Protein AF-A0A267GNR5-F1 (afdb_monomer)

Structure (mmCIF, N/CA/C/O backbone):
data_AF-A0A267GNR5-F1
#
_entry.id   AF-A0A267GNR5-F1
#
loop_
_atom_site.group_PDB
_atom_site.id
_atom_site.type_symbol
_atom_site.label_atom_id
_atom_site.label_alt_id
_atom_site.label_comp_id
_atom_site.label_asym_id
_atom_site.label_entity_id
_atom_site.label_seq_id
_atom_site.pdbx_PDB_ins_code
_atom_site.Cartn_x
_atom_site.Cartn_y
_atom_site.Cartn_z
_atom_site.occupancy
_atom_site.B_iso_or_equiv
_atom_site.auth_seq_id
_atom_site.auth_comp_id
_atom_site.auth_asym_id
_atom_site.auth_atom_id
_atom_site.pdbx_PDB_model_num
ATOM 1 N N . GLY A 1 1 ? -12.833 -37.317 -15.171 1.00 29.78 1 GLY A N 1
ATOM 2 C CA . GLY A 1 1 ? -11.649 -38.171 -15.395 1.00 29.78 1 GLY A CA 1
ATOM 3 C C . GLY A 1 1 ? -10.415 -37.301 -15.328 1.00 29.78 1 GLY A C 1
ATOM 4 O O . GLY A 1 1 ? -10.380 -36.288 -16.005 1.00 29.78 1 GLY A O 1
ATOM 5 N N . LYS A 1 2 ? -9.478 -37.644 -14.442 1.00 27.36 2 LYS A N 1
ATOM 6 C CA . LYS A 1 2 ? -8.254 -36.904 -14.097 1.00 27.36 2 LYS A CA 1
ATOM 7 C C . LYS A 1 2 ? -7.399 -36.600 -15.341 1.00 27.36 2 LYS A C 1
ATOM 9 O O . LYS A 1 2 ? -6.810 -37.536 -15.858 1.00 27.36 2 LYS A O 1
ATOM 14 N N . ASN A 1 3 ? -7.368 -35.350 -15.815 1.00 29.38 3 ASN A N 1
ATOM 15 C CA . ASN A 1 3 ? -6.300 -34.737 -16.634 1.00 29.38 3 ASN A CA 1
ATOM 16 C C . ASN A 1 3 ? -6.744 -33.336 -17.098 1.00 29.38 3 ASN A C 1
ATOM 18 O O . ASN A 1 3 ? -7.280 -33.225 -18.190 1.00 29.38 3 ASN A O 1
ATOM 22 N N . ASN A 1 4 ? -6.572 -32.301 -16.260 1.00 28.16 4 ASN A N 1
ATOM 23 C CA . ASN A 1 4 ? -6.459 -30.888 -16.698 1.00 28.16 4 ASN A CA 1
ATOM 24 C C . ASN A 1 4 ? -6.034 -29.886 -15.593 1.00 28.16 4 ASN A C 1
ATOM 26 O O . ASN A 1 4 ? -6.166 -28.684 -15.768 1.00 28.16 4 ASN A O 1
ATOM 30 N N . LEU A 1 5 ? -5.452 -30.340 -14.476 1.00 26.98 5 LEU A N 1
ATOM 31 C CA . LEU A 1 5 ? -4.900 -29.467 -13.423 1.00 26.98 5 LEU A CA 1
ATOM 32 C C . LEU A 1 5 ? -3.371 -29.563 -13.389 1.00 26.98 5 LEU A C 1
ATOM 34 O O . LEU A 1 5 ? -2.800 -30.035 -12.412 1.00 26.98 5 LEU A O 1
ATOM 38 N N . LYS A 1 6 ? -2.699 -29.203 -14.490 1.00 28.17 6 LYS A N 1
ATOM 39 C CA . LYS A 1 6 ? -1.228 -29.241 -14.544 1.00 28.17 6 LYS A CA 1
ATOM 40 C C . LYS A 1 6 ? -0.518 -27.907 -14.327 1.00 28.17 6 LYS A C 1
ATOM 42 O O . LYS A 1 6 ? 0.696 -27.949 -14.279 1.00 28.17 6 LYS A O 1
ATOM 47 N N . ASN A 1 7 ? -1.218 -26.789 -14.120 1.00 36.97 7 ASN A N 1
ATOM 48 C CA . ASN A 1 7 ? -0.588 -25.481 -13.873 1.00 36.97 7 ASN A CA 1
ATOM 49 C C . ASN A 1 7 ? -1.397 -24.596 -12.908 1.00 36.97 7 ASN A C 1
ATOM 51 O O . ASN A 1 7 ? -1.724 -23.464 -13.242 1.00 36.97 7 ASN A O 1
ATOM 55 N N . VAL A 1 8 ? -1.747 -25.091 -11.718 1.00 32.75 8 VAL A N 1
ATOM 56 C CA . VAL A 1 8 ? -2.253 -24.202 -10.662 1.00 32.75 8 VAL A CA 1
ATOM 57 C C . VAL A 1 8 ? -1.758 -24.699 -9.301 1.00 32.75 8 VAL A C 1
ATOM 59 O O . VAL A 1 8 ? -1.985 -25.858 -8.953 1.00 32.75 8 VAL A O 1
ATOM 62 N N . TRP A 1 9 ? -1.095 -23.793 -8.576 1.00 35.47 9 TRP A N 1
ATOM 63 C CA . TRP A 1 9 ? -0.635 -23.860 -7.180 1.00 35.47 9 TRP A CA 1
ATOM 64 C C . TRP A 1 9 ? 0.718 -24.554 -6.900 1.00 35.47 9 TRP A C 1
ATOM 66 O O . TRP A 1 9 ? 0.932 -25.742 -7.142 1.00 35.47 9 TRP A O 1
ATOM 76 N N . ASN A 1 10 ? 1.636 -23.758 -6.334 1.00 41.94 10 ASN A N 1
ATOM 77 C CA . ASN A 1 10 ? 3.078 -23.967 -6.106 1.00 41.94 10 ASN A CA 1
ATOM 78 C C . ASN A 1 10 ? 3.484 -25.181 -5.241 1.00 41.94 10 ASN A C 1
ATOM 80 O O . ASN A 1 10 ? 4.674 -25.464 -5.080 1.00 41.94 10 ASN A O 1
ATOM 84 N N . TRP A 1 11 ? 2.538 -25.949 -4.706 1.00 31.61 11 TRP A N 1
ATOM 85 C CA . TRP A 1 11 ? 2.823 -26.991 -3.713 1.00 31.61 11 TRP A CA 1
ATOM 86 C C . TRP A 1 11 ? 3.657 -28.168 -4.251 1.00 31.61 11 TRP A C 1
ATOM 88 O O . TRP A 1 11 ? 4.501 -28.721 -3.541 1.00 31.61 11 TRP A O 1
ATOM 98 N N . SER A 1 12 ? 3.496 -28.545 -5.527 1.00 37.09 12 SER A N 1
ATOM 99 C CA . SER A 1 12 ? 4.349 -29.574 -6.144 1.00 37.09 12 SER A CA 1
ATOM 100 C C . SER A 1 12 ? 5.773 -29.082 -6.421 1.00 37.09 12 SER A C 1
ATOM 102 O O . SER A 1 12 ? 6.696 -29.896 -6.464 1.00 37.09 12 SER A O 1
ATOM 104 N N . TYR A 1 13 ? 5.964 -27.767 -6.577 1.00 37.50 13 TYR A N 1
ATOM 105 C CA . TYR A 1 13 ? 7.277 -27.164 -6.801 1.00 37.50 13 TYR A CA 1
ATOM 106 C C . TYR A 1 13 ? 8.126 -27.174 -5.534 1.00 37.50 13 TYR A C 1
ATOM 108 O O . TYR A 1 13 ? 9.308 -27.463 -5.641 1.00 37.50 13 TYR A O 1
ATOM 116 N N . ILE A 1 14 ? 7.544 -26.976 -4.347 1.00 39.69 14 ILE A N 1
ATOM 117 C CA . ILE A 1 14 ? 8.284 -26.983 -3.072 1.00 39.69 14 ILE A CA 1
ATOM 118 C C . ILE A 1 14 ? 8.930 -28.354 -2.823 1.00 39.69 14 ILE A C 1
ATOM 120 O O . ILE A 1 14 ? 10.135 -28.445 -2.615 1.00 39.69 14 ILE A O 1
ATOM 124 N N . ASN A 1 15 ? 8.182 -29.454 -2.968 1.00 39.38 15 ASN A N 1
ATOM 125 C CA . ASN A 1 15 ? 8.730 -30.806 -2.776 1.00 39.38 15 ASN A CA 1
ATOM 126 C C . ASN A 1 15 ? 9.810 -31.187 -3.805 1.00 39.38 15 ASN A C 1
ATOM 128 O O . ASN A 1 15 ? 10.711 -31.974 -3.502 1.00 39.38 15 ASN A O 1
ATOM 132 N N . VAL A 1 16 ? 9.722 -30.658 -5.028 1.00 40.19 16 VAL A N 1
ATOM 133 C CA . VAL A 1 16 ? 10.729 -30.873 -6.077 1.00 40.19 16 VAL A CA 1
ATOM 134 C C . VAL A 1 16 ? 11.933 -29.951 -5.875 1.00 40.19 16 VAL A C 1
ATOM 136 O O . VAL A 1 16 ? 13.059 -30.420 -6.002 1.00 40.19 16 VAL A O 1
ATOM 139 N N . ALA A 1 17 ? 11.725 -28.690 -5.497 1.00 38.12 17 ALA A N 1
ATOM 140 C CA . ALA A 1 17 ? 12.759 -27.697 -5.228 1.00 38.12 17 ALA A CA 1
ATOM 141 C C . ALA A 1 17 ? 13.576 -28.070 -3.990 1.00 38.12 17 ALA A C 1
ATOM 143 O O . ALA A 1 17 ? 14.795 -28.147 -4.091 1.00 38.12 17 ALA A O 1
ATOM 144 N N . SER A 1 18 ? 12.940 -28.447 -2.875 1.00 37.00 18 SER A N 1
ATOM 145 C CA . SER A 1 18 ? 13.635 -28.971 -1.691 1.00 37.00 18 SER A CA 1
ATOM 146 C C . SER A 1 18 ? 14.439 -30.234 -2.020 1.00 37.00 18 SER A C 1
ATOM 148 O O . SER A 1 18 ? 15.564 -30.394 -1.555 1.00 37.00 18 SER A O 1
ATOM 150 N N . LYS A 1 19 ? 13.931 -31.116 -2.896 1.00 40.12 19 LYS A N 1
ATOM 151 C CA . LYS A 1 19 ? 14.702 -32.270 -3.395 1.00 40.12 19 LYS A CA 1
ATOM 152 C C . LYS A 1 19 ? 15.829 -31.876 -4.351 1.00 40.12 19 LYS A C 1
ATOM 154 O O . LYS A 1 19 ? 16.859 -32.538 -4.335 1.00 40.12 19 LYS A O 1
ATOM 159 N N . MET A 1 20 ? 15.665 -30.849 -5.186 1.00 38.22 20 MET A N 1
ATOM 160 C CA . MET A 1 20 ? 16.696 -30.366 -6.116 1.00 38.22 20 MET A CA 1
ATOM 161 C C . MET A 1 20 ? 17.824 -29.622 -5.395 1.00 38.22 20 MET A C 1
ATOM 163 O O . MET A 1 20 ? 18.985 -29.840 -5.737 1.00 38.22 20 MET A O 1
ATOM 167 N N . ILE A 1 21 ? 17.492 -28.812 -4.385 1.00 46.00 21 ILE A N 1
ATOM 168 C CA . ILE A 1 21 ? 18.446 -28.158 -3.480 1.00 46.00 21 ILE A CA 1
ATOM 169 C C . ILE A 1 21 ? 19.257 -29.233 -2.743 1.00 46.00 21 ILE A C 1
ATOM 171 O O . ILE A 1 21 ? 20.482 -29.179 -2.743 1.00 46.00 21 ILE A O 1
ATOM 175 N N . ASN A 1 22 ? 18.597 -30.285 -2.246 1.00 40.00 22 ASN A N 1
ATOM 176 C CA . ASN A 1 22 ? 19.271 -31.381 -1.541 1.00 40.00 22 ASN A CA 1
ATOM 177 C C . ASN A 1 22 ? 20.043 -32.359 -2.457 1.00 40.00 22 ASN A C 1
ATOM 179 O O . ASN A 1 22 ? 20.964 -33.024 -1.989 1.00 40.00 22 ASN A O 1
ATOM 183 N N . ASN A 1 23 ? 19.705 -32.473 -3.752 1.00 35.06 23 ASN A N 1
ATOM 184 C CA . ASN A 1 23 ? 20.332 -33.438 -4.676 1.00 35.06 23 ASN A CA 1
ATOM 185 C C . ASN A 1 23 ? 21.466 -32.873 -5.548 1.00 35.06 23 ASN A C 1
ATOM 187 O O . ASN A 1 23 ? 22.169 -33.657 -6.195 1.00 35.06 23 ASN A O 1
ATOM 191 N N . LYS A 1 24 ? 21.696 -31.555 -5.593 1.00 34.62 24 LYS A N 1
ATOM 192 C CA . LYS A 1 24 ? 22.869 -31.003 -6.288 1.00 34.62 24 LYS A CA 1
ATOM 193 C C . LYS A 1 24 ? 24.107 -31.115 -5.392 1.00 34.62 24 LYS A C 1
ATOM 195 O O . LYS A 1 24 ? 24.453 -30.187 -4.670 1.00 34.62 24 LYS A O 1
ATOM 200 N N . LYS A 1 25 ? 24.817 -32.249 -5.490 1.00 31.05 25 LYS A N 1
ATOM 201 C CA . LYS A 1 25 ? 26.235 -32.329 -5.095 1.00 31.05 25 LYS A CA 1
ATOM 202 C C . LYS A 1 25 ? 26.981 -31.179 -5.776 1.00 31.05 25 LYS A C 1
ATOM 204 O O . LYS A 1 25 ? 26.969 -31.082 -7.004 1.00 31.05 25 LYS A O 1
ATOM 209 N N . SER A 1 26 ? 27.591 -30.315 -4.972 1.00 25.55 26 SER A N 1
ATOM 210 C CA . SER A 1 26 ? 28.424 -29.212 -5.436 1.00 25.55 26 SER A CA 1
ATOM 211 C C . SER A 1 26 ? 29.486 -29.722 -6.423 1.00 25.55 26 SER A C 1
ATOM 213 O O . SER A 1 26 ? 30.113 -30.758 -6.174 1.00 25.55 26 SER A O 1
ATOM 215 N N . PRO A 1 27 ? 29.723 -29.040 -7.559 1.00 27.38 27 PRO A N 1
ATOM 216 C CA . PRO A 1 27 ? 30.927 -29.275 -8.334 1.00 27.38 27 PRO A CA 1
ATOM 217 C C . PRO A 1 27 ? 32.107 -28.878 -7.450 1.00 27.38 27 PRO A C 1
ATOM 219 O O . PRO A 1 27 ? 32.235 -27.725 -7.041 1.00 27.38 27 PRO A O 1
ATOM 222 N N . SER A 1 28 ? 32.946 -29.852 -7.124 1.00 26.97 28 SER A N 1
ATOM 223 C CA . SER A 1 28 ? 34.177 -29.672 -6.371 1.00 26.97 28 SER A CA 1
ATOM 224 C C . SER A 1 28 ? 35.126 -28.732 -7.119 1.00 26.97 28 SER A C 1
ATOM 226 O O . SER A 1 28 ? 35.889 -29.176 -7.970 1.00 26.97 28 SER A O 1
ATOM 228 N N . ASN A 1 29 ? 35.102 -27.447 -6.783 1.00 27.55 29 ASN A N 1
ATOM 229 C CA . ASN A 1 29 ? 36.238 -26.554 -6.953 1.00 27.55 29 ASN A CA 1
ATOM 230 C C . ASN A 1 29 ? 36.435 -25.812 -5.635 1.00 27.55 29 ASN A C 1
ATOM 232 O O . ASN A 1 29 ? 35.529 -25.153 -5.133 1.00 27.55 29 ASN A O 1
ATOM 236 N N . LYS A 1 30 ? 37.622 -26.010 -5.061 1.00 26.61 30 LYS A N 1
ATOM 237 C CA . LYS A 1 30 ? 38.079 -25.431 -3.801 1.00 26.61 30 LYS A CA 1
ATOM 238 C C . LYS A 1 30 ? 37.901 -23.910 -3.815 1.00 26.61 30 LYS A C 1
ATOM 240 O O . LYS A 1 30 ? 38.664 -23.211 -4.474 1.00 26.61 30 LYS A O 1
ATOM 245 N N . LEU A 1 31 ? 36.934 -23.422 -3.053 1.00 26.86 31 LEU A N 1
ATOM 246 C CA . LEU A 1 31 ? 36.989 -22.116 -2.411 1.00 26.86 31 LEU A CA 1
ATOM 247 C C . LEU A 1 31 ? 36.982 -22.417 -0.913 1.00 26.86 31 LEU A C 1
ATOM 249 O O . LEU A 1 31 ? 36.039 -23.008 -0.393 1.00 26.86 31 LEU A O 1
ATOM 253 N N . GLU A 1 32 ? 38.113 -22.154 -0.271 1.00 25.64 32 GLU A N 1
ATOM 254 C CA . GLU A 1 32 ? 38.308 -22.333 1.164 1.00 25.64 32 GLU A CA 1
ATOM 255 C C . GLU A 1 32 ? 37.512 -21.272 1.938 1.00 25.64 32 GLU A C 1
ATOM 257 O O . GLU A 1 32 ? 37.589 -20.090 1.607 1.00 25.64 32 GLU A O 1
ATOM 262 N N . GLY A 1 33 ? 36.797 -21.707 2.985 1.00 24.72 33 GLY A N 1
ATOM 263 C CA . GLY A 1 33 ? 36.310 -20.852 4.075 1.00 24.72 33 GLY A CA 1
ATOM 264 C C . GLY A 1 33 ? 34.787 -20.795 4.264 1.00 24.72 33 GLY A C 1
ATOM 265 O O . GLY A 1 33 ? 34.167 -19.885 3.735 1.00 24.72 33 GLY A O 1
ATOM 266 N N . ASN A 1 34 ? 34.259 -21.768 5.031 1.00 26.69 34 ASN A N 1
ATOM 267 C CA . ASN A 1 34 ? 33.217 -21.732 6.092 1.00 26.69 34 ASN A CA 1
ATOM 268 C C . ASN A 1 34 ? 31.993 -20.797 5.927 1.00 26.69 34 ASN A C 1
ATOM 270 O O . ASN A 1 34 ? 32.153 -19.625 5.629 1.00 26.69 34 ASN A O 1
ATOM 274 N N . GLU A 1 35 ? 30.731 -21.128 6.213 1.00 25.41 35 GLU A N 1
ATOM 275 C CA . GLU A 1 35 ? 29.988 -22.247 6.814 1.00 25.41 35 GLU A CA 1
ATOM 276 C C . GLU A 1 35 ? 28.517 -21.960 6.417 1.00 25.41 35 GLU A C 1
ATOM 278 O O . GLU A 1 35 ? 28.029 -20.859 6.664 1.00 25.41 35 GLU A O 1
ATOM 283 N N . PHE A 1 36 ? 27.811 -22.885 5.756 1.00 25.88 36 PHE A N 1
ATOM 284 C CA . PHE A 1 36 ? 26.354 -22.782 5.563 1.00 25.88 36 PHE A CA 1
ATOM 285 C C . PHE A 1 36 ? 25.689 -23.590 6.674 1.00 25.88 36 PHE A C 1
ATOM 287 O O . PHE A 1 36 ? 25.443 -24.784 6.506 1.00 25.88 36 PHE A O 1
ATOM 294 N N . ASP A 1 37 ? 25.455 -22.942 7.812 1.00 23.92 37 ASP A N 1
ATOM 295 C CA . ASP A 1 37 ? 24.640 -23.497 8.888 1.00 23.92 37 ASP A CA 1
ATOM 296 C C . ASP A 1 37 ? 23.171 -23.127 8.643 1.00 23.92 37 ASP A C 1
ATOM 298 O O . ASP A 1 37 ? 22.813 -21.960 8.478 1.00 23.92 37 ASP A O 1
ATOM 302 N N . SER A 1 38 ? 22.319 -24.146 8.557 1.00 29.20 38 SER A N 1
ATOM 303 C CA . SER A 1 38 ? 20.892 -24.055 8.240 1.00 29.20 38 SER A CA 1
ATOM 304 C C . SER A 1 38 ? 20.041 -23.776 9.485 1.00 29.20 38 SER A C 1
ATOM 306 O O . SER A 1 38 ? 19.110 -24.524 9.787 1.00 29.20 38 SER A O 1
ATOM 308 N N . ALA A 1 39 ? 20.375 -22.716 10.215 1.00 25.33 39 ALA A N 1
ATOM 309 C CA . ALA A 1 39 ? 19.543 -22.148 11.269 1.00 25.33 39 ALA A CA 1
ATOM 310 C C . ALA A 1 39 ? 19.028 -20.786 10.791 1.00 25.33 39 ALA A C 1
ATOM 312 O O . ALA A 1 39 ? 19.811 -20.013 10.245 1.00 25.33 39 ALA A O 1
ATOM 313 N N . GLU A 1 40 ? 17.720 -20.551 10.948 1.00 34.06 40 GLU A N 1
ATOM 314 C CA . GLU A 1 40 ? 16.980 -19.300 10.709 1.00 34.06 40 GLU A CA 1
ATOM 315 C C . GLU A 1 40 ? 17.888 -18.079 10.502 1.00 34.06 40 GLU A C 1
ATOM 317 O O . GLU A 1 40 ? 18.319 -17.430 11.455 1.00 34.06 40 GLU A O 1
ATOM 322 N N . LEU A 1 41 ? 18.206 -17.766 9.242 1.00 26.41 41 LEU A N 1
ATOM 323 C CA . LEU A 1 41 ? 18.850 -16.501 8.931 1.00 26.41 41 LEU A CA 1
ATOM 324 C C . LEU A 1 41 ? 17.746 -15.441 8.961 1.00 26.41 41 LEU A C 1
ATOM 326 O O . LEU A 1 41 ? 16.881 -15.470 8.080 1.00 26.41 41 LEU A O 1
ATOM 330 N N . PRO A 1 42 ? 17.745 -14.494 9.921 1.00 33.16 42 PRO A N 1
ATOM 331 C CA . PRO A 1 42 ? 16.932 -13.297 9.764 1.00 33.16 42 PRO A CA 1
ATOM 332 C C . PRO A 1 42 ? 17.288 -12.635 8.422 1.00 33.16 42 PRO A C 1
ATOM 334 O O . PRO A 1 42 ? 18.408 -12.832 7.920 1.00 33.16 42 PRO A O 1
ATOM 337 N N . PRO A 1 43 ? 16.378 -11.847 7.816 1.00 45.41 43 PRO A N 1
ATOM 338 C CA . PRO A 1 43 ? 16.722 -11.052 6.644 1.00 45.41 43 PRO A CA 1
ATOM 339 C C . PRO A 1 43 ? 18.054 -10.350 6.910 1.00 45.41 43 PRO A C 1
ATOM 341 O O . PRO A 1 43 ? 18.256 -9.775 7.981 1.00 45.41 43 PRO A O 1
ATOM 344 N N . SER A 1 44 ? 18.997 -10.483 5.971 1.00 42.94 44 SER A N 1
ATOM 345 C CA . SER A 1 44 ? 20.349 -9.946 6.130 1.00 42.94 44 SER A CA 1
ATOM 346 C C . SER A 1 44 ? 20.259 -8.503 6.625 1.00 42.94 44 SER A C 1
ATOM 348 O O . SER A 1 44 ? 19.651 -7.666 5.964 1.00 42.94 44 SER A O 1
ATOM 350 N N . THR A 1 45 ? 20.866 -8.203 7.771 1.00 55.94 45 THR A N 1
ATOM 351 C CA . THR A 1 45 ? 20.883 -6.850 8.347 1.00 55.94 45 THR A CA 1
ATOM 352 C C . THR A 1 45 ? 21.726 -5.872 7.530 1.00 55.94 45 THR A C 1
ATOM 354 O O . THR A 1 45 ? 21.842 -4.708 7.902 1.00 55.94 45 THR A O 1
ATOM 357 N N . ASP A 1 46 ? 22.319 -6.325 6.420 1.00 75.00 46 ASP A N 1
ATOM 358 C CA . ASP A 1 46 ? 23.078 -5.490 5.507 1.00 75.00 46 ASP A CA 1
ATOM 359 C C . ASP A 1 46 ? 22.130 -4.541 4.748 1.00 75.00 46 ASP A C 1
ATOM 361 O O . ASP A 1 46 ? 21.416 -4.972 3.833 1.00 75.00 46 ASP A O 1
ATOM 365 N N . PRO A 1 47 ? 22.138 -3.232 5.063 1.00 74.06 47 PRO A N 1
ATOM 366 C CA . PRO A 1 47 ? 21.247 -2.265 4.430 1.00 74.06 47 PRO A CA 1
ATOM 367 C C . PRO A 1 47 ? 21.513 -2.121 2.926 1.00 74.06 47 PRO A C 1
ATOM 369 O O . PRO A 1 47 ? 20.681 -1.570 2.204 1.00 74.06 47 PRO A O 1
ATOM 372 N N . ARG A 1 48 ? 22.647 -2.627 2.417 1.00 84.44 48 ARG A N 1
ATOM 373 C CA . ARG A 1 48 ? 22.959 -2.605 0.984 1.00 84.44 48 ARG A CA 1
ATOM 374 C C . ARG A 1 48 ? 21.994 -3.451 0.164 1.00 84.44 48 ARG A C 1
ATOM 376 O O . ARG A 1 48 ? 21.850 -3.177 -1.021 1.00 84.44 48 ARG A O 1
ATOM 383 N N . TRP A 1 49 ? 21.290 -4.427 0.741 1.00 88.44 49 TRP A N 1
ATOM 384 C CA . TRP A 1 49 ? 20.261 -5.142 -0.020 1.00 88.44 49 TRP A CA 1
ATOM 385 C C . TRP A 1 49 ? 19.136 -4.219 -0.495 1.00 88.44 49 TRP A C 1
ATOM 387 O O . TRP A 1 49 ? 18.594 -4.463 -1.561 1.00 88.44 49 TRP A O 1
ATOM 397 N N . GLN A 1 50 ? 18.868 -3.106 0.191 1.00 86.75 50 GLN A N 1
ATOM 398 C CA . GLN A 1 50 ? 17.924 -2.073 -0.260 1.00 86.75 50 GLN A CA 1
ATOM 399 C C . GLN A 1 50 ? 18.536 -1.088 -1.270 1.00 86.75 50 GLN A C 1
ATOM 401 O O . GLN A 1 50 ? 17.933 -0.069 -1.582 1.00 86.75 50 GLN A O 1
ATOM 406 N N . LEU A 1 51 ? 19.761 -1.327 -1.759 1.00 89.50 51 LEU A N 1
ATOM 407 C CA . LEU A 1 51 ? 20.421 -0.407 -2.687 1.00 89.50 51 LEU A CA 1
ATOM 408 C C . LEU A 1 51 ? 19.657 -0.281 -4.000 1.00 89.50 51 LEU A C 1
ATOM 410 O O . LEU A 1 51 ? 19.657 0.802 -4.561 1.00 89.50 51 LEU A O 1
ATOM 414 N N . TRP A 1 52 ? 19.032 -1.357 -4.470 1.00 93.50 52 TRP A N 1
ATOM 415 C CA . TRP A 1 52 ? 18.265 -1.390 -5.711 1.00 93.50 52 TRP A CA 1
ATOM 416 C C . TRP A 1 52 ? 16.897 -2.000 -5.472 1.00 93.50 52 TRP A C 1
ATOM 418 O O . TRP A 1 52 ? 16.769 -2.925 -4.677 1.00 93.50 52 TRP A O 1
ATOM 428 N N . GLY A 1 53 ? 15.889 -1.565 -6.203 1.00 95.44 53 GLY A N 1
ATOM 429 C CA . GLY A 1 53 ? 14.560 -2.147 -6.097 1.00 95.44 53 GLY A CA 1
ATOM 430 C C . GLY A 1 53 ? 13.614 -1.530 -7.107 1.00 95.44 53 GLY A C 1
ATOM 431 O O . GLY A 1 53 ? 14.022 -0.656 -7.881 1.00 95.44 53 GLY A O 1
ATOM 432 N N . PRO A 1 54 ? 12.350 -1.970 -7.116 1.00 96.00 54 PRO A N 1
ATOM 433 C CA . PRO A 1 54 ? 11.338 -1.353 -7.946 1.00 96.00 54 PRO A CA 1
ATOM 434 C C . PRO A 1 54 ? 10.966 -0.016 -7.306 1.00 96.00 54 PRO A C 1
ATOM 436 O O . PRO A 1 54 ? 9.906 0.079 -6.728 1.00 96.00 54 PRO A O 1
ATOM 439 N N . TYR A 1 55 ? 11.833 0.996 -7.296 1.00 95.75 55 TYR A N 1
ATOM 440 C CA . TYR A 1 55 ? 11.561 2.266 -6.605 1.00 95.75 55 TYR A CA 1
ATOM 441 C C . TYR A 1 55 ? 11.060 3.364 -7.549 1.00 95.75 55 TYR A C 1
ATOM 443 O O . TYR A 1 55 ? 10.728 4.453 -7.099 1.00 95.75 55 TYR A O 1
ATOM 451 N N . MET A 1 56 ? 10.959 3.088 -8.848 1.00 95.50 56 MET A N 1
ATOM 452 C CA . MET A 1 56 ? 10.348 4.018 -9.797 1.00 95.50 56 MET A CA 1
ATOM 453 C C . MET A 1 56 ? 8.820 4.004 -9.680 1.00 95.50 56 MET A C 1
ATOM 455 O O . MET A 1 56 ? 8.224 2.976 -9.324 1.00 95.50 56 MET A O 1
ATOM 459 N N . SER A 1 57 ? 8.207 5.141 -10.008 1.00 94.06 57 SER A N 1
ATOM 460 C CA . SER A 1 57 ? 6.758 5.243 -10.179 1.00 94.06 57 SER A CA 1
ATOM 461 C C . SER A 1 57 ? 6.317 4.551 -11.479 1.00 94.06 57 SER A C 1
ATOM 463 O O . SER A 1 57 ? 7.117 4.348 -12.397 1.00 94.06 57 SER A O 1
ATOM 465 N N . GLN A 1 58 ? 5.039 4.180 -11.584 1.00 92.75 58 GLN A N 1
ATOM 466 C CA . GLN A 1 58 ? 4.431 3.790 -12.865 1.00 92.75 58 GLN A CA 1
ATOM 467 C C . GLN A 1 58 ? 3.739 4.971 -13.554 1.00 92.75 58 GLN A C 1
ATOM 469 O O . GLN A 1 58 ? 3.527 4.923 -14.769 1.00 92.75 58 GLN A O 1
ATOM 474 N N . ARG A 1 59 ? 3.448 6.034 -12.797 1.00 92.88 59 ARG A N 1
ATOM 475 C CA . ARG A 1 59 ? 2.990 7.333 -13.284 1.00 92.88 59 ARG A CA 1
ATOM 476 C C . ARG A 1 59 ? 3.657 8.449 -12.489 1.00 92.88 59 ARG A C 1
ATOM 478 O O . ARG A 1 59 ? 3.364 8.640 -11.312 1.00 92.88 59 ARG A O 1
ATOM 485 N N . GLU A 1 60 ? 4.517 9.220 -13.140 1.00 92.50 60 GLU A N 1
ATOM 486 C CA . GLU A 1 60 ? 5.055 10.447 -12.532 1.00 92.50 60 GLU A CA 1
ATOM 487 C C . GLU A 1 60 ? 4.401 11.714 -13.107 1.00 92.50 60 GLU A C 1
ATOM 489 O O . GLU A 1 60 ? 4.266 12.725 -12.419 1.00 92.50 60 GLU A O 1
ATOM 494 N N . TRP A 1 61 ? 3.901 11.643 -14.343 1.00 91.12 61 TRP A N 1
ATOM 495 C CA . TRP A 1 61 ? 3.125 12.713 -14.973 1.00 91.12 61 TRP A CA 1
ATOM 496 C C . TRP A 1 61 ? 1.784 12.957 -14.259 1.00 91.12 61 TRP A C 1
ATOM 498 O O . TRP A 1 61 ? 1.176 12.046 -13.696 1.00 91.12 61 TRP A O 1
ATOM 508 N N . GLY A 1 62 ? 1.300 14.201 -14.284 1.00 88.12 62 GLY A N 1
ATOM 509 C CA . GLY A 1 62 ? 0.036 14.592 -13.651 1.00 88.12 62 GLY A CA 1
ATOM 510 C C . GLY A 1 62 ? 0.023 14.535 -12.115 1.00 88.12 62 GLY A C 1
ATOM 511 O O . GLY A 1 62 ? -1.053 14.444 -11.523 1.00 88.12 62 GLY A O 1
ATOM 512 N N . THR A 1 63 ? 1.186 14.537 -11.460 1.00 88.94 63 THR A N 1
ATOM 513 C CA . THR A 1 63 ? 1.324 14.524 -9.992 1.00 88.94 63 THR A CA 1
ATOM 514 C C . THR A 1 63 ? 1.533 15.938 -9.440 1.00 88.94 63 THR A C 1
ATOM 516 O O . THR A 1 63 ? 2.087 16.796 -10.129 1.00 88.94 63 THR A O 1
ATOM 519 N N . VAL A 1 64 ? 1.113 16.187 -8.191 1.00 85.38 64 VAL A N 1
ATOM 520 C CA . VAL A 1 64 ? 1.273 17.495 -7.513 1.00 85.38 64 VAL A CA 1
ATOM 521 C C . VAL A 1 64 ? 2.736 17.913 -7.461 1.00 85.38 64 VAL A C 1
ATOM 523 O O . VAL A 1 64 ? 3.068 19.073 -7.692 1.00 85.38 64 VAL A O 1
ATOM 526 N N . ARG A 1 65 ? 3.633 16.976 -7.154 1.00 84.81 65 ARG A N 1
ATOM 527 C CA . ARG A 1 65 ? 5.070 17.247 -7.082 1.00 84.81 65 ARG A CA 1
ATOM 528 C C . ARG A 1 65 ? 5.675 17.726 -8.399 1.00 84.81 65 ARG A C 1
ATOM 530 O O . ARG A 1 65 ? 6.520 18.614 -8.370 1.00 84.81 65 ARG A O 1
ATOM 537 N N . GLU A 1 66 ? 5.232 17.221 -9.547 1.00 86.69 66 GLU A N 1
ATOM 538 C CA . GLU A 1 66 ? 5.802 17.622 -10.839 1.00 86.69 66 GLU A CA 1
ATOM 539 C C . GLU A 1 66 ? 5.307 18.996 -11.320 1.00 86.69 66 GLU A C 1
ATOM 541 O O . GLU A 1 66 ? 6.058 19.748 -11.951 1.00 86.69 66 GLU A O 1
ATOM 546 N N . THR A 1 67 ? 4.075 19.370 -10.979 1.00 84.38 67 THR A N 1
ATOM 547 C CA . THR A 1 67 ? 3.434 20.616 -11.434 1.00 84.38 67 THR A CA 1
ATOM 548 C C . THR A 1 67 ? 3.523 21.745 -10.404 1.00 84.38 67 THR A C 1
ATOM 550 O O . THR A 1 67 ? 3.762 22.900 -10.755 1.00 84.38 67 THR A O 1
ATOM 553 N N . GLY A 1 68 ? 3.427 21.410 -9.117 1.00 71.12 68 GLY A N 1
ATOM 554 C CA . GLY A 1 68 ? 3.305 22.340 -7.993 1.00 71.12 68 GLY A CA 1
ATOM 555 C C . GLY A 1 68 ? 1.864 22.776 -7.693 1.00 71.12 68 GLY A C 1
ATOM 556 O O . GLY A 1 68 ? 1.666 23.576 -6.777 1.00 71.12 68 GLY A O 1
ATOM 557 N N . GLY A 1 69 ? 0.876 22.275 -8.443 1.00 70.44 69 GLY A N 1
ATOM 558 C CA . GLY A 1 69 ? -0.539 22.633 -8.320 1.00 70.44 69 GLY A CA 1
ATOM 559 C C . GLY A 1 69 ? -1.278 21.837 -7.236 1.00 70.44 69 GLY A C 1
ATOM 560 O O . GLY A 1 69 ? -1.262 20.607 -7.218 1.00 70.44 69 GLY A O 1
ATOM 561 N N . LEU A 1 70 ? -1.967 22.540 -6.330 1.00 66.75 70 LEU A N 1
ATOM 562 C CA . LEU A 1 70 ? -2.839 21.937 -5.302 1.00 66.75 70 LEU A CA 1
ATOM 563 C C . LEU A 1 70 ? -4.331 21.968 -5.678 1.00 66.75 70 LEU A C 1
ATOM 565 O O . LEU A 1 70 ? -5.161 21.418 -4.964 1.00 66.75 70 LEU A O 1
ATOM 569 N N . ASP A 1 71 ? -4.691 22.608 -6.789 1.00 65.62 71 ASP A N 1
ATOM 570 C CA . ASP A 1 71 ? -6.077 22.784 -7.244 1.00 65.62 71 ASP A CA 1
ATOM 571 C C . ASP A 1 71 ? -6.606 21.595 -8.074 1.00 65.62 71 ASP A C 1
ATOM 573 O O . ASP A 1 71 ? -7.709 21.652 -8.617 1.00 65.62 71 ASP A O 1
ATOM 577 N N . GLY A 1 72 ? -5.820 20.517 -8.188 1.00 66.94 72 GLY A N 1
ATOM 578 C CA . GLY A 1 72 ? -6.164 19.315 -8.951 1.00 66.94 72 GLY A CA 1
ATOM 579 C C . GLY A 1 72 ? -5.999 19.446 -10.471 1.00 66.94 72 GLY A C 1
ATOM 580 O O . GLY A 1 72 ? -6.255 18.481 -11.192 1.00 66.94 72 GLY A O 1
ATOM 581 N N . SER A 1 73 ? -5.518 20.587 -10.980 1.00 76.06 73 SER A N 1
ATOM 582 C CA . SER A 1 73 ? -5.272 20.816 -12.417 1.00 76.06 73 SER A CA 1
ATOM 583 C C . SER A 1 73 ? -4.051 20.070 -12.977 1.00 76.06 73 SER A C 1
ATOM 585 O O . SER A 1 73 ? -3.813 20.084 -14.185 1.00 76.06 73 SER A O 1
ATOM 587 N N . ASN A 1 74 ? -3.318 19.354 -12.121 1.00 84.06 74 ASN A N 1
ATOM 588 C CA . ASN A 1 74 ? -2.043 18.690 -12.413 1.00 84.06 74 ASN A CA 1
ATOM 589 C C . ASN A 1 74 ? -2.077 17.813 -13.670 1.00 84.06 74 ASN A C 1
ATOM 591 O O . ASN A 1 74 ? -1.155 17.833 -14.484 1.00 84.06 74 ASN A O 1
ATOM 595 N N . TRP A 1 75 ? -3.174 17.081 -13.861 1.00 83.50 75 TRP A N 1
ATOM 596 C CA . TRP A 1 75 ? -3.402 16.232 -15.027 1.00 83.50 75 TRP A CA 1
ATOM 597 C C . TRP A 1 75 ? -3.452 17.006 -16.352 1.00 83.50 75 TRP A C 1
ATOM 599 O O . TRP A 1 75 ? -3.054 16.477 -17.387 1.00 83.50 75 TRP A O 1
ATOM 609 N N . ALA A 1 76 ? -3.945 18.247 -16.329 1.00 83.94 76 ALA A N 1
ATOM 610 C CA . ALA A 1 76 ? -4.001 19.127 -17.492 1.00 83.94 76 ALA A CA 1
ATOM 611 C C . ALA A 1 76 ? -2.687 19.894 -17.699 1.00 83.94 76 ALA A C 1
ATOM 613 O O . ALA A 1 76 ? -2.313 20.159 -18.841 1.00 83.94 76 ALA A O 1
ATOM 614 N N . GLU A 1 77 ? -1.987 20.236 -16.614 1.00 86.81 77 GLU A N 1
ATOM 615 C CA . GLU A 1 77 ? -0.697 20.931 -16.673 1.00 86.81 77 GLU A CA 1
ATOM 616 C C . GLU A 1 77 ? 0.427 20.036 -17.202 1.00 86.81 77 GLU A C 1
ATOM 618 O O . GLU A 1 77 ? 1.214 20.484 -18.038 1.00 86.81 77 GLU A O 1
ATOM 623 N N . PHE A 1 78 ? 0.476 18.769 -16.773 1.00 90.19 78 PHE A N 1
ATOM 624 C CA . PHE A 1 78 ? 1.463 17.800 -17.252 1.00 90.19 78 PHE A CA 1
ATOM 625 C C . PHE A 1 78 ? 0.817 16.463 -17.667 1.00 90.19 78 PHE A C 1
ATOM 627 O O . PHE A 1 78 ? 0.893 15.473 -16.932 1.00 90.19 78 PHE A O 1
ATOM 634 N N . PRO A 1 79 ? 0.168 16.422 -18.846 1.00 90.06 79 PRO A N 1
ATOM 635 C CA . PRO A 1 79 ? -0.557 15.254 -19.336 1.00 90.06 79 PRO A CA 1
ATOM 636 C C . PRO A 1 79 ? 0.367 14.163 -19.896 1.00 90.06 79 PRO A C 1
ATOM 638 O O . PRO A 1 79 ? 1.539 14.398 -20.214 1.00 90.06 79 PRO A O 1
ATOM 641 N N . TYR A 1 80 ? -0.205 12.973 -20.098 1.00 89.31 80 TYR A N 1
ATOM 642 C CA . TYR A 1 80 ? 0.468 11.782 -20.629 1.00 89.31 80 TYR A CA 1
ATOM 643 C C . TYR A 1 80 ? 1.273 12.052 -21.912 1.00 89.31 80 TYR A C 1
ATOM 645 O O . TYR A 1 80 ? 2.392 11.561 -22.065 1.00 89.31 80 TYR A O 1
ATOM 653 N N . GLU A 1 81 ? 0.748 12.859 -22.836 1.00 87.06 81 GLU A N 1
ATOM 654 C CA . GLU A 1 81 ? 1.392 13.141 -24.123 1.00 87.06 81 GLU A CA 1
ATOM 655 C C . GLU A 1 81 ? 2.710 13.912 -23.976 1.00 87.06 81 GLU A C 1
ATOM 657 O O . GLU A 1 81 ? 3.598 13.781 -24.819 1.00 87.06 81 GLU A O 1
ATOM 662 N N . GLN A 1 82 ? 2.861 14.703 -22.909 1.00 89.75 82 GLN A N 1
ATOM 663 C CA . GLN A 1 82 ? 4.089 15.455 -22.642 1.00 89.75 82 GLN A CA 1
ATOM 664 C C . GLN A 1 82 ? 5.157 14.604 -21.942 1.00 89.75 82 GLN A C 1
ATOM 666 O O . GLN A 1 82 ? 6.350 14.893 -22.070 1.00 89.75 82 GLN A O 1
ATOM 671 N N . ALA A 1 83 ? 4.756 13.540 -21.241 1.00 91.19 83 ALA A N 1
ATOM 672 C CA . ALA A 1 83 ? 5.629 12.697 -20.420 1.00 91.19 83 ALA A CA 1
ATOM 673 C C . ALA A 1 83 ? 6.819 12.094 -21.196 1.00 91.19 83 ALA A C 1
ATOM 675 O O . ALA A 1 83 ? 7.904 11.893 -20.643 1.00 91.19 83 ALA A O 1
ATOM 676 N N . ALA A 1 84 ? 6.642 11.843 -22.500 1.00 89.44 84 ALA A N 1
ATOM 677 C CA . ALA A 1 84 ? 7.694 11.324 -23.381 1.00 89.44 84 ALA A CA 1
ATOM 678 C C . ALA A 1 84 ? 8.806 12.348 -23.665 1.00 89.44 84 ALA A C 1
ATOM 680 O O . ALA A 1 84 ? 9.937 11.969 -23.964 1.00 89.44 84 ALA A O 1
ATOM 681 N N . SER A 1 85 ? 8.492 13.640 -23.573 1.00 88.62 85 SER A N 1
ATOM 682 C CA . SER A 1 85 ? 9.353 14.731 -24.039 1.00 88.62 85 SER A CA 1
ATOM 683 C C . SER A 1 85 ? 9.929 15.588 -22.914 1.00 88.62 85 SER A C 1
ATOM 685 O O . SER A 1 85 ? 10.885 16.329 -23.168 1.00 88.62 85 SER A O 1
ATOM 687 N N . VAL A 1 86 ? 9.383 15.473 -21.698 1.00 88.69 86 VAL A N 1
ATOM 688 C CA . VAL A 1 86 ? 9.742 16.273 -20.519 1.00 88.69 86 VAL A CA 1
ATOM 689 C C . VAL A 1 86 ? 10.348 15.367 -19.430 1.00 88.69 86 VAL A C 1
ATOM 691 O O . VAL A 1 86 ? 9.733 14.359 -19.073 1.00 88.69 86 VAL A O 1
ATOM 694 N N . PRO A 1 87 ? 11.562 15.650 -18.918 1.00 88.50 87 PRO A N 1
ATOM 695 C CA . PRO A 1 87 ? 12.143 14.941 -17.783 1.00 88.50 87 PRO A CA 1
ATOM 696 C C . PRO A 1 87 ? 11.460 15.356 -16.473 1.00 88.50 87 PRO A C 1
ATOM 698 O O . PRO A 1 87 ? 11.027 16.501 -16.331 1.00 88.50 87 PRO A O 1
ATOM 701 N N . TYR A 1 88 ? 11.389 14.420 -15.530 1.00 90.19 88 TYR A N 1
ATOM 702 C CA . TYR A 1 88 ? 10.718 14.605 -14.245 1.00 90.19 88 TYR A CA 1
ATOM 703 C C . TYR A 1 88 ? 11.634 15.272 -13.220 1.00 90.19 88 TYR A C 1
ATOM 705 O O . TYR A 1 88 ? 12.825 14.968 -13.172 1.00 90.19 88 TYR A O 1
ATOM 713 N N . ARG A 1 89 ? 11.057 16.148 -12.394 1.00 86.50 89 ARG A N 1
ATOM 714 C CA . ARG A 1 89 ? 11.745 16.958 -11.383 1.00 86.50 89 ARG A CA 1
ATOM 715 C C . ARG A 1 89 ? 12.218 16.135 -10.199 1.00 86.50 89 ARG A C 1
ATOM 717 O O . ARG A 1 89 ? 13.358 16.302 -9.767 1.00 86.50 89 ARG A O 1
ATOM 724 N N . TYR A 1 90 ? 11.346 15.285 -9.660 1.00 85.50 90 TYR A N 1
ATOM 725 C CA . TYR A 1 90 ? 11.568 14.645 -8.362 1.00 85.50 90 TYR A CA 1
ATOM 726 C C . TYR A 1 90 ? 11.865 13.149 -8.466 1.00 85.50 90 TYR A C 1
ATOM 728 O O . TYR A 1 90 ? 12.669 12.642 -7.687 1.00 85.50 90 TYR A O 1
ATOM 736 N N . CYS A 1 91 ? 11.279 12.437 -9.425 1.00 88.50 91 CYS A N 1
ATOM 737 C CA . CYS A 1 91 ? 11.467 10.993 -9.588 1.00 88.50 91 CYS A CA 1
ATOM 738 C C . CYS A 1 91 ? 11.670 10.620 -11.066 1.00 88.50 91 CYS A C 1
ATOM 740 O O . CYS A 1 91 ? 12.145 11.433 -11.849 1.00 88.50 91 CYS A O 1
ATOM 742 N N . GLU A 1 92 ? 11.370 9.377 -11.435 1.00 92.75 92 GLU A N 1
ATOM 743 C CA . GLU A 1 92 ? 11.241 8.887 -12.806 1.00 92.75 92 GLU A CA 1
ATOM 744 C C . GLU A 1 92 ? 10.117 7.837 -12.851 1.00 92.75 92 GLU A C 1
ATOM 746 O O . GLU A 1 92 ? 9.847 7.163 -11.848 1.00 92.75 92 GLU A O 1
ATOM 751 N N . ASP A 1 93 ? 9.502 7.656 -14.024 1.00 94.69 93 ASP A N 1
ATOM 752 C CA . ASP A 1 93 ? 8.571 6.555 -14.283 1.00 94.69 93 ASP A CA 1
ATOM 753 C C . ASP A 1 93 ? 9.077 5.562 -15.332 1.00 94.69 93 ASP A C 1
ATOM 755 O O . ASP A 1 93 ? 10.013 5.816 -16.096 1.00 94.69 93 ASP A O 1
ATOM 759 N N . GLY A 1 94 ? 8.478 4.374 -15.330 1.00 94.19 94 GLY A N 1
ATOM 760 C CA . GLY A 1 94 ? 8.737 3.371 -16.351 1.00 94.19 94 GLY A CA 1
ATOM 761 C C . GLY A 1 94 ? 8.039 2.047 -16.080 1.00 94.19 94 GLY A C 1
ATOM 762 O O . GLY A 1 94 ? 7.762 1.685 -14.935 1.00 94.19 94 GLY A O 1
ATOM 763 N N . ILE A 1 95 ? 7.790 1.289 -17.148 1.00 95.81 95 ILE A N 1
ATOM 764 C CA . ILE A 1 95 ? 7.200 -0.053 -17.053 1.00 95.81 95 ILE A CA 1
ATOM 765 C C . ILE A 1 95 ? 8.128 -0.959 -16.240 1.00 95.81 95 ILE A C 1
ATOM 767 O O . ILE A 1 95 ? 9.256 -1.231 -16.658 1.00 95.81 95 ILE A O 1
ATOM 771 N N . PHE A 1 96 ? 7.643 -1.381 -15.066 1.00 95.19 96 PHE A N 1
ATOM 772 C CA . PHE A 1 96 ? 8.381 -2.148 -14.051 1.00 95.19 96 PHE A CA 1
ATOM 773 C C . PHE A 1 96 ? 9.784 -1.596 -13.768 1.00 95.19 96 PHE A C 1
ATOM 775 O O . PHE A 1 96 ? 10.760 -2.344 -13.681 1.00 95.19 96 PHE A O 1
ATOM 782 N N . GLY A 1 97 ? 9.873 -0.268 -13.662 1.00 95.56 97 GLY A N 1
ATOM 783 C CA . GLY A 1 97 ? 11.129 0.436 -13.467 1.00 95.56 97 GLY A CA 1
ATOM 784 C C . GLY A 1 97 ? 11.858 0.037 -12.179 1.00 95.56 97 GLY A C 1
ATOM 785 O O . GLY A 1 97 ? 11.262 -0.039 -11.102 1.00 95.56 97 GLY A O 1
ATOM 786 N N . VAL A 1 98 ? 13.167 -0.185 -12.294 1.00 96.69 98 VAL A N 1
ATOM 787 C CA . VAL A 1 98 ? 14.089 -0.473 -11.189 1.00 96.69 98 VAL A CA 1
ATOM 788 C C . VAL A 1 98 ? 15.127 0.636 -11.127 1.00 96.69 98 VAL A C 1
ATOM 790 O O . VAL A 1 98 ? 15.715 0.992 -12.147 1.00 96.69 98 VAL A O 1
ATOM 793 N N . CYS A 1 99 ? 15.409 1.151 -9.936 1.00 95.38 99 CYS A N 1
ATOM 794 C CA . CYS A 1 99 ? 16.479 2.123 -9.742 1.00 95.38 99 CYS A CA 1
ATOM 795 C C . CYS A 1 99 ? 17.226 1.888 -8.429 1.00 95.38 99 CYS A C 1
ATOM 797 O O . CYS A 1 99 ? 16.824 1.057 -7.603 1.00 95.38 99 CYS A O 1
ATOM 799 N N . ASP A 1 100 ? 18.355 2.578 -8.259 1.00 91.81 100 ASP A N 1
ATOM 800 C CA . ASP A 1 100 ? 19.010 2.625 -6.959 1.00 91.81 100 ASP A CA 1
ATOM 801 C C . ASP A 1 100 ? 18.162 3.426 -5.955 1.00 91.81 100 ASP A C 1
ATOM 803 O O . ASP A 1 100 ? 17.299 4.212 -6.337 1.00 91.81 100 ASP A O 1
ATOM 807 N N . ARG A 1 101 ? 18.413 3.260 -4.654 1.00 89.31 101 ARG A N 1
ATOM 808 C CA . ARG A 1 101 ? 17.638 3.861 -3.547 1.00 89.31 101 ARG A CA 1
ATOM 809 C C . ARG A 1 101 ? 17.512 5.387 -3.571 1.00 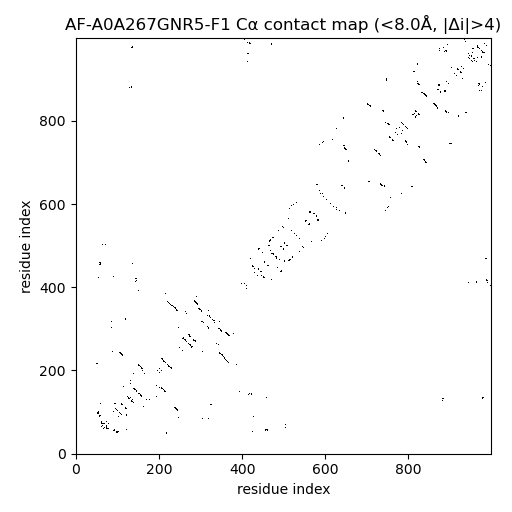89.31 101 ARG A C 1
ATOM 811 O O . ARG A 1 101 ? 16.750 5.938 -2.786 1.00 89.31 101 ARG A O 1
ATOM 818 N N . ASP A 1 102 ? 18.299 6.066 -4.400 1.00 86.50 102 ASP A N 1
ATOM 819 C CA . ASP A 1 102 ? 18.250 7.516 -4.583 1.00 86.50 102 ASP A CA 1
ATOM 820 C C . ASP A 1 102 ? 17.814 7.927 -6.002 1.00 86.50 102 ASP A C 1
ATOM 822 O O . ASP A 1 102 ? 17.999 9.083 -6.390 1.00 86.50 102 ASP A O 1
ATOM 826 N N . CYS A 1 103 ? 17.275 6.979 -6.777 1.00 90.31 103 CYS A N 1
ATOM 827 C CA . CYS A 1 103 ? 16.784 7.161 -8.139 1.00 90.31 103 CYS A CA 1
ATOM 828 C C . CYS A 1 103 ? 17.786 7.921 -9.023 1.00 90.31 103 CYS A C 1
ATOM 830 O O . CYS A 1 103 ? 17.465 8.936 -9.637 1.00 90.31 103 CYS A O 1
ATOM 832 N N . ARG A 1 104 ? 19.049 7.483 -9.025 1.00 87.56 104 ARG A N 1
ATOM 833 C CA . ARG A 1 104 ? 20.129 8.073 -9.831 1.00 87.56 104 ARG A CA 1
ATOM 834 C C . ARG A 1 104 ? 20.241 7.367 -11.166 1.00 87.56 104 ARG A C 1
ATOM 836 O O . ARG A 1 104 ? 20.336 8.015 -12.203 1.00 87.56 104 ARG A O 1
ATOM 843 N N . VAL A 1 105 ? 20.243 6.038 -11.119 1.00 91.62 105 VAL A N 1
ATOM 844 C CA . VAL A 1 105 ? 20.354 5.153 -12.274 1.00 91.62 105 VAL A CA 1
ATOM 845 C C . VAL A 1 105 ? 19.075 4.342 -12.364 1.00 91.62 105 VAL A C 1
ATOM 847 O O . VAL A 1 105 ? 18.749 3.577 -11.460 1.00 91.62 105 VAL A O 1
ATOM 850 N N . CYS A 1 106 ? 18.370 4.508 -13.473 1.00 95.44 106 CYS A N 1
ATOM 851 C CA . CYS A 1 106 ? 17.071 3.914 -13.725 1.00 95.44 106 CYS A CA 1
ATOM 852 C C . CYS A 1 106 ? 17.167 2.903 -14.862 1.00 95.44 106 CYS A C 1
ATOM 854 O O . CYS A 1 106 ? 17.834 3.141 -15.872 1.00 95.44 106 CYS A O 1
ATOM 856 N N . HIS A 1 107 ? 16.476 1.783 -14.700 1.00 97.50 107 HIS A N 1
ATOM 857 C CA . HIS A 1 107 ? 16.285 0.767 -15.716 1.00 97.50 107 HIS A CA 1
ATOM 858 C C . HIS A 1 107 ? 14.793 0.535 -15.934 1.00 97.50 107 HIS A C 1
ATOM 860 O O . HIS A 1 107 ? 14.065 0.277 -14.980 1.00 97.50 107 HIS A O 1
ATOM 866 N N . SER A 1 108 ? 14.339 0.559 -17.182 1.00 97.19 108 SER A N 1
ATOM 867 C CA . SER A 1 108 ? 12.948 0.259 -17.543 1.00 97.19 108 SER A CA 1
ATOM 868 C C . SER A 1 108 ? 12.872 -0.370 -18.934 1.00 97.19 108 SER A C 1
ATOM 870 O O . SER A 1 108 ? 13.897 -0.726 -19.520 1.00 97.19 108 SER A O 1
ATOM 872 N N . TYR A 1 109 ? 11.663 -0.544 -19.464 1.00 97.62 109 TYR A N 1
ATOM 873 C CA . TYR A 1 109 ? 11.436 -1.172 -20.760 1.00 97.62 109 TYR A CA 1
ATOM 874 C C . TYR A 1 109 ? 10.543 -0.309 -21.649 1.00 97.62 109 TYR A C 1
ATOM 876 O O . TYR A 1 109 ? 9.628 0.357 -21.167 1.00 97.62 109 TYR A O 1
ATOM 884 N N . ALA A 1 110 ? 10.794 -0.363 -22.957 1.00 97.44 110 ALA A N 1
ATOM 885 C CA . ALA A 1 110 ? 9.951 0.237 -23.982 1.00 97.44 110 ALA A CA 1
ATOM 886 C C . ALA A 1 110 ? 9.583 -0.778 -25.072 1.00 97.44 110 ALA A C 1
ATOM 888 O O . ALA A 1 110 ? 10.408 -1.606 -25.477 1.00 97.44 110 ALA A O 1
ATOM 889 N N . PHE A 1 111 ? 8.350 -0.681 -25.574 1.00 98.06 111 PHE A N 1
ATOM 890 C CA . PHE A 1 111 ? 7.793 -1.600 -26.567 1.00 98.06 111 PHE A CA 1
ATOM 891 C C . PHE A 1 111 ? 7.139 -0.875 -27.741 1.00 98.06 111 PHE A C 1
ATOM 893 O O . PHE A 1 111 ? 6.625 0.233 -27.594 1.00 98.06 111 PHE A O 1
ATOM 900 N N . TRP A 1 112 ? 7.127 -1.517 -28.911 1.00 97.88 112 TRP A N 1
ATOM 901 C CA . TRP A 1 112 ? 6.335 -1.061 -30.053 1.00 97.88 112 TRP A CA 1
ATOM 902 C C . TRP A 1 112 ? 5.889 -2.216 -30.945 1.00 97.88 112 TRP A C 1
ATOM 904 O O . TRP A 1 112 ? 6.699 -2.945 -31.518 1.00 97.88 112 TRP A O 1
ATOM 914 N N . ASN A 1 113 ? 4.578 -2.365 -31.090 1.00 95.69 113 ASN A N 1
ATOM 915 C CA . ASN A 1 113 ? 3.919 -3.403 -31.889 1.00 95.69 113 ASN A CA 1
ATOM 916 C C . ASN A 1 113 ? 3.860 -3.092 -33.404 1.00 95.69 113 ASN A C 1
ATOM 918 O O . ASN A 1 113 ? 3.167 -3.793 -34.142 1.00 95.69 113 ASN A O 1
ATOM 922 N N . TYR A 1 114 ? 4.568 -2.057 -33.882 1.00 96.06 114 TYR A N 1
ATOM 923 C CA . TYR A 1 114 ? 4.507 -1.534 -35.261 1.00 96.06 114 TYR A CA 1
ATOM 924 C C . TYR A 1 114 ? 3.159 -0.916 -35.673 1.00 96.06 114 TYR A C 1
ATOM 926 O O . TYR A 1 114 ? 2.935 -0.684 -36.864 1.00 96.06 114 TYR A O 1
ATOM 934 N N . ARG A 1 115 ? 2.252 -0.683 -34.722 1.00 93.56 115 ARG A N 1
ATOM 935 C CA . ARG A 1 115 ? 0.913 -0.134 -34.972 1.00 93.56 115 ARG A CA 1
ATOM 936 C C . ARG A 1 115 ? 0.627 1.113 -34.150 1.00 93.56 115 ARG A C 1
ATOM 938 O O . ARG A 1 115 ? 0.008 2.025 -34.677 1.00 93.56 115 ARG A O 1
ATOM 945 N N . ASP A 1 116 ? 1.096 1.151 -32.907 1.00 92.19 116 ASP A N 1
ATOM 946 C CA . ASP A 1 116 ? 0.950 2.315 -32.036 1.00 92.19 116 ASP A CA 1
ATOM 947 C C . ASP A 1 116 ? 1.707 3.522 -32.626 1.00 92.19 116 ASP A C 1
ATOM 949 O O . ASP A 1 116 ? 2.724 3.376 -33.309 1.00 92.19 116 ASP A O 1
ATOM 953 N N . ASP A 1 117 ? 1.238 4.737 -32.367 1.00 88.94 117 ASP A N 1
ATOM 954 C CA . ASP A 1 117 ? 1.846 5.975 -32.875 1.00 88.94 117 ASP A CA 1
ATOM 955 C C . ASP A 1 117 ? 3.082 6.431 -32.071 1.00 88.94 117 ASP A C 1
ATOM 957 O O . ASP A 1 117 ? 3.863 7.276 -32.529 1.00 88.94 117 ASP A O 1
ATOM 961 N N . HIS A 1 118 ? 3.302 5.832 -30.898 1.00 90.19 118 HIS A N 1
ATOM 962 C CA . HIS A 1 118 ? 4.428 6.083 -30.003 1.00 90.19 118 HIS A CA 1
ATOM 963 C C . HIS A 1 118 ? 4.959 4.787 -29.364 1.00 90.19 118 HIS A C 1
ATOM 965 O O . HIS A 1 118 ? 4.307 3.744 -29.394 1.00 90.19 118 HIS A O 1
ATOM 971 N N . LEU A 1 119 ? 6.168 4.850 -28.789 1.00 93.94 119 LEU A N 1
ATOM 972 C CA . LEU A 1 119 ? 6.699 3.776 -27.944 1.00 93.94 119 LEU A CA 1
ATOM 973 C C . LEU A 1 119 ? 5.894 3.677 -26.642 1.00 93.94 119 LEU A C 1
ATOM 975 O O . LEU A 1 119 ? 5.689 4.682 -25.960 1.00 93.94 119 LEU A O 1
ATOM 979 N N . LYS A 1 120 ? 5.526 2.459 -26.250 1.00 95.69 120 LYS A N 1
ATOM 980 C CA . LYS A 1 120 ? 4.980 2.149 -24.927 1.00 95.69 120 LYS A CA 1
ATOM 981 C C . LYS A 1 120 ? 6.145 2.026 -23.935 1.00 95.69 120 LYS A C 1
ATOM 983 O O . LYS A 1 120 ? 6.696 0.942 -23.774 1.00 95.69 120 LYS A O 1
ATOM 988 N N . GLU A 1 121 ? 6.555 3.142 -23.326 1.00 94.19 121 GLU A N 1
ATOM 989 C CA . GLU A 1 121 ? 7.583 3.189 -22.258 1.00 94.19 121 GLU A CA 1
ATOM 990 C C . GLU A 1 121 ? 7.003 3.419 -20.847 1.00 94.19 121 GLU A C 1
ATOM 992 O O . GLU A 1 121 ? 7.725 3.359 -19.851 1.00 94.19 121 GLU A O 1
ATOM 997 N N . ARG A 1 122 ? 5.686 3.643 -20.759 1.00 93.31 122 ARG A N 1
ATOM 998 C CA . ARG A 1 122 ? 4.922 3.885 -19.527 1.00 93.31 122 ARG A CA 1
ATOM 999 C C . ARG A 1 122 ? 3.492 3.366 -19.669 1.00 93.31 122 ARG A C 1
ATOM 1001 O O . ARG A 1 122 ? 3.017 3.179 -20.791 1.00 93.31 122 ARG A O 1
ATOM 1008 N N . PHE A 1 123 ? 2.823 3.142 -18.544 1.00 93.12 123 PHE A N 1
ATOM 1009 C CA . PHE A 1 123 ? 1.431 2.702 -18.521 1.00 93.12 123 PHE A CA 1
ATOM 1010 C C . PHE A 1 123 ? 0.467 3.854 -18.804 1.00 93.12 123 PHE A C 1
ATOM 1012 O O . PHE A 1 123 ? 0.647 4.970 -18.311 1.00 93.12 123 PHE A O 1
ATOM 1019 N N . TYR A 1 124 ? -0.554 3.569 -19.610 1.00 90.94 124 TYR A N 1
ATOM 1020 C CA . TYR A 1 124 ? -1.625 4.499 -19.939 1.00 90.94 124 TYR A CA 1
ATOM 1021 C C . TYR A 1 124 ? -2.864 4.258 -19.076 1.00 90.94 124 TYR A C 1
ATOM 1023 O O . TYR A 1 124 ? -3.181 3.132 -18.695 1.00 90.94 124 TYR A O 1
ATOM 1031 N N . GLY A 1 125 ? -3.609 5.326 -18.838 1.00 88.12 125 GLY A N 1
ATOM 1032 C CA . GLY A 1 125 ? -4.912 5.270 -18.202 1.00 88.12 125 GLY A CA 1
ATOM 1033 C C . GLY A 1 125 ? -5.632 6.602 -18.318 1.00 88.12 125 GLY A C 1
ATOM 1034 O O . GLY A 1 125 ? -5.168 7.508 -19.016 1.00 88.12 125 GLY A O 1
ATOM 1035 N N . LEU A 1 126 ? -6.783 6.691 -17.667 1.00 82.44 126 LEU A N 1
ATOM 1036 C CA . LEU A 1 126 ? -7.674 7.843 -17.731 1.00 82.44 126 LEU A CA 1
ATOM 1037 C C . LEU A 1 126 ? -7.564 8.682 -16.462 1.00 82.44 126 LEU A C 1
ATOM 1039 O O . LEU A 1 126 ? -7.354 8.151 -15.375 1.00 82.44 126 LEU A O 1
ATOM 1043 N N . THR A 1 127 ? -7.701 9.997 -16.613 1.00 77.31 127 THR A N 1
ATOM 1044 C CA . THR A 1 127 ? -7.784 10.919 -15.475 1.00 77.31 127 THR A CA 1
ATOM 1045 C C . THR A 1 127 ? -9.174 10.873 -14.839 1.00 77.31 127 THR A C 1
ATOM 1047 O O . THR A 1 127 ? -10.138 10.418 -15.459 1.00 77.31 127 THR A O 1
ATOM 1050 N N . ASN A 1 128 ? -9.310 11.459 -13.647 1.00 70.75 128 ASN A N 1
ATOM 1051 C CA . ASN A 1 128 ? -10.585 11.557 -12.929 1.00 70.75 128 ASN A CA 1
ATOM 1052 C C . ASN A 1 128 ? -11.723 12.186 -13.758 1.00 70.75 128 ASN A C 1
ATOM 1054 O O . ASN A 1 128 ? -12.885 11.849 -13.574 1.00 70.75 128 ASN A O 1
ATOM 1058 N N . SER A 1 129 ? -11.412 13.107 -14.678 1.00 68.50 129 SER A N 1
ATOM 1059 C CA . SER A 1 129 ? -12.412 13.748 -15.546 1.00 68.50 129 SER A CA 1
ATOM 1060 C C . SER A 1 129 ? -12.687 12.990 -16.848 1.00 68.50 129 SER A C 1
ATOM 1062 O O . SER A 1 129 ? -13.597 13.365 -17.590 1.00 68.50 129 SER A O 1
ATOM 1064 N N . GLN A 1 130 ? -11.891 11.964 -17.151 1.00 73.81 130 GLN A N 1
ATOM 1065 C CA . GLN A 1 130 ? -11.968 11.186 -18.386 1.00 73.81 130 GLN A CA 1
ATOM 1066 C C . GLN A 1 130 ? -12.623 9.818 -18.192 1.00 73.81 130 GLN A C 1
ATOM 1068 O O . GLN A 1 130 ? -13.300 9.363 -19.113 1.00 73.81 130 GLN A O 1
ATOM 1073 N N . GLY A 1 131 ? -12.416 9.161 -17.048 1.00 68.38 131 GLY A N 1
ATOM 1074 C CA . GLY A 1 131 ? -13.048 7.878 -16.737 1.00 68.38 131 GLY A CA 1
ATOM 1075 C C . GLY A 1 131 ? -14.461 8.048 -16.179 1.00 68.38 131 GLY A C 1
ATOM 1076 O O . GLY A 1 131 ? -14.720 8.949 -15.381 1.00 68.38 131 GLY A O 1
ATOM 1077 N N . ALA A 1 132 ? -15.385 7.164 -16.563 1.00 59.91 132 ALA A N 1
ATOM 1078 C CA . ALA A 1 132 ? -16.740 7.125 -16.008 1.00 59.91 132 ALA A CA 1
ATOM 1079 C C . ALA A 1 132 ? -16.742 6.734 -14.519 1.00 59.91 132 ALA A C 1
ATOM 1081 O O . ALA A 1 132 ? -17.653 7.098 -13.774 1.00 59.91 132 ALA A O 1
ATOM 1082 N N . HIS A 1 133 ? -15.689 6.037 -14.093 1.00 60.66 133 HIS A N 1
ATOM 1083 C CA . HIS A 1 133 ? -15.443 5.601 -12.726 1.00 60.66 133 HIS A CA 1
ATOM 1084 C C . HIS A 1 133 ? -14.160 6.219 -12.159 1.00 60.66 133 HIS A C 1
ATOM 1086 O O . HIS A 1 133 ? -13.490 5.565 -11.386 1.00 60.66 133 HIS A O 1
ATOM 1092 N N . GLY A 1 134 ? -13.797 7.444 -12.550 1.00 67.44 134 GLY A N 1
ATOM 1093 C CA . GLY A 1 134 ? -12.598 8.126 -12.048 1.00 67.44 134 GLY A CA 1
ATOM 1094 C C . GLY A 1 134 ? -11.284 7.718 -12.716 1.00 67.44 134 GLY A C 1
ATOM 1095 O O . GLY A 1 134 ? -11.261 7.337 -13.887 1.00 67.44 134 GLY A O 1
ATOM 1096 N N . GLU A 1 135 ? -10.178 7.894 -11.991 1.00 74.94 135 GLU A N 1
ATOM 1097 C CA . GLU A 1 135 ? -8.840 7.499 -12.439 1.00 74.94 135 GLU A CA 1
ATOM 1098 C C . GLU A 1 135 ? -8.764 5.978 -12.633 1.00 74.94 135 GLU A C 1
ATOM 1100 O O . GLU A 1 135 ? -9.249 5.213 -11.807 1.00 74.94 135 GLU A O 1
ATOM 1105 N N . ASP A 1 136 ? -8.205 5.534 -13.763 1.00 74.25 136 ASP A N 1
ATOM 1106 C CA . ASP A 1 136 ? -8.177 4.105 -14.095 1.00 74.25 136 ASP A CA 1
ATOM 1107 C C . ASP A 1 136 ? -7.021 3.755 -15.039 1.00 74.25 136 ASP A C 1
ATOM 1109 O O . ASP A 1 136 ? -6.952 4.246 -16.176 1.00 74.25 136 ASP A O 1
ATOM 1113 N N . VAL A 1 137 ? -6.120 2.878 -14.585 1.00 86.81 137 VAL A N 1
ATOM 1114 C CA . VAL A 1 137 ? -5.051 2.322 -15.419 1.00 86.81 137 VAL A CA 1
ATOM 1115 C C . VAL A 1 137 ? -5.644 1.315 -16.401 1.00 86.81 137 VAL A C 1
ATOM 1117 O O . VAL A 1 137 ? -6.204 0.290 -16.030 1.00 86.81 137 VAL A O 1
ATOM 1120 N N . LYS A 1 138 ? -5.478 1.560 -17.702 1.00 86.62 138 LYS A N 1
ATOM 1121 C CA . LYS A 1 138 ? -6.083 0.718 -18.749 1.00 86.62 138 LYS A CA 1
ATOM 1122 C C . LYS A 1 138 ? -5.171 -0.426 -19.197 1.00 86.62 138 LYS A C 1
ATOM 1124 O O . LYS A 1 138 ? -5.403 -1.045 -20.232 1.00 86.62 138 LYS A O 1
ATOM 1129 N N . GLU A 1 139 ? -4.107 -0.707 -18.454 1.00 87.88 139 GLU A N 1
ATOM 1130 C CA . GLU A 1 139 ? -3.130 -1.750 -18.775 1.00 87.88 139 GLU A CA 1
ATOM 1131 C C . GLU A 1 139 ? -3.441 -3.059 -18.048 1.00 87.88 139 GLU A C 1
ATOM 1133 O O . GLU A 1 139 ? -3.982 -3.064 -16.948 1.00 87.88 139 GLU A O 1
ATOM 1138 N N . VAL A 1 140 ? -3.051 -4.190 -18.643 1.00 86.75 140 VAL A N 1
ATOM 1139 C CA . VAL A 1 140 ? -3.264 -5.516 -18.044 1.00 86.75 140 VAL A CA 1
ATOM 1140 C C . VAL A 1 140 ? -1.935 -6.073 -17.547 1.00 86.75 140 VAL A C 1
ATOM 1142 O O . VAL A 1 140 ? -1.141 -6.599 -18.332 1.00 86.75 140 VAL A O 1
ATOM 1145 N N . TYR A 1 141 ? -1.696 -5.963 -16.241 1.00 89.25 141 TYR A N 1
ATOM 1146 C CA . TYR A 1 141 ? -0.489 -6.471 -15.593 1.00 89.25 141 TYR A CA 1
ATOM 1147 C C . TYR A 1 141 ? -0.763 -7.096 -14.220 1.00 89.25 141 TYR A C 1
ATOM 1149 O O . TYR A 1 141 ? -1.880 -7.058 -13.706 1.00 89.25 141 TYR A O 1
ATOM 1157 N N . SER A 1 142 ? 0.247 -7.746 -13.637 1.00 88.12 142 SER A N 1
ATOM 1158 C CA . SER A 1 142 ? 0.197 -8.249 -12.259 1.00 88.12 142 SER A CA 1
ATOM 1159 C C . SER A 1 142 ? 1.594 -8.396 -11.663 1.00 88.12 142 SER A C 1
ATOM 1161 O O . SER A 1 142 ? 2.538 -8.755 -12.365 1.00 88.12 142 SER A O 1
ATOM 1163 N N . TYR A 1 143 ? 1.722 -8.167 -10.359 1.00 91.75 143 TYR A N 1
ATOM 1164 C CA . TYR A 1 143 ? 2.941 -8.482 -9.620 1.00 91.75 143 TYR A CA 1
ATOM 1165 C C . TYR A 1 143 ? 2.920 -9.947 -9.180 1.00 91.75 143 TYR A C 1
ATOM 1167 O O . TYR A 1 143 ? 1.911 -10.431 -8.666 1.00 91.75 143 TYR A O 1
ATOM 1175 N N . LYS A 1 144 ? 4.024 -10.665 -9.399 1.00 89.75 144 LYS A N 1
ATOM 1176 C CA . LYS A 1 144 ? 4.115 -12.116 -9.169 1.00 89.75 144 LYS A CA 1
ATOM 1177 C C . LYS A 1 144 ? 4.963 -12.496 -7.968 1.00 89.75 144 LYS A C 1
ATOM 1179 O O . LYS A 1 144 ? 4.691 -13.516 -7.342 1.00 89.75 144 LYS A O 1
ATOM 1184 N N . ALA A 1 145 ? 5.989 -11.707 -7.670 1.00 91.31 145 ALA A N 1
ATOM 1185 C CA . ALA A 1 145 ? 6.856 -11.949 -6.527 1.00 91.31 145 ALA A CA 1
ATOM 1186 C C . ALA A 1 145 ? 7.562 -10.672 -6.079 1.00 91.31 145 ALA A C 1
ATOM 1188 O O . ALA A 1 145 ? 7.920 -9.833 -6.913 1.00 91.31 145 ALA A O 1
ATOM 1189 N N . ALA A 1 146 ? 7.798 -10.577 -4.776 1.00 90.88 146 ALA A N 1
ATOM 1190 C CA . ALA A 1 146 ? 8.778 -9.702 -4.156 1.00 90.88 146 ALA A CA 1
ATOM 1191 C C . ALA A 1 146 ? 9.135 -10.252 -2.767 1.00 90.88 146 ALA A C 1
ATOM 1193 O O . ALA A 1 146 ? 8.260 -10.746 -2.058 1.00 90.88 146 ALA A O 1
ATOM 1194 N N . ASP A 1 147 ? 10.401 -10.144 -2.374 1.00 88.00 147 ASP A N 1
ATOM 1195 C CA . ASP A 1 147 ? 10.838 -10.294 -0.983 1.00 88.00 147 ASP A CA 1
ATOM 1196 C C . ASP A 1 147 ? 11.226 -8.933 -0.391 1.00 88.00 147 ASP A C 1
ATOM 1198 O O . ASP A 1 147 ? 11.572 -8.019 -1.148 1.00 88.00 147 ASP A O 1
ATOM 1202 N N . PRO A 1 148 ? 11.230 -8.773 0.946 1.00 86.25 148 PRO A N 1
ATOM 1203 C CA . PRO A 1 148 ? 11.510 -7.480 1.562 1.00 86.25 148 PRO A CA 1
ATOM 1204 C C . PRO A 1 148 ? 12.895 -6.930 1.219 1.00 86.25 148 PRO A C 1
ATOM 1206 O O . PRO A 1 148 ? 13.089 -5.720 1.232 1.00 86.25 148 PRO A O 1
ATOM 1209 N N . GLN A 1 149 ? 13.867 -7.780 0.864 1.00 86.56 149 GLN A N 1
ATOM 1210 C CA . GLN A 1 149 ? 15.214 -7.367 0.454 1.00 86.56 149 GLN A CA 1
ATOM 1211 C C . GLN A 1 149 ? 15.339 -7.149 -1.065 1.00 86.56 149 GLN A C 1
ATOM 1213 O O . GLN A 1 149 ? 16.412 -6.783 -1.564 1.00 86.56 149 GLN A O 1
ATOM 1218 N N . TYR A 1 150 ? 14.259 -7.381 -1.812 1.00 91.69 150 TYR A N 1
ATOM 1219 C CA . TYR A 1 150 ? 14.193 -7.384 -3.269 1.00 91.69 150 TYR A CA 1
ATOM 1220 C C . TYR A 1 150 ? 15.332 -8.199 -3.905 1.00 91.69 150 TYR A C 1
ATOM 1222 O O . TYR A 1 150 ? 15.923 -7.786 -4.907 1.00 91.69 150 TYR A O 1
ATOM 1230 N N . LYS A 1 151 ? 15.707 -9.325 -3.284 1.00 92.19 151 LYS A N 1
ATOM 1231 C CA . LYS A 1 151 ? 16.600 -10.331 -3.874 1.00 92.19 151 LYS A CA 1
ATOM 1232 C C . LYS A 1 151 ? 15.997 -10.921 -5.136 1.00 92.19 151 LYS A C 1
ATOM 1234 O O . LYS A 1 151 ? 16.754 -11.245 -6.049 1.00 92.19 151 LYS A O 1
ATOM 1239 N N . TYR A 1 152 ? 14.677 -11.040 -5.191 1.00 94.56 152 TYR A N 1
ATOM 1240 C CA . TYR A 1 152 ? 13.918 -11.431 -6.360 1.00 94.56 152 TYR A CA 1
ATOM 1241 C C . TYR A 1 152 ? 12.616 -10.631 -6.441 1.00 94.56 152 TYR A C 1
ATOM 1243 O O . TYR A 1 152 ? 11.865 -10.537 -5.475 1.00 94.56 152 TYR A O 1
ATOM 1251 N N . ILE A 1 153 ? 12.334 -10.080 -7.617 1.00 95.62 153 ILE A N 1
ATOM 1252 C CA . ILE A 1 153 ? 11.024 -9.521 -7.953 1.00 95.62 153 ILE A CA 1
ATOM 1253 C C . ILE A 1 153 ? 10.592 -10.039 -9.319 1.00 95.62 153 ILE A C 1
ATOM 1255 O O . ILE A 1 153 ? 11.430 -10.263 -10.200 1.00 95.62 153 ILE A O 1
ATOM 1259 N N . GLY A 1 154 ? 9.284 -10.197 -9.495 1.00 95.31 154 GLY A N 1
ATOM 1260 C CA . GLY A 1 154 ? 8.698 -10.610 -10.762 1.00 95.31 154 GLY A CA 1
ATOM 1261 C C . GLY A 1 154 ? 7.345 -9.964 -11.028 1.00 95.31 154 GLY A C 1
ATOM 1262 O O . GLY A 1 154 ? 6.578 -9.731 -10.089 1.00 95.31 154 GLY A O 1
ATOM 1263 N N . ALA A 1 155 ? 7.054 -9.691 -12.296 1.00 95.00 155 ALA A N 1
ATOM 1264 C CA . ALA A 1 155 ? 5.784 -9.138 -12.756 1.00 95.00 155 ALA A CA 1
ATOM 1265 C C . ALA A 1 155 ? 5.480 -9.572 -14.195 1.00 95.00 155 ALA A C 1
ATOM 1267 O O . ALA A 1 155 ? 6.405 -9.836 -14.959 1.00 95.00 155 ALA A O 1
ATOM 1268 N N . ASP A 1 156 ? 4.201 -9.563 -14.566 1.00 93.38 156 ASP A N 1
ATOM 1269 C CA . ASP A 1 156 ? 3.737 -9.888 -15.918 1.00 93.38 156 ASP A CA 1
ATOM 1270 C C . ASP A 1 156 ? 2.943 -8.728 -16.517 1.00 93.38 156 ASP A C 1
ATOM 1272 O O . ASP A 1 156 ? 2.211 -8.044 -15.799 1.00 93.38 156 ASP A O 1
ATOM 1276 N N . PHE A 1 157 ? 3.026 -8.548 -17.835 1.00 93.56 157 PHE A N 1
ATOM 1277 C CA . PHE A 1 157 ? 2.260 -7.559 -18.599 1.00 93.56 157 PHE A CA 1
ATOM 1278 C C . PHE A 1 157 ? 1.839 -8.119 -19.957 1.00 93.56 157 PHE A C 1
ATOM 1280 O O . PHE A 1 157 ? 2.628 -8.753 -20.660 1.00 93.56 157 PHE A O 1
ATOM 1287 N N . LEU A 1 158 ? 0.588 -7.868 -20.341 1.00 93.19 158 LEU A N 1
ATOM 1288 C CA . LEU A 1 158 ? 0.062 -8.261 -21.643 1.00 93.19 158 LEU A CA 1
ATOM 1289 C C . LEU A 1 158 ? 0.069 -7.060 -22.587 1.00 93.19 158 LEU A C 1
ATOM 1291 O O . LEU A 1 158 ? -0.659 -6.093 -22.376 1.00 93.19 158 LEU A O 1
ATOM 1295 N N . TYR A 1 159 ? 0.856 -7.145 -23.660 1.00 94.94 159 TYR A N 1
ATOM 1296 C CA . TYR A 1 159 ? 0.960 -6.082 -24.657 1.00 94.94 159 TYR A CA 1
ATOM 1297 C C . TYR A 1 159 ? 0.245 -6.470 -25.965 1.00 94.94 159 TYR A C 1
ATOM 1299 O O . TYR A 1 159 ? 0.653 -7.437 -26.620 1.00 94.94 159 TYR A O 1
ATOM 1307 N N . PRO A 1 160 ? -0.812 -5.749 -26.386 1.00 94.44 160 PRO A N 1
ATOM 1308 C CA . PRO A 1 160 ? -1.562 -6.082 -27.597 1.00 94.44 160 PRO A CA 1
ATOM 1309 C C . PRO A 1 160 ? -0.723 -6.042 -28.886 1.00 94.44 160 PRO A C 1
ATOM 1311 O O . PRO A 1 160 ? 0.085 -5.141 -29.115 1.00 94.44 160 PRO A O 1
ATOM 1314 N N . GLN A 1 161 ? -0.976 -6.993 -29.792 1.00 95.50 161 GLN A N 1
ATOM 1315 C CA . GLN A 1 161 ? -0.411 -6.993 -31.156 1.00 95.50 161 GLN A CA 1
ATOM 1316 C C . GLN A 1 161 ? -1.182 -6.077 -32.118 1.00 95.50 161 GLN A C 1
ATOM 1318 O O . GLN A 1 161 ? -0.744 -5.826 -33.244 1.00 95.50 161 GLN A O 1
ATOM 1323 N N . THR A 1 162 ? -2.371 -5.637 -31.709 1.00 93.00 162 THR A N 1
ATOM 1324 C CA . THR A 1 162 ? -3.193 -4.643 -32.401 1.00 93.00 162 THR A CA 1
ATOM 1325 C C . THR A 1 162 ? -2.864 -3.243 -31.898 1.00 93.00 162 THR A C 1
ATOM 1327 O O . THR A 1 162 ? -2.335 -3.110 -30.803 1.00 93.00 162 THR A O 1
ATOM 1330 N N . GLU A 1 163 ? -3.226 -2.216 -32.671 1.00 92.06 163 GLU A N 1
ATOM 1331 C CA . GLU A 1 163 ? -3.136 -0.823 -32.217 1.00 92.06 163 GLU A CA 1
ATOM 1332 C C . GLU A 1 163 ? -3.847 -0.659 -30.869 1.00 92.06 163 GLU A C 1
ATOM 1334 O O . GLU A 1 163 ? -4.975 -1.143 -30.687 1.00 92.06 163 GLU A O 1
ATOM 1339 N N . TYR A 1 164 ? -3.165 -0.017 -29.926 1.00 90.75 164 TYR A N 1
ATOM 1340 C CA . TYR A 1 164 ? -3.719 0.274 -28.616 1.00 90.75 164 TYR A CA 1
ATOM 1341 C C . TYR A 1 164 ? -4.823 1.346 -28.742 1.00 90.75 164 TYR A C 1
ATOM 1343 O O . TYR A 1 164 ? -4.599 2.400 -29.343 1.00 90.75 164 TYR A O 1
ATOM 1351 N N . PRO A 1 165 ? -6.028 1.124 -28.190 1.00 88.38 165 PRO A N 1
ATOM 1352 C CA . PRO A 1 165 ? -7.212 1.935 -28.471 1.00 88.38 165 PRO A CA 1
ATOM 1353 C C . PRO A 1 165 ? -7.276 3.250 -27.664 1.00 88.38 165 PRO A C 1
ATOM 1355 O O . PRO A 1 165 ? -8.332 3.581 -27.130 1.00 88.38 165 PRO A O 1
ATOM 1358 N N . TYR A 1 166 ? -6.190 4.037 -27.600 1.00 86.19 166 TYR A N 1
ATOM 1359 C CA . TYR A 1 166 ? -6.093 5.262 -26.778 1.00 86.19 166 TYR A CA 1
ATOM 1360 C C . TYR A 1 166 ? -7.301 6.200 -26.951 1.00 86.19 166 TYR A C 1
ATOM 1362 O O . TYR A 1 166 ? -7.953 6.592 -25.986 1.00 86.19 166 TYR A O 1
ATOM 1370 N N . ARG A 1 167 ? -7.658 6.520 -28.205 1.00 81.50 167 ARG A N 1
ATOM 1371 C CA . ARG A 1 167 ? -8.783 7.424 -28.509 1.00 81.50 167 ARG A CA 1
ATOM 1372 C C . ARG A 1 167 ? -10.147 6.808 -28.213 1.00 81.50 167 ARG A C 1
ATOM 1374 O O . ARG A 1 167 ? -11.049 7.534 -27.810 1.00 81.50 167 ARG A O 1
ATOM 1381 N N . HIS A 1 168 ? -10.318 5.507 -28.449 1.00 80.31 168 HIS A N 1
ATOM 1382 C CA . HIS A 1 168 ? -11.605 4.843 -28.232 1.00 80.31 168 HIS A CA 1
ATOM 1383 C C . HIS A 1 168 ? -11.902 4.683 -26.742 1.00 80.31 168 HIS A C 1
ATOM 1385 O O . HIS A 1 168 ? -13.035 4.939 -26.352 1.00 80.31 168 HIS A O 1
ATOM 1391 N N . LEU A 1 169 ? -10.895 4.357 -25.921 1.00 80.75 169 LEU A N 1
ATOM 1392 C CA . LEU A 1 169 ? -11.023 4.311 -24.460 1.00 80.75 169 LEU A CA 1
ATOM 1393 C C . LEU A 1 169 ? -11.562 5.642 -23.924 1.00 80.75 169 LEU A C 1
ATOM 1395 O O . LEU A 1 169 ? -12.604 5.675 -23.280 1.00 80.75 169 LEU A O 1
ATOM 1399 N N . HIS A 1 170 ? -10.931 6.755 -24.307 1.00 76.19 170 HIS A N 1
ATOM 1400 C CA . HIS A 1 170 ? -11.381 8.089 -23.910 1.00 76.19 170 HIS A CA 1
ATOM 1401 C C . HIS A 1 170 ? -12.783 8.446 -24.451 1.00 76.19 170 HIS A C 1
ATOM 1403 O O . HIS A 1 170 ? -13.543 9.168 -23.809 1.00 76.19 170 HIS A O 1
ATOM 1409 N N . GLN A 1 171 ? -13.141 8.018 -25.666 1.00 74.12 171 GLN A N 1
ATOM 1410 C CA . GLN A 1 171 ? -14.450 8.331 -26.255 1.00 74.12 171 GLN A CA 1
ATOM 1411 C C . GLN A 1 171 ? -15.591 7.526 -25.630 1.00 74.12 171 GLN A C 1
ATOM 1413 O O . GLN A 1 171 ? -16.652 8.097 -25.391 1.00 74.12 171 GLN A O 1
ATOM 1418 N N . MET A 1 172 ? -15.391 6.229 -25.386 1.00 67.69 172 MET A N 1
ATOM 1419 C CA . MET A 1 172 ? -16.422 5.355 -24.823 1.00 67.69 172 MET A CA 1
ATOM 1420 C C . MET A 1 172 ? -16.746 5.731 -23.382 1.00 67.69 172 MET A C 1
ATOM 1422 O O . MET A 1 172 ? -17.913 5.927 -23.067 1.00 67.69 172 MET A O 1
ATOM 1426 N N . GLU A 1 173 ? -15.729 5.959 -22.559 1.00 67.56 173 GLU A N 1
ATOM 1427 C CA . GLU A 1 173 ? -15.894 6.372 -21.159 1.00 67.56 173 GLU A CA 1
ATOM 1428 C C . GLU A 1 173 ? -16.590 7.738 -21.050 1.00 67.56 173 GLU A C 1
ATOM 1430 O O . GLU A 1 173 ? -17.485 7.939 -20.230 1.00 67.56 173 GLU A O 1
ATOM 1435 N N . ARG A 1 174 ? -16.302 8.662 -21.979 1.00 64.75 174 ARG A N 1
ATOM 1436 C CA . ARG A 1 174 ? -17.030 9.935 -22.078 1.00 64.75 174 ARG A CA 1
ATOM 1437 C C . ARG A 1 174 ? -18.501 9.755 -22.468 1.00 64.75 174 ARG A C 1
ATOM 1439 O O . ARG A 1 174 ? -19.337 10.536 -22.020 1.00 64.75 174 ARG A O 1
ATOM 1446 N N . LEU A 1 175 ? -18.820 8.798 -23.342 1.00 60.50 175 LEU A N 1
ATOM 1447 C CA . LEU A 1 175 ? -20.202 8.510 -23.742 1.00 60.50 175 LEU A CA 1
ATOM 1448 C C . LEU A 1 175 ? -20.982 7.836 -22.607 1.00 60.50 175 LEU A C 1
ATOM 1450 O O . LEU A 1 175 ? -22.135 8.202 -22.386 1.00 60.50 175 LEU A O 1
ATOM 1454 N N . GLU A 1 176 ? -20.355 6.923 -21.863 1.00 57.47 176 GLU A N 1
ATOM 1455 C CA . GLU A 1 176 ? -20.937 6.317 -20.659 1.00 57.47 176 GLU A CA 1
ATOM 1456 C C . GLU A 1 176 ? -21.178 7.358 -19.559 1.00 57.47 176 GLU A C 1
ATOM 1458 O O . GLU A 1 176 ? -22.264 7.395 -18.981 1.00 57.47 176 GLU A O 1
ATOM 1463 N N . GLY A 1 177 ? -20.232 8.279 -19.348 1.00 52.62 177 GLY A N 1
ATOM 1464 C CA . GLY A 1 177 ? -20.393 9.398 -18.417 1.00 52.62 177 GLY A CA 1
ATOM 1465 C C . GLY A 1 177 ? -21.430 10.451 -18.843 1.00 52.62 177 GLY A C 1
ATOM 1466 O O . GLY A 1 177 ? -21.895 11.219 -18.003 1.00 52.62 177 GLY A O 1
ATOM 1467 N N . ALA A 1 178 ? -21.808 10.510 -20.128 1.00 46.44 178 ALA A N 1
ATOM 1468 C CA . ALA A 1 178 ? -22.740 11.504 -20.677 1.00 46.44 178 ALA A CA 1
ATOM 1469 C C . ALA A 1 178 ? -24.180 10.993 -20.889 1.00 46.44 178 ALA A C 1
ATOM 1471 O O . ALA A 1 178 ? -25.065 11.798 -21.190 1.00 46.44 178 ALA A O 1
ATOM 1472 N N . ALA A 1 179 ? -24.433 9.685 -20.781 1.00 42.91 179 ALA A N 1
ATOM 1473 C CA . ALA A 1 179 ? -25.759 9.111 -21.001 1.00 42.91 179 ALA A CA 1
ATOM 1474 C C . ALA A 1 179 ? -26.731 9.443 -19.847 1.00 42.91 179 ALA A C 1
ATOM 1476 O O . ALA A 1 179 ? -26.416 9.265 -18.671 1.00 42.91 179 ALA A O 1
ATOM 1477 N N . ASP A 1 180 ? -27.925 9.924 -20.211 1.00 39.41 180 ASP A N 1
ATOM 1478 C CA . ASP A 1 180 ? -28.998 10.367 -19.314 1.00 39.41 180 ASP A CA 1
ATOM 1479 C C . ASP A 1 180 ? -29.386 9.274 -18.294 1.00 39.41 180 ASP A C 1
ATOM 1481 O O . ASP A 1 180 ? -29.697 8.132 -18.645 1.00 39.41 180 ASP A O 1
ATOM 1485 N N . VAL A 1 181 ? -29.365 9.650 -17.014 1.00 43.47 181 VAL A N 1
ATOM 1486 C CA . VAL A 1 181 ? -29.345 8.793 -15.811 1.00 43.47 181 VAL A CA 1
ATOM 1487 C C . VAL A 1 181 ? -30.649 7.997 -15.605 1.00 43.47 181 VAL A C 1
ATOM 1489 O O . VAL A 1 181 ? -30.748 7.172 -14.707 1.00 43.47 181 VAL A O 1
ATOM 1492 N N . SER A 1 182 ? -31.658 8.168 -16.460 1.00 33.31 182 SER A N 1
ATOM 1493 C CA . SER A 1 182 ? -32.988 7.569 -16.277 1.00 33.31 182 SER A CA 1
ATOM 1494 C C . SER A 1 182 ? -33.236 6.244 -17.018 1.00 33.31 182 SER A C 1
ATOM 1496 O O . SER A 1 182 ? -34.240 5.586 -16.743 1.00 33.31 182 SER A O 1
ATOM 1498 N N . ALA A 1 183 ? -32.360 5.818 -17.940 1.00 30.92 183 ALA A N 1
ATOM 1499 C CA . ALA A 1 183 ? -32.663 4.707 -18.859 1.00 30.92 183 ALA A CA 1
ATOM 1500 C C . ALA A 1 183 ? -31.863 3.399 -18.656 1.00 30.92 183 ALA A C 1
ATOM 1502 O O . ALA A 1 183 ? -32.134 2.424 -19.357 1.00 30.92 183 ALA A O 1
ATOM 1503 N N . MET A 1 184 ? -30.911 3.319 -17.716 1.00 35.94 184 MET A N 1
ATOM 1504 C CA . MET A 1 184 ? -29.983 2.172 -17.599 1.00 35.94 184 MET A CA 1
ATOM 1505 C C . MET A 1 184 ? -29.886 1.575 -16.183 1.00 35.94 184 MET A C 1
ATOM 1507 O O . MET A 1 184 ? -28.805 1.280 -15.692 1.00 35.94 184 MET A O 1
ATOM 1511 N N . ASN A 1 185 ? -31.027 1.289 -15.548 1.00 33.94 185 ASN A N 1
ATOM 1512 C CA . ASN A 1 185 ? -31.091 0.632 -14.226 1.00 33.94 185 ASN A CA 1
ATOM 1513 C C . ASN A 1 185 ? -30.810 -0.888 -14.233 1.00 33.94 185 ASN A C 1
ATOM 1515 O O . ASN A 1 185 ? -31.063 -1.566 -13.244 1.00 33.94 185 ASN A O 1
ATOM 1519 N N . SER A 1 186 ? -30.315 -1.463 -15.334 1.00 30.72 186 SER A N 1
ATOM 1520 C CA . SER A 1 186 ? -30.002 -2.906 -15.394 1.00 30.72 186 SER A CA 1
ATOM 1521 C C . SER A 1 186 ? -28.687 -3.262 -16.090 1.00 30.72 186 SER A C 1
ATOM 1523 O O . SER A 1 186 ? -28.310 -4.431 -16.092 1.00 30.72 186 SER A O 1
ATOM 1525 N N . VAL A 1 187 ? -27.976 -2.283 -16.667 1.00 36.28 187 VAL A N 1
ATOM 1526 C CA . VAL A 1 187 ? -26.747 -2.510 -17.449 1.00 36.28 187 VAL A CA 1
ATOM 1527 C C . VAL A 1 187 ? -25.791 -1.313 -17.317 1.00 36.28 187 VAL A C 1
ATOM 1529 O O . VAL A 1 187 ? -25.377 -0.728 -18.311 1.00 36.28 187 VAL A O 1
ATOM 1532 N N . ARG A 1 188 ? -25.433 -0.904 -16.095 1.00 44.62 188 ARG A N 1
ATOM 1533 C CA . ARG A 1 188 ? -24.121 -0.262 -15.905 1.00 44.62 188 ARG A CA 1
ATOM 1534 C C . ARG A 1 188 ? -23.124 -1.398 -15.721 1.00 44.62 188 ARG A C 1
ATOM 1536 O O . ARG A 1 188 ? -22.937 -1.919 -14.627 1.00 44.62 188 ARG A O 1
ATOM 1543 N N . SER A 1 189 ? -22.666 -1.897 -16.868 1.00 41.78 189 SER A N 1
ATOM 1544 C CA . SER A 1 189 ? -21.640 -2.925 -16.995 1.00 41.78 189 SER A CA 1
ATOM 1545 C C . SER A 1 189 ? -20.338 -2.450 -16.360 1.00 41.78 189 SER A C 1
ATOM 1547 O O . SER A 1 189 ? -20.112 -1.251 -16.249 1.00 41.78 189 SER A O 1
ATOM 1549 N N . ALA A 1 190 ? -19.499 -3.402 -15.950 1.00 51.16 190 ALA A N 1
ATOM 1550 C CA . ALA A 1 190 ? -18.135 -3.168 -15.488 1.00 51.16 190 ALA A CA 1
ATOM 1551 C C . ALA A 1 190 ? -17.406 -2.097 -16.324 1.00 51.16 190 ALA A C 1
ATOM 1553 O O . ALA A 1 190 ? -17.615 -2.044 -17.537 1.00 51.16 190 ALA A O 1
ATOM 1554 N N . ALA A 1 191 ? -16.546 -1.302 -15.674 1.00 56.44 191 ALA A N 1
ATOM 1555 C CA . ALA A 1 191 ? -15.686 -0.313 -16.325 1.00 56.44 191 ALA A CA 1
ATOM 1556 C C . ALA A 1 191 ? -15.094 -0.858 -17.633 1.00 56.44 191 ALA A C 1
ATOM 1558 O O . ALA A 1 191 ? -14.627 -2.004 -17.669 1.00 56.44 191 ALA A O 1
ATOM 1559 N N . VAL A 1 192 ? -15.112 -0.041 -18.689 1.00 64.12 192 VAL A N 1
ATOM 1560 C CA . VAL A 1 192 ? -14.653 -0.436 -20.023 1.00 64.12 192 VAL A CA 1
ATOM 1561 C C . VAL A 1 192 ? -13.201 -0.904 -19.935 1.00 64.12 192 VAL A C 1
ATOM 1563 O O . VAL A 1 192 ? -12.284 -0.121 -19.655 1.00 64.12 192 VAL A O 1
ATOM 1566 N N . SER A 1 193 ? -12.980 -2.199 -20.165 1.00 73.12 193 SER A N 1
ATOM 1567 C CA . SER A 1 193 ? -11.663 -2.809 -20.040 1.00 73.12 193 SER A CA 1
ATOM 1568 C C . SER A 1 193 ? -10.944 -2.812 -21.379 1.00 73.12 193 SER A C 1
ATOM 1570 O O . SER A 1 193 ? -11.549 -2.960 -22.442 1.00 73.12 193 SER A O 1
ATOM 1572 N N . LEU A 1 194 ? -9.610 -2.748 -21.354 1.00 79.19 194 LEU A N 1
ATOM 1573 C CA . LEU A 1 194 ? -8.807 -2.928 -22.563 1.00 79.19 194 LEU A CA 1
ATOM 1574 C C . LEU A 1 194 ? -9.129 -4.258 -23.266 1.00 79.19 194 LEU A C 1
ATOM 1576 O O . LEU A 1 194 ? -9.048 -4.329 -24.494 1.00 79.19 194 LEU A O 1
ATOM 1580 N N . THR A 1 195 ? -9.511 -5.300 -22.520 1.00 78.00 195 THR A N 1
ATOM 1581 C CA . THR A 1 195 ? -9.842 -6.621 -23.080 1.00 78.00 195 THR A CA 1
ATOM 1582 C C . THR A 1 195 ? -11.102 -6.631 -23.946 1.00 78.00 195 THR A C 1
ATOM 1584 O O . THR A 1 195 ? -11.258 -7.554 -24.746 1.00 78.00 195 THR A O 1
ATOM 1587 N N . ASP A 1 196 ? -11.951 -5.603 -23.853 1.00 75.69 196 ASP A N 1
ATOM 1588 C CA . ASP A 1 196 ? -13.192 -5.478 -24.630 1.00 75.69 196 ASP A CA 1
ATOM 1589 C C . ASP A 1 196 ? -12.951 -4.967 -26.061 1.00 75.69 196 ASP A C 1
ATOM 1591 O O . ASP A 1 196 ? -13.828 -5.035 -26.925 1.00 75.69 196 ASP A O 1
ATOM 1595 N N . PHE A 1 197 ? -11.740 -4.484 -26.356 1.00 78.38 197 PHE A N 1
ATOM 1596 C CA . PHE A 1 197 ? -11.412 -3.899 -27.652 1.00 78.38 197 PHE A CA 1
ATOM 1597 C C . PHE A 1 197 ? -10.753 -4.893 -28.592 1.00 78.38 197 PHE A C 1
ATOM 1599 O O . PHE A 1 197 ? -9.872 -5.666 -28.218 1.00 78.38 197 PHE A O 1
ATOM 1606 N N . ASN A 1 198 ? -11.109 -4.796 -29.875 1.00 81.00 198 ASN A N 1
ATOM 1607 C CA . ASN A 1 198 ? -10.399 -5.438 -30.983 1.00 81.00 198 ASN A CA 1
ATOM 1608 C C . ASN A 1 198 ? -10.187 -6.960 -30.821 1.00 81.00 198 ASN A C 1
ATOM 1610 O O . ASN A 1 198 ? -9.315 -7.510 -31.494 1.00 81.00 198 ASN A O 1
ATOM 1614 N N . ASN A 1 199 ? -10.934 -7.639 -29.938 1.00 83.75 199 ASN A N 1
ATOM 1615 C CA . ASN A 1 199 ? -10.817 -9.064 -29.598 1.00 83.75 199 ASN A CA 1
ATOM 1616 C C . ASN A 1 199 ? -9.375 -9.547 -29.339 1.00 83.75 199 ASN A C 1
ATOM 1618 O O . ASN A 1 199 ? -9.069 -10.723 -29.539 1.00 83.75 199 ASN A O 1
ATOM 1622 N N . TRP A 1 200 ? -8.446 -8.662 -28.953 1.00 89.31 200 TRP A N 1
ATOM 1623 C CA . TRP A 1 200 ? -7.029 -9.035 -28.873 1.00 89.31 200 TRP A CA 1
ATOM 1624 C C . TRP A 1 200 ? -6.789 -10.069 -27.770 1.00 89.31 200 TRP A C 1
ATOM 1626 O O . TRP A 1 200 ? -5.956 -10.954 -27.941 1.00 89.31 200 TRP A O 1
ATOM 1636 N N . TYR A 1 201 ? -7.545 -10.000 -26.674 1.00 86.06 201 TYR A N 1
ATOM 1637 C CA . TYR A 1 201 ? -7.420 -10.928 -25.556 1.00 86.06 201 TYR A CA 1
ATOM 1638 C C . TYR A 1 201 ? -8.061 -12.289 -25.868 1.00 86.06 201 TYR A C 1
ATOM 1640 O O . TYR A 1 201 ? -7.399 -13.323 -25.772 1.00 86.06 201 TYR A O 1
ATOM 1648 N N . SER A 1 202 ? -9.319 -12.295 -26.328 1.00 85.44 202 SER A N 1
ATOM 1649 C CA . SER A 1 202 ? -10.069 -13.522 -26.641 1.00 85.44 202 SER A CA 1
ATOM 1650 C C . SER A 1 202 ? -9.468 -14.320 -27.805 1.00 85.44 202 SER A C 1
ATOM 1652 O O . SER A 1 202 ? -9.480 -15.550 -27.777 1.00 85.44 202 SER A O 1
ATOM 1654 N N . GLU A 1 203 ? -8.873 -13.647 -28.795 1.00 89.75 203 GLU A N 1
ATOM 1655 C CA . GLU A 1 203 ? -8.154 -14.282 -29.910 1.00 89.75 203 GLU A CA 1
ATOM 1656 C C . GLU A 1 203 ? -6.663 -14.545 -29.613 1.00 89.75 203 GLU A C 1
ATOM 1658 O O . GLU A 1 203 ? -5.923 -14.967 -30.503 1.00 89.75 203 GLU A O 1
ATOM 1663 N N . GLN A 1 204 ? -6.193 -14.296 -28.384 1.00 91.56 204 GLN A N 1
ATOM 1664 C CA . GLN A 1 204 ? -4.789 -14.458 -27.975 1.00 91.56 204 GLN A CA 1
ATOM 1665 C C . GLN A 1 204 ? -3.779 -13.650 -28.821 1.00 91.56 204 GLN A C 1
ATOM 1667 O O . GLN A 1 204 ? -2.632 -14.055 -29.005 1.00 91.56 204 GLN A O 1
ATOM 1672 N N . ARG A 1 205 ? -4.179 -12.486 -29.345 1.00 94.31 205 ARG A N 1
ATOM 1673 C CA . ARG A 1 205 ? -3.348 -11.575 -30.155 1.00 94.31 205 ARG A CA 1
ATOM 1674 C C . ARG A 1 205 ? -2.586 -10.571 -29.290 1.00 94.31 205 ARG A C 1
ATOM 1676 O O . ARG A 1 205 ? -2.733 -9.356 -29.436 1.00 94.31 205 ARG A O 1
ATOM 1683 N N . TYR A 1 206 ? -1.745 -11.082 -28.404 1.00 95.25 206 TYR A N 1
ATOM 1684 C CA . TYR A 1 206 ? -0.880 -10.283 -27.538 1.00 95.25 206 TYR A CA 1
ATOM 1685 C C . TYR A 1 206 ? 0.489 -10.930 -27.354 1.00 95.25 206 TYR A C 1
ATOM 1687 O O . TYR A 1 206 ? 0.708 -12.100 -27.681 1.00 95.25 206 TYR A O 1
ATOM 1695 N N . PHE A 1 207 ? 1.423 -10.132 -26.860 1.00 97.50 207 PHE A N 1
ATOM 1696 C CA . PHE A 1 207 ? 2.658 -10.609 -26.272 1.00 97.50 207 PHE A CA 1
ATOM 1697 C C . PHE A 1 207 ? 2.475 -10.702 -24.760 1.00 97.50 207 PHE A C 1
ATOM 1699 O O . PHE A 1 207 ? 2.031 -9.740 -24.135 1.00 97.50 207 PHE A O 1
ATOM 1706 N N . GLU A 1 208 ? 2.802 -11.851 -24.186 1.00 96.50 208 GLU A N 1
ATOM 1707 C CA . GLU A 1 208 ? 2.955 -12.006 -22.741 1.00 96.50 208 GLU A CA 1
ATOM 1708 C C . GLU A 1 208 ? 4.407 -11.686 -22.385 1.00 96.50 208 GLU A C 1
ATOM 1710 O O . GLU A 1 208 ? 5.335 -12.276 -22.950 1.00 96.50 208 GLU A O 1
ATOM 1715 N N . MET A 1 209 ? 4.581 -10.694 -21.516 1.00 97.12 209 MET A N 1
ATOM 1716 C CA . MET A 1 209 ? 5.870 -10.165 -21.091 1.00 97.12 209 MET A CA 1
ATOM 1717 C C . MET A 1 209 ? 6.081 -10.516 -19.620 1.00 97.12 209 MET A C 1
ATOM 1719 O O . MET A 1 209 ? 5.363 -9.990 -18.773 1.00 97.12 209 MET A O 1
ATOM 1723 N N . GLU A 1 210 ? 7.059 -11.367 -19.322 1.00 97.38 210 GLU A N 1
ATOM 1724 C CA . GLU A 1 210 ? 7.446 -11.710 -17.947 1.00 97.38 210 GLU A CA 1
ATOM 1725 C C . GLU A 1 210 ? 8.739 -10.969 -17.599 1.00 97.38 210 GLU A C 1
ATOM 1727 O O . GLU A 1 210 ? 9.751 -11.088 -18.300 1.00 97.38 210 GLU A O 1
ATOM 1732 N N . PHE A 1 211 ? 8.710 -10.207 -16.512 1.00 97.31 211 PHE A N 1
ATOM 1733 C CA . PHE A 1 211 ? 9.818 -9.399 -16.021 1.00 97.31 211 PHE A CA 1
ATOM 1734 C C . PHE A 1 211 ? 10.346 -10.022 -14.745 1.00 97.31 211 PHE A C 1
ATOM 1736 O O . PHE A 1 211 ? 9.599 -10.210 -13.790 1.00 97.31 211 PHE A O 1
ATOM 1743 N N . GLU A 1 212 ? 11.643 -10.293 -14.705 1.00 96.88 212 GLU A N 1
ATOM 1744 C CA . GLU A 1 212 ? 12.311 -10.842 -13.532 1.00 96.88 212 GLU A CA 1
ATOM 1745 C C . GLU A 1 212 ? 13.561 -10.010 -13.237 1.00 96.88 212 GLU A C 1
ATOM 1747 O O . GLU A 1 212 ? 14.364 -9.726 -14.129 1.00 96.88 212 GLU A O 1
ATOM 1752 N N . MET A 1 213 ? 13.763 -9.647 -11.973 1.00 96.19 213 MET A N 1
ATOM 1753 C CA . MET A 1 213 ? 15.045 -9.137 -11.487 1.00 96.19 213 MET A CA 1
ATOM 1754 C C . MET A 1 213 ? 15.472 -9.973 -10.292 1.00 96.19 213 MET A C 1
ATOM 1756 O O . MET A 1 213 ? 14.700 -10.165 -9.356 1.00 96.19 213 MET A O 1
ATOM 1760 N N . CYS A 1 214 ? 16.728 -10.417 -10.294 1.00 95.31 214 CYS A N 1
ATOM 1761 C CA . CYS A 1 214 ? 17.353 -10.995 -9.117 1.00 95.31 214 CYS A CA 1
ATOM 1762 C C . CYS A 1 214 ? 18.673 -10.309 -8.761 1.00 95.31 214 CYS A C 1
ATOM 1764 O O . CYS A 1 214 ? 19.439 -9.896 -9.637 1.00 95.31 214 CYS A O 1
ATOM 1766 N N . LYS A 1 215 ? 18.983 -10.260 -7.468 1.00 93.56 215 LYS A N 1
ATOM 1767 C CA . LYS A 1 215 ? 20.270 -9.798 -6.946 1.00 93.56 215 LYS A CA 1
ATOM 1768 C C . LYS A 1 215 ? 21.129 -10.994 -6.569 1.00 93.56 215 LYS A C 1
ATOM 1770 O O . LYS A 1 215 ? 20.782 -11.758 -5.674 1.00 93.56 215 LYS A O 1
ATOM 1775 N N . LEU A 1 216 ? 22.278 -11.128 -7.225 1.00 90.50 216 LEU A N 1
ATOM 1776 C CA . LEU A 1 216 ? 23.289 -12.122 -6.845 1.00 90.50 216 LEU A CA 1
ATOM 1777 C C . LEU A 1 216 ? 24.104 -11.644 -5.638 1.00 90.50 216 LEU A C 1
ATOM 1779 O O . LEU A 1 216 ? 24.534 -12.438 -4.808 1.00 90.50 216 LEU A O 1
ATOM 1783 N N . THR A 1 217 ? 24.303 -10.332 -5.551 1.00 89.56 217 THR A N 1
ATOM 1784 C CA . THR A 1 217 ? 24.802 -9.597 -4.385 1.00 89.56 217 THR A CA 1
ATOM 1785 C C . THR A 1 217 ? 24.106 -8.227 -4.369 1.00 89.56 217 THR A C 1
ATOM 1787 O O . THR A 1 217 ? 23.501 -7.857 -5.380 1.00 89.56 217 THR A O 1
ATOM 1790 N N . PRO A 1 218 ? 24.219 -7.426 -3.293 1.00 88.81 218 PRO A N 1
ATOM 1791 C CA . PRO A 1 218 ? 23.657 -6.072 -3.248 1.00 88.81 218 PRO A CA 1
ATOM 1792 C C . PRO A 1 218 ? 24.004 -5.148 -4.431 1.00 88.81 218 PRO A C 1
ATOM 1794 O O . PRO A 1 218 ? 23.251 -4.230 -4.738 1.00 88.81 218 PRO A O 1
ATOM 1797 N N . GLU A 1 219 ? 25.135 -5.387 -5.102 1.00 88.06 219 GLU A N 1
ATOM 1798 C CA . GLU A 1 219 ? 25.644 -4.569 -6.213 1.00 88.06 219 GLU A CA 1
ATOM 1799 C C . GLU A 1 219 ? 25.657 -5.321 -7.558 1.00 88.06 219 GLU A C 1
ATOM 1801 O O . GLU A 1 219 ? 26.262 -4.838 -8.512 1.00 88.06 219 GLU A O 1
ATOM 1806 N N . ARG A 1 220 ? 25.053 -6.518 -7.647 1.00 91.62 220 ARG A N 1
ATOM 1807 C CA . ARG A 1 220 ? 25.043 -7.351 -8.865 1.00 91.62 220 ARG A CA 1
ATOM 1808 C C . ARG A 1 220 ? 23.627 -7.796 -9.201 1.00 91.62 220 ARG A C 1
ATOM 1810 O O . ARG A 1 220 ? 23.100 -8.714 -8.569 1.00 91.62 220 ARG A O 1
ATOM 1817 N N . LEU A 1 221 ? 23.042 -7.164 -10.211 1.00 94.56 221 LEU A N 1
ATOM 1818 C CA . LEU A 1 221 ? 21.663 -7.376 -10.629 1.00 94.56 221 LEU A CA 1
ATOM 1819 C C . LEU A 1 221 ? 21.634 -8.118 -11.955 1.00 94.56 221 LEU A C 1
ATOM 1821 O O . LEU A 1 221 ? 22.322 -7.740 -12.899 1.00 94.56 221 LEU A O 1
ATOM 1825 N N . TYR A 1 222 ? 20.790 -9.132 -12.035 1.00 96.38 222 TYR A N 1
ATOM 1826 C CA . TYR A 1 222 ? 20.440 -9.804 -13.274 1.00 96.38 222 TYR A CA 1
ATOM 1827 C C . TYR A 1 222 ? 18.970 -9.523 -13.562 1.00 96.38 222 TYR A C 1
ATOM 1829 O O . TYR A 1 222 ? 18.120 -9.768 -12.708 1.00 96.38 222 TYR A O 1
ATOM 1837 N N . LEU A 1 223 ? 18.688 -9.004 -14.751 1.00 96.81 223 LEU A N 1
ATOM 1838 C CA . LEU A 1 223 ? 17.346 -8.702 -15.224 1.00 96.81 223 LEU A CA 1
ATOM 1839 C C . LEU A 1 223 ? 17.049 -9.564 -16.447 1.00 96.81 223 LEU A C 1
ATOM 1841 O O . LEU A 1 223 ? 17.905 -9.731 -17.319 1.00 96.81 223 LEU A O 1
ATOM 1845 N N . GLN A 1 224 ? 15.842 -10.106 -16.510 1.00 96.69 224 GLN A N 1
ATOM 1846 C CA . GLN A 1 224 ? 15.365 -10.907 -17.625 1.00 96.69 224 GLN A CA 1
ATOM 1847 C C . GLN A 1 224 ? 13.976 -10.441 -18.036 1.00 96.69 224 GLN A C 1
ATOM 1849 O O . GLN A 1 224 ? 13.098 -10.251 -17.199 1.00 96.69 224 GLN A O 1
ATOM 1854 N N . LEU A 1 225 ? 13.797 -10.299 -19.344 1.00 97.69 225 LEU A N 1
ATOM 1855 C CA . LEU A 1 225 ? 12.508 -10.120 -19.984 1.00 97.69 225 LEU A CA 1
ATOM 1856 C C . LEU A 1 225 ? 12.252 -11.330 -20.885 1.00 97.69 225 LEU A C 1
ATOM 1858 O O . LEU A 1 225 ? 12.957 -11.523 -21.883 1.00 97.69 225 LEU A O 1
ATOM 1862 N N . SER A 1 226 ? 11.257 -12.139 -20.531 1.00 97.75 226 SER A N 1
ATOM 1863 C CA . SER A 1 226 ? 10.745 -13.206 -21.392 1.00 97.75 226 SER A CA 1
ATOM 1864 C C . SER A 1 226 ? 9.571 -12.669 -22.202 1.00 97.75 226 SER A C 1
ATOM 1866 O O . SER A 1 226 ? 8.653 -12.072 -21.648 1.00 97.75 226 SER A O 1
ATOM 1868 N N . ILE A 1 227 ? 9.599 -12.877 -23.517 1.00 98.44 227 ILE A N 1
ATOM 1869 C CA . ILE A 1 227 ? 8.560 -12.406 -24.437 1.00 98.44 227 ILE A CA 1
ATOM 1870 C C . ILE A 1 227 ? 7.972 -13.611 -25.149 1.00 98.44 227 ILE A C 1
ATOM 1872 O O . ILE A 1 227 ? 8.678 -14.274 -25.915 1.00 98.44 227 ILE A O 1
ATOM 1876 N N . THR A 1 228 ? 6.684 -13.863 -24.943 1.00 98.31 228 THR A N 1
ATOM 1877 C CA . THR A 1 228 ? 5.952 -14.947 -25.601 1.00 98.31 228 THR A CA 1
ATOM 1878 C C . THR A 1 228 ? 4.952 -14.374 -26.599 1.00 98.31 228 THR A C 1
ATOM 1880 O O . THR A 1 228 ? 4.079 -13.589 -26.240 1.00 98.31 228 THR A O 1
ATOM 1883 N N . ASN A 1 229 ? 5.031 -14.790 -27.866 1.00 98.00 229 ASN A N 1
ATOM 1884 C CA . ASN A 1 229 ? 3.965 -14.524 -28.832 1.00 98.00 229 ASN A CA 1
ATOM 1885 C C . ASN A 1 229 ? 2.791 -15.480 -28.579 1.00 98.00 229 ASN A C 1
ATOM 1887 O O . ASN A 1 229 ? 2.822 -16.633 -29.008 1.00 98.00 229 ASN A O 1
ATOM 1891 N N . CYS A 1 230 ? 1.730 -15.008 -27.927 1.00 96.12 230 CYS A N 1
ATOM 1892 C CA . CYS A 1 230 ? 0.568 -15.839 -27.615 1.00 96.12 230 CYS A CA 1
ATOM 1893 C C . CYS A 1 230 ? -0.317 -16.123 -28.837 1.00 96.12 230 CYS A C 1
ATOM 1895 O O . CYS A 1 230 ? -1.194 -16.980 -28.758 1.00 96.12 230 CYS A O 1
ATOM 1897 N N . SER A 1 231 ? -0.081 -15.481 -29.978 1.00 95.94 231 SER A N 1
ATOM 1898 C CA . SER A 1 231 ? -0.901 -15.646 -31.177 1.00 95.94 231 SER A CA 1
ATOM 1899 C C . SER A 1 231 ? -0.613 -16.955 -31.915 1.00 95.94 231 SER A C 1
ATOM 1901 O O . SER A 1 231 ? 0.457 -17.561 -31.804 1.00 95.94 231 SER A O 1
ATOM 1903 N N . ALA A 1 232 ? -1.586 -17.383 -32.720 1.00 95.62 232 ALA A N 1
ATOM 1904 C CA . ALA A 1 232 ? -1.408 -18.429 -33.727 1.00 95.62 232 ALA A CA 1
ATOM 1905 C C . ALA A 1 232 ? -0.682 -17.924 -34.993 1.00 95.62 232 ALA A C 1
ATOM 1907 O O . ALA A 1 232 ? -0.353 -18.721 -35.870 1.00 95.62 232 ALA A O 1
ATOM 1908 N N . LEU A 1 233 ? -0.432 -16.615 -35.097 1.00 96.19 233 LEU A N 1
ATOM 1909 C CA . LEU A 1 233 ? 0.233 -15.967 -36.226 1.00 96.19 233 LEU A CA 1
ATOM 1910 C C . LEU A 1 233 ? 1.594 -15.388 -35.811 1.00 96.19 233 LEU A C 1
ATOM 1912 O O . LEU A 1 233 ? 1.777 -15.028 -34.645 1.00 96.19 233 LEU A O 1
ATOM 1916 N N . PRO A 1 234 ? 2.556 -15.274 -36.746 1.00 97.38 234 PRO A N 1
ATOM 1917 C CA . PRO A 1 234 ? 3.793 -14.558 -36.475 1.00 97.38 234 PRO A CA 1
ATOM 1918 C C . PRO A 1 234 ? 3.513 -13.071 -36.232 1.00 97.38 234 PRO A C 1
ATOM 1920 O O . PRO A 1 234 ? 2.647 -12.480 -36.882 1.00 97.38 234 PRO A O 1
ATOM 1923 N N . ALA A 1 235 ? 4.261 -12.459 -35.317 1.00 97.44 235 ALA A N 1
ATOM 1924 C CA . ALA A 1 235 ? 4.076 -11.065 -34.933 1.00 97.44 235 ALA A CA 1
ATOM 1925 C C . ALA A 1 235 ? 5.419 -10.347 -34.762 1.00 97.44 235 ALA A C 1
ATOM 1927 O O . ALA A 1 235 ? 6.401 -10.922 -34.287 1.00 97.44 235 ALA A O 1
ATOM 1928 N N . ARG A 1 236 ? 5.453 -9.070 -35.159 1.00 97.38 236 ARG A N 1
ATOM 1929 C CA . ARG A 1 236 ? 6.632 -8.210 -35.019 1.00 97.38 236 ARG A CA 1
ATOM 1930 C C . ARG A 1 236 ? 6.530 -7.360 -33.764 1.00 97.38 236 ARG A C 1
ATOM 1932 O O . ARG A 1 236 ? 5.445 -6.888 -33.433 1.00 97.38 236 ARG A O 1
ATOM 1939 N N . LEU A 1 237 ? 7.667 -7.127 -33.127 1.00 98.00 237 LEU A N 1
ATOM 1940 C CA . LEU A 1 237 ? 7.773 -6.318 -31.920 1.00 98.00 237 LEU A CA 1
ATOM 1941 C C . LEU A 1 237 ? 9.133 -5.628 -31.886 1.00 98.00 237 LEU A C 1
ATOM 1943 O O . LEU A 1 237 ? 10.150 -6.259 -32.162 1.00 98.00 237 LEU A O 1
ATOM 1947 N N . VAL A 1 238 ? 9.165 -4.354 -31.518 1.00 98.19 238 VAL A N 1
ATOM 1948 C CA . VAL A 1 238 ? 10.380 -3.746 -30.974 1.00 98.19 238 VAL A CA 1
ATOM 1949 C C . VAL A 1 238 ? 10.321 -3.862 -29.458 1.00 98.19 238 VAL A C 1
ATOM 1951 O O . VAL A 1 238 ? 9.322 -3.467 -28.858 1.00 98.19 238 VAL A O 1
ATOM 1954 N N . ALA A 1 239 ? 11.370 -4.416 -28.856 1.00 97.94 239 ALA A N 1
ATOM 1955 C CA . ALA A 1 239 ? 11.537 -4.505 -27.410 1.00 97.94 239 ALA A CA 1
ATOM 1956 C C . ALA A 1 239 ? 12.878 -3.884 -27.021 1.00 97.94 239 ALA A C 1
ATOM 1958 O O . ALA A 1 239 ? 13.902 -4.177 -27.647 1.00 97.94 239 ALA A O 1
ATOM 1959 N N . MET A 1 240 ? 12.866 -3.014 -26.013 1.00 97.12 240 MET A N 1
ATOM 1960 C CA . MET A 1 240 ? 14.032 -2.215 -25.663 1.00 97.12 240 MET A CA 1
ATOM 1961 C C . MET A 1 240 ? 14.184 -2.062 -24.147 1.00 97.12 240 MET A C 1
ATOM 1963 O O . MET A 1 240 ? 13.525 -1.205 -23.557 1.00 97.12 240 MET A O 1
ATOM 1967 N N . PRO A 1 241 ? 15.063 -2.854 -23.503 1.00 97.31 241 PRO A N 1
ATOM 1968 C CA . PRO A 1 241 ? 15.597 -2.514 -22.190 1.00 97.31 241 PRO A CA 1
ATOM 1969 C C . PRO A 1 241 ? 16.314 -1.162 -22.259 1.00 97.31 241 PRO A C 1
ATOM 1971 O O . PRO A 1 241 ? 17.115 -0.919 -23.169 1.00 97.31 241 PRO A O 1
ATOM 1974 N N . MET A 1 242 ? 16.005 -0.274 -21.320 1.00 96.69 242 MET A N 1
ATOM 1975 C CA . MET A 1 242 ? 16.546 1.079 -21.251 1.00 96.69 242 MET A CA 1
ATOM 1976 C C . MET A 1 242 ? 17.314 1.283 -19.952 1.00 96.69 242 MET A C 1
ATOM 1978 O O . MET A 1 242 ? 16.900 0.800 -18.903 1.00 96.69 242 MET A O 1
ATOM 1982 N N . LEU A 1 243 ? 18.402 2.047 -20.026 1.00 95.62 243 LEU A N 1
ATOM 1983 C CA . LEU A 1 243 ? 19.177 2.502 -18.875 1.00 95.62 243 LEU A CA 1
ATOM 1984 C C . LEU A 1 243 ? 19.377 4.012 -18.983 1.00 95.62 243 LEU A C 1
ATOM 1986 O O . LEU A 1 243 ? 19.842 4.500 -20.014 1.00 95.62 243 LEU A O 1
ATOM 1990 N N . PHE A 1 244 ? 19.034 4.762 -17.944 1.00 93.81 244 PHE A N 1
ATOM 1991 C CA . PHE A 1 244 ? 19.125 6.218 -17.970 1.00 93.81 244 PHE A CA 1
ATOM 1992 C C . PHE A 1 244 ? 19.425 6.810 -16.601 1.00 93.81 244 PHE A C 1
ATOM 1994 O O . PHE A 1 244 ? 19.160 6.207 -15.565 1.00 93.81 244 PHE A O 1
ATOM 2001 N N . LEU A 1 245 ? 20.014 8.000 -16.616 1.00 91.00 245 LEU A N 1
ATOM 2002 C CA . LEU A 1 245 ? 20.252 8.797 -15.424 1.00 91.00 245 LEU A CA 1
ATOM 2003 C C . LEU A 1 245 ? 19.071 9.746 -15.214 1.00 91.00 245 LEU A C 1
ATOM 2005 O O . LEU A 1 245 ? 18.635 10.399 -16.171 1.00 91.00 245 LEU A O 1
ATOM 2009 N N . ARG A 1 246 ? 18.577 9.842 -13.974 1.00 89.31 246 ARG A N 1
ATOM 2010 C CA . ARG A 1 246 ? 17.566 10.847 -13.616 1.00 89.31 246 ARG A CA 1
ATOM 2011 C C . ARG A 1 246 ? 18.134 12.237 -13.860 1.00 89.31 246 ARG A C 1
ATOM 2013 O O . ARG A 1 246 ? 19.285 12.512 -13.513 1.00 89.31 246 ARG A O 1
ATOM 2020 N N . ASN A 1 247 ? 17.343 13.108 -14.473 1.00 85.94 247 ASN A N 1
ATOM 2021 C CA . ASN A 1 247 ? 17.803 14.448 -14.797 1.00 85.94 247 ASN A CA 1
ATOM 2022 C C . ASN A 1 247 ? 17.773 15.365 -13.574 1.00 85.94 247 ASN A C 1
ATOM 2024 O O . ASN A 1 247 ? 16.729 15.854 -13.173 1.00 85.94 247 ASN A O 1
ATOM 2028 N N . THR A 1 248 ? 18.944 15.662 -13.031 1.00 80.88 248 THR A N 1
ATOM 2029 C CA . THR A 1 248 ? 19.106 16.586 -11.898 1.00 80.88 248 THR A CA 1
ATOM 2030 C C . THR A 1 248 ? 19.915 17.830 -12.262 1.00 80.88 248 THR A C 1
ATOM 2032 O O . THR A 1 248 ? 20.213 18.657 -11.409 1.00 80.88 248 THR A O 1
ATOM 2035 N N . TRP A 1 249 ? 20.336 17.941 -13.525 1.00 78.69 249 TRP A N 1
ATOM 2036 C CA . TRP A 1 249 ? 21.262 18.976 -13.997 1.00 78.69 249 TRP A CA 1
ATOM 2037 C C . TRP A 1 249 ? 20.572 20.052 -14.836 1.00 78.69 249 TRP A C 1
ATOM 2039 O O . TRP A 1 249 ? 21.149 21.113 -15.074 1.00 78.69 249 TRP A O 1
ATOM 2049 N N . SER A 1 250 ? 19.380 19.781 -15.374 1.00 77.62 250 SER A N 1
ATOM 2050 C CA . SER A 1 250 ? 18.645 20.775 -16.154 1.00 77.62 250 SER A CA 1
ATOM 2051 C C . SER A 1 250 ? 18.081 21.887 -15.253 1.00 77.62 250 SER A C 1
ATOM 2053 O O . SER A 1 250 ? 17.695 21.624 -14.115 1.00 77.62 250 SER A O 1
ATOM 2055 N N . PRO A 1 251 ? 17.978 23.137 -15.747 1.00 70.44 251 PRO A N 1
ATOM 2056 C CA . PRO A 1 251 ? 17.333 24.215 -14.999 1.00 70.44 251 PRO A CA 1
ATOM 2057 C C . PRO A 1 251 ? 15.910 23.836 -14.563 1.00 70.44 251 PRO A C 1
ATOM 2059 O O . PRO A 1 251 ? 15.137 23.311 -15.365 1.00 70.44 251 PRO A O 1
ATOM 2062 N N . GLY A 1 252 ? 15.565 24.114 -13.303 1.00 69.31 252 GLY A N 1
ATOM 2063 C CA . GLY A 1 252 ? 14.251 23.798 -12.726 1.00 69.31 252 GLY A CA 1
ATOM 2064 C C . GLY A 1 252 ? 14.088 22.365 -12.201 1.00 69.31 252 GLY A C 1
ATOM 2065 O O . GLY A 1 252 ? 13.020 22.046 -11.687 1.00 69.31 252 GLY A O 1
ATOM 2066 N N . GLN A 1 253 ? 15.117 21.520 -12.307 1.00 75.44 253 GLN A N 1
ATOM 2067 C CA . GLN A 1 253 ? 15.182 20.218 -11.630 1.00 75.44 253 GLN A CA 1
ATOM 2068 C C . GLN A 1 253 ? 15.654 20.405 -10.179 1.00 75.44 253 GLN A C 1
ATOM 2070 O O . GLN A 1 253 ? 16.318 21.401 -9.873 1.00 75.44 253 GLN A O 1
ATOM 2075 N N . THR A 1 254 ? 15.312 19.489 -9.266 1.00 64.12 254 THR A N 1
ATOM 2076 C CA . THR A 1 254 ? 15.775 19.621 -7.879 1.00 64.12 254 THR A CA 1
ATOM 2077 C C . THR A 1 254 ? 17.264 19.333 -7.753 1.00 64.12 254 THR A C 1
ATOM 2079 O O . THR A 1 254 ? 17.782 18.346 -8.273 1.00 64.12 254 THR A O 1
ATOM 2082 N N . GLY A 1 255 ? 17.949 20.251 -7.063 1.00 52.34 255 GLY A N 1
ATOM 2083 C CA . GLY A 1 255 ? 19.400 20.312 -6.916 1.00 52.34 255 GLY A CA 1
ATOM 2084 C C . GLY A 1 255 ? 19.978 19.225 -6.018 1.00 52.34 255 GLY A C 1
ATOM 2085 O O . GLY A 1 255 ? 20.551 19.510 -4.969 1.00 52.34 255 GLY A O 1
ATOM 2086 N N . ASP A 1 256 ? 19.918 17.974 -6.459 1.00 53.69 256 ASP A N 1
ATOM 2087 C CA . ASP A 1 256 ? 21.111 17.162 -6.298 1.00 53.69 256 ASP A CA 1
ATOM 2088 C C . ASP A 1 256 ? 22.078 17.662 -7.385 1.00 53.69 256 ASP A C 1
ATOM 2090 O O . ASP A 1 256 ? 21.974 17.267 -8.544 1.00 53.69 256 ASP A O 1
ATOM 2094 N N . ASP A 1 257 ? 22.971 18.598 -7.046 1.00 50.31 257 ASP A N 1
ATOM 2095 C CA . ASP A 1 257 ? 24.038 19.059 -7.945 1.00 50.31 257 ASP A CA 1
ATOM 2096 C C . ASP A 1 257 ? 25.014 17.890 -8.193 1.00 50.31 257 ASP A C 1
ATOM 2098 O O . ASP A 1 257 ? 26.113 17.817 -7.640 1.00 50.31 257 ASP A O 1
ATOM 2102 N N . PHE A 1 258 ? 24.596 16.908 -8.993 1.00 55.28 258 PHE A N 1
ATOM 2103 C CA . PHE A 1 258 ? 25.492 15.925 -9.574 1.00 55.28 258 PHE A CA 1
ATOM 2104 C C . PHE A 1 258 ? 26.396 16.708 -10.526 1.00 55.28 258 PHE A C 1
ATOM 2106 O O . PHE A 1 258 ? 25.963 17.205 -11.567 1.00 55.28 258 PHE A O 1
ATOM 2113 N N . ASN A 1 259 ? 27.665 16.855 -10.160 1.00 47.03 259 ASN A N 1
ATOM 2114 C CA . ASN A 1 259 ? 28.660 17.511 -10.995 1.00 47.03 259 ASN A CA 1
ATOM 2115 C C . ASN A 1 259 ? 29.054 16.522 -12.107 1.00 47.03 259 ASN A C 1
ATOM 2117 O O . ASN A 1 259 ? 30.034 15.785 -11.986 1.00 47.03 259 ASN A O 1
ATOM 2121 N N . VAL A 1 260 ? 28.204 16.365 -13.128 1.00 52.47 260 VAL A N 1
ATOM 2122 C CA . VAL A 1 260 ? 28.348 15.240 -14.055 1.00 52.47 260 VAL A CA 1
ATOM 2123 C C . VAL A 1 260 ? 29.370 15.557 -15.150 1.00 52.47 260 VAL A C 1
ATOM 2125 O O . VAL A 1 260 ? 29.052 16.133 -16.190 1.00 52.47 260 VAL A O 1
ATOM 2128 N N . GLU A 1 261 ? 30.590 15.055 -14.970 1.00 52.88 261 GLU A N 1
ATOM 2129 C CA . GLU A 1 261 ? 31.313 14.418 -16.076 1.00 52.88 261 GLU A CA 1
ATOM 2130 C C . GLU A 1 261 ? 30.477 13.194 -16.497 1.00 52.88 261 GLU A C 1
ATOM 2132 O O . GLU A 1 261 ? 30.649 12.088 -15.990 1.00 52.88 261 GLU A O 1
ATOM 2137 N N . LYS A 1 262 ? 29.449 13.440 -17.322 1.00 61.09 262 LYS A N 1
ATOM 2138 C CA . LYS A 1 262 ? 28.479 12.441 -17.807 1.00 61.09 262 LYS A CA 1
ATOM 2139 C C . LYS A 1 262 ? 29.235 11.381 -18.569 1.00 61.09 262 LYS A C 1
ATOM 2141 O O . LYS A 1 262 ? 30.073 11.772 -19.370 1.00 61.09 262 LYS A O 1
ATOM 2146 N N . VAL A 1 263 ? 28.909 10.098 -18.410 1.00 74.00 263 VAL A N 1
ATOM 2147 C CA . VAL A 1 263 ? 29.254 9.087 -19.412 1.00 74.00 263 VAL A CA 1
ATOM 2148 C C . VAL A 1 263 ? 28.326 7.866 -19.304 1.00 74.00 263 VAL A C 1
ATOM 2150 O O . VAL A 1 263 ? 28.608 6.977 -18.511 1.00 74.00 263 VAL A O 1
ATOM 2153 N N . ILE A 1 264 ? 27.268 7.757 -20.120 1.00 81.88 264 ILE A N 1
ATOM 2154 C CA . ILE A 1 264 ? 26.878 6.439 -20.650 1.00 81.88 264 ILE A CA 1
ATOM 2155 C C . ILE A 1 264 ? 27.611 6.269 -21.977 1.00 81.88 264 ILE A C 1
ATOM 2157 O O . ILE A 1 264 ? 27.361 6.993 -22.941 1.00 81.88 264 ILE A O 1
ATOM 2161 N N . GLN A 1 265 ? 28.539 5.322 -22.018 1.00 85.56 265 GLN A N 1
ATOM 2162 C CA . GLN A 1 265 ? 29.285 4.962 -23.217 1.00 85.56 265 GLN A CA 1
ATOM 2163 C C . GLN A 1 265 ? 28.972 3.530 -23.589 1.00 85.56 265 GLN A C 1
ATOM 2165 O O . GLN A 1 265 ? 29.134 2.621 -22.779 1.00 85.56 265 GLN A O 1
ATOM 2170 N N . ALA A 1 266 ? 28.576 3.318 -24.837 1.00 84.44 266 ALA A N 1
ATOM 2171 C CA . ALA A 1 266 ? 28.558 1.976 -25.379 1.00 84.44 266 ALA A CA 1
ATOM 2172 C C . ALA A 1 266 ? 30.003 1.467 -25.551 1.00 84.44 266 ALA A C 1
ATOM 2174 O O . ALA A 1 266 ? 30.927 2.234 -25.832 1.00 84.44 266 ALA A O 1
ATOM 2175 N N . LYS A 1 267 ? 30.201 0.167 -25.351 1.00 80.94 267 LYS A N 1
ATOM 2176 C CA . LYS A 1 267 ? 31.447 -0.550 -25.620 1.00 80.94 267 LYS A CA 1
ATOM 2177 C C . LYS A 1 267 ? 31.108 -2.014 -25.871 1.00 80.94 267 LYS A C 1
ATOM 2179 O O . LYS A 1 267 ? 30.712 -2.720 -24.944 1.00 80.94 267 LYS A O 1
ATOM 2184 N N . ASP A 1 268 ? 31.267 -2.467 -27.111 1.00 80.38 268 ASP A N 1
ATOM 2185 C CA . ASP A 1 268 ? 30.880 -3.817 -27.539 1.00 80.38 268 ASP A CA 1
ATOM 2186 C C . ASP A 1 268 ? 29.421 -4.137 -27.124 1.00 80.38 268 ASP A C 1
ATOM 2188 O O . ASP A 1 268 ? 28.526 -3.330 -27.367 1.00 80.38 268 ASP A O 1
ATOM 2192 N N . ASN A 1 269 ? 29.176 -5.266 -26.445 1.00 81.69 269 ASN A N 1
ATOM 2193 C CA . ASN A 1 269 ? 27.866 -5.648 -25.890 1.00 81.69 269 ASN A CA 1
ATOM 2194 C C . ASN A 1 269 ? 27.661 -5.155 -24.443 1.00 81.69 269 ASN A C 1
ATOM 2196 O O . ASN A 1 269 ? 27.162 -5.883 -23.577 1.00 81.69 269 ASN A O 1
ATOM 2200 N N . SER A 1 270 ? 28.117 -3.940 -24.147 1.00 88.06 270 SER A N 1
ATOM 2201 C CA . SER A 1 270 ? 27.976 -3.342 -22.823 1.00 88.06 270 SER A CA 1
ATOM 2202 C C . SER A 1 270 ? 27.840 -1.826 -22.877 1.00 88.06 270 SER A C 1
ATOM 2204 O O . SER A 1 270 ? 28.204 -1.181 -23.862 1.00 88.06 270 SER A O 1
ATOM 2206 N N . LEU A 1 271 ? 27.325 -1.262 -21.791 1.00 89.38 271 LEU A N 1
ATOM 2207 C CA . LEU A 1 271 ? 27.370 0.154 -21.479 1.00 89.38 271 LEU A CA 1
ATOM 2208 C C . LEU A 1 271 ? 28.240 0.350 -20.237 1.00 89.38 271 LEU A C 1
ATOM 2210 O O . LEU A 1 271 ? 28.116 -0.383 -19.253 1.00 89.38 271 LEU A O 1
ATOM 2214 N N . ILE A 1 272 ? 29.096 1.361 -20.277 1.00 88.19 272 ILE A N 1
ATOM 2215 C CA . ILE A 1 272 ? 29.849 1.850 -19.128 1.00 88.19 272 ILE A CA 1
ATOM 2216 C C . ILE A 1 272 ? 29.168 3.125 -18.653 1.00 88.19 272 ILE A C 1
ATOM 2218 O O . ILE A 1 272 ? 28.987 4.052 -19.442 1.00 88.19 272 ILE A O 1
ATOM 2222 N N . VAL A 1 273 ? 28.782 3.148 -17.381 1.00 88.19 273 VAL A N 1
ATOM 2223 C CA . VAL A 1 273 ? 28.124 4.286 -16.740 1.00 88.19 273 VAL A CA 1
ATOM 2224 C C . VAL A 1 273 ? 29.066 4.883 -15.706 1.00 88.19 273 VAL A C 1
ATOM 2226 O O . VAL A 1 273 ? 29.431 4.206 -14.744 1.00 88.19 273 VAL A O 1
ATOM 2229 N N . CYS A 1 274 ? 29.430 6.148 -15.889 1.00 86.69 274 CYS A N 1
ATOM 2230 C CA . CYS A 1 274 ? 30.224 6.917 -14.937 1.00 86.69 274 CYS A CA 1
ATOM 2231 C C . CYS A 1 274 ? 29.476 8.193 -14.541 1.00 86.69 274 CYS A C 1
ATOM 2233 O O . CYS A 1 274 ? 29.001 8.931 -15.407 1.00 86.69 274 CYS A O 1
ATOM 2235 N N . PHE A 1 275 ? 29.379 8.451 -13.236 1.00 82.38 275 PHE A N 1
ATOM 2236 C CA . PHE A 1 275 ? 28.825 9.693 -12.695 1.00 82.38 275 PHE A CA 1
ATOM 2237 C C . PHE A 1 275 ? 29.386 9.987 -11.297 1.00 82.38 275 PHE A C 1
ATOM 2239 O O . PHE A 1 275 ? 29.899 9.096 -10.617 1.00 82.38 275 PHE A O 1
ATOM 2246 N N . LYS A 1 276 ? 29.276 11.246 -10.865 1.00 79.00 276 LYS A N 1
ATOM 2247 C CA . LYS A 1 276 ? 29.624 11.710 -9.514 1.00 79.00 276 LYS A CA 1
ATOM 2248 C C . LYS A 1 276 ? 28.359 12.081 -8.771 1.00 79.00 276 LYS A C 1
ATOM 2250 O O . LYS A 1 276 ? 27.574 12.842 -9.325 1.00 79.00 276 LYS A O 1
ATOM 2255 N N . ASP A 1 277 ? 28.169 11.581 -7.552 1.00 71.94 277 ASP A N 1
ATOM 2256 C CA . ASP A 1 277 ? 27.061 12.042 -6.710 1.00 71.94 277 ASP A CA 1
ATOM 2257 C C . ASP A 1 277 ? 27.269 13.469 -6.173 1.00 71.94 277 ASP A C 1
ATOM 2259 O O . ASP A 1 277 ? 28.323 14.081 -6.355 1.00 71.94 277 ASP A O 1
ATOM 2263 N N . ARG A 1 278 ? 26.262 13.989 -5.460 1.00 67.69 278 ARG A N 1
ATOM 2264 C CA . ARG A 1 278 ? 26.304 15.294 -4.770 1.00 67.69 278 ARG A CA 1
ATOM 2265 C C . ARG A 1 278 ? 27.442 15.452 -3.750 1.00 67.69 278 ARG A C 1
ATOM 2267 O O . ARG A 1 278 ? 27.711 16.562 -3.304 1.00 67.69 278 ARG A O 1
ATOM 2274 N N . TYR A 1 279 ? 28.091 14.361 -3.340 1.00 74.00 279 TYR A N 1
ATOM 2275 C CA . TYR A 1 279 ? 29.242 14.361 -2.434 1.00 74.00 279 TYR A CA 1
ATOM 2276 C C . TYR A 1 279 ? 30.571 14.202 -3.192 1.00 74.00 279 TYR A C 1
ATOM 2278 O O . TYR A 1 279 ? 31.607 13.964 -2.572 1.00 74.00 279 TYR A O 1
ATOM 2286 N N . ASN A 1 280 ? 30.554 14.341 -4.525 1.00 74.94 280 ASN A N 1
ATOM 2287 C CA . ASN A 1 280 ? 31.672 14.088 -5.437 1.00 74.94 280 ASN A CA 1
ATOM 2288 C C . ASN A 1 280 ? 32.211 12.650 -5.379 1.00 74.94 280 ASN A C 1
ATOM 2290 O O . ASN A 1 280 ? 33.357 12.401 -5.760 1.00 74.94 280 ASN A O 1
ATOM 2294 N N . LYS A 1 281 ? 31.408 11.684 -4.921 1.00 79.75 281 LYS A N 1
ATOM 2295 C CA . LYS A 1 281 ? 31.785 10.273 -4.966 1.00 79.75 281 LYS A CA 1
ATOM 2296 C C . LYS A 1 281 ? 31.577 9.745 -6.378 1.00 79.75 281 LYS A C 1
ATOM 2298 O O . LYS A 1 281 ? 30.478 9.831 -6.919 1.00 79.75 281 LYS A O 1
ATOM 2303 N N . GLU A 1 282 ? 32.629 9.176 -6.954 1.00 83.25 282 GLU A N 1
ATOM 2304 C CA . GLU A 1 282 ? 32.588 8.559 -8.279 1.00 83.25 282 GLU A CA 1
ATOM 2305 C C . GLU A 1 282 ? 31.948 7.167 -8.234 1.00 83.25 282 GLU A C 1
ATOM 2307 O O . GLU A 1 282 ? 32.260 6.327 -7.381 1.00 83.25 282 GLU A O 1
ATOM 2312 N N . PHE A 1 283 ? 31.059 6.924 -9.192 1.00 83.31 283 PHE A N 1
ATOM 2313 C CA . PHE A 1 283 ? 30.412 5.645 -9.436 1.00 83.31 283 PHE A CA 1
ATOM 2314 C C . PHE A 1 283 ? 30.768 5.164 -10.836 1.00 83.31 283 PHE A C 1
ATOM 2316 O O . PHE A 1 283 ? 30.692 5.923 -11.799 1.00 83.31 283 PHE A O 1
ATOM 2323 N N . HIS A 1 284 ? 31.116 3.881 -10.933 1.00 87.19 284 HIS A N 1
ATOM 2324 C CA . HIS A 1 284 ? 31.402 3.199 -12.189 1.00 87.19 284 HIS A CA 1
ATOM 2325 C C . HIS A 1 284 ? 30.577 1.919 -12.243 1.00 87.19 284 HIS A C 1
ATOM 2327 O O . HIS A 1 284 ? 30.769 1.026 -11.413 1.00 87.19 284 HIS A O 1
ATOM 2333 N N . LEU A 1 285 ? 29.669 1.823 -13.209 1.00 88.94 285 LEU A N 1
ATOM 2334 C CA . LEU A 1 285 ? 28.810 0.660 -13.411 1.00 88.94 285 LEU A CA 1
ATOM 2335 C C . LEU A 1 285 ? 29.012 0.095 -14.816 1.00 88.94 285 LEU A C 1
ATOM 2337 O O . LEU A 1 285 ? 29.203 0.833 -15.780 1.00 88.94 285 LEU A O 1
ATOM 2341 N N . GLY A 1 286 ? 28.974 -1.228 -14.922 1.00 90.94 286 GLY A N 1
ATOM 2342 C CA . GLY A 1 286 ? 28.914 -1.953 -16.182 1.00 90.94 286 GLY A CA 1
ATOM 2343 C C . GLY A 1 286 ? 27.521 -2.536 -16.353 1.00 90.94 286 GLY A C 1
ATOM 2344 O O . GLY A 1 286 ? 27.032 -3.224 -15.456 1.00 90.94 286 GLY A O 1
ATOM 2345 N N . TYR A 1 287 ? 26.900 -2.263 -17.494 1.00 93.12 287 TYR A N 1
ATOM 2346 C CA . TYR A 1 287 ? 25.616 -2.822 -17.893 1.00 93.12 287 TYR A CA 1
ATOM 2347 C C . TYR A 1 287 ? 25.814 -3.676 -19.141 1.00 93.12 287 TYR A C 1
ATOM 2349 O O . TYR A 1 287 ? 26.134 -3.171 -20.213 1.00 93.12 287 TYR A O 1
ATOM 2357 N N . TYR A 1 288 ? 25.660 -4.981 -18.999 1.00 92.88 288 TYR A N 1
ATOM 2358 C CA . TYR A 1 288 ? 25.934 -5.965 -20.039 1.00 92.88 288 TYR A CA 1
ATOM 2359 C C . TYR A 1 288 ? 24.632 -6.588 -20.510 1.00 92.88 288 TYR A C 1
ATOM 2361 O O . TYR A 1 288 ? 23.709 -6.742 -19.713 1.00 92.88 288 TYR A O 1
ATOM 2369 N N . PHE A 1 289 ? 24.559 -6.992 -21.773 1.00 92.31 289 PHE A N 1
ATOM 2370 C CA . PHE A 1 289 ? 23.348 -7.592 -22.328 1.00 92.31 289 PHE A CA 1
ATOM 2371 C C . PHE A 1 289 ? 23.648 -8.807 -23.211 1.00 92.31 289 PHE A C 1
ATOM 2373 O O . PHE A 1 289 ? 24.684 -8.884 -23.872 1.00 92.31 289 PHE A O 1
ATOM 2380 N N . ASP A 1 290 ? 22.720 -9.761 -23.190 1.00 91.06 290 ASP A N 1
ATOM 2381 C CA . ASP A 1 290 ? 22.709 -10.997 -23.978 1.00 91.06 290 ASP A CA 1
ATOM 2382 C C . ASP A 1 290 ? 21.286 -11.283 -24.455 1.00 91.06 290 ASP A C 1
ATOM 2384 O O . ASP A 1 290 ? 20.308 -10.894 -23.807 1.00 91.06 290 ASP A O 1
ATOM 2388 N N . SER A 1 291 ? 21.154 -11.955 -25.597 1.00 86.62 291 SER A N 1
ATOM 2389 C CA . SER A 1 291 ? 19.835 -12.282 -26.123 1.00 86.62 291 SER A CA 1
ATOM 2390 C C . SER A 1 291 ? 19.813 -13.544 -26.970 1.00 86.62 291 SER A C 1
ATOM 2392 O O . SER A 1 291 ? 20.772 -13.895 -27.657 1.00 86.62 291 SER A O 1
ATOM 2394 N N . GLU A 1 292 ? 18.640 -14.171 -26.995 1.00 89.38 292 GLU A N 1
ATOM 2395 C CA . GLU A 1 292 ? 18.293 -15.215 -27.965 1.00 89.38 292 GLU A CA 1
ATOM 2396 C C . GLU A 1 292 ? 17.848 -14.632 -29.322 1.00 89.38 292 GLU A C 1
ATOM 2398 O O . GLU A 1 292 ? 17.661 -15.371 -30.286 1.00 89.38 292 GLU A O 1
ATOM 2403 N N . ALA A 1 293 ? 17.688 -13.307 -29.406 1.00 80.94 293 ALA A N 1
ATOM 2404 C CA . ALA A 1 293 ? 17.167 -12.578 -30.561 1.00 80.94 293 ALA A CA 1
ATOM 2405 C C . ALA A 1 293 ? 18.249 -12.066 -31.533 1.00 80.94 293 ALA A C 1
ATOM 2407 O O . ALA A 1 293 ? 17.914 -11.509 -32.579 1.00 80.94 293 ALA A O 1
ATOM 2408 N N . GLY A 1 294 ? 19.533 -12.248 -31.210 1.00 83.12 294 GLY A N 1
ATOM 2409 C CA . GLY A 1 294 ? 20.666 -11.774 -32.008 1.00 83.12 294 GLY A CA 1
ATOM 2410 C C . GLY A 1 294 ? 21.331 -10.515 -31.442 1.00 83.12 294 GLY A C 1
ATOM 2411 O O . GLY A 1 294 ? 21.283 -10.254 -30.240 1.00 83.12 294 GLY A O 1
ATOM 2412 N N . VAL A 1 295 ? 22.011 -9.756 -32.305 1.00 86.38 295 VAL A N 1
ATOM 2413 C CA . VAL A 1 295 ? 22.758 -8.548 -31.912 1.00 86.38 295 VAL A CA 1
ATOM 2414 C C . VAL A 1 295 ? 21.815 -7.335 -31.911 1.00 86.38 295 VAL A C 1
ATOM 2416 O O . VAL A 1 295 ? 21.206 -7.070 -32.950 1.00 86.38 295 VAL A O 1
ATOM 2419 N N . PRO A 1 296 ? 21.676 -6.605 -30.788 1.00 92.81 296 PRO A N 1
ATOM 2420 C CA . PRO A 1 296 ? 20.826 -5.419 -30.722 1.00 92.81 296 PRO A CA 1
ATOM 2421 C C . PRO A 1 296 ? 21.451 -4.203 -31.406 1.00 92.81 296 PRO A C 1
ATOM 2423 O O . PRO A 1 296 ? 22.668 -4.093 -31.557 1.00 92.81 296 PRO A O 1
ATOM 2426 N N . GLU A 1 297 ? 20.601 -3.236 -31.733 1.00 92.88 297 GLU A N 1
ATOM 2427 C CA . GLU A 1 297 ? 21.006 -1.866 -32.040 1.00 92.88 297 GLU A CA 1
ATOM 2428 C C . GLU A 1 297 ? 21.124 -1.073 -30.725 1.00 92.88 297 GLU A C 1
ATOM 2430 O O . GLU A 1 297 ? 20.170 -1.014 -29.950 1.00 92.88 297 GLU A O 1
ATOM 2435 N N . ILE A 1 298 ? 22.283 -0.468 -30.447 1.00 92.75 298 ILE A N 1
ATOM 2436 C CA . ILE A 1 298 ? 22.483 0.352 -29.241 1.00 92.75 298 ILE A CA 1
ATOM 2437 C C . ILE A 1 298 ? 22.164 1.807 -29.578 1.00 92.75 298 ILE A C 1
ATOM 2439 O O . ILE A 1 298 ? 22.838 2.418 -30.406 1.00 92.75 298 ILE A O 1
ATOM 2443 N N . LEU A 1 299 ? 21.154 2.364 -28.914 1.00 93.00 299 LEU A N 1
ATOM 2444 C CA . LEU A 1 299 ? 20.704 3.740 -29.101 1.00 93.00 299 LEU A CA 1
ATOM 2445 C C . LEU A 1 299 ? 21.124 4.601 -27.915 1.00 93.00 299 LEU A C 1
ATOM 2447 O O . LEU A 1 299 ? 20.944 4.199 -26.768 1.00 93.00 299 LEU A O 1
ATOM 2451 N N . LEU A 1 300 ? 21.653 5.793 -28.193 1.00 92.00 300 LEU A N 1
ATOM 2452 C CA . LEU A 1 300 ? 22.106 6.755 -27.189 1.00 92.00 300 LEU A CA 1
ATOM 2453 C C . LEU A 1 300 ? 21.441 8.114 -27.417 1.00 92.00 300 LEU A C 1
ATOM 2455 O O . LEU A 1 300 ? 21.342 8.583 -28.552 1.00 92.00 300 LEU A O 1
ATOM 2459 N N . THR A 1 301 ? 20.996 8.749 -26.338 1.00 91.00 301 THR A N 1
ATOM 2460 C CA . THR A 1 301 ? 20.449 10.111 -26.330 1.00 91.00 301 THR A CA 1
ATOM 2461 C C . THR A 1 301 ? 20.585 10.733 -24.932 1.00 91.00 301 THR A C 1
ATOM 2463 O O . THR A 1 301 ? 21.236 10.162 -24.052 1.00 91.00 301 THR A O 1
ATOM 2466 N N . ASP A 1 302 ? 19.979 11.897 -24.712 1.00 88.38 302 ASP A N 1
ATOM 2467 C CA . ASP A 1 302 ? 19.950 12.552 -23.408 1.00 88.38 302 ASP A CA 1
ATOM 2468 C C . ASP A 1 302 ? 18.564 12.553 -22.762 1.00 88.38 302 ASP A C 1
ATOM 2470 O O . ASP A 1 302 ? 17.555 12.785 -23.421 1.00 88.38 302 ASP A O 1
ATOM 2474 N N . ASN A 1 303 ? 18.516 12.358 -21.440 1.00 89.25 303 ASN A N 1
ATOM 2475 C CA . ASN A 1 303 ? 17.300 12.495 -20.637 1.00 89.25 303 ASN A CA 1
ATOM 2476 C C . ASN A 1 303 ? 17.012 13.978 -20.332 1.00 89.25 303 ASN A C 1
ATOM 2478 O O . ASN A 1 303 ? 16.999 14.411 -19.184 1.00 89.25 303 ASN A O 1
ATOM 2482 N N . VAL A 1 304 ? 16.861 14.799 -21.369 1.00 86.81 304 VAL A N 1
ATOM 2483 C CA . VAL A 1 304 ? 16.612 16.246 -21.256 1.00 86.81 304 VAL A CA 1
ATOM 2484 C C . VAL A 1 304 ? 15.363 16.652 -22.025 1.00 86.81 304 VAL A C 1
ATOM 2486 O O . VAL A 1 304 ? 14.869 15.907 -22.874 1.00 86.81 304 VAL A O 1
ATOM 2489 N N . ASN A 1 305 ? 14.863 17.851 -21.719 1.00 83.00 305 ASN A N 1
ATOM 2490 C CA . ASN A 1 305 ? 13.720 18.442 -22.405 1.00 83.00 305 ASN A CA 1
ATOM 2491 C C . ASN A 1 305 ? 13.911 18.458 -23.921 1.00 83.00 305 ASN A C 1
ATOM 2493 O O . ASN A 1 305 ? 14.965 18.839 -24.433 1.00 83.00 305 ASN A O 1
ATOM 2497 N N . SER A 1 306 ? 12.843 18.107 -24.626 1.00 76.06 306 SER A N 1
ATOM 2498 C CA . SER A 1 306 ? 12.787 18.237 -26.079 1.00 76.06 306 SER A CA 1
ATOM 2499 C C . SER A 1 306 ? 12.634 19.721 -26.452 1.00 76.06 306 SER A C 1
ATOM 2501 O O . SER A 1 306 ? 11.831 20.423 -25.832 1.00 76.06 306 SER A O 1
ATOM 2503 N N . PRO A 1 307 ? 13.397 20.254 -27.423 1.00 61.88 307 PRO A N 1
ATOM 2504 C CA . PRO A 1 307 ? 13.301 21.664 -27.793 1.00 61.88 307 PRO A CA 1
ATOM 2505 C C . PRO A 1 307 ? 11.931 21.983 -28.419 1.00 61.88 307 PRO A C 1
ATOM 2507 O O . PRO A 1 307 ? 11.532 21.368 -29.400 1.00 61.88 307 PRO A O 1
ATOM 2510 N N . ALA A 1 308 ? 11.228 22.992 -27.894 1.00 46.59 308 ALA A N 1
ATOM 2511 C CA . ALA A 1 308 ? 9.884 23.406 -28.336 1.00 46.59 308 ALA A CA 1
ATOM 2512 C C . ALA A 1 308 ? 9.842 24.176 -29.684 1.00 46.59 308 ALA A C 1
ATOM 2514 O O . ALA A 1 308 ? 8.818 24.757 -30.047 1.00 46.59 308 ALA A O 1
ATOM 2515 N N . SER A 1 309 ? 10.959 24.251 -30.411 1.00 46.91 309 SER A N 1
ATOM 2516 C CA . SER A 1 309 ? 11.109 25.103 -31.598 1.00 46.91 309 SER A CA 1
ATOM 2517 C C . SER A 1 309 ? 10.430 24.514 -32.842 1.00 46.91 309 SER A C 1
ATOM 2519 O O . SER A 1 309 ? 10.581 23.334 -33.141 1.00 46.91 309 SER A O 1
ATOM 2521 N N . LYS A 1 310 ? 9.737 25.366 -33.616 1.00 41.00 310 LYS A N 1
ATOM 2522 C CA . LYS A 1 310 ? 9.190 25.051 -34.953 1.00 41.00 310 LYS A CA 1
ATOM 2523 C C . LYS A 1 310 ? 10.263 24.934 -36.051 1.00 41.00 310 LYS A C 1
ATOM 2525 O O . LYS A 1 310 ? 9.923 24.543 -37.167 1.00 41.00 310 LYS A O 1
ATOM 2530 N N . ASP A 1 311 ? 11.526 25.257 -35.766 1.00 42.16 311 ASP A N 1
ATOM 2531 C CA . ASP A 1 311 ? 12.627 25.068 -36.716 1.00 42.16 311 ASP A CA 1
ATOM 2532 C C . ASP A 1 311 ? 13.109 23.612 -36.695 1.00 42.16 311 ASP A C 1
ATOM 2534 O O . ASP A 1 311 ? 13.941 23.205 -35.887 1.00 42.16 311 ASP A O 1
ATOM 2538 N N . ALA A 1 312 ? 12.590 22.826 -37.637 1.00 43.81 312 ALA A N 1
ATOM 2539 C CA . ALA A 1 312 ? 12.862 21.399 -37.815 1.00 43.81 312 ALA A CA 1
ATOM 2540 C C . ALA A 1 312 ? 14.316 21.050 -38.221 1.00 43.81 312 ALA A C 1
ATOM 2542 O O . ALA A 1 312 ? 14.617 19.884 -38.476 1.00 43.81 312 ALA A O 1
ATOM 2543 N N . SER A 1 313 ? 15.224 22.027 -38.327 1.00 42.28 313 SER A N 1
ATOM 2544 C CA . SER A 1 313 ? 16.542 21.841 -38.951 1.00 42.28 313 SER A CA 1
ATOM 2545 C C . SER A 1 313 ? 17.679 21.446 -38.000 1.00 42.28 313 SER A C 1
ATOM 2547 O O . SER A 1 313 ? 18.778 21.181 -38.481 1.00 42.28 313 SER A O 1
ATOM 2549 N N . ALA A 1 314 ? 17.455 21.372 -36.682 1.00 47.22 314 ALA A N 1
ATOM 2550 C CA . ALA A 1 314 ? 18.442 20.853 -35.727 1.00 47.22 314 ALA A CA 1
ATOM 2551 C C . ALA A 1 314 ? 17.758 20.302 -34.461 1.00 47.22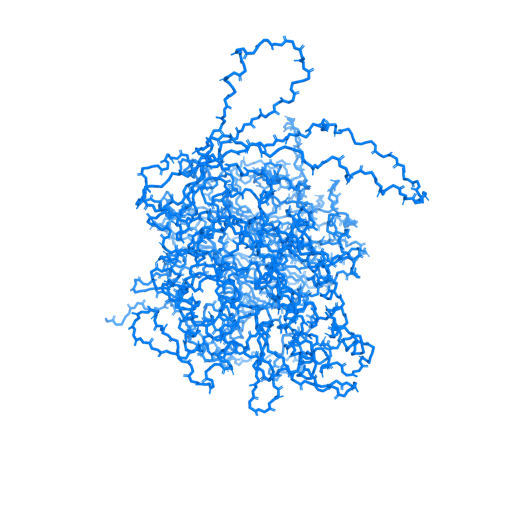 314 ALA A C 1
ATOM 2553 O O . ALA A 1 314 ? 17.588 21.018 -33.477 1.00 47.22 314 ALA A O 1
ATOM 2554 N N . HIS A 1 315 ? 17.345 19.033 -34.473 1.00 61.03 315 HIS A N 1
ATOM 2555 C CA . HIS A 1 315 ? 16.870 18.376 -33.253 1.00 61.03 315 HIS A CA 1
ATOM 2556 C C . HIS A 1 315 ? 18.082 17.896 -32.447 1.00 61.03 315 HIS A C 1
ATOM 2558 O O . HIS A 1 315 ? 18.826 17.034 -32.905 1.00 61.03 315 HIS A O 1
ATOM 2564 N N . SER A 1 316 ? 18.289 18.463 -31.262 1.00 73.44 316 SER A N 1
ATOM 2565 C CA . SER A 1 316 ? 19.303 18.003 -30.305 1.00 73.44 316 SER A CA 1
ATOM 2566 C C . SER A 1 316 ? 18.898 16.670 -29.649 1.00 73.44 316 SER A C 1
ATOM 2568 O O . SER A 1 316 ? 17.712 16.326 -29.671 1.00 73.44 316 SER A O 1
ATOM 2570 N N . PRO A 1 317 ? 19.841 15.927 -29.033 1.00 84.69 317 PRO A N 1
ATOM 2571 C CA . PRO A 1 317 ? 19.517 14.802 -28.158 1.00 84.69 317 PRO A CA 1
ATOM 2572 C C . PRO A 1 317 ? 18.499 15.185 -27.075 1.00 84.69 317 PRO A C 1
ATOM 2574 O O . PRO A 1 317 ? 18.645 16.221 -26.426 1.00 84.69 317 PRO A O 1
ATOM 2577 N N . SER A 1 318 ? 17.458 14.367 -26.913 1.00 88.06 318 SER A N 1
ATOM 2578 C CA . SER A 1 318 ? 16.295 14.645 -26.060 1.00 88.06 318 SER A CA 1
ATOM 2579 C C . SER A 1 318 ? 15.608 13.358 -25.600 1.00 88.06 318 SER A C 1
ATOM 2581 O O . SER A 1 318 ? 15.726 12.313 -26.248 1.00 88.06 318 SER A O 1
ATOM 2583 N N . LYS A 1 319 ? 14.832 13.444 -24.508 1.00 90.19 319 LYS A N 1
ATOM 2584 C CA . LYS A 1 319 ? 14.151 12.295 -23.877 1.00 90.19 319 LYS A CA 1
ATOM 2585 C C . LYS A 1 319 ? 13.280 11.499 -24.864 1.00 90.19 319 LYS A C 1
ATOM 2587 O O . LYS A 1 319 ? 13.235 10.267 -24.774 1.00 90.19 319 LYS A O 1
ATOM 2592 N N . ASP A 1 320 ? 12.667 12.192 -25.831 1.00 91.44 320 ASP A N 1
ATOM 2593 C CA . ASP A 1 320 ? 11.753 11.642 -26.840 1.00 91.44 320 ASP A CA 1
ATOM 2594 C C . ASP A 1 320 ? 12.432 11.082 -28.103 1.00 91.44 320 ASP A C 1
ATOM 2596 O O . ASP A 1 320 ? 11.750 10.569 -28.996 1.00 91.44 320 ASP A O 1
ATOM 2600 N N . ALA A 1 321 ? 13.763 11.157 -28.214 1.00 91.88 321 ALA A N 1
ATOM 2601 C CA . ALA A 1 321 ? 14.470 10.786 -29.440 1.00 91.88 321 ALA A CA 1
ATOM 2602 C C . ALA A 1 321 ? 14.206 9.330 -29.852 1.00 91.88 321 ALA A C 1
ATOM 2604 O O . ALA A 1 321 ? 14.056 9.033 -31.037 1.00 91.88 321 ALA A O 1
ATOM 2605 N N . PHE A 1 322 ? 14.075 8.423 -28.880 1.00 93.62 322 PHE A N 1
ATOM 2606 C CA . PHE A 1 322 ? 13.737 7.027 -29.152 1.00 93.62 322 PHE A CA 1
ATOM 2607 C C . PHE A 1 322 ? 12.329 6.872 -29.738 1.00 93.62 322 PHE A C 1
ATOM 2609 O O . PHE A 1 322 ? 12.150 6.067 -30.651 1.00 93.62 322 PHE A O 1
ATOM 2616 N N . HIS A 1 323 ? 11.351 7.672 -29.293 1.00 92.50 323 HIS A N 1
ATOM 2617 C CA . HIS A 1 323 ? 10.005 7.664 -29.873 1.00 92.50 323 HIS A CA 1
ATOM 2618 C C . HIS A 1 323 ? 10.062 8.031 -31.353 1.00 92.50 323 HIS A C 1
ATOM 2620 O O . HIS A 1 323 ? 9.578 7.278 -32.196 1.00 92.50 323 HIS A O 1
ATOM 2626 N N . ARG A 1 324 ? 10.710 9.158 -31.672 1.00 90.62 324 ARG A N 1
ATOM 2627 C CA . ARG A 1 324 ? 10.844 9.658 -33.047 1.00 90.62 324 ARG A CA 1
ATOM 2628 C C . ARG A 1 324 ? 11.602 8.676 -33.941 1.00 90.62 324 ARG A C 1
ATOM 2630 O O . ARG A 1 324 ? 11.164 8.403 -35.059 1.00 90.62 324 ARG A O 1
ATOM 2637 N N . TYR A 1 325 ? 12.686 8.092 -33.439 1.00 93.69 325 TYR A N 1
ATOM 2638 C CA . TYR A 1 325 ? 13.484 7.147 -34.209 1.00 93.69 325 TYR A CA 1
ATOM 2639 C C . TYR A 1 325 ? 12.743 5.840 -34.491 1.00 93.69 325 TYR A C 1
ATOM 2641 O O . TYR A 1 325 ? 12.679 5.401 -35.638 1.00 93.69 325 TYR A O 1
ATOM 2649 N N . ILE A 1 326 ? 12.154 5.213 -33.469 1.00 94.94 326 ILE A N 1
ATOM 2650 C CA . ILE A 1 326 ? 11.547 3.891 -33.636 1.00 94.94 326 ILE A CA 1
ATOM 2651 C C . ILE A 1 326 ? 10.253 3.960 -34.448 1.00 94.94 326 ILE A C 1
ATOM 2653 O O . ILE A 1 326 ? 10.072 3.120 -35.330 1.00 94.94 326 ILE A O 1
ATOM 2657 N N . THR A 1 327 ? 9.380 4.944 -34.197 1.00 92.56 327 THR A N 1
ATOM 2658 C CA . THR A 1 327 ? 8.068 4.994 -34.864 1.00 92.56 327 THR A CA 1
ATOM 2659 C C . THR A 1 327 ? 8.081 5.764 -36.184 1.00 92.56 327 THR A C 1
ATOM 2661 O O . THR A 1 327 ? 7.263 5.473 -37.057 1.00 92.56 327 THR A O 1
ATOM 2664 N N . ARG A 1 328 ? 9.011 6.717 -36.373 1.00 90.81 328 ARG A N 1
ATOM 2665 C CA . ARG A 1 328 ? 9.062 7.598 -37.562 1.00 90.81 328 ARG A CA 1
ATOM 2666 C C . ARG A 1 328 ? 10.376 7.533 -38.345 1.00 90.81 328 ARG A C 1
ATOM 2668 O O . ARG A 1 328 ? 10.458 8.136 -39.411 1.00 90.81 328 ARG A O 1
ATOM 2675 N N . GLY A 1 329 ? 11.391 6.817 -37.856 1.00 90.12 329 GLY A N 1
ATOM 2676 C CA . GLY A 1 329 ? 12.702 6.716 -38.508 1.00 90.12 329 GLY A CA 1
ATOM 2677 C C . GLY A 1 329 ? 13.579 7.966 -38.377 1.00 90.12 329 GLY A C 1
ATOM 2678 O O . GLY A 1 329 ? 14.574 8.084 -39.087 1.00 90.12 329 GLY A O 1
ATOM 2679 N N . ASP A 1 330 ? 13.225 8.906 -37.500 1.00 89.69 330 ASP A N 1
ATOM 2680 C CA . ASP A 1 330 ? 13.972 10.151 -37.308 1.00 89.69 330 ASP A CA 1
ATOM 2681 C C . ASP A 1 330 ? 15.158 9.950 -36.351 1.00 89.69 330 ASP A C 1
ATOM 2683 O O . ASP A 1 330 ? 14.993 9.847 -35.137 1.00 89.69 330 ASP A O 1
ATOM 2687 N N . SER A 1 331 ? 16.369 9.898 -36.908 1.00 88.88 331 SER A N 1
ATOM 2688 C CA . SER A 1 331 ? 17.615 9.682 -36.164 1.00 88.88 331 SER A CA 1
ATOM 2689 C C . SER A 1 331 ? 18.279 10.969 -35.663 1.00 88.88 331 SER A C 1
ATOM 2691 O O . SER A 1 331 ? 19.368 10.903 -35.099 1.00 88.88 331 SER A O 1
ATOM 2693 N N . SER A 1 332 ? 17.680 12.142 -35.889 1.00 83.88 332 SER A N 1
ATOM 2694 C CA . SER A 1 332 ? 18.322 13.436 -35.605 1.00 83.88 332 SER A CA 1
ATOM 2695 C C . SER A 1 332 ? 18.632 13.665 -34.121 1.00 83.88 332 SER A C 1
ATOM 2697 O O . SER A 1 332 ? 19.636 14.291 -33.804 1.00 83.88 332 SER A O 1
ATOM 2699 N N . GLY A 1 333 ? 17.812 13.117 -33.216 1.00 84.56 333 GLY A N 1
ATOM 2700 C CA . GLY A 1 333 ? 18.002 13.203 -31.761 1.00 84.56 333 GLY A CA 1
ATOM 2701 C C . GLY A 1 333 ? 18.890 12.110 -31.156 1.00 84.56 333 GLY A C 1
ATOM 2702 O O . GLY A 1 333 ? 18.943 11.978 -29.931 1.00 84.56 333 GLY A O 1
ATOM 2703 N N . LEU A 1 334 ? 19.537 11.282 -31.978 1.00 88.69 334 LEU A N 1
ATOM 2704 C CA . LEU A 1 334 ? 20.439 10.235 -31.504 1.00 88.69 334 LEU A CA 1
ATOM 2705 C C . LEU A 1 334 ? 21.886 10.733 -31.473 1.00 88.69 334 LEU A C 1
ATOM 2707 O O . LEU A 1 334 ? 22.340 11.448 -32.364 1.00 88.69 334 LEU A O 1
ATOM 2711 N N . ILE A 1 335 ? 22.632 10.307 -30.459 1.00 85.38 335 ILE A N 1
ATOM 2712 C CA . ILE A 1 335 ? 24.069 10.561 -30.354 1.00 85.38 335 ILE A CA 1
ATOM 2713 C C . ILE A 1 335 ? 24.799 9.508 -31.199 1.00 85.38 335 ILE A C 1
ATOM 2715 O O . ILE A 1 335 ? 24.677 8.306 -30.957 1.00 85.38 335 ILE A O 1
ATOM 2719 N N . ALA A 1 336 ? 25.533 9.955 -32.222 1.00 71.12 336 ALA A N 1
ATOM 2720 C CA . ALA A 1 336 ? 26.213 9.073 -33.167 1.00 71.12 336 ALA A CA 1
ATOM 2721 C C . ALA A 1 336 ? 27.542 8.514 -32.616 1.00 71.12 336 ALA A C 1
ATOM 2723 O O . ALA A 1 336 ? 28.402 9.270 -32.173 1.00 71.12 336 ALA A O 1
ATOM 2724 N N . ASN A 1 337 ? 27.733 7.201 -32.794 1.00 54.59 337 ASN A N 1
ATOM 2725 C CA . ASN A 1 337 ? 28.962 6.414 -32.611 1.00 54.59 337 ASN A CA 1
ATOM 2726 C C . ASN A 1 337 ? 29.607 6.329 -31.211 1.00 54.59 337 ASN A C 1
ATOM 2728 O O . ASN A 1 337 ? 29.630 7.247 -30.396 1.00 54.59 337 ASN A O 1
ATOM 2732 N N . LEU A 1 338 ? 30.232 5.166 -31.002 1.00 50.34 338 LEU A N 1
ATOM 2733 C CA . LEU A 1 338 ? 31.133 4.807 -29.908 1.00 50.34 338 LEU A CA 1
ATOM 2734 C C . LEU A 1 338 ? 32.337 5.772 -29.862 1.00 50.34 338 LEU A C 1
ATOM 2736 O O . LEU A 1 338 ? 33.328 5.546 -30.552 1.00 50.34 338 LEU A O 1
ATOM 2740 N N . GLY A 1 339 ? 32.262 6.855 -29.081 1.00 48.28 339 GLY A N 1
ATOM 2741 C CA . GLY A 1 339 ? 33.435 7.693 -28.786 1.00 48.28 339 GLY A CA 1
ATOM 2742 C C . GLY A 1 339 ? 33.234 9.206 -28.672 1.00 48.28 339 GLY A C 1
ATOM 2743 O O . GLY A 1 339 ? 34.192 9.883 -28.302 1.00 48.28 339 GLY A O 1
ATOM 2744 N N . SER A 1 340 ? 32.049 9.770 -28.937 1.00 53.19 340 SER A N 1
ATOM 2745 C CA . SER A 1 340 ? 31.844 11.225 -28.807 1.00 53.19 340 SER A CA 1
ATOM 2746 C C . SER A 1 340 ? 30.464 11.627 -28.279 1.00 53.19 340 SER A C 1
ATOM 2748 O O . SER A 1 340 ? 29.450 11.158 -28.777 1.00 53.19 340 SER A O 1
ATOM 2750 N N . LEU A 1 341 ? 30.505 12.569 -27.323 1.00 59.16 341 LEU A N 1
ATOM 2751 C CA . LEU A 1 341 ? 29.455 13.124 -26.456 1.00 59.16 341 LEU A CA 1
ATOM 2752 C C . LEU A 1 341 ? 28.849 12.122 -25.456 1.00 59.16 341 LEU A C 1
ATOM 2754 O O . LEU A 1 341 ? 28.306 11.094 -25.851 1.00 59.16 341 LEU A O 1
ATOM 2758 N N . PRO A 1 342 ? 28.949 12.387 -24.143 1.00 69.69 342 PRO A N 1
ATOM 2759 C CA . PRO A 1 342 ? 28.402 11.474 -23.159 1.00 69.69 342 PRO A CA 1
ATOM 2760 C C . PRO A 1 342 ? 26.878 11.532 -23.097 1.00 69.69 342 PRO A C 1
ATOM 2762 O O . PRO A 1 342 ? 26.307 12.580 -22.810 1.00 69.69 342 PRO A O 1
ATOM 2765 N N . ALA A 1 343 ? 26.247 10.381 -23.318 1.00 87.62 343 ALA A N 1
ATOM 2766 C CA . ALA A 1 343 ? 24.806 10.207 -23.217 1.00 87.62 343 ALA A CA 1
ATOM 2767 C C . ALA A 1 343 ? 24.348 10.071 -21.758 1.00 87.62 343 ALA A C 1
ATOM 2769 O O . ALA A 1 343 ? 25.113 9.644 -20.887 1.00 87.62 343 ALA A O 1
ATOM 2770 N N . SER A 1 344 ? 23.073 10.367 -21.513 1.00 89.50 344 SER A N 1
ATOM 2771 C CA . SER A 1 344 ? 22.396 10.137 -20.228 1.00 89.50 344 SER A CA 1
ATOM 2772 C C . SER A 1 344 ? 21.207 9.172 -20.315 1.00 89.50 344 SER A C 1
ATOM 2774 O O . SER A 1 344 ? 20.679 8.778 -19.279 1.00 89.50 344 SER A O 1
ATOM 2776 N N . LYS A 1 345 ? 20.816 8.732 -21.520 1.00 92.69 345 LYS A N 1
ATOM 2777 C CA . LYS A 1 345 ? 19.800 7.695 -21.761 1.00 92.69 345 LYS A CA 1
ATOM 2778 C C . LYS A 1 345 ? 20.273 6.746 -22.864 1.00 92.69 345 LYS A C 1
ATOM 2780 O O . LYS A 1 345 ? 20.748 7.180 -23.913 1.00 92.69 345 LYS A O 1
ATOM 2785 N N . ALA A 1 346 ? 20.134 5.447 -22.629 1.00 94.31 346 ALA A N 1
ATOM 2786 C CA . ALA A 1 346 ? 20.491 4.389 -23.562 1.00 94.31 346 ALA A CA 1
ATOM 2787 C C . ALA A 1 346 ? 19.354 3.375 -23.714 1.00 94.31 346 ALA A C 1
ATOM 2789 O O . ALA A 1 346 ? 18.641 3.085 -22.754 1.00 94.31 346 ALA A O 1
ATOM 2790 N N . GLY A 1 347 ? 19.203 2.825 -24.918 1.00 95.19 347 GLY A N 1
ATOM 2791 C CA . GLY A 1 347 ? 18.224 1.790 -25.240 1.00 95.19 347 GLY A CA 1
ATOM 2792 C C . GLY A 1 347 ? 18.862 0.653 -26.032 1.00 95.19 347 GLY A C 1
ATOM 2793 O O . GLY A 1 347 ? 19.564 0.894 -27.014 1.00 95.19 347 GLY A O 1
ATOM 2794 N N . ILE A 1 348 ? 18.625 -0.589 -25.607 1.00 96.19 348 ILE A N 1
ATOM 2795 C CA . ILE A 1 348 ? 19.105 -1.798 -26.288 1.00 96.19 348 ILE A CA 1
ATOM 2796 C C . ILE A 1 348 ? 17.988 -2.320 -27.197 1.00 96.19 348 ILE A C 1
ATOM 2798 O O . ILE A 1 348 ? 17.112 -3.060 -26.763 1.00 96.19 348 ILE A O 1
ATOM 2802 N N . CYS A 1 349 ? 17.967 -1.876 -28.450 1.00 96.31 349 CYS A N 1
ATOM 2803 C CA . CYS A 1 349 ? 16.850 -2.075 -29.368 1.00 96.31 349 CYS A CA 1
ATOM 2804 C C . CYS A 1 349 ? 16.921 -3.440 -30.070 1.00 96.31 349 CYS A C 1
ATOM 2806 O O . CYS A 1 349 ? 17.801 -3.691 -30.900 1.00 96.31 349 CYS A O 1
ATOM 2808 N N . TYR A 1 350 ? 15.946 -4.306 -29.785 1.00 97.38 350 TYR A N 1
ATOM 2809 C CA . TYR A 1 350 ? 15.730 -5.564 -30.497 1.00 97.38 350 TYR A CA 1
ATOM 2810 C C . TYR A 1 350 ? 14.521 -5.449 -31.424 1.00 97.38 350 TYR A C 1
ATOM 2812 O O . TYR A 1 350 ? 13.413 -5.143 -30.982 1.00 97.38 350 TYR A O 1
ATOM 2820 N N . ARG A 1 351 ? 14.715 -5.743 -32.715 1.00 96.69 351 ARG A N 1
ATOM 2821 C CA . ARG A 1 351 ? 13.637 -5.818 -33.715 1.00 96.69 351 ARG A CA 1
ATOM 2822 C C . ARG A 1 351 ? 13.289 -7.278 -33.962 1.00 96.69 351 ARG A C 1
ATOM 2824 O O . ARG A 1 351 ? 14.014 -7.998 -34.642 1.00 96.69 351 ARG A O 1
ATOM 2831 N N . LEU A 1 352 ? 12.186 -7.709 -33.374 1.00 96.88 352 LEU A N 1
ATOM 2832 C CA . LEU A 1 352 ? 11.796 -9.105 -33.262 1.00 96.88 352 LEU A CA 1
ATOM 2833 C C . LEU A 1 352 ? 10.750 -9.466 -34.314 1.00 96.88 352 LEU A C 1
ATOM 2835 O O . LEU A 1 352 ? 9.832 -8.693 -34.595 1.00 96.88 352 LEU A O 1
ATOM 2839 N N . ASN A 1 353 ? 10.860 -10.679 -34.846 1.00 96.56 353 ASN A N 1
ATOM 2840 C CA . ASN A 1 353 ? 9.824 -11.325 -35.642 1.00 96.56 353 ASN A CA 1
ATOM 2841 C C . ASN A 1 353 ? 9.579 -12.718 -35.056 1.00 96.56 353 ASN A C 1
ATOM 2843 O O . ASN A 1 353 ? 10.326 -13.653 -35.342 1.00 96.56 353 ASN A O 1
ATOM 2847 N N . LEU A 1 354 ? 8.584 -12.822 -34.178 1.00 97.38 354 LEU A N 1
ATOM 2848 C CA . LEU A 1 354 ? 8.330 -14.016 -33.380 1.00 97.38 354 LEU A CA 1
ATOM 2849 C C . LEU A 1 354 ? 7.352 -14.938 -34.104 1.00 97.38 354 LEU A C 1
ATOM 2851 O O . LEU A 1 354 ? 6.251 -14.521 -34.465 1.00 97.38 354 LEU A O 1
ATOM 2855 N N . ALA A 1 355 ? 7.730 -16.202 -34.279 1.00 98.00 355 ALA A N 1
ATOM 2856 C CA . ALA A 1 355 ? 6.842 -17.249 -34.765 1.00 98.00 355 ALA A CA 1
ATOM 2857 C C . ALA A 1 355 ? 5.669 -17.486 -33.785 1.00 98.00 355 ALA A C 1
ATOM 2859 O O . ALA A 1 355 ? 5.738 -17.070 -32.622 1.00 98.00 355 ALA A O 1
ATOM 2860 N N . PRO A 1 356 ? 4.577 -18.139 -34.225 1.00 97.94 356 PRO A N 1
ATOM 2861 C CA . PRO A 1 356 ? 3.469 -18.492 -33.339 1.00 97.94 356 PRO A CA 1
ATOM 2862 C C . PRO A 1 356 ? 3.955 -19.249 -32.103 1.00 97.94 356 PRO A C 1
ATOM 2864 O O . PRO A 1 356 ? 4.728 -20.200 -32.235 1.00 97.94 356 PRO A O 1
ATOM 2867 N N . LYS A 1 357 ? 3.499 -18.843 -30.912 1.00 96.94 357 LYS A N 1
ATOM 2868 C CA . LYS A 1 357 ? 3.864 -19.462 -29.622 1.00 96.94 357 LYS A CA 1
ATOM 2869 C C . LYS A 1 357 ? 5.365 -19.452 -29.300 1.00 96.94 357 LYS A C 1
ATOM 2871 O O . LYS A 1 357 ? 5.786 -20.111 -28.352 1.00 96.94 357 LYS A O 1
ATOM 2876 N N . GLN A 1 358 ? 6.181 -18.719 -30.062 1.00 97.75 358 GLN A N 1
ATOM 2877 C CA . GLN A 1 358 ? 7.604 -18.588 -29.780 1.00 97.75 358 GLN A CA 1
ATOM 2878 C C . GLN A 1 358 ? 7.808 -17.731 -28.531 1.00 97.75 358 GLN A C 1
ATOM 2880 O O . GLN A 1 358 ? 7.238 -16.643 -28.422 1.00 97.75 358 GLN A O 1
ATOM 2885 N N . GLN A 1 359 ? 8.666 -18.217 -27.638 1.00 97.44 359 GLN A N 1
ATOM 2886 C CA . GLN A 1 359 ? 9.218 -17.451 -26.531 1.00 97.44 359 GLN A CA 1
ATOM 2887 C C . GLN A 1 359 ? 10.685 -17.119 -26.821 1.00 97.44 359 GLN A C 1
ATOM 2889 O O . GLN A 1 359 ? 11.407 -17.947 -27.381 1.00 97.44 359 GLN A O 1
ATOM 2894 N N . ILE A 1 360 ? 11.113 -15.918 -26.438 1.00 97.12 360 ILE A N 1
ATOM 2895 C CA . ILE A 1 360 ? 12.522 -15.510 -26.418 1.00 97.12 360 ILE A CA 1
ATOM 2896 C C . ILE A 1 360 ? 12.859 -14.821 -25.097 1.00 97.12 360 ILE A C 1
ATOM 2898 O O . ILE A 1 360 ? 11.967 -14.303 -24.423 1.00 97.12 360 ILE A O 1
ATOM 2902 N N . LYS A 1 361 ? 14.150 -14.763 -24.760 1.00 96.56 361 LYS A N 1
ATOM 2903 C CA . LYS A 1 361 ? 14.643 -14.067 -23.563 1.00 96.56 361 LYS A CA 1
ATOM 2904 C C . LYS A 1 361 ? 15.659 -12.981 -23.899 1.00 96.56 361 LYS A C 1
ATOM 2906 O O . LYS A 1 361 ? 16.620 -13.219 -24.638 1.00 96.56 361 LYS A O 1
ATOM 2911 N N . LEU A 1 362 ? 15.455 -11.804 -23.311 1.00 96.38 362 LEU A N 1
ATOM 2912 C CA . LEU A 1 362 ? 16.398 -10.688 -23.291 1.00 96.38 362 LEU A CA 1
ATOM 2913 C C . LEU A 1 362 ? 16.976 -10.580 -21.879 1.00 96.38 362 LEU A C 1
ATOM 2915 O O . LEU A 1 362 ? 16.220 -10.589 -20.908 1.00 96.38 362 LEU A O 1
ATOM 2919 N N . ARG A 1 363 ? 18.303 -10.515 -21.754 1.00 95.00 363 ARG A N 1
ATOM 2920 C CA . ARG A 1 363 ? 18.997 -10.554 -20.461 1.00 95.00 363 ARG A CA 1
ATOM 2921 C C . ARG A 1 363 ? 19.903 -9.350 -20.307 1.00 95.00 363 ARG A C 1
ATOM 2923 O O . ARG A 1 363 ? 20.636 -8.999 -21.231 1.00 95.00 363 ARG A O 1
ATOM 2930 N N . CYS A 1 364 ? 19.900 -8.781 -19.112 1.00 95.38 364 CYS A N 1
ATOM 2931 C CA . CYS A 1 364 ? 20.740 -7.656 -18.740 1.00 95.38 364 CYS A CA 1
ATOM 2932 C C . CYS A 1 364 ? 21.425 -7.946 -17.402 1.00 95.38 364 CYS A C 1
ATOM 2934 O O . CYS A 1 364 ? 20.853 -8.582 -16.519 1.00 95.38 364 CYS A O 1
ATOM 2936 N N . PHE A 1 365 ? 22.661 -7.489 -17.242 1.00 94.75 365 PHE A N 1
ATOM 2937 C CA . PHE A 1 365 ? 23.425 -7.649 -16.013 1.00 94.75 365 PHE A CA 1
ATOM 2938 C C . PHE A 1 365 ? 24.083 -6.329 -15.630 1.00 94.75 365 PHE A C 1
ATOM 2940 O O . PHE A 1 365 ? 24.865 -5.787 -16.408 1.00 94.75 365 PHE A O 1
ATOM 2947 N N . LEU A 1 366 ? 23.772 -5.821 -14.440 1.00 93.38 366 LEU A N 1
ATOM 2948 C CA . LEU A 1 366 ? 24.295 -4.565 -13.913 1.00 93.38 366 LEU A CA 1
ATOM 2949 C C . LEU A 1 366 ? 25.212 -4.840 -12.721 1.00 93.38 366 LEU A C 1
ATOM 2951 O O . LEU A 1 366 ? 24.830 -5.555 -11.792 1.00 93.38 366 LEU A O 1
ATOM 2955 N N . MET A 1 367 ? 26.417 -4.267 -12.736 1.00 90.50 367 MET A N 1
ATOM 2956 C CA . MET A 1 367 ? 27.387 -4.424 -11.649 1.00 90.50 367 MET A CA 1
ATOM 2957 C C . MET A 1 367 ? 28.356 -3.246 -11.509 1.00 90.50 367 MET A C 1
ATOM 2959 O O . MET A 1 367 ? 28.614 -2.521 -12.465 1.00 90.50 367 MET A O 1
ATOM 2963 N N . SER A 1 368 ? 28.949 -3.095 -10.324 1.00 84.75 368 SER A N 1
ATOM 2964 C CA . SER A 1 368 ? 30.043 -2.150 -10.054 1.00 84.75 368 SER A CA 1
ATOM 2965 C C . SER A 1 368 ? 31.336 -2.534 -10.793 1.00 84.75 368 SER A C 1
ATOM 2967 O O . SER A 1 368 ? 31.769 -3.681 -10.736 1.00 84.75 368 SER A O 1
ATOM 2969 N N . GLN A 1 369 ? 31.989 -1.580 -11.463 1.00 74.19 369 GLN A N 1
ATOM 2970 C CA . GLN A 1 369 ? 33.177 -1.787 -12.314 1.00 74.19 369 GLN A CA 1
ATOM 2971 C C . GLN A 1 369 ? 34.522 -1.735 -11.561 1.00 74.19 369 GLN A C 1
ATOM 2973 O O . GLN A 1 369 ? 35.551 -1.427 -12.163 1.00 74.19 369 GLN A O 1
ATOM 2978 N N . ARG A 1 370 ? 34.569 -2.011 -10.250 1.00 62.47 370 ARG A N 1
ATOM 2979 C CA . ARG A 1 370 ? 35.815 -1.897 -9.462 1.00 62.47 370 ARG A CA 1
ATOM 2980 C C . ARG A 1 370 ? 36.910 -2.850 -9.980 1.00 62.47 370 ARG A C 1
ATOM 2982 O O . ARG A 1 370 ? 36.965 -4.014 -9.613 1.00 62.47 370 ARG A O 1
ATOM 2989 N N . SER A 1 371 ? 37.771 -2.302 -10.842 1.00 42.75 371 SER A N 1
ATOM 2990 C CA . SER A 1 371 ? 39.074 -2.786 -11.321 1.00 42.75 371 SER A CA 1
ATOM 2991 C C . SER A 1 371 ? 39.177 -4.284 -11.659 1.00 42.75 371 SER A C 1
ATOM 2993 O O . SER A 1 371 ? 39.624 -5.081 -10.840 1.00 42.75 371 SER A O 1
ATOM 2995 N N . GLY A 1 372 ? 38.888 -4.639 -12.918 1.00 47.31 372 GLY A N 1
ATOM 2996 C CA . GLY A 1 372 ? 39.460 -5.827 -13.577 1.00 47.31 372 GLY A CA 1
ATOM 2997 C C . GLY A 1 372 ? 38.482 -6.914 -14.034 1.00 47.31 372 GLY A C 1
ATOM 2998 O O . GLY A 1 372 ? 38.857 -7.738 -14.867 1.00 47.31 372 GLY A O 1
ATOM 2999 N N . GLU A 1 373 ? 37.224 -6.899 -13.587 1.00 52.12 373 GLU A N 1
ATOM 3000 C CA . GLU A 1 373 ? 36.184 -7.852 -14.019 1.00 52.12 373 GLU A CA 1
ATOM 3001 C C . GLU A 1 373 ? 35.610 -7.494 -15.409 1.00 52.12 373 GLU A C 1
ATOM 3003 O O . GLU A 1 373 ? 34.413 -7.324 -15.596 1.00 52.12 373 GLU A O 1
ATOM 3008 N N . SER A 1 374 ? 36.471 -7.351 -16.421 1.00 48.88 374 SER A N 1
ATOM 3009 C CA . SER A 1 374 ? 36.061 -7.174 -17.828 1.00 48.88 374 SER A CA 1
ATOM 3010 C C . SER A 1 374 ? 36.160 -8.480 -18.637 1.00 48.88 374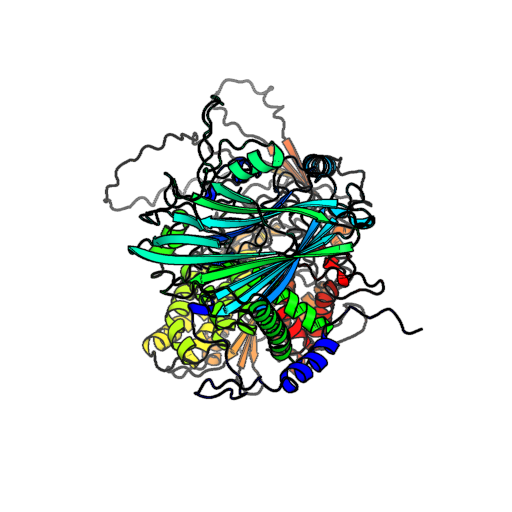 SER A C 1
ATOM 3012 O O . SER A 1 374 ? 36.193 -8.447 -19.868 1.00 48.88 374 SER A O 1
ATOM 3014 N N . ALA A 1 375 ? 36.230 -9.639 -17.979 1.00 50.41 375 ALA A N 1
ATOM 3015 C CA . ALA A 1 375 ? 36.347 -10.935 -18.641 1.00 50.41 375 ALA A CA 1
ATOM 3016 C C . ALA A 1 375 ? 34.959 -11.562 -18.857 1.00 50.41 375 ALA A C 1
ATOM 3018 O O . ALA A 1 375 ? 34.252 -11.812 -17.887 1.00 50.41 375 ALA A O 1
ATOM 3019 N N . MET A 1 376 ? 34.591 -11.783 -20.130 1.00 63.00 376 MET A N 1
ATOM 3020 C CA . MET A 1 376 ? 33.470 -12.600 -20.640 1.00 63.00 376 MET A CA 1
ATOM 3021 C C . MET A 1 376 ? 32.502 -13.121 -19.558 1.00 63.00 376 MET A C 1
ATOM 3023 O O . MET A 1 376 ? 32.750 -14.154 -18.932 1.00 63.00 376 MET A O 1
ATOM 3027 N N . LEU A 1 377 ? 31.383 -12.420 -19.343 1.00 78.06 377 LEU A N 1
ATOM 3028 C CA . LEU A 1 377 ? 30.353 -12.878 -18.410 1.00 78.06 377 LEU A CA 1
ATOM 3029 C C . LEU A 1 377 ? 29.871 -14.285 -18.794 1.00 78.06 377 LEU A C 1
ATOM 3031 O O . LEU A 1 377 ? 29.464 -14.543 -19.928 1.00 78.06 377 LEU A O 1
ATOM 3035 N N . ASN A 1 378 ? 29.880 -15.202 -17.827 1.00 87.31 378 ASN A N 1
ATOM 3036 C CA . ASN A 1 378 ? 29.312 -16.534 -18.001 1.00 87.31 378 ASN A CA 1
ATOM 3037 C C . ASN A 1 378 ? 27.782 -16.480 -17.852 1.00 87.31 378 ASN A C 1
ATOM 3039 O O . ASN A 1 378 ? 27.244 -16.766 -16.781 1.00 87.31 378 ASN A O 1
ATOM 3043 N N . TRP A 1 379 ? 27.076 -16.147 -18.935 1.00 89.31 379 TRP A N 1
ATOM 3044 C CA . TRP A 1 379 ? 25.611 -16.038 -18.958 1.00 89.31 379 TRP A CA 1
ATOM 3045 C C . TRP A 1 379 ? 24.881 -17.312 -18.526 1.00 89.31 379 TRP A C 1
ATOM 3047 O O . TRP A 1 379 ? 23.862 -17.229 -17.840 1.00 89.31 379 TRP A O 1
ATOM 3057 N N . LYS A 1 380 ? 25.415 -18.498 -18.847 1.00 90.00 380 LYS A N 1
ATOM 3058 C CA . LYS A 1 380 ? 24.839 -19.774 -18.383 1.00 90.00 380 LYS A CA 1
ATOM 3059 C C . LYS A 1 380 ? 24.915 -19.902 -16.861 1.00 90.00 380 LYS A C 1
ATOM 3061 O O . LYS A 1 380 ? 23.945 -20.316 -16.229 1.00 90.00 380 LYS A O 1
ATOM 3066 N N . GLY A 1 381 ? 26.056 -19.525 -16.282 1.00 89.69 381 GLY A N 1
ATOM 3067 C CA . GLY A 1 381 ? 26.250 -19.479 -14.834 1.00 89.69 381 GLY A CA 1
ATOM 3068 C C . GLY A 1 381 ? 25.319 -18.471 -14.162 1.00 89.69 381 GLY A C 1
ATOM 3069 O O . GLY A 1 381 ? 24.629 -18.832 -13.218 1.00 89.69 381 GLY A O 1
ATOM 3070 N N . LEU A 1 382 ? 25.233 -17.247 -14.696 1.00 91.31 382 LEU A N 1
ATOM 3071 C CA . LEU A 1 382 ? 24.339 -16.202 -14.181 1.00 91.31 382 LEU A CA 1
ATOM 3072 C C . LEU A 1 382 ? 22.865 -16.629 -14.215 1.00 91.31 382 LEU A C 1
ATOM 3074 O O . LEU A 1 382 ? 22.166 -16.477 -13.219 1.00 91.31 382 LEU A O 1
ATOM 3078 N N . THR A 1 383 ? 22.423 -17.229 -15.323 1.00 91.62 383 THR A N 1
ATOM 3079 C CA . THR A 1 383 ? 21.053 -17.750 -15.471 1.00 91.62 383 THR A CA 1
ATOM 3080 C C . THR A 1 383 ? 20.775 -18.858 -14.452 1.00 91.62 383 THR A C 1
ATOM 3082 O O . THR A 1 383 ? 19.740 -18.852 -13.798 1.00 91.62 383 THR A O 1
ATOM 3085 N N . SER A 1 384 ? 21.735 -19.766 -14.239 1.00 92.50 384 SER A N 1
ATOM 3086 C CA . SER A 1 384 ? 21.606 -20.817 -13.219 1.00 92.50 384 SER A CA 1
ATOM 3087 C C . SER A 1 384 ? 21.510 -20.234 -11.804 1.00 92.50 384 SER A C 1
ATOM 3089 O O . SER A 1 384 ? 20.731 -20.724 -10.991 1.00 92.50 384 SER A O 1
ATOM 3091 N N . SER A 1 385 ? 22.284 -19.189 -11.496 1.00 90.81 385 SER A N 1
ATOM 3092 C CA . SER A 1 385 ? 22.212 -18.504 -10.201 1.00 90.81 385 SER A CA 1
ATOM 3093 C C . SER A 1 385 ? 20.873 -17.794 -10.006 1.00 90.81 385 SER A C 1
ATOM 3095 O O . SER A 1 385 ? 20.293 -17.895 -8.930 1.00 90.81 385 SER A O 1
ATOM 3097 N N . MET A 1 386 ? 20.356 -17.133 -11.044 1.00 91.12 386 MET A N 1
ATOM 3098 C CA . MET A 1 386 ? 19.035 -16.501 -11.026 1.00 91.12 386 MET A CA 1
ATOM 3099 C C . MET A 1 386 ? 17.925 -17.520 -10.741 1.00 91.12 386 MET A C 1
ATOM 3101 O O . MET A 1 386 ? 17.098 -17.293 -9.860 1.00 91.12 386 MET A O 1
ATOM 3105 N N . GLU A 1 387 ? 17.949 -18.682 -11.399 1.00 90.81 387 GLU A N 1
ATOM 3106 C CA . GLU A 1 387 ? 16.982 -19.755 -11.141 1.00 90.81 387 GLU A CA 1
ATOM 3107 C C . GLU A 1 387 ? 17.043 -20.250 -9.691 1.00 90.81 387 GLU A C 1
ATOM 3109 O O . GLU A 1 387 ? 16.002 -20.508 -9.087 1.00 90.81 387 GLU A O 1
ATOM 3114 N N . MET A 1 388 ? 18.246 -20.359 -9.115 1.00 90.44 388 MET A N 1
ATOM 3115 C CA . MET A 1 388 ? 18.415 -20.741 -7.711 1.00 90.44 388 MET A CA 1
ATOM 3116 C C . MET A 1 388 ? 17.869 -19.676 -6.757 1.00 90.44 388 MET A C 1
ATOM 3118 O O . MET A 1 388 ? 17.179 -20.037 -5.810 1.00 90.44 388 MET A O 1
ATOM 3122 N N . VAL A 1 389 ? 18.124 -18.387 -7.014 1.00 90.38 389 VAL A N 1
ATOM 3123 C CA . VAL A 1 389 ? 17.570 -17.286 -6.204 1.00 90.38 389 VAL A CA 1
ATOM 3124 C C . VAL A 1 389 ? 16.044 -17.283 -6.278 1.00 90.38 389 VAL A C 1
ATOM 3126 O O . VAL A 1 389 ? 15.392 -17.197 -5.243 1.00 90.38 389 VAL A O 1
ATOM 3129 N N . ARG A 1 390 ? 15.461 -17.464 -7.468 1.00 89.25 390 ARG A N 1
ATOM 3130 C CA . ARG A 1 390 ? 14.005 -17.570 -7.646 1.00 89.25 390 ARG A CA 1
ATOM 3131 C C . ARG A 1 390 ? 13.408 -18.751 -6.879 1.00 89.25 390 ARG A C 1
ATOM 3133 O O . ARG A 1 390 ? 12.380 -18.610 -6.224 1.00 89.25 390 ARG A O 1
ATOM 3140 N N . LEU A 1 391 ? 14.036 -19.927 -6.961 1.00 88.25 391 LEU A N 1
ATOM 3141 C CA . LEU A 1 391 ? 13.581 -21.108 -6.222 1.00 88.25 391 LEU A CA 1
ATOM 3142 C C . LEU A 1 391 ? 13.688 -20.900 -4.711 1.00 88.25 391 LEU A C 1
ATOM 3144 O O . LEU A 1 391 ? 12.757 -21.265 -4.000 1.00 88.25 391 LEU A O 1
ATOM 3148 N N . GLN A 1 392 ? 14.784 -20.304 -4.237 1.00 87.50 392 GLN A N 1
ATOM 3149 C CA . GLN A 1 392 ? 14.969 -19.998 -2.821 1.00 87.50 392 GLN A CA 1
ATOM 3150 C C . GLN A 1 392 ? 13.924 -18.994 -2.335 1.00 87.50 392 GLN A C 1
ATOM 3152 O O . GLN A 1 392 ? 13.289 -19.250 -1.322 1.00 87.50 392 GLN A O 1
ATOM 3157 N N . ASN A 1 393 ? 13.664 -17.932 -3.103 1.00 86.75 393 ASN A N 1
ATOM 3158 C CA . ASN A 1 393 ? 12.602 -16.972 -2.816 1.00 86.75 393 ASN A CA 1
ATOM 3159 C C . ASN A 1 393 ? 11.253 -17.674 -2.627 1.00 86.75 393 ASN A C 1
ATOM 3161 O O . ASN A 1 393 ? 10.595 -17.492 -1.614 1.00 86.75 393 ASN A O 1
ATOM 3165 N N . ASN A 1 394 ? 10.869 -18.546 -3.563 1.00 82.69 394 ASN A N 1
ATOM 3166 C CA . ASN A 1 394 ? 9.617 -19.295 -3.452 1.00 82.69 394 ASN A CA 1
ATOM 3167 C C . ASN A 1 394 ? 9.579 -20.228 -2.231 1.00 82.69 394 ASN A C 1
ATOM 3169 O O . ASN A 1 394 ? 8.503 -20.507 -1.721 1.00 82.69 394 ASN A O 1
ATOM 3173 N N . VAL A 1 395 ? 10.716 -20.747 -1.767 1.00 84.25 395 VAL A N 1
ATOM 3174 C CA . VAL A 1 395 ? 10.763 -21.555 -0.541 1.00 84.25 395 VAL A CA 1
ATOM 3175 C C . VAL A 1 395 ? 10.615 -20.656 0.688 1.00 84.25 395 VAL A C 1
ATOM 3177 O O . VAL A 1 395 ? 9.720 -20.896 1.495 1.00 84.25 395 VAL A O 1
ATOM 3180 N N . ASP A 1 396 ? 11.424 -19.601 0.789 1.00 83.50 396 ASP A N 1
ATOM 3181 C CA . ASP A 1 396 ? 11.448 -18.669 1.922 1.00 83.50 396 ASP A CA 1
ATOM 3182 C C . ASP A 1 396 ? 10.090 -17.981 2.115 1.00 83.50 396 ASP A C 1
ATOM 3184 O O . ASP A 1 396 ? 9.584 -17.890 3.234 1.00 83.50 396 ASP A O 1
ATOM 3188 N N . THR A 1 397 ? 9.463 -17.546 1.016 1.00 79.69 397 THR A N 1
ATOM 3189 C CA . THR A 1 397 ? 8.153 -16.893 1.032 1.00 79.69 397 THR A CA 1
ATOM 3190 C C . THR A 1 397 ? 7.089 -17.783 1.656 1.00 79.69 397 THR A C 1
ATOM 3192 O O . THR A 1 397 ? 6.373 -17.307 2.519 1.00 79.69 397 THR A O 1
ATOM 3195 N N . TYR A 1 398 ? 6.969 -19.056 1.265 1.00 77.56 398 TYR A N 1
ATOM 3196 C CA . TYR A 1 398 ? 5.900 -19.920 1.791 1.00 77.56 398 TYR A CA 1
ATOM 3197 C C . TYR A 1 398 ? 6.249 -20.534 3.151 1.00 77.56 398 TYR A C 1
ATOM 3199 O O . TYR A 1 398 ? 5.343 -20.882 3.903 1.00 77.56 398 TYR A O 1
ATOM 3207 N N . GLN A 1 399 ? 7.537 -20.668 3.484 1.00 81.56 399 GLN A N 1
ATOM 3208 C CA . GLN A 1 399 ? 7.968 -21.133 4.806 1.00 81.56 399 GLN A CA 1
ATOM 3209 C C . GLN A 1 399 ? 7.763 -20.087 5.905 1.00 81.56 399 GLN A C 1
ATOM 3211 O O . GLN A 1 399 ? 7.587 -20.470 7.058 1.00 81.56 399 GLN A O 1
ATOM 3216 N N . SER A 1 400 ? 7.770 -18.793 5.570 1.00 76.62 400 SER A N 1
ATOM 3217 C CA . SER A 1 400 ? 7.521 -17.715 6.536 1.00 76.62 400 SER A CA 1
ATOM 3218 C C . SER A 1 400 ? 6.036 -17.489 6.840 1.00 76.62 400 SER A C 1
ATOM 3220 O O . SER A 1 400 ? 5.709 -16.792 7.801 1.00 76.62 400 SER A O 1
ATOM 3222 N N . LEU A 1 401 ? 5.126 -18.077 6.054 1.00 78.69 401 LEU A N 1
ATOM 3223 C CA . LEU A 1 401 ? 3.687 -17.926 6.262 1.00 78.69 401 LEU A CA 1
ATOM 3224 C C . LEU A 1 401 ? 3.189 -18.804 7.416 1.00 78.69 401 LEU A C 1
ATOM 3226 O O . LEU A 1 401 ? 3.682 -19.921 7.601 1.00 78.69 401 LEU A O 1
ATOM 3230 N N . PRO A 1 402 ? 2.155 -18.363 8.158 1.00 79.56 402 PRO A N 1
ATOM 3231 C CA . PRO A 1 402 ? 1.554 -19.187 9.196 1.00 79.56 402 PRO A CA 1
ATOM 3232 C C . PRO A 1 402 ? 1.061 -20.533 8.646 1.00 79.56 402 PRO A C 1
ATOM 3234 O O . PRO A 1 402 ? 0.294 -20.596 7.683 1.00 79.56 402 PRO A O 1
ATOM 3237 N N . GLY A 1 403 ? 1.479 -21.627 9.286 1.00 78.50 403 GLY A N 1
ATOM 3238 C CA . GLY A 1 403 ? 1.166 -22.989 8.839 1.00 78.50 403 GLY A CA 1
ATOM 3239 C C . GLY A 1 403 ? -0.306 -23.400 8.978 1.00 78.50 403 GLY A C 1
ATOM 3240 O O . GLY A 1 403 ? -0.683 -24.444 8.452 1.00 78.50 403 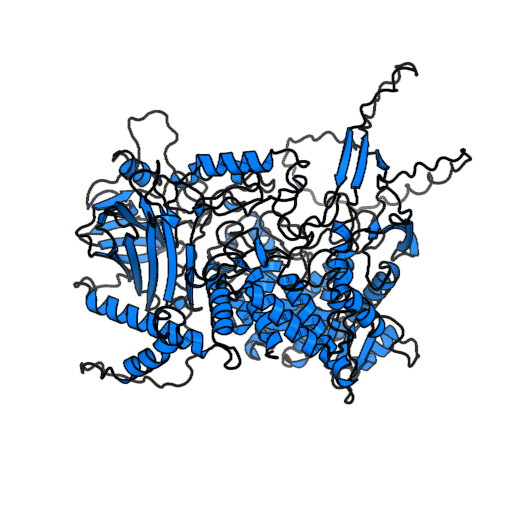GLY A O 1
ATOM 3241 N N . SER A 1 404 ? -1.132 -22.614 9.678 1.00 84.06 404 SER A N 1
ATOM 3242 C CA . SER A 1 404 ? -2.582 -22.832 9.783 1.00 84.06 404 SER A CA 1
ATOM 3243 C C . SER A 1 404 ? -3.348 -22.415 8.525 1.00 84.06 404 SER A C 1
ATOM 3245 O O . SER A 1 404 ? -4.461 -22.894 8.316 1.00 84.06 404 SER A O 1
ATOM 3247 N N . LEU A 1 405 ? -2.757 -21.559 7.683 1.00 86.12 405 LEU A N 1
ATOM 3248 C CA . LEU A 1 405 ? -3.375 -21.103 6.442 1.00 86.12 405 LEU A CA 1
ATOM 3249 C C . LEU A 1 405 ? -3.454 -22.245 5.428 1.00 86.12 405 LEU A C 1
ATOM 3251 O O . LEU A 1 405 ? -2.465 -22.943 5.178 1.00 86.12 405 LEU A O 1
ATOM 3255 N N . VAL A 1 406 ? -4.610 -22.405 4.783 1.00 88.94 406 VAL A N 1
ATOM 3256 C CA . VAL A 1 406 ? -4.712 -23.323 3.638 1.00 88.94 406 VAL A CA 1
ATOM 3257 C C . VAL A 1 406 ? -4.008 -22.718 2.414 1.00 88.94 406 VAL A C 1
ATOM 3259 O O . VAL A 1 406 ? -3.849 -21.499 2.350 1.00 88.94 406 VAL A O 1
ATOM 3262 N N . PRO A 1 407 ? -3.608 -23.513 1.399 1.00 88.06 407 PRO A N 1
ATOM 3263 C CA . PRO A 1 407 ? -2.826 -23.000 0.270 1.00 88.06 407 PRO A CA 1
ATOM 3264 C C . PRO A 1 407 ? -3.427 -21.753 -0.394 1.00 88.06 407 PRO A C 1
ATOM 3266 O O . PRO A 1 407 ? -2.733 -20.762 -0.553 1.00 88.06 407 PRO A O 1
ATOM 3269 N N . ALA A 1 408 ? -4.738 -21.744 -0.655 1.00 87.12 408 ALA A N 1
ATOM 3270 C CA . ALA A 1 408 ? -5.391 -20.594 -1.277 1.00 87.12 408 ALA A CA 1
ATOM 3271 C C . ALA A 1 408 ? -5.306 -19.304 -0.430 1.00 87.12 408 ALA A C 1
ATOM 3273 O O . ALA A 1 408 ? -5.227 -18.214 -0.983 1.00 87.12 408 ALA A O 1
ATOM 3274 N N . GLU A 1 409 ? -5.286 -19.410 0.901 1.00 90.19 409 GLU A N 1
ATOM 3275 C CA . GLU A 1 409 ? -5.102 -18.264 1.805 1.00 90.19 409 GLU A CA 1
ATOM 3276 C C . GLU A 1 409 ? -3.642 -17.799 1.828 1.00 90.19 409 GLU A C 1
ATOM 3278 O O . GLU A 1 409 ? -3.380 -16.597 1.841 1.00 90.19 409 GLU A O 1
ATOM 3283 N N . GLN A 1 410 ? -2.690 -18.739 1.770 1.00 88.62 410 GLN A N 1
ATOM 3284 C CA . GLN A 1 410 ? -1.265 -18.431 1.611 1.00 88.62 410 GLN A CA 1
ATOM 3285 C C . GLN A 1 410 ? -1.013 -17.646 0.320 1.00 88.62 410 GLN A C 1
ATOM 3287 O O . GLN A 1 410 ? -0.231 -16.698 0.314 1.00 88.62 410 GLN A O 1
ATOM 3292 N N . ASP A 1 411 ? -1.711 -18.002 -0.757 1.00 88.00 411 ASP A N 1
ATOM 3293 C CA . ASP A 1 411 ? -1.608 -17.313 -2.038 1.00 88.00 411 ASP A CA 1
ATOM 3294 C C . ASP A 1 411 ? -2.188 -15.889 -1.993 1.00 88.00 411 ASP A C 1
ATOM 3296 O O . ASP A 1 411 ? -1.577 -14.971 -2.547 1.00 88.00 411 ASP A O 1
ATOM 3300 N N . ILE A 1 412 ? -3.315 -15.675 -1.296 1.00 91.25 412 ILE A N 1
ATOM 3301 C CA . ILE A 1 412 ? -3.876 -14.331 -1.054 1.00 91.25 412 ILE A CA 1
ATOM 3302 C C . ILE A 1 412 ? -2.878 -13.476 -0.280 1.00 91.25 412 ILE A C 1
ATOM 3304 O O . ILE A 1 412 ? -2.582 -12.350 -0.683 1.00 91.25 412 ILE A O 1
ATOM 3308 N N . LEU A 1 413 ? -2.342 -14.021 0.810 1.00 90.19 413 LEU A N 1
ATOM 3309 C CA . LEU A 1 413 ? -1.387 -13.332 1.667 1.00 90.19 413 LEU A CA 1
ATOM 3310 C C . LEU A 1 413 ? -0.113 -12.978 0.887 1.00 90.19 413 LEU A C 1
ATOM 3312 O O . LEU A 1 413 ? 0.312 -11.823 0.896 1.00 90.19 413 LEU A O 1
ATOM 3316 N N . ASN A 1 414 ? 0.450 -13.932 0.141 1.00 88.62 414 ASN A N 1
ATOM 3317 C CA . ASN A 1 414 ? 1.622 -13.697 -0.697 1.00 88.62 414 ASN A CA 1
ATOM 3318 C C . ASN A 1 414 ? 1.358 -12.632 -1.774 1.00 88.62 414 ASN A C 1
ATOM 3320 O O . ASN A 1 414 ? 2.206 -11.772 -2.012 1.00 88.62 414 ASN A O 1
ATOM 3324 N N . ALA A 1 415 ? 0.187 -12.652 -2.417 1.00 90.12 415 ALA A N 1
ATOM 3325 C CA . ALA A 1 415 ? -0.171 -11.648 -3.412 1.00 90.12 415 ALA A CA 1
ATOM 3326 C C . ALA A 1 415 ? -0.326 -10.252 -2.788 1.00 90.12 415 ALA A C 1
ATOM 3328 O O . ALA A 1 415 ? 0.193 -9.284 -3.346 1.00 90.12 415 ALA A O 1
ATOM 3329 N N . ALA A 1 416 ? -0.988 -10.143 -1.632 1.00 91.81 416 ALA A N 1
ATOM 3330 C CA . ALA A 1 416 ? -1.150 -8.883 -0.905 1.00 91.81 416 ALA A CA 1
ATOM 3331 C C . ALA A 1 416 ? 0.211 -8.297 -0.516 1.00 91.81 416 ALA A C 1
ATOM 3333 O O . ALA A 1 416 ? 0.506 -7.141 -0.814 1.00 91.81 416 ALA A O 1
ATOM 3334 N N . TYR A 1 417 ? 1.075 -9.133 0.060 1.00 88.50 417 TYR A N 1
ATOM 3335 C CA . TYR A 1 417 ? 2.424 -8.749 0.450 1.00 88.50 417 TYR A CA 1
ATOM 3336 C C . TYR A 1 417 ? 3.291 -8.345 -0.747 1.00 88.50 417 TYR A C 1
ATOM 3338 O O . TYR A 1 417 ? 3.953 -7.309 -0.723 1.00 88.50 417 TYR A O 1
ATOM 3346 N N . THR A 1 418 ? 3.231 -9.119 -1.833 1.00 91.12 418 THR A N 1
ATOM 3347 C CA . THR A 1 418 ? 3.931 -8.807 -3.083 1.00 91.12 418 THR A CA 1
ATOM 3348 C C . THR A 1 418 ? 3.512 -7.439 -3.618 1.00 91.12 418 THR A C 1
ATOM 3350 O O . THR A 1 418 ? 4.380 -6.644 -3.971 1.00 91.12 418 THR A O 1
ATOM 3353 N N . ASN A 1 419 ? 2.209 -7.130 -3.661 1.00 91.88 419 ASN A N 1
ATOM 3354 C CA . ASN A 1 419 ? 1.750 -5.824 -4.139 1.00 91.88 419 ASN A CA 1
ATOM 3355 C C . ASN A 1 419 ? 2.246 -4.688 -3.228 1.00 91.88 419 ASN A C 1
ATOM 3357 O O . ASN A 1 419 ? 2.759 -3.694 -3.737 1.00 91.88 419 ASN A O 1
ATOM 3361 N N . LEU A 1 420 ? 2.174 -4.863 -1.905 1.00 91.50 420 LEU A N 1
ATOM 3362 C CA . LEU A 1 420 ? 2.655 -3.871 -0.941 1.00 91.50 420 LEU A CA 1
ATOM 3363 C C . LEU A 1 420 ? 4.155 -3.575 -1.121 1.00 91.50 420 LEU A C 1
ATOM 3365 O O . LEU A 1 420 ? 4.564 -2.417 -1.161 1.00 91.50 420 LEU A O 1
ATOM 3369 N N . LEU A 1 421 ? 4.982 -4.610 -1.309 1.00 91.81 421 LEU A N 1
ATOM 3370 C CA . LEU A 1 421 ? 6.417 -4.452 -1.562 1.00 91.81 421 LEU A CA 1
ATOM 3371 C C . LEU A 1 421 ? 6.718 -3.794 -2.911 1.00 91.81 421 LEU A C 1
ATOM 3373 O O . LEU A 1 421 ? 7.645 -2.982 -2.999 1.00 91.81 421 LEU A O 1
ATOM 3377 N N . TRP A 1 422 ? 5.960 -4.133 -3.958 1.00 94.06 422 TRP A N 1
ATOM 3378 C CA . TRP A 1 422 ? 6.079 -3.491 -5.269 1.00 94.06 422 TRP A CA 1
ATOM 3379 C C . TRP A 1 422 ? 5.698 -2.014 -5.229 1.00 94.06 422 TRP A C 1
ATOM 3381 O O . TRP A 1 422 ? 6.238 -1.255 -6.030 1.00 94.06 422 TRP A O 1
ATOM 3391 N N . ASN A 1 423 ? 4.845 -1.601 -4.290 1.00 93.44 423 ASN A N 1
ATOM 3392 C CA . ASN A 1 423 ? 4.404 -0.219 -4.110 1.00 93.44 423 ASN A CA 1
ATOM 3393 C C . ASN A 1 423 ? 5.387 0.657 -3.312 1.00 93.44 423 ASN A C 1
ATOM 3395 O O . ASN A 1 423 ? 5.103 1.818 -3.034 1.00 93.44 423 ASN A O 1
ATOM 3399 N N . ARG A 1 424 ? 6.587 0.162 -2.992 1.00 92.56 424 ARG A N 1
ATOM 3400 C CA . ARG A 1 424 ? 7.660 1.009 -2.457 1.00 92.56 424 ARG A CA 1
ATOM 3401 C C . ARG A 1 424 ? 8.249 1.893 -3.557 1.00 92.56 424 ARG A C 1
ATOM 3403 O O . ARG A 1 424 ? 8.589 1.403 -4.631 1.00 92.56 424 ARG A O 1
ATOM 3410 N N . GLN A 1 425 ? 8.396 3.187 -3.302 1.00 92.62 425 GLN A N 1
ATOM 3411 C CA . GLN A 1 425 ? 8.798 4.185 -4.293 1.00 92.62 425 GLN A CA 1
ATOM 3412 C C . GLN A 1 425 ? 9.862 5.133 -3.732 1.00 92.62 425 GLN A C 1
ATOM 3414 O O . GLN A 1 425 ? 9.854 5.454 -2.545 1.00 92.62 425 GLN A O 1
ATOM 3419 N N . TYR A 1 426 ? 10.769 5.596 -4.592 1.00 91.94 426 TYR A N 1
ATOM 3420 C CA . TYR A 1 426 ? 11.637 6.726 -4.304 1.00 91.94 426 TYR A CA 1
ATOM 3421 C C . TYR A 1 426 ? 10.805 7.997 -4.210 1.00 91.94 426 TYR A C 1
ATOM 3423 O O . TYR A 1 426 ? 10.043 8.345 -5.112 1.00 91.94 426 TYR A O 1
ATOM 3431 N N . TYR A 1 427 ? 10.973 8.683 -3.096 1.00 88.44 427 TYR A N 1
ATOM 3432 C CA . TYR A 1 427 ? 10.202 9.845 -2.739 1.00 88.44 427 TYR A CA 1
ATOM 3433 C C . TYR A 1 427 ? 11.127 10.822 -1.991 1.00 88.44 427 TYR A C 1
ATOM 3435 O O . TYR A 1 427 ? 11.405 10.636 -0.800 1.00 88.44 427 TYR A O 1
ATOM 3443 N N . PRO A 1 428 ? 11.669 11.850 -2.674 1.00 82.50 428 PRO A N 1
ATOM 3444 C CA . PRO A 1 428 ? 12.666 12.762 -2.113 1.00 82.50 428 PRO A CA 1
ATOM 3445 C C . PRO A 1 428 ? 12.013 13.827 -1.225 1.00 82.50 428 PRO A C 1
ATOM 3447 O O . PRO A 1 428 ? 12.013 15.017 -1.541 1.00 82.50 428 PRO A O 1
ATOM 3450 N N . LEU A 1 429 ? 11.463 13.388 -0.091 1.00 78.75 429 LEU A N 1
ATOM 3451 C CA . LEU A 1 429 ? 10.751 14.217 0.887 1.00 78.75 429 LEU A CA 1
ATOM 3452 C C . LEU A 1 429 ? 11.524 15.493 1.271 1.00 78.75 429 LEU A C 1
ATOM 3454 O O . LEU A 1 429 ? 10.931 16.554 1.456 1.00 78.75 429 LEU A O 1
ATOM 3458 N N . ASP A 1 430 ? 12.855 15.404 1.344 1.00 72.81 430 ASP A N 1
ATOM 3459 C CA . ASP A 1 430 ? 13.747 16.507 1.699 1.00 72.81 430 ASP A CA 1
ATOM 3460 C C . ASP A 1 430 ? 13.936 17.559 0.593 1.00 72.81 430 ASP A C 1
ATOM 3462 O O . ASP A 1 430 ? 14.384 18.669 0.870 1.00 72.81 430 ASP A O 1
ATOM 3466 N N . GLN A 1 431 ? 13.592 17.234 -0.653 1.00 75.69 431 GLN A N 1
ATOM 3467 C CA . GLN A 1 431 ? 13.756 18.122 -1.809 1.00 75.69 431 GLN A CA 1
ATOM 3468 C C . GLN A 1 431 ? 12.455 18.832 -2.197 1.00 75.69 431 GLN A C 1
ATOM 3470 O O . GLN A 1 431 ? 12.477 19.793 -2.965 1.00 75.69 431 GLN A O 1
ATOM 3475 N N . MET A 1 432 ? 11.316 18.366 -1.684 1.00 77.00 432 MET A N 1
ATOM 3476 C CA . MET A 1 432 ? 9.985 18.853 -2.041 1.00 77.00 432 MET A CA 1
ATOM 3477 C C . MET A 1 432 ? 9.615 20.070 -1.182 1.00 77.00 432 MET A C 1
ATOM 3479 O O . MET A 1 432 ? 9.408 19.910 0.018 1.00 77.00 432 MET A O 1
ATOM 3483 N N . PRO A 1 433 ? 9.486 21.294 -1.735 1.00 69.75 433 PRO A N 1
ATOM 3484 C CA . PRO A 1 433 ? 9.360 22.512 -0.926 1.00 69.75 433 PRO A CA 1
ATOM 3485 C C . PRO A 1 433 ? 8.160 22.538 0.031 1.00 69.75 433 PRO A C 1
ATOM 3487 O O . PRO A 1 433 ? 8.261 23.088 1.129 1.00 69.75 433 PRO A O 1
ATOM 3490 N N . HIS A 1 434 ? 7.028 21.954 -0.371 1.00 68.19 434 HIS A N 1
ATOM 3491 C CA . HIS A 1 434 ? 5.807 21.906 0.438 1.00 68.19 434 HIS A CA 1
ATOM 3492 C C . HIS A 1 434 ? 5.916 20.915 1.612 1.00 68.19 434 HIS A C 1
ATOM 3494 O O . HIS A 1 434 ? 5.374 21.181 2.680 1.00 68.19 434 HIS A O 1
ATOM 3500 N N . LEU A 1 435 ? 6.677 19.828 1.452 1.00 69.00 435 LEU A N 1
ATOM 3501 C CA . LEU A 1 435 ? 6.926 18.813 2.483 1.00 69.00 435 LEU A CA 1
ATOM 3502 C C . LEU A 1 435 ? 8.143 19.142 3.351 1.00 69.00 435 LEU A C 1
ATOM 3504 O O . LEU A 1 435 ? 8.103 18.960 4.564 1.00 69.00 435 LEU A O 1
ATOM 3508 N N . TRP A 1 436 ? 9.200 19.715 2.774 1.00 66.06 436 TRP A N 1
ATOM 3509 C CA . TRP A 1 436 ? 10.392 20.142 3.506 1.00 66.06 436 TRP A CA 1
ATOM 3510 C C . TRP A 1 436 ? 10.042 21.067 4.672 1.00 66.06 436 TRP A C 1
ATOM 3512 O O . TRP A 1 436 ? 10.602 20.919 5.753 1.00 66.06 436 TRP A O 1
ATOM 3522 N N . ARG A 1 437 ? 9.094 21.998 4.499 1.00 62.97 437 ARG A N 1
ATOM 3523 C CA . ARG A 1 437 ? 8.644 22.882 5.590 1.00 62.97 437 ARG A CA 1
ATOM 3524 C C . ARG A 1 437 ? 8.010 22.110 6.746 1.00 62.97 437 ARG A C 1
ATOM 3526 O O . ARG A 1 437 ? 8.303 22.416 7.894 1.00 62.97 437 ARG A O 1
ATOM 3533 N N . VAL A 1 438 ? 7.190 21.105 6.445 1.00 63.28 438 VAL A N 1
ATOM 3534 C CA . VAL A 1 438 ? 6.576 20.216 7.445 1.00 63.28 438 VAL A CA 1
ATOM 3535 C C . VAL A 1 438 ? 7.672 19.479 8.212 1.00 63.28 438 VAL A C 1
ATOM 3537 O O . VAL A 1 438 ? 7.748 19.563 9.435 1.00 63.28 438 VAL A O 1
ATOM 3540 N N . LEU A 1 439 ? 8.592 18.857 7.482 1.00 63.81 439 LEU A N 1
ATOM 3541 C CA . LEU A 1 439 ? 9.628 17.989 8.034 1.00 63.81 439 LEU A CA 1
ATOM 3542 C C . LEU A 1 439 ? 10.689 18.764 8.822 1.00 63.81 439 LEU A C 1
ATOM 3544 O O . LEU A 1 439 ? 11.048 18.364 9.922 1.00 63.81 439 LEU A O 1
ATOM 3548 N N . SER A 1 440 ? 11.136 19.911 8.308 1.00 59.31 440 SER A N 1
ATOM 3549 C CA . SER A 1 440 ? 12.105 20.790 8.980 1.00 59.31 440 SER A CA 1
ATOM 3550 C C . SER A 1 440 ? 11.528 21.523 10.189 1.00 59.31 440 SER A C 1
ATOM 3552 O O . SER A 1 440 ? 12.294 21.954 11.050 1.00 59.31 440 SER A O 1
ATOM 3554 N N . SER A 1 441 ? 10.199 21.660 10.270 1.00 52.72 441 SER A N 1
ATOM 3555 C CA . SER A 1 441 ? 9.551 22.261 11.433 1.00 52.72 441 SER A CA 1
ATOM 3556 C C . SER A 1 441 ? 9.524 21.321 12.632 1.00 52.72 441 SER A C 1
ATOM 3558 O O . SER A 1 441 ? 9.593 21.824 13.745 1.00 52.72 441 SER A O 1
ATOM 3560 N N . GLY A 1 442 ? 9.486 19.995 12.431 1.00 50.59 442 GLY A N 1
ATOM 3561 C CA . GLY A 1 442 ? 9.212 19.077 13.531 1.00 50.59 442 GLY A CA 1
ATOM 3562 C C . GLY A 1 442 ? 10.007 17.782 13.623 1.00 50.59 442 GLY A C 1
ATOM 3563 O O . GLY A 1 442 ? 9.992 17.173 14.673 1.00 50.59 442 GLY A O 1
ATOM 3564 N N . ALA A 1 443 ? 10.787 17.322 12.662 1.00 46.44 443 ALA A N 1
ATOM 3565 C CA . ALA A 1 443 ? 11.616 16.140 12.906 1.00 46.44 443 ALA A CA 1
ATOM 3566 C C . ALA A 1 443 ? 13.034 16.400 12.435 1.00 46.44 443 ALA A C 1
ATOM 3568 O O . ALA A 1 443 ? 13.267 17.125 11.472 1.00 46.44 443 ALA A O 1
ATOM 3569 N N . GLY A 1 444 ? 14.011 15.808 13.123 1.00 51.03 444 GLY A N 1
ATOM 3570 C CA . GLY A 1 444 ? 15.354 15.702 12.565 1.00 51.03 444 GLY A CA 1
ATOM 3571 C C . GLY A 1 444 ? 15.325 15.072 11.163 1.00 51.03 444 GLY A C 1
ATOM 3572 O O . GLY A 1 444 ? 14.291 14.613 10.683 1.00 51.03 444 GLY A O 1
ATOM 3573 N N . THR A 1 445 ? 16.482 15.034 10.503 1.00 49.59 445 THR A N 1
ATOM 3574 C CA . THR A 1 445 ? 16.662 14.424 9.174 1.00 49.59 445 THR A CA 1
ATOM 3575 C C . THR A 1 445 ? 15.867 13.129 9.007 1.00 49.59 445 THR A C 1
ATOM 3577 O O . THR A 1 445 ? 16.128 12.158 9.720 1.00 49.59 445 THR A O 1
ATOM 3580 N N . LEU A 1 446 ? 14.940 13.108 8.044 1.00 56.09 446 LEU A N 1
ATOM 3581 C CA . LEU A 1 446 ? 14.281 11.880 7.616 1.00 56.09 446 LEU A CA 1
ATOM 3582 C C . LEU A 1 446 ? 15.347 10.863 7.182 1.00 56.09 446 LEU A C 1
ATOM 3584 O O . LEU A 1 446 ? 16.168 11.174 6.314 1.00 56.09 446 LEU A O 1
ATOM 3588 N N . PRO A 1 447 ? 15.358 9.651 7.751 1.00 51.34 447 PRO A N 1
ATOM 3589 C CA . PRO A 1 447 ? 16.383 8.665 7.434 1.00 51.34 447 PRO A CA 1
ATOM 3590 C C . PRO A 1 447 ? 16.168 7.992 6.067 1.00 51.34 447 PRO A C 1
ATOM 3592 O O . PRO A 1 447 ? 17.116 7.415 5.526 1.00 51.34 447 PRO A O 1
ATOM 3595 N N . ASN A 1 448 ? 14.951 8.045 5.506 1.00 65.94 448 ASN A N 1
ATOM 3596 C CA . ASN A 1 448 ? 14.556 7.252 4.343 1.00 65.94 448 ASN A CA 1
ATOM 3597 C C . ASN A 1 448 ? 13.904 8.098 3.237 1.00 65.94 448 ASN A C 1
ATOM 3599 O O . ASN A 1 448 ? 13.006 8.890 3.504 1.00 65.94 448 ASN A O 1
ATOM 3603 N N . ARG A 1 449 ? 14.353 7.896 1.992 1.00 78.88 449 ARG A N 1
ATOM 3604 C CA . ARG A 1 449 ? 13.747 8.448 0.762 1.00 78.88 449 ARG A CA 1
ATOM 3605 C C . ARG A 1 449 ? 12.917 7.399 0.020 1.00 78.88 449 ARG A C 1
ATOM 3607 O O . ARG A 1 449 ? 12.601 7.580 -1.147 1.00 78.88 449 ARG A O 1
ATOM 3614 N N . LEU A 1 450 ? 12.635 6.270 0.663 1.00 88.38 450 LEU A N 1
ATOM 3615 C CA . LEU A 1 450 ? 11.772 5.222 0.141 1.00 88.38 450 LEU A CA 1
ATOM 3616 C C . LEU A 1 450 ? 10.502 5.180 0.983 1.00 88.38 450 LEU A C 1
ATOM 3618 O O . LEU A 1 450 ? 10.600 5.049 2.201 1.00 88.38 450 LEU A O 1
ATOM 3622 N N . VAL A 1 451 ? 9.352 5.260 0.322 1.00 89.31 451 VAL A N 1
ATOM 3623 C CA . VAL A 1 451 ? 8.021 5.304 0.939 1.00 89.31 451 VAL A CA 1
ATOM 3624 C C . VAL A 1 451 ? 7.129 4.277 0.261 1.00 89.31 451 VAL A C 1
ATOM 3626 O O . VAL A 1 451 ? 7.180 4.121 -0.960 1.00 89.31 451 VAL A O 1
ATOM 3629 N N . THR A 1 452 ? 6.312 3.572 1.034 1.00 92.88 452 THR A N 1
ATOM 3630 C CA . THR A 1 452 ? 5.257 2.706 0.496 1.00 92.88 452 THR A CA 1
ATOM 3631 C C . THR A 1 452 ? 4.020 3.542 0.169 1.00 92.88 452 THR A C 1
ATOM 3633 O O . THR A 1 452 ? 3.418 4.126 1.069 1.00 92.88 452 THR A O 1
ATOM 3636 N N . VAL A 1 453 ? 3.643 3.606 -1.109 1.00 93.62 453 VAL A N 1
ATOM 3637 C CA . VAL A 1 453 ? 2.473 4.364 -1.592 1.00 93.62 453 VAL A CA 1
ATOM 3638 C C . VAL A 1 453 ? 1.247 3.450 -1.774 1.00 93.62 453 VAL A C 1
ATOM 3640 O O . VAL A 1 453 ? 1.421 2.231 -1.859 1.00 93.62 453 VAL A O 1
ATOM 3643 N N . PRO A 1 454 ? 0.006 3.978 -1.808 1.00 92.06 454 PRO A N 1
ATOM 3644 C CA . PRO A 1 454 ? -1.197 3.152 -1.960 1.00 92.06 454 PRO A CA 1
ATOM 3645 C C . PRO A 1 454 ? -1.186 2.284 -3.229 1.00 92.06 454 PRO A C 1
ATOM 3647 O O . PRO A 1 454 ? -1.514 1.092 -3.188 1.00 92.06 454 PRO A O 1
ATOM 3650 N N . ASP A 1 455 ? -0.747 2.872 -4.340 1.00 91.81 455 ASP A N 1
ATOM 3651 C CA . ASP A 1 455 ? -0.435 2.213 -5.604 1.00 91.81 455 ASP A CA 1
ATOM 3652 C C . ASP A 1 455 ? 0.518 3.098 -6.428 1.00 91.81 455 ASP A C 1
ATOM 3654 O O . ASP A 1 455 ? 0.802 4.233 -6.063 1.00 91.81 455 ASP A O 1
ATOM 3658 N N . LYS A 1 456 ? 1.072 2.581 -7.525 1.00 91.75 456 LYS A N 1
ATOM 3659 C CA . LYS A 1 456 ? 2.104 3.288 -8.307 1.00 91.75 456 LYS A CA 1
ATOM 3660 C C . LYS A 1 456 ? 1.603 4.032 -9.530 1.00 91.75 456 LYS A C 1
ATOM 3662 O O . LYS A 1 456 ? 2.419 4.642 -10.229 1.00 91.75 456 LYS A O 1
ATOM 3667 N N . TRP A 1 457 ? 0.314 3.941 -9.823 1.00 91.81 457 TRP A N 1
ATOM 3668 C CA . TRP A 1 457 ? -0.263 4.551 -11.004 1.00 91.81 457 TRP A CA 1
ATOM 3669 C C . TRP A 1 457 ? -1.303 5.602 -10.636 1.00 91.81 457 TRP A C 1
ATOM 3671 O O . TRP A 1 457 ? -1.086 6.756 -10.961 1.00 91.81 457 TRP A O 1
ATOM 3681 N N . GLU A 1 458 ? -2.380 5.275 -9.936 1.00 86.19 458 GLU A N 1
ATOM 3682 C CA . GLU A 1 458 ? -3.416 6.230 -9.537 1.00 86.19 458 GLU A CA 1
ATOM 3683 C C . GLU A 1 458 ? -2.936 7.126 -8.397 1.00 86.19 458 GLU A C 1
ATOM 3685 O O . GLU A 1 458 ? -2.854 8.346 -8.563 1.00 86.19 458 GLU A O 1
ATOM 3690 N N . GLN A 1 459 ? -2.492 6.527 -7.289 1.00 88.06 459 GLN A N 1
ATOM 3691 C CA . GLN A 1 459 ? -2.020 7.246 -6.107 1.00 88.06 459 GLN A CA 1
ATOM 3692 C C . GLN A 1 459 ? -0.523 7.038 -5.834 1.00 88.06 459 GLN A C 1
ATOM 3694 O O . GLN A 1 459 ? -0.162 6.559 -4.757 1.00 88.06 459 GLN A O 1
ATOM 3699 N N . PRO A 1 460 ? 0.387 7.455 -6.744 1.00 90.94 460 PRO A N 1
ATOM 3700 C CA . PRO A 1 460 ? 1.833 7.304 -6.586 1.00 90.94 460 PRO A CA 1
ATOM 3701 C C . PRO A 1 460 ? 2.407 8.324 -5.594 1.00 90.94 460 PRO A C 1
ATOM 3703 O O . PRO A 1 460 ? 3.450 8.928 -5.853 1.00 90.94 460 PRO A O 1
ATOM 3706 N N . TYR A 1 461 ? 1.700 8.604 -4.503 1.00 88.06 461 TYR A N 1
ATOM 3707 C CA . TYR A 1 461 ? 2.018 9.633 -3.526 1.00 88.06 461 TYR A CA 1
ATOM 3708 C C . TYR A 1 461 ? 1.805 9.159 -2.090 1.00 88.06 461 TYR A C 1
ATOM 3710 O O . TYR A 1 461 ? 1.113 8.179 -1.820 1.00 88.06 461 TYR A O 1
ATOM 3718 N N . LEU A 1 462 ? 2.428 9.866 -1.150 1.00 87.19 462 LEU A N 1
ATOM 3719 C CA . LEU A 1 462 ? 2.289 9.595 0.276 1.00 87.19 462 LEU A CA 1
ATOM 3720 C C . LEU A 1 462 ? 0.886 9.985 0.769 1.00 87.19 462 LEU A C 1
ATOM 3722 O O . LEU A 1 462 ? 0.481 11.137 0.620 1.00 87.19 462 LEU A O 1
ATOM 3726 N N . ALA A 1 463 ? 0.200 9.053 1.431 1.00 89.06 463 ALA A N 1
ATOM 3727 C CA . ALA A 1 463 ? -1.039 9.296 2.168 1.00 89.06 463 ALA A CA 1
ATOM 3728 C C . ALA A 1 463 ? -0.903 8.751 3.599 1.00 89.06 463 ALA A C 1
ATOM 3730 O O . ALA A 1 463 ? -0.561 7.584 3.805 1.00 89.06 463 ALA A O 1
ATOM 3731 N N . ALA A 1 464 ? -1.126 9.594 4.609 1.00 90.19 464 ALA A N 1
ATOM 3732 C CA . ALA A 1 464 ? -0.786 9.272 5.995 1.00 90.19 464 ALA A CA 1
ATOM 3733 C C . ALA A 1 464 ? -1.620 8.117 6.572 1.00 90.19 464 ALA A C 1
ATOM 3735 O O . ALA A 1 464 ? -1.079 7.218 7.217 1.00 90.19 464 ALA A O 1
ATOM 3736 N N . TRP A 1 465 ? -2.931 8.096 6.331 1.00 90.88 465 TRP A N 1
ATOM 3737 C CA . TRP A 1 465 ? -3.777 7.019 6.852 1.00 90.88 465 TRP A CA 1
ATOM 3738 C C . TRP A 1 465 ? -3.530 5.677 6.137 1.00 90.88 465 TRP A C 1
ATOM 3740 O O . TRP A 1 465 ? -3.467 4.651 6.813 1.00 90.88 465 TRP A O 1
ATOM 3750 N N . ASP A 1 466 ? -3.271 5.679 4.823 1.00 93.12 466 ASP A N 1
ATOM 3751 C CA . ASP A 1 466 ? -2.774 4.510 4.084 1.00 93.12 466 ASP A CA 1
ATOM 3752 C C . ASP A 1 466 ? -1.450 4.008 4.662 1.00 93.12 466 ASP A C 1
ATOM 3754 O O . ASP A 1 466 ? -1.310 2.824 4.950 1.00 93.12 466 ASP A O 1
ATOM 3758 N N . THR A 1 467 ? -0.501 4.911 4.926 1.00 94.19 467 THR A N 1
ATOM 3759 C CA . THR A 1 467 ? 0.803 4.561 5.515 1.00 94.19 467 THR A CA 1
ATOM 3760 C C . THR A 1 467 ? 0.633 3.870 6.868 1.00 94.19 467 THR A C 1
ATOM 3762 O O . THR A 1 467 ? 1.316 2.889 7.155 1.00 94.19 467 THR A O 1
ATOM 3765 N N . ALA A 1 468 ? -0.326 4.306 7.690 1.00 95.75 468 ALA A N 1
ATOM 3766 C CA . ALA A 1 468 ? -0.646 3.618 8.938 1.00 95.75 468 ALA A CA 1
ATOM 3767 C C . ALA A 1 468 ? -1.160 2.186 8.702 1.00 95.75 468 ALA A C 1
ATOM 3769 O O . ALA A 1 468 ? -0.752 1.272 9.418 1.00 95.75 468 ALA A O 1
ATOM 3770 N N . LEU A 1 469 ? -1.990 1.959 7.681 1.00 95.69 469 LEU A N 1
ATOM 3771 C CA . LEU A 1 469 ? -2.433 0.616 7.287 1.00 95.69 469 LEU A CA 1
ATOM 3772 C C . LEU A 1 469 ? -1.282 -0.226 6.710 1.00 95.69 469 LEU A C 1
ATOM 3774 O O . LEU A 1 469 ? -1.191 -1.421 7.007 1.00 95.69 469 LEU A O 1
ATOM 3778 N N . HIS A 1 470 ? -0.363 0.386 5.955 1.00 95.25 470 HIS A N 1
ATOM 3779 C CA . HIS A 1 470 ? 0.851 -0.272 5.468 1.00 95.25 470 HIS A CA 1
ATOM 3780 C C . HIS A 1 470 ? 1.696 -0.774 6.643 1.00 95.25 470 HIS A C 1
ATOM 3782 O O . HIS A 1 470 ? 2.113 -1.931 6.631 1.00 95.25 470 HIS A O 1
ATOM 3788 N N . CYS A 1 471 ? 1.881 0.036 7.695 1.00 95.38 471 CYS A N 1
ATOM 3789 C CA . CYS A 1 471 ? 2.581 -0.376 8.916 1.00 95.38 471 CYS A CA 1
ATOM 3790 C C . CYS A 1 471 ? 1.962 -1.629 9.549 1.00 95.38 471 CYS A C 1
ATOM 3792 O O . CYS A 1 471 ? 2.700 -2.540 9.923 1.00 95.38 471 CYS A O 1
ATOM 3794 N N . LEU A 1 472 ? 0.626 -1.705 9.629 1.00 94.25 472 LEU A N 1
ATOM 3795 C CA . LEU A 1 472 ? -0.077 -2.869 10.185 1.00 94.25 472 LEU A CA 1
ATOM 3796 C C . LEU A 1 472 ? 0.174 -4.150 9.387 1.00 94.25 472 LEU A C 1
ATOM 3798 O O . LEU A 1 472 ? 0.186 -5.230 9.970 1.00 94.25 472 LEU A O 1
ATOM 3802 N N . CYS A 1 473 ? 0.340 -4.044 8.069 1.00 92.56 473 CYS A N 1
ATOM 3803 C CA . CYS A 1 473 ? 0.621 -5.188 7.203 1.00 92.56 473 CYS A CA 1
ATOM 3804 C C . CYS A 1 473 ? 2.108 -5.565 7.239 1.00 92.56 473 CYS A C 1
ATOM 3806 O O . CYS A 1 473 ? 2.457 -6.741 7.335 1.00 92.56 473 CYS A O 1
ATOM 3808 N N . LEU A 1 474 ? 2.992 -4.566 7.183 1.00 90.75 474 LEU A N 1
ATOM 3809 C CA . LEU A 1 474 ? 4.441 -4.754 7.207 1.00 90.75 474 LEU A CA 1
ATOM 3810 C C . LEU A 1 474 ? 4.915 -5.319 8.544 1.00 90.75 474 LEU A C 1
ATOM 3812 O O . LEU A 1 474 ? 5.828 -6.136 8.546 1.00 90.75 474 LEU A O 1
ATOM 3816 N N . SER A 1 475 ? 4.291 -4.959 9.670 1.00 90.06 475 SER A N 1
ATOM 3817 C CA . SER A 1 475 ? 4.700 -5.450 10.995 1.00 90.06 475 SER A CA 1
ATOM 3818 C C . SER A 1 475 ? 4.665 -6.980 11.110 1.00 90.06 475 SER A C 1
ATOM 3820 O O . SER A 1 475 ? 5.399 -7.547 11.917 1.00 90.06 475 SER A O 1
ATOM 3822 N N . CYS A 1 476 ? 3.864 -7.645 10.273 1.00 84.12 476 CYS A N 1
ATOM 3823 C CA . CYS A 1 476 ? 3.737 -9.096 10.207 1.00 84.12 476 CYS A CA 1
ATOM 3824 C C . CYS A 1 476 ? 4.908 -9.799 9.495 1.00 84.12 476 CYS A C 1
ATOM 3826 O O . CYS A 1 476 ? 5.146 -10.972 9.770 1.00 84.12 476 CYS A O 1
ATOM 3828 N N . PHE A 1 477 ? 5.632 -9.123 8.589 1.00 79.38 477 PHE A N 1
ATOM 3829 C CA . PHE A 1 477 ? 6.624 -9.772 7.702 1.00 79.38 477 PHE A CA 1
ATOM 3830 C C . PHE A 1 477 ? 7.935 -8.998 7.528 1.00 79.38 477 PHE A C 1
ATOM 3832 O O . PHE A 1 477 ? 8.989 -9.602 7.342 1.00 79.38 477 PHE A O 1
ATOM 3839 N N . ASP A 1 478 ? 7.898 -7.668 7.601 1.00 85.12 478 ASP A N 1
ATOM 3840 C CA . ASP A 1 478 ? 9.066 -6.790 7.586 1.00 85.12 478 ASP A CA 1
ATOM 3841 C C . ASP A 1 478 ? 8.951 -5.730 8.688 1.00 85.12 478 ASP A C 1
ATOM 3843 O O . ASP A 1 478 ? 8.605 -4.562 8.477 1.00 85.12 478 ASP A O 1
ATOM 3847 N N . ARG A 1 479 ? 9.298 -6.160 9.902 1.00 87.38 479 ARG A N 1
ATOM 3848 C CA . ARG A 1 479 ? 9.346 -5.309 11.092 1.00 87.38 479 ARG A CA 1
ATOM 3849 C C . ARG A 1 479 ? 10.231 -4.076 10.898 1.00 87.38 479 ARG A C 1
ATOM 3851 O O . ARG A 1 479 ? 9.923 -3.021 11.445 1.00 87.38 479 ARG A O 1
ATOM 3858 N N . ARG A 1 480 ? 11.332 -4.182 10.142 1.00 85.56 480 ARG A N 1
ATOM 3859 C CA . ARG A 1 480 ? 12.250 -3.052 9.954 1.00 85.56 480 ARG A CA 1
ATOM 3860 C C . ARG A 1 480 ? 11.611 -1.980 9.080 1.00 85.56 480 ARG A C 1
ATOM 3862 O O . ARG A 1 480 ? 11.674 -0.808 9.444 1.00 85.56 480 ARG A O 1
ATOM 3869 N N . GLN A 1 481 ? 10.981 -2.372 7.975 1.00 87.44 481 GLN A N 1
ATOM 3870 C CA . GLN A 1 481 ? 10.247 -1.433 7.132 1.00 87.44 481 GLN A CA 1
ATOM 3871 C C . GLN A 1 481 ? 9.052 -0.833 7.883 1.00 87.44 481 GLN A C 1
ATOM 3873 O O . GLN A 1 481 ? 8.851 0.372 7.805 1.00 87.44 481 GLN A O 1
ATOM 3878 N N . ALA A 1 482 ? 8.320 -1.623 8.676 1.00 92.06 482 ALA A N 1
ATOM 3879 C CA . ALA A 1 482 ? 7.225 -1.110 9.502 1.00 92.06 482 ALA A CA 1
ATOM 3880 C C . ALA A 1 482 ? 7.687 -0.025 10.496 1.00 92.06 482 ALA A C 1
ATOM 3882 O O . ALA A 1 482 ? 7.005 0.981 10.675 1.00 92.06 482 ALA A O 1
ATOM 3883 N N . ILE A 1 483 ? 8.868 -0.199 11.106 1.00 91.50 483 ILE A N 1
ATOM 3884 C CA . ILE A 1 483 ? 9.498 0.827 11.949 1.00 91.50 483 ILE A CA 1
ATOM 3885 C C . ILE A 1 483 ? 9.825 2.080 11.130 1.00 91.50 483 ILE A C 1
ATOM 3887 O O . ILE A 1 483 ? 9.495 3.182 11.560 1.00 91.50 483 ILE A O 1
ATOM 3891 N N . ASP A 1 484 ? 10.461 1.934 9.965 1.00 88.38 484 ASP A N 1
ATOM 3892 C CA . ASP A 1 484 ? 10.852 3.080 9.136 1.00 88.38 484 ASP A CA 1
ATOM 3893 C C . ASP A 1 484 ? 9.615 3.891 8.670 1.00 88.38 484 ASP A C 1
ATOM 3895 O O . ASP A 1 484 ? 9.636 5.121 8.741 1.00 88.38 484 ASP A O 1
ATOM 3899 N N . GLU A 1 485 ? 8.523 3.225 8.273 1.00 91.25 485 GLU A N 1
ATOM 3900 C CA . GLU A 1 485 ? 7.246 3.861 7.887 1.00 91.25 485 GLU A CA 1
ATOM 3901 C C . GLU A 1 485 ? 6.528 4.500 9.095 1.00 91.25 485 GLU A C 1
ATOM 3903 O O . GLU A 1 485 ? 5.969 5.593 8.993 1.00 91.25 485 GLU A O 1
ATOM 3908 N N . LEU A 1 486 ? 6.597 3.889 10.285 1.00 93.94 486 LEU A N 1
ATOM 3909 C CA . LEU A 1 486 ? 6.079 4.510 11.508 1.00 93.94 486 LEU A CA 1
ATOM 3910 C C . LEU A 1 486 ? 6.865 5.777 11.870 1.00 93.94 486 LEU A C 1
ATOM 3912 O O . LEU A 1 486 ? 6.272 6.781 12.262 1.00 93.94 486 LEU A O 1
ATOM 3916 N N . MET A 1 487 ? 8.192 5.759 11.736 1.00 90.69 487 MET A N 1
ATOM 3917 C CA . MET A 1 487 ? 9.015 6.949 11.972 1.00 90.69 487 MET A CA 1
ATOM 3918 C C . MET A 1 487 ? 8.716 8.051 10.953 1.00 90.69 487 MET A C 1
ATOM 3920 O O . MET A 1 487 ? 8.715 9.227 11.323 1.00 90.69 487 MET A O 1
ATOM 3924 N N . LEU A 1 488 ? 8.400 7.687 9.706 1.00 88.75 488 LEU A N 1
ATOM 3925 C CA . LEU A 1 488 ? 7.883 8.630 8.719 1.00 88.75 488 LEU A CA 1
ATOM 3926 C C . LEU A 1 488 ? 6.569 9.261 9.199 1.00 88.75 488 LEU A C 1
ATOM 3928 O O . LEU A 1 488 ? 6.491 10.484 9.248 1.00 88.75 488 LEU A O 1
ATOM 3932 N N . LEU A 1 489 ? 5.584 8.471 9.640 1.00 91.19 489 LEU A N 1
ATOM 3933 C CA . LEU A 1 489 ? 4.326 8.996 10.196 1.00 91.19 489 LEU A CA 1
ATOM 3934 C C . LEU A 1 489 ? 4.554 9.973 11.353 1.00 91.19 489 LEU A C 1
ATOM 3936 O O . LEU A 1 489 ? 3.913 11.020 11.411 1.00 91.19 489 LEU A O 1
ATOM 3940 N N . MET A 1 490 ? 5.484 9.659 12.258 1.00 92.25 490 MET A N 1
ATOM 3941 C CA . MET A 1 490 ? 5.830 10.559 13.362 1.00 92.25 490 MET A CA 1
ATOM 3942 C C . MET A 1 490 ? 6.422 11.878 12.852 1.00 92.25 490 MET A C 1
ATOM 3944 O O . MET A 1 490 ? 6.127 12.932 13.408 1.00 92.25 490 MET A O 1
ATOM 3948 N N . ALA A 1 491 ? 7.215 11.843 11.779 1.00 86.31 491 ALA A N 1
ATOM 3949 C CA . ALA A 1 491 ? 7.777 13.040 11.158 1.00 86.31 491 ALA A CA 1
ATOM 3950 C C . ALA A 1 491 ? 6.742 13.891 10.397 1.00 86.31 491 ALA A C 1
ATOM 3952 O O . ALA A 1 491 ? 6.969 15.084 10.202 1.00 86.31 491 ALA A O 1
ATOM 3953 N N . LEU A 1 492 ? 5.605 13.311 9.994 1.00 87.25 492 LEU A N 1
ATOM 3954 C CA . LEU A 1 492 ? 4.497 14.038 9.359 1.00 87.25 492 LEU A CA 1
ATOM 3955 C C . LEU A 1 492 ? 3.637 14.828 10.357 1.00 87.25 492 LEU A C 1
ATOM 3957 O O . LEU A 1 492 ? 2.829 15.657 9.932 1.00 87.25 492 LEU A O 1
ATOM 3961 N N . ILE A 1 493 ? 3.794 14.590 11.664 1.00 88.75 493 ILE A N 1
ATOM 3962 C CA . ILE A 1 493 ? 3.127 15.365 12.715 1.00 88.75 493 ILE A CA 1
ATOM 3963 C C . ILE A 1 493 ? 3.910 16.668 12.945 1.00 88.75 493 ILE A C 1
ATOM 3965 O O . ILE A 1 493 ? 5.035 16.666 13.464 1.00 88.75 493 ILE A O 1
ATOM 3969 N N . ARG A 1 494 ? 3.283 17.784 12.562 1.00 86.06 494 ARG A N 1
ATOM 3970 C CA . ARG A 1 494 ? 3.787 19.157 12.681 1.00 86.06 494 ARG A CA 1
ATOM 3971 C C . ARG A 1 494 ? 3.916 19.584 14.145 1.00 86.06 494 ARG A C 1
ATOM 3973 O O . ARG A 1 494 ? 3.371 18.969 15.061 1.00 86.06 494 ARG A O 1
ATOM 3980 N N . GLU A 1 495 ? 4.630 20.681 14.377 1.00 85.38 495 GLU A N 1
ATOM 3981 C CA . GLU A 1 495 ? 4.820 21.232 15.728 1.00 85.38 495 GLU A CA 1
ATOM 3982 C C . GLU A 1 495 ? 3.528 21.726 16.382 1.00 85.38 495 GLU A C 1
ATOM 3984 O O . GLU A 1 495 ? 3.403 21.664 17.601 1.00 85.38 495 GLU A O 1
ATOM 3989 N N . ASP A 1 496 ? 2.543 22.156 15.590 1.00 87.00 496 ASP A N 1
ATOM 3990 C CA . ASP A 1 496 ? 1.209 22.513 16.086 1.00 87.00 496 ASP A CA 1
ATOM 3991 C C . ASP A 1 496 ? 0.327 21.287 16.400 1.00 87.00 496 ASP A C 1
ATOM 3993 O O . ASP A 1 496 ? -0.812 21.441 16.838 1.00 87.00 496 ASP A O 1
ATOM 3997 N N . GLY A 1 497 ? 0.846 20.075 16.179 1.00 89.12 497 GLY A N 1
ATOM 3998 C CA . GLY A 1 497 ? 0.153 18.808 16.376 1.00 89.12 497 GLY A CA 1
ATOM 3999 C C . GLY A 1 497 ? -0.744 18.389 15.209 1.00 89.12 497 GLY A C 1
ATOM 4000 O O . GLY A 1 497 ? -1.281 17.287 15.248 1.00 89.12 497 GLY A O 1
ATOM 4001 N N . SER A 1 498 ? -0.903 19.190 14.153 1.00 87.44 498 SER A N 1
ATOM 4002 C CA . SER A 1 498 ? -1.578 18.728 12.933 1.00 87.44 498 SER A CA 1
ATOM 4003 C C . SER A 1 498 ? -0.712 17.707 12.184 1.00 87.44 498 SER A C 1
ATOM 4005 O O . SER A 1 498 ? 0.511 17.701 12.307 1.00 87.44 498 SER A O 1
ATOM 4007 N N . MET A 1 499 ? -1.326 16.836 11.385 1.00 87.62 499 MET A N 1
ATOM 4008 C CA . MET A 1 499 ? -0.602 15.864 10.559 1.00 87.62 499 MET A CA 1
ATOM 4009 C C . MET A 1 499 ? -0.708 16.246 9.084 1.00 87.62 499 MET A C 1
ATOM 4011 O O . MET A 1 499 ? -1.763 16.687 8.631 1.00 87.62 499 MET A O 1
ATOM 4015 N N . TYR A 1 500 ? 0.375 16.074 8.328 1.00 87.56 500 TYR A N 1
ATOM 4016 C CA . TYR A 1 500 ? 0.320 16.149 6.870 1.00 87.56 500 TYR A CA 1
ATOM 4017 C C . TYR A 1 500 ? -0.477 14.962 6.322 1.00 87.56 500 TYR A C 1
ATOM 4019 O O . TYR A 1 500 ? -0.082 13.818 6.540 1.00 87.56 500 TYR A O 1
ATOM 4027 N N . ALA A 1 501 ? -1.596 15.221 5.641 1.00 85.44 501 ALA A N 1
ATOM 4028 C CA . ALA A 1 501 ? -2.476 14.156 5.161 1.00 85.44 501 ALA A CA 1
ATOM 4029 C C . ALA A 1 501 ? -1.974 13.497 3.871 1.00 85.44 501 ALA A C 1
ATOM 4031 O O . ALA A 1 501 ? -1.713 12.294 3.875 1.00 85.44 501 ALA A O 1
ATOM 4032 N N . ASP A 1 502 ? -1.850 14.265 2.788 1.00 85.81 502 ASP A N 1
ATOM 4033 C CA . ASP A 1 502 ? -1.393 13.784 1.481 1.00 85.81 502 ASP A CA 1
ATOM 4034 C C . ASP A 1 502 ? -0.869 14.936 0.591 1.00 85.81 502 ASP A C 1
ATOM 4036 O O . ASP A 1 502 ? -0.948 16.111 0.967 1.00 85.81 502 ASP A O 1
ATOM 4040 N N . GLU A 1 503 ? -0.321 14.601 -0.586 1.00 81.81 503 GLU A N 1
ATOM 4041 C CA . GLU A 1 503 ? 0.202 15.572 -1.567 1.00 81.81 503 GLU A CA 1
ATOM 4042 C C . GLU A 1 503 ? -0.819 16.610 -2.034 1.00 81.81 503 GLU A C 1
ATOM 4044 O O . GLU A 1 503 ? -0.472 17.779 -2.197 1.00 81.81 503 GLU A O 1
ATOM 4049 N N . TYR A 1 504 ? -2.067 16.199 -2.245 1.00 77.94 504 TYR A N 1
ATOM 4050 C CA . TYR A 1 504 ? -3.119 17.049 -2.795 1.00 77.94 504 TYR A CA 1
ATOM 4051 C C . TYR A 1 504 ? -3.750 17.932 -1.715 1.00 77.94 504 TYR A C 1
ATOM 4053 O O . TYR A 1 504 ? -4.178 19.053 -1.989 1.00 77.94 504 TYR A O 1
ATOM 4061 N N . ARG A 1 505 ? -3.795 17.449 -0.472 1.00 77.69 505 ARG A N 1
ATOM 4062 C CA . ARG A 1 505 ? -4.395 18.121 0.683 1.00 77.69 505 ARG A CA 1
ATOM 4063 C C . ARG A 1 505 ? -3.453 18.064 1.889 1.00 77.69 505 ARG A C 1
ATOM 4065 O O . ARG A 1 505 ? -3.763 17.392 2.871 1.00 77.69 505 ARG A O 1
ATOM 4072 N N . PRO A 1 506 ? -2.352 18.837 1.893 1.00 80.19 506 PRO A N 1
ATOM 4073 C CA . PRO A 1 506 ? -1.410 18.871 3.016 1.00 80.19 506 PRO A CA 1
ATOM 4074 C C . PRO A 1 506 ? -2.042 19.162 4.384 1.00 80.19 506 PRO A C 1
ATOM 4076 O O . PRO A 1 506 ? -1.559 18.673 5.404 1.00 80.19 506 PRO A O 1
ATOM 4079 N N . GLU A 1 507 ? -3.098 19.977 4.409 1.00 78.94 507 GLU A N 1
ATOM 4080 C CA . GLU A 1 507 ? -3.826 20.386 5.621 1.00 78.94 507 GLU A CA 1
ATOM 4081 C C . GLU A 1 507 ? -5.134 19.598 5.827 1.00 78.94 507 GLU A C 1
ATOM 4083 O O . GLU A 1 507 ? -5.960 19.955 6.668 1.00 78.94 507 GLU A O 1
ATOM 4088 N N . GLY A 1 508 ? -5.353 18.543 5.033 1.00 76.94 508 GLY A N 1
ATOM 4089 C CA . GLY A 1 508 ? -6.511 17.668 5.164 1.00 76.94 508 GLY A CA 1
ATOM 4090 C C . GLY A 1 508 ? -6.526 16.936 6.507 1.00 76.94 508 GLY A C 1
ATOM 4091 O O . GLY A 1 508 ? -5.486 16.648 7.097 1.00 76.94 508 GLY A O 1
ATOM 4092 N N . VAL A 1 509 ? -7.722 16.603 6.988 1.00 79.19 509 VAL A N 1
ATOM 4093 C CA . VAL A 1 509 ? -7.894 15.753 8.170 1.00 79.19 509 VAL A CA 1
ATOM 4094 C C . VAL A 1 509 ? -8.132 14.322 7.702 1.00 79.19 509 VAL A C 1
ATOM 4096 O O . VAL A 1 509 ? -8.951 14.075 6.818 1.00 79.19 509 VAL A O 1
ATOM 4099 N N . THR A 1 510 ? -7.408 13.373 8.287 1.00 82.12 510 THR A N 1
ATOM 4100 C CA . THR A 1 510 ? -7.524 11.943 7.977 1.00 82.12 510 THR A CA 1
ATOM 4101 C C . THR A 1 510 ? -7.819 11.149 9.247 1.00 82.12 510 THR A C 1
ATOM 4103 O O . THR A 1 510 ? -7.527 11.636 10.345 1.00 82.12 510 T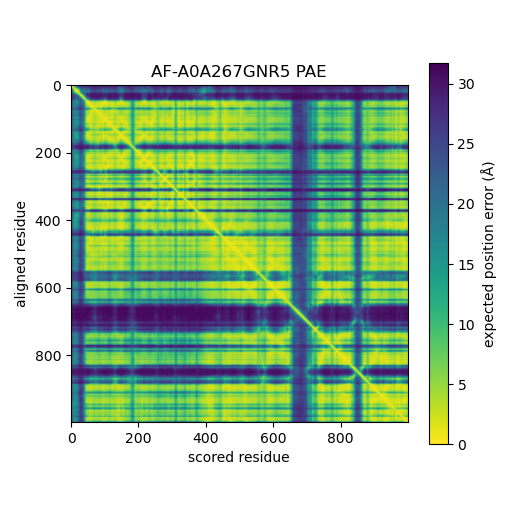HR A O 1
ATOM 4106 N N . PRO A 1 511 ? -8.395 9.935 9.140 1.00 88.06 511 PRO A N 1
ATOM 4107 C CA . PRO A 1 511 ? -8.530 9.039 10.282 1.00 88.06 511 PRO A CA 1
ATOM 4108 C C . PRO A 1 511 ? -7.186 8.875 11.010 1.00 88.06 511 PRO A C 1
ATOM 4110 O O . PRO A 1 511 ? -6.185 8.560 10.357 1.00 88.06 511 PRO A O 1
ATOM 4113 N N . PRO A 1 512 ? -7.122 9.055 12.343 1.00 91.62 512 PRO A N 1
ATOM 4114 C CA . PRO A 1 512 ? -5.870 9.031 13.092 1.00 91.62 512 PRO A CA 1
ATOM 4115 C C . PRO A 1 512 ? -5.383 7.596 13.337 1.00 91.62 512 PRO A C 1
ATOM 4117 O O . PRO A 1 512 ? -5.165 7.175 14.467 1.00 91.62 512 PRO A O 1
ATOM 4120 N N . LEU A 1 513 ? -5.206 6.810 12.275 1.00 95.12 513 LEU A N 1
ATOM 4121 C CA . LEU A 1 513 ? -4.745 5.421 12.354 1.00 95.12 513 LEU A CA 1
ATOM 4122 C C . LEU A 1 513 ? -3.260 5.308 12.727 1.00 95.12 513 LEU A C 1
ATOM 4124 O O . LEU A 1 513 ? -2.795 4.221 13.064 1.00 95.12 513 LEU A O 1
ATOM 4128 N N . SER A 1 514 ? -2.519 6.420 12.737 1.00 95.31 514 SER A N 1
ATOM 4129 C CA . SER A 1 514 ? -1.118 6.473 13.171 1.00 95.31 514 SER A CA 1
ATOM 4130 C C . SER A 1 514 ? -0.922 5.960 14.602 1.00 95.31 514 SER A C 1
ATOM 4132 O O . SER A 1 514 ? 0.073 5.291 14.874 1.00 95.31 514 SER A O 1
ATOM 4134 N N . VAL A 1 515 ? -1.887 6.182 15.505 1.00 97.06 515 VAL A N 1
ATOM 4135 C CA . VAL A 1 515 ? -1.838 5.622 16.866 1.00 97.06 515 VAL A CA 1
ATOM 4136 C C . VAL A 1 515 ? -2.045 4.105 16.877 1.00 97.06 515 VAL A C 1
ATOM 4138 O O . VAL A 1 515 ? -1.400 3.410 17.656 1.00 97.06 515 VAL A O 1
ATOM 4141 N N . LEU A 1 516 ? -2.893 3.571 15.990 1.00 96.50 516 LEU A N 1
ATOM 4142 C CA . LEU A 1 516 ? -3.106 2.127 15.860 1.00 96.50 516 LEU A CA 1
ATOM 4143 C C . LEU A 1 516 ? -1.852 1.448 15.300 1.00 96.50 516 LEU A C 1
ATOM 4145 O O . LEU A 1 516 ? -1.413 0.435 15.839 1.00 96.50 516 LEU A O 1
ATOM 4149 N N . ALA A 1 517 ? -1.244 2.046 14.273 1.00 97.12 517 ALA A N 1
ATOM 4150 C CA . ALA A 1 517 ? 0.040 1.608 13.737 1.00 97.12 517 ALA A CA 1
ATOM 4151 C C . ALA A 1 517 ? 1.138 1.628 14.811 1.00 97.12 517 ALA A C 1
ATOM 4153 O O . ALA A 1 517 ? 1.910 0.678 14.913 1.00 97.12 517 ALA A O 1
ATOM 4154 N N . ALA A 1 518 ? 1.182 2.672 15.645 1.00 97.69 518 ALA A N 1
ATOM 4155 C CA . ALA A 1 518 ? 2.138 2.760 16.741 1.00 97.69 518 ALA A CA 1
ATOM 4156 C C . ALA A 1 518 ? 1.937 1.648 17.778 1.00 97.69 518 ALA A C 1
ATOM 4158 O O . ALA A 1 518 ? 2.916 1.002 18.136 1.00 97.69 518 ALA A O 1
ATOM 4159 N N . VAL A 1 519 ? 0.700 1.380 18.221 1.00 96.06 519 VAL A N 1
ATOM 4160 C CA . VAL A 1 519 ? 0.393 0.265 19.143 1.00 96.06 519 VAL A CA 1
ATOM 4161 C C . VAL A 1 519 ? 0.883 -1.065 18.569 1.00 96.06 519 VAL A C 1
ATOM 4163 O O . VAL A 1 519 ? 1.616 -1.799 19.233 1.00 96.06 519 VAL A O 1
ATOM 4166 N N . ASP A 1 520 ? 0.523 -1.351 17.319 1.00 95.12 520 ASP A N 1
ATOM 4167 C CA . ASP A 1 520 ? 0.832 -2.619 16.665 1.00 95.12 520 ASP A CA 1
ATOM 4168 C C . ASP A 1 520 ? 2.340 -2.817 16.449 1.00 95.12 520 ASP A C 1
ATOM 4170 O O . ASP A 1 520 ? 2.910 -3.802 16.922 1.00 95.12 520 ASP A O 1
ATOM 4174 N N . VAL A 1 521 ? 3.014 -1.861 15.804 1.00 95.88 521 VAL A N 1
ATOM 4175 C CA . VAL A 1 521 ? 4.456 -1.946 15.527 1.00 95.88 521 VAL A CA 1
ATOM 4176 C C . VAL A 1 521 ? 5.251 -1.982 16.829 1.00 95.88 521 VAL A C 1
ATOM 4178 O O . VAL A 1 521 ? 6.157 -2.804 16.962 1.00 95.88 521 VAL A O 1
ATOM 4181 N N . TYR A 1 522 ? 4.900 -1.146 17.814 1.00 95.06 522 TYR A N 1
ATOM 4182 C CA . TYR A 1 522 ? 5.587 -1.111 19.105 1.00 95.06 522 TYR A CA 1
ATOM 4183 C C . TYR A 1 522 ? 5.516 -2.462 19.823 1.00 95.06 522 TYR A C 1
ATOM 4185 O O . TYR A 1 522 ? 6.534 -2.936 20.327 1.00 95.06 522 TYR A O 1
ATOM 4193 N N . SER A 1 523 ? 4.351 -3.120 19.816 1.00 92.12 523 SER A N 1
ATOM 4194 C CA . SER A 1 523 ? 4.165 -4.430 20.459 1.00 92.12 523 SER A CA 1
ATOM 4195 C C . SER A 1 523 ? 5.038 -5.543 19.857 1.00 92.12 523 SER A C 1
ATOM 4197 O O . SER A 1 523 ? 5.467 -6.442 20.578 1.00 92.12 523 SER A O 1
ATOM 4199 N N . LYS A 1 524 ? 5.364 -5.444 18.561 1.00 91.44 524 LYS A N 1
ATOM 4200 C CA . LYS A 1 524 ? 6.179 -6.411 17.799 1.00 91.44 524 LYS A CA 1
ATOM 4201 C C . LYS A 1 524 ? 7.678 -6.082 17.794 1.00 91.44 524 LYS A C 1
ATOM 4203 O O . LYS A 1 524 ? 8.497 -6.860 17.296 1.00 91.44 524 LYS A O 1
ATOM 4208 N N . CYS A 1 525 ? 8.063 -4.925 18.326 1.00 91.56 525 CYS A N 1
ATOM 4209 C CA . CYS A 1 525 ? 9.461 -4.529 18.454 1.00 91.56 525 CYS A CA 1
ATOM 4210 C C . CYS A 1 525 ? 10.152 -5.260 19.606 1.00 91.56 525 CYS A C 1
ATOM 4212 O O . CYS A 1 525 ? 9.534 -5.623 20.606 1.00 91.56 525 CYS A O 1
ATOM 4214 N N . ASN A 1 526 ? 11.466 -5.454 19.481 1.00 91.12 526 ASN A N 1
ATOM 4215 C CA . ASN A 1 526 ? 12.252 -5.904 20.624 1.00 91.12 526 ASN A CA 1
ATOM 4216 C C . ASN A 1 526 ? 12.451 -4.739 21.608 1.00 91.12 526 ASN A C 1
ATOM 4218 O O . ASN A 1 526 ? 12.167 -3.582 21.302 1.00 91.12 526 ASN A O 1
ATOM 4222 N N . ARG A 1 527 ? 12.964 -5.043 22.799 1.00 89.12 527 ARG A N 1
ATOM 4223 C CA . ARG A 1 527 ? 13.090 -4.054 23.872 1.00 89.12 527 ARG A CA 1
ATOM 4224 C C . ARG A 1 527 ? 13.981 -2.860 23.518 1.00 89.12 527 ARG A C 1
ATOM 4226 O O . ARG A 1 527 ? 13.649 -1.743 23.895 1.00 89.12 527 ARG A O 1
ATOM 4233 N N . ASP A 1 528 ? 15.079 -3.077 22.800 1.00 89.12 528 ASP A N 1
ATOM 4234 C CA . ASP A 1 528 ? 15.998 -1.992 22.433 1.00 89.12 528 ASP A CA 1
ATOM 4235 C C . ASP A 1 528 ? 15.353 -1.046 21.406 1.00 89.12 528 ASP A C 1
ATOM 4237 O O . ASP A 1 528 ? 15.465 0.174 21.515 1.00 89.12 528 ASP A O 1
ATOM 4241 N N . GLU A 1 529 ? 14.615 -1.595 20.438 1.00 90.88 529 GLU A N 1
ATOM 4242 C CA . GLU A 1 529 ? 13.824 -0.814 19.480 1.00 90.88 529 GLU A CA 1
ATOM 4243 C C . GLU A 1 529 ? 12.692 -0.047 20.179 1.00 90.88 529 GLU A C 1
ATOM 4245 O O . GLU A 1 529 ? 12.504 1.142 19.921 1.00 90.88 529 GLU A O 1
ATOM 4250 N N . GLN A 1 530 ? 11.973 -0.699 21.100 1.00 92.12 530 GLN A N 1
ATOM 4251 C CA . GLN A 1 530 ? 10.934 -0.069 21.918 1.00 92.12 530 GLN A CA 1
ATOM 4252 C C . GLN A 1 530 ? 11.493 1.105 22.731 1.00 92.12 530 GLN A C 1
ATOM 4254 O O . GLN A 1 530 ? 10.942 2.203 22.672 1.00 92.12 530 GLN A O 1
ATOM 4259 N N . GLU A 1 531 ? 12.600 0.899 23.453 1.00 90.12 531 GLU A N 1
ATOM 4260 C CA . GLU A 1 531 ? 13.269 1.944 24.239 1.00 90.12 531 GLU A CA 1
ATOM 4261 C C . GLU A 1 531 ? 13.762 3.093 23.343 1.00 90.12 531 GLU A C 1
ATOM 4263 O O . GLU A 1 531 ? 13.614 4.258 23.708 1.00 90.12 531 GLU A O 1
ATOM 4268 N N . SER A 1 532 ? 14.282 2.796 22.147 1.00 88.75 532 SER A N 1
ATOM 4269 C CA . SER A 1 532 ? 14.787 3.819 21.224 1.00 88.75 532 SER A CA 1
ATOM 4270 C C . SER A 1 532 ? 13.694 4.699 20.612 1.00 88.75 532 SER A C 1
ATOM 4272 O O . SER A 1 532 ? 13.954 5.870 20.336 1.00 88.75 532 SER A O 1
ATOM 4274 N N . MET A 1 533 ? 12.509 4.152 20.327 1.00 90.69 533 MET A N 1
ATOM 4275 C CA . MET A 1 533 ? 11.442 4.885 19.629 1.00 90.69 533 MET A CA 1
ATOM 4276 C C . MET A 1 533 ? 10.426 5.527 20.575 1.00 90.69 533 MET A C 1
ATOM 4278 O O . MET A 1 533 ? 9.790 6.514 20.200 1.00 90.69 533 MET A O 1
ATOM 4282 N N . ALA A 1 534 ? 10.264 4.981 21.785 1.00 94.38 534 ALA A N 1
ATOM 4283 C CA . ALA A 1 534 ? 9.235 5.394 22.737 1.00 94.38 534 ALA A CA 1
ATOM 4284 C C . ALA A 1 534 ? 9.172 6.913 22.990 1.00 94.38 534 ALA A C 1
ATOM 4286 O O . ALA A 1 534 ? 8.062 7.448 22.919 1.00 94.38 534 ALA A O 1
ATOM 4287 N N . PRO A 1 535 ? 10.293 7.637 23.216 1.00 92.88 535 PRO A N 1
ATOM 4288 C CA . PRO A 1 535 ? 10.231 9.076 23.465 1.00 92.88 535 PRO A CA 1
ATOM 4289 C C . PRO A 1 535 ? 9.620 9.852 22.294 1.00 92.88 535 PRO A C 1
ATOM 4291 O O . PRO A 1 535 ? 8.747 10.689 22.504 1.00 92.88 535 PRO A O 1
ATOM 4294 N N . LEU A 1 536 ? 10.036 9.541 21.060 1.00 91.62 536 LEU A N 1
ATOM 4295 C CA . LEU A 1 536 ? 9.561 10.230 19.859 1.00 91.62 536 LEU A CA 1
ATOM 4296 C C . LEU A 1 536 ? 8.091 9.910 19.571 1.00 91.62 536 LEU A C 1
ATOM 4298 O O . LEU A 1 536 ? 7.314 10.821 19.297 1.00 91.62 536 LEU A O 1
ATOM 4302 N N . ILE A 1 537 ? 7.712 8.629 19.641 1.00 94.88 537 ILE A N 1
ATOM 4303 C CA . ILE A 1 537 ? 6.333 8.191 19.390 1.00 94.88 537 ILE A CA 1
ATOM 4304 C C . ILE A 1 537 ? 5.380 8.839 20.398 1.00 94.88 537 ILE A C 1
ATOM 4306 O O . ILE A 1 537 ? 4.356 9.395 20.000 1.00 94.88 537 ILE A O 1
ATOM 4310 N N . TYR A 1 538 ? 5.716 8.782 21.692 1.00 96.38 538 TYR A N 1
ATOM 4311 C CA . TYR A 1 538 ? 4.868 9.338 22.742 1.00 96.38 538 TYR A CA 1
ATOM 4312 C C . TYR A 1 538 ? 4.692 10.847 22.573 1.00 96.38 538 TYR A C 1
ATOM 4314 O O . TYR A 1 538 ? 3.566 11.329 22.552 1.00 96.38 538 TYR A O 1
ATOM 4322 N N . ASP A 1 539 ? 5.789 11.585 22.398 1.00 94.00 539 ASP A N 1
ATOM 4323 C CA . ASP A 1 539 ? 5.775 13.040 22.239 1.00 94.00 539 ASP A CA 1
ATOM 4324 C C . ASP A 1 539 ? 4.967 13.486 21.005 1.00 94.00 539 ASP A C 1
ATOM 4326 O O . ASP A 1 539 ? 4.086 14.345 21.106 1.00 94.00 539 ASP A O 1
ATOM 4330 N N . ARG A 1 540 ? 5.190 12.851 19.846 1.00 93.88 540 ARG A N 1
ATOM 4331 C CA . ARG A 1 540 ? 4.483 13.191 18.599 1.00 93.88 540 ARG A CA 1
ATOM 4332 C C . ARG A 1 540 ? 2.993 12.875 18.677 1.00 93.88 540 ARG A C 1
ATOM 4334 O O . ARG A 1 540 ? 2.173 13.728 18.338 1.00 93.88 540 ARG A O 1
ATOM 4341 N N . LEU A 1 541 ? 2.621 11.689 19.156 1.00 96.94 541 LEU A N 1
ATOM 4342 C CA . LEU A 1 541 ? 1.212 11.305 19.263 1.00 96.94 541 LEU A CA 1
ATOM 4343 C C . LEU A 1 541 ? 0.478 12.050 20.379 1.00 96.94 541 LEU A C 1
ATOM 4345 O O . LEU A 1 541 ? -0.695 12.363 20.197 1.00 96.94 541 LEU A O 1
ATOM 4349 N N . HIS A 1 542 ? 1.147 12.394 21.483 1.00 96.00 542 HIS A N 1
ATOM 4350 C CA . HIS A 1 542 ? 0.565 13.250 22.518 1.00 96.00 542 HIS A CA 1
ATOM 4351 C C . HIS A 1 542 ? 0.191 14.617 21.942 1.00 96.00 542 HIS A C 1
ATOM 4353 O O . HIS A 1 542 ? -0.929 15.083 22.130 1.00 96.00 542 HIS A O 1
ATOM 4359 N N . ARG A 1 543 ? 1.100 15.244 21.184 1.00 94.00 543 ARG A N 1
ATOM 4360 C CA . ARG A 1 543 ? 0.823 16.527 20.521 1.00 94.00 543 ARG A CA 1
ATOM 4361 C C . ARG A 1 543 ? -0.280 16.419 19.478 1.00 94.00 543 ARG A C 1
ATOM 4363 O O . ARG A 1 543 ? -1.125 17.306 19.390 1.00 94.00 543 ARG A O 1
ATOM 4370 N N . HIS A 1 544 ? -0.316 15.321 18.728 1.00 94.31 544 HIS A N 1
ATOM 4371 C CA . HIS A 1 544 ? -1.397 15.092 17.777 1.00 94.31 544 HIS A CA 1
ATOM 4372 C C . HIS A 1 544 ? -2.753 14.889 18.476 1.00 94.31 544 HIS A C 1
ATOM 4374 O O . HIS A 1 544 ? -3.764 15.424 18.021 1.00 94.31 544 HIS A O 1
ATOM 4380 N N . LEU A 1 545 ? -2.782 14.210 19.626 1.00 94.12 545 LEU A N 1
ATOM 4381 C CA . LEU A 1 545 ? -3.980 14.109 20.458 1.00 94.12 545 LEU A CA 1
ATOM 4382 C C . LEU A 1 545 ? -4.416 15.481 20.992 1.00 94.12 545 LEU A C 1
ATOM 4384 O O . LEU A 1 545 ? -5.596 15.816 20.901 1.00 94.12 545 LEU A O 1
ATOM 4388 N N . ASP A 1 546 ? -3.486 16.293 21.501 1.00 92.12 546 ASP A N 1
ATOM 4389 C CA . ASP A 1 546 ? -3.778 17.655 21.965 1.00 92.12 546 ASP A CA 1
ATOM 4390 C C . ASP A 1 546 ? -4.403 18.503 20.851 1.00 92.12 546 ASP A C 1
ATOM 4392 O O . ASP A 1 546 ? -5.360 19.240 21.102 1.00 92.12 546 ASP A O 1
ATOM 4396 N N . TRP A 1 547 ? -3.910 18.366 19.617 1.00 90.62 547 TRP A N 1
ATOM 4397 C CA . TRP A 1 547 ? -4.496 19.009 18.444 1.00 90.62 547 TRP A CA 1
ATOM 4398 C C . TRP A 1 547 ? -5.932 18.538 18.199 1.00 90.62 547 TRP A C 1
ATOM 4400 O O . TRP A 1 547 ? -6.832 19.373 18.115 1.00 90.62 547 TRP A O 1
ATOM 4410 N N . TRP A 1 548 ? -6.190 17.224 18.183 1.00 87.62 548 TRP A N 1
ATOM 4411 C CA . TRP A 1 548 ? -7.546 16.671 18.037 1.00 87.62 548 TRP A CA 1
ATOM 4412 C C . TRP A 1 548 ? -8.514 17.184 19.112 1.00 87.62 548 TRP A C 1
ATOM 4414 O O . TRP A 1 548 ? -9.640 17.565 18.796 1.00 87.62 548 TRP A O 1
ATOM 4424 N N . LEU A 1 549 ? -8.076 17.262 20.372 1.00 84.94 549 LEU A N 1
ATOM 4425 C CA . LEU A 1 549 ? -8.885 17.757 21.494 1.00 84.94 549 LEU A CA 1
ATOM 4426 C C . LEU A 1 549 ? -9.159 19.271 21.428 1.00 84.94 549 LEU A C 1
ATOM 4428 O O . LEU A 1 549 ? -10.121 19.766 22.028 1.00 84.94 549 LEU A O 1
ATOM 4432 N N . GLN A 1 550 ? -8.320 20.030 20.722 1.00 81.88 550 GLN A N 1
ATOM 4433 C CA . GLN A 1 550 ? -8.453 21.480 20.554 1.00 81.88 550 GLN A CA 1
ATOM 4434 C C . GLN A 1 550 ? -9.265 21.880 19.325 1.00 81.88 550 GLN A C 1
ATOM 4436 O O . GLN A 1 550 ? -9.713 23.027 19.259 1.00 81.88 550 GLN A O 1
ATOM 4441 N N . ARG A 1 551 ? -9.520 20.956 18.393 1.00 75.44 551 ARG A N 1
ATOM 4442 C CA . ARG A 1 551 ? -10.368 21.233 17.232 1.00 75.44 551 ARG A CA 1
ATOM 4443 C C . ARG A 1 551 ? -11.774 21.633 17.664 1.00 75.44 551 ARG A C 1
ATOM 4445 O O . ARG A 1 551 ? -12.340 21.109 18.628 1.00 75.44 551 ARG A O 1
ATOM 4452 N N . ARG A 1 552 ? -12.308 22.624 16.965 1.00 66.62 552 ARG A N 1
ATOM 4453 C CA . ARG A 1 552 ? -13.650 23.167 17.148 1.00 66.62 552 ARG A CA 1
ATOM 4454 C C . ARG A 1 552 ? -14.293 23.266 15.776 1.00 66.62 552 ARG A C 1
ATOM 4456 O O . ARG A 1 552 ? -13.583 23.468 14.795 1.00 66.62 552 ARG A O 1
ATOM 4463 N N . ASP A 1 553 ? -15.608 23.150 15.757 1.00 59.44 553 ASP A N 1
ATOM 4464 C CA . ASP A 1 553 ? -16.446 23.547 14.633 1.00 59.44 553 ASP A CA 1
ATOM 4465 C C . ASP A 1 553 ? -16.212 25.018 14.234 1.00 59.44 553 ASP A C 1
ATOM 4467 O O . ASP A 1 553 ? -15.671 25.822 15.001 1.00 59.44 553 ASP A O 1
ATOM 4471 N N . ALA A 1 554 ? -16.618 25.395 13.023 1.00 54.34 554 ALA A N 1
ATOM 4472 C CA . ALA A 1 554 ? -16.471 26.732 12.449 1.00 54.34 554 ALA A CA 1
ATOM 4473 C C . ALA A 1 554 ? -17.178 27.818 13.273 1.00 54.34 554 ALA A C 1
ATOM 4475 O O . ALA A 1 554 ? -16.849 29.001 13.160 1.00 54.34 554 ALA A O 1
ATOM 4476 N N . ARG A 1 555 ? -18.139 27.433 14.121 1.00 51.84 555 ARG A N 1
ATOM 4477 C CA . ARG A 1 555 ? -18.835 28.330 15.057 1.00 51.84 555 ARG A CA 1
ATOM 4478 C C . ARG A 1 555 ? -18.092 28.484 16.391 1.00 51.84 555 ARG A C 1
ATOM 4480 O O . ARG A 1 555 ? -18.370 29.429 17.131 1.00 51.84 555 ARG A O 1
ATOM 4487 N N . GLY A 1 556 ? -17.125 27.614 16.690 1.00 54.97 556 GLY A N 1
ATOM 4488 C CA . GLY A 1 556 ? -16.350 27.623 17.930 1.00 54.97 556 GLY A CA 1
ATOM 4489 C C . GLY A 1 556 ? -17.120 27.107 19.152 1.00 54.97 556 GLY A C 1
ATOM 4490 O O . GLY A 1 556 ? -16.714 27.389 20.281 1.00 54.97 556 GLY A O 1
ATOM 4491 N N . VAL A 1 557 ? -18.223 26.380 18.945 1.00 50.03 557 VAL A N 1
ATOM 4492 C CA . VAL A 1 557 ? -19.236 25.998 19.946 1.00 50.03 557 VAL A CA 1
ATOM 4493 C C . VAL A 1 557 ? -19.152 24.505 20.329 1.00 50.03 557 VAL A C 1
ATOM 4495 O O . VAL A 1 557 ? -20.048 23.935 20.930 1.00 50.03 557 VAL A O 1
ATOM 4498 N N . ALA A 1 558 ? -17.981 23.887 20.165 1.00 50.44 558 ALA A N 1
ATOM 4499 C CA . ALA A 1 558 ? -17.576 22.672 20.891 1.00 50.44 558 ALA A CA 1
ATOM 4500 C C . ALA A 1 558 ? -18.177 21.329 20.428 1.00 50.44 558 ALA A C 1
ATOM 4502 O O . ALA A 1 558 ? -18.415 20.438 21.246 1.00 50.44 558 ALA A O 1
ATOM 4503 N N . LEU A 1 559 ? -18.267 21.128 19.114 1.00 57.59 559 LEU A N 1
ATOM 4504 C CA . LEU A 1 559 ? -18.100 19.800 18.517 1.00 57.59 559 LEU A CA 1
ATOM 4505 C C . LEU A 1 559 ? -16.688 19.692 17.923 1.00 57.59 559 LEU A C 1
ATOM 4507 O O . LEU A 1 559 ? -16.171 20.662 17.366 1.00 57.59 559 LEU A O 1
ATOM 4511 N N . ILE A 1 560 ? -16.025 18.545 18.115 1.00 60.69 560 ILE A N 1
ATOM 4512 C CA . ILE A 1 560 ? -14.722 18.277 17.490 1.00 60.69 560 ILE A CA 1
ATOM 4513 C C . ILE A 1 560 ? -14.982 18.101 16.002 1.00 60.69 560 ILE A C 1
ATOM 4515 O O . ILE A 1 560 ? -15.396 17.031 15.558 1.00 60.69 560 ILE A O 1
ATOM 4519 N N . ASP A 1 561 ? -14.765 19.172 15.252 1.00 57.22 561 ASP A N 1
ATOM 4520 C CA . ASP A 1 561 ? -14.881 19.145 13.806 1.00 57.22 561 ASP A CA 1
ATOM 4521 C C . ASP A 1 561 ? -13.652 18.469 13.207 1.00 57.22 561 ASP A C 1
ATOM 4523 O O . ASP A 1 561 ? -12.531 18.948 13.368 1.00 57.22 561 ASP A O 1
ATOM 4527 N N . GLY A 1 562 ? -13.852 17.344 12.532 1.00 51.72 562 GLY A N 1
ATOM 4528 C CA . GLY A 1 562 ? -12.831 16.678 11.724 1.00 51.72 562 GLY A CA 1
ATOM 4529 C C . GLY A 1 562 ? -13.051 16.857 10.222 1.00 51.72 562 GLY A C 1
ATOM 4530 O O . GLY A 1 562 ? -12.240 16.370 9.443 1.00 51.72 562 GLY A O 1
ATOM 4531 N N . GLY A 1 563 ? -14.142 17.501 9.794 1.00 55.69 563 GLY A N 1
ATOM 4532 C CA . GLY A 1 563 ? -14.692 17.305 8.456 1.00 55.69 563 GLY A CA 1
ATOM 4533 C C . GLY A 1 563 ? -14.971 15.823 8.151 1.00 55.69 563 GLY A C 1
ATOM 4534 O O . GLY A 1 563 ? -14.953 14.962 9.034 1.00 55.69 563 GLY A O 1
ATOM 4535 N N . ILE A 1 564 ? -15.195 15.509 6.873 1.00 53.69 564 ILE A N 1
ATOM 4536 C CA . ILE A 1 564 ? -15.340 14.124 6.400 1.00 53.69 564 ILE A CA 1
ATOM 4537 C C . ILE A 1 564 ? -13.973 13.416 6.452 1.00 53.69 564 ILE A C 1
ATOM 4539 O O . ILE A 1 564 ? -13.111 13.678 5.606 1.00 53.69 564 ILE A O 1
ATOM 4543 N N . CYS A 1 565 ? -13.782 12.525 7.432 1.00 60.16 565 CYS A N 1
ATOM 4544 C CA . CYS A 1 565 ? -12.509 11.848 7.718 1.00 60.16 565 CYS A CA 1
ATOM 4545 C C . CYS A 1 565 ? -12.405 10.471 7.038 1.00 60.16 565 CYS A C 1
ATOM 4547 O O . CYS A 1 565 ? -12.804 9.459 7.605 1.00 60.16 565 CYS A O 1
ATOM 4549 N N . GLY A 1 566 ? -11.812 10.402 5.844 1.00 55.50 566 GLY A N 1
ATOM 4550 C CA . GLY A 1 566 ? -11.466 9.130 5.184 1.00 55.50 566 GLY A CA 1
ATOM 4551 C C . GLY A 1 566 ? -12.635 8.341 4.581 1.00 55.50 566 GLY A C 1
ATOM 4552 O O . GLY A 1 566 ? -12.395 7.301 3.978 1.00 55.50 566 GLY A O 1
ATOM 4553 N N . VAL A 1 567 ? -13.875 8.825 4.706 1.00 59.53 567 VAL A N 1
ATOM 4554 C CA . VAL A 1 567 ? -15.063 8.302 4.006 1.00 59.53 567 VAL A CA 1
ATOM 4555 C C . VAL A 1 567 ? -15.597 9.382 3.087 1.00 59.53 567 VAL A C 1
ATOM 4557 O O . VAL A 1 567 ? -16.578 10.068 3.364 1.00 59.53 567 VAL A O 1
ATOM 4560 N N . ASP A 1 568 ? -14.862 9.599 2.016 1.00 54.94 568 ASP A N 1
ATOM 4561 C CA . ASP A 1 568 ? -15.092 10.694 1.099 1.00 54.94 568 ASP A CA 1
ATOM 4562 C C . ASP A 1 568 ? -16.552 10.702 0.577 1.00 54.94 568 ASP A C 1
ATOM 4564 O O . ASP A 1 568 ? -17.021 9.735 -0.012 1.00 54.94 568 ASP A O 1
ATOM 4568 N N . TYR A 1 569 ? -17.264 11.822 0.766 1.00 55.75 569 TYR A N 1
ATOM 4569 C CA . TYR A 1 569 ? -18.571 12.126 0.150 1.00 55.75 569 TYR A CA 1
ATOM 4570 C C . TYR A 1 569 ? -19.821 11.403 0.683 1.00 55.75 569 TYR A C 1
ATOM 4572 O O . TYR A 1 569 ? -20.851 11.433 0.030 1.00 55.75 569 TYR A O 1
ATOM 4580 N N . VAL A 1 570 ? -19.823 10.848 1.899 1.00 53.59 570 VAL A N 1
ATOM 4581 C CA . VAL A 1 570 ? -21.074 10.297 2.486 1.00 53.59 570 VAL A CA 1
ATOM 4582 C C . VAL A 1 570 ? -22.169 11.353 2.690 1.00 53.59 570 VAL A C 1
ATOM 4584 O O . VAL A 1 570 ? -23.351 11.018 2.766 1.00 53.59 570 VAL A O 1
ATOM 4587 N N . SER A 1 571 ? -21.784 12.628 2.769 1.00 51.22 571 SER A N 1
ATOM 4588 C CA . SER A 1 571 ? -22.705 13.759 2.840 1.00 51.22 571 SER A CA 1
ATOM 4589 C C . SER A 1 571 ? -23.113 14.225 1.440 1.00 51.22 571 SER A C 1
ATOM 4591 O O . SER A 1 571 ? -22.254 14.463 0.593 1.00 51.22 571 SER A O 1
ATOM 4593 N N . LEU A 1 572 ? -24.413 14.474 1.231 1.00 48.31 572 LEU A N 1
ATOM 4594 C CA . LEU A 1 572 ? -24.928 15.163 0.038 1.00 48.31 572 LEU A CA 1
ATOM 4595 C C . LEU A 1 572 ? -24.356 16.574 -0.154 1.00 48.31 572 LEU A C 1
ATOM 4597 O O . LEU A 1 572 ? -24.508 17.154 -1.225 1.00 48.31 572 LEU A O 1
ATOM 4601 N N . PHE A 1 573 ? -23.759 17.162 0.878 1.00 50.66 573 PHE A N 1
ATOM 4602 C CA . PHE A 1 573 ? -23.229 18.513 0.820 1.00 50.66 573 PHE A CA 1
ATOM 4603 C C . PHE A 1 573 ? -21.714 18.504 0.585 1.00 50.66 573 PHE A C 1
ATOM 4605 O O . PHE A 1 573 ? -21.014 17.637 1.114 1.00 50.66 573 PHE A O 1
ATOM 4612 N N . PRO A 1 574 ? -21.185 19.501 -0.151 1.00 48.84 574 PRO A N 1
ATOM 4613 C CA . PRO A 1 574 ? -19.752 19.786 -0.189 1.00 48.84 574 PRO A CA 1
ATOM 4614 C C . PRO A 1 574 ? -19.142 19.808 1.221 1.00 48.84 574 PRO A C 1
ATOM 4616 O O . PRO A 1 574 ? -19.790 20.265 2.168 1.00 48.84 574 PRO A O 1
ATOM 4619 N N . ARG A 1 575 ? -17.899 19.326 1.362 1.00 49.50 575 ARG A N 1
ATOM 4620 C CA . ARG A 1 575 ? -17.201 19.185 2.660 1.00 49.50 575 ARG A CA 1
ATOM 4621 C C . ARG A 1 575 ? -17.124 20.493 3.436 1.00 49.50 575 ARG A C 1
ATOM 4623 O O . ARG A 1 575 ? -17.077 20.486 4.656 1.00 49.50 575 ARG A O 1
ATOM 4630 N N . GLU A 1 576 ? -17.116 21.602 2.715 1.00 47.78 576 GLU A N 1
ATOM 4631 C CA . GLU A 1 576 ? -16.999 22.958 3.231 1.00 47.78 576 GLU A CA 1
ATOM 4632 C C . GLU A 1 576 ? -18.296 23.450 3.892 1.00 47.78 576 GLU A C 1
ATOM 4634 O O . GLU A 1 576 ? -18.303 24.507 4.518 1.00 47.78 576 GLU A O 1
ATOM 4639 N N . LEU A 1 577 ? -19.401 22.715 3.721 1.00 42.75 577 LEU A N 1
ATOM 4640 C CA . LEU A 1 577 ? -20.745 23.128 4.126 1.00 42.75 577 LEU A CA 1
ATOM 4641 C C . LEU A 1 577 ? -21.366 22.239 5.213 1.00 42.75 577 LEU A C 1
ATOM 4643 O O . LEU A 1 577 ? -22.476 22.541 5.653 1.00 42.75 577 LEU A O 1
ATOM 4647 N N . VAL A 1 578 ? -20.694 21.161 5.645 1.00 48.78 578 VAL A N 1
ATOM 4648 C CA . VAL A 1 578 ? -21.205 20.247 6.681 1.00 48.78 578 VAL A CA 1
ATOM 4649 C C . VAL A 1 578 ? -20.130 19.876 7.690 1.00 48.78 578 VAL A C 1
ATOM 4651 O O . VAL A 1 578 ? -19.125 19.256 7.359 1.00 48.78 578 VAL A O 1
ATOM 4654 N N . GLU A 1 579 ? -20.423 20.178 8.948 1.00 53.88 579 GLU A N 1
ATOM 4655 C CA . GLU A 1 579 ? -19.686 19.693 10.110 1.00 53.88 579 GLU A CA 1
ATOM 4656 C C . GLU A 1 579 ? -20.336 18.386 10.569 1.00 53.88 579 GLU A C 1
ATOM 4658 O O . GLU A 1 579 ? -21.529 18.359 10.892 1.00 53.88 579 GLU A O 1
ATOM 4663 N N . THR A 1 580 ? -19.577 17.289 10.549 1.00 57.34 580 THR A N 1
ATOM 4664 C CA . THR A 1 580 ? -20.063 15.956 10.917 1.00 57.34 580 THR A CA 1
ATOM 4665 C C . THR A 1 580 ? -19.578 15.576 12.317 1.00 57.34 580 THR A C 1
ATOM 4667 O O . THR A 1 580 ? -18.436 15.834 12.699 1.00 57.34 580 THR A O 1
ATOM 4670 N N . GLY A 1 581 ? -20.418 14.880 13.090 1.00 60.22 581 GLY A N 1
ATOM 4671 C CA . GLY A 1 581 ? -20.019 14.270 14.371 1.00 60.22 581 GLY A CA 1
ATOM 4672 C C . GLY A 1 581 ? -18.933 13.177 14.266 1.00 60.22 581 GLY A C 1
ATOM 4673 O O . GLY A 1 581 ? -18.610 12.539 15.265 1.00 60.22 581 GLY A O 1
ATOM 4674 N N . GLU A 1 582 ? -18.367 12.940 13.078 1.00 73.81 582 GLU A N 1
ATOM 4675 C CA . GLU A 1 582 ? -17.351 11.915 12.794 1.00 73.81 582 GLU A CA 1
ATOM 4676 C C . GLU A 1 582 ? -16.032 12.188 13.524 1.00 73.81 582 GLU A C 1
ATOM 4678 O O . GLU A 1 582 ? -15.412 11.263 14.055 1.00 73.81 582 GLU A O 1
ATOM 4683 N N . GLY A 1 583 ? -15.625 13.460 13.611 1.00 77.06 583 GLY A N 1
ATOM 4684 C CA . GLY A 1 583 ? -14.397 13.862 14.304 1.00 77.06 583 GLY A CA 1
ATOM 4685 C C . GLY A 1 583 ? -14.379 13.441 15.777 1.00 77.06 583 GLY A C 1
ATOM 4686 O O . GLY A 1 583 ? -13.324 13.111 16.318 1.00 77.06 583 GLY A O 1
ATOM 4687 N N . LEU A 1 584 ? -15.551 13.355 16.414 1.00 79.44 584 LEU A N 1
ATOM 4688 C CA . LEU A 1 584 ? -15.689 12.895 17.793 1.00 79.44 584 LEU A CA 1
ATOM 4689 C C . LEU A 1 584 ? -15.403 11.394 17.949 1.00 79.44 584 LEU A C 1
ATOM 4691 O O . LEU A 1 584 ? -14.727 11.003 18.901 1.00 79.44 584 LEU A O 1
ATOM 4695 N N . ILE A 1 585 ? -15.880 10.560 17.018 1.00 84.69 585 ILE A N 1
ATOM 4696 C CA . ILE A 1 585 ? -15.611 9.110 17.006 1.00 84.69 585 ILE A CA 1
ATOM 4697 C C . ILE A 1 585 ? -14.107 8.873 16.836 1.00 84.69 585 ILE A C 1
ATOM 4699 O O . ILE A 1 585 ? -13.507 8.097 17.582 1.00 84.69 585 ILE A O 1
ATOM 4703 N N . TRP A 1 586 ? -13.472 9.591 15.909 1.00 89.00 586 TRP A N 1
ATOM 4704 C CA . TRP A 1 586 ? -12.034 9.474 15.676 1.00 89.00 586 TRP A CA 1
ATOM 4705 C C . TRP A 1 586 ? -11.187 9.990 16.843 1.00 89.00 586 TRP A C 1
ATOM 4707 O O . TRP A 1 586 ? -10.197 9.349 17.194 1.00 89.00 586 TRP A O 1
ATOM 4717 N N . ALA A 1 587 ? -11.591 11.078 17.504 1.00 88.69 587 ALA A N 1
ATOM 4718 C CA . ALA A 1 587 ? -10.924 11.561 18.714 1.00 88.69 587 ALA A CA 1
ATOM 4719 C C . ALA A 1 587 ? -11.048 10.567 19.884 1.00 88.69 587 ALA A C 1
ATOM 4721 O O . ALA A 1 587 ? -10.075 10.344 20.606 1.00 88.69 587 ALA A O 1
ATOM 4722 N N . LEU A 1 588 ? -12.214 9.928 20.054 1.00 90.56 588 LEU A N 1
ATOM 4723 C CA . LEU A 1 588 ? -12.417 8.849 21.029 1.00 90.56 588 LEU A CA 1
ATOM 4724 C C . LEU A 1 588 ? -11.528 7.643 20.734 1.00 90.56 588 LEU A C 1
ATOM 4726 O O . LEU A 1 588 ? -10.827 7.164 21.626 1.00 90.56 588 LEU A O 1
ATOM 4730 N N . PHE A 1 589 ? -11.537 7.179 19.482 1.00 93.94 589 PHE A N 1
ATOM 4731 C CA . PHE A 1 589 ? -10.667 6.102 19.021 1.00 93.94 589 PHE A CA 1
ATOM 4732 C C . PHE A 1 589 ? -9.199 6.426 19.315 1.00 93.94 589 PHE A C 1
ATOM 4734 O O . PHE A 1 589 ? -8.504 5.614 19.927 1.00 93.94 589 PHE A O 1
ATOM 4741 N N . PHE A 1 590 ? -8.750 7.637 18.966 1.00 95.25 590 PHE A N 1
ATOM 4742 C CA . PHE A 1 590 ? -7.391 8.083 19.240 1.00 95.25 590 PHE A CA 1
ATOM 4743 C C . PHE A 1 590 ? -7.091 8.017 20.733 1.00 95.25 590 PHE A C 1
ATOM 4745 O O . PHE A 1 590 ? -6.179 7.297 21.133 1.00 95.25 590 PHE A O 1
ATOM 4752 N N . ALA A 1 591 ? -7.856 8.728 21.565 1.00 95.31 591 ALA A N 1
ATOM 4753 C CA . ALA A 1 591 ? -7.598 8.824 22.999 1.00 95.31 591 ALA A CA 1
ATOM 4754 C C . ALA A 1 591 ? -7.494 7.439 23.661 1.00 95.31 591 ALA A C 1
ATOM 4756 O O . ALA A 1 591 ? -6.593 7.204 24.466 1.00 95.31 591 ALA A O 1
ATOM 4757 N N . MET A 1 592 ? -8.362 6.498 23.274 1.00 95.38 592 MET A N 1
ATOM 4758 C CA . MET A 1 592 ? -8.346 5.128 23.791 1.00 95.38 592 MET A CA 1
ATOM 4759 C C . MET A 1 592 ? -7.105 4.337 23.362 1.00 95.38 592 MET A C 1
ATOM 4761 O O . MET A 1 592 ? -6.491 3.667 24.195 1.00 95.38 592 MET A O 1
ATOM 4765 N N . ARG A 1 593 ? -6.698 4.427 22.091 1.00 96.25 593 ARG A N 1
ATOM 4766 C CA . ARG A 1 593 ? -5.495 3.741 21.586 1.00 96.25 593 ARG A CA 1
ATOM 4767 C C . ARG A 1 593 ? -4.206 4.388 22.086 1.00 96.25 593 ARG A C 1
ATOM 4769 O O . ARG A 1 593 ? -3.236 3.691 22.366 1.00 96.25 593 ARG A O 1
ATOM 4776 N N . PHE A 1 594 ? -4.202 5.704 22.280 1.00 97.75 594 PHE A N 1
ATOM 4777 C CA . PHE A 1 594 ? -3.076 6.409 22.884 1.00 97.75 594 PHE A CA 1
ATOM 4778 C C . PHE A 1 594 ? -2.916 6.051 24.363 1.00 97.75 594 PHE A C 1
ATOM 4780 O O . PHE A 1 594 ? -1.790 5.927 24.839 1.00 97.75 594 PHE A O 1
ATOM 4787 N N . PHE A 1 595 ? -4.017 5.815 25.083 1.00 96.56 595 PHE A N 1
ATOM 4788 C CA . PHE A 1 595 ? -3.964 5.308 26.453 1.00 96.56 595 PHE A CA 1
ATOM 4789 C C . PHE A 1 595 ? -3.321 3.914 26.503 1.00 96.56 595 PHE A C 1
ATOM 4791 O O . PHE A 1 595 ? -2.384 3.690 27.270 1.00 96.56 595 PHE A O 1
ATOM 4798 N N . GLU A 1 596 ? -3.750 3.005 25.627 1.00 95.31 596 GLU A N 1
ATOM 4799 C CA . GLU A 1 596 ? -3.149 1.673 25.487 1.00 95.31 596 GLU A CA 1
ATOM 4800 C C . GLU A 1 596 ? -1.639 1.754 25.205 1.00 95.31 596 GLU A C 1
ATOM 4802 O O . GLU A 1 596 ? -0.843 1.143 25.922 1.00 95.31 596 GLU A O 1
ATOM 4807 N N . LEU A 1 597 ? -1.233 2.582 24.238 1.00 96.31 597 LEU A N 1
ATOM 4808 C CA . LEU A 1 597 ? 0.174 2.808 23.906 1.00 96.31 597 LEU A CA 1
ATOM 4809 C C . LEU A 1 597 ? 0.971 3.400 25.076 1.00 96.31 597 LEU A C 1
ATOM 4811 O O . LEU A 1 597 ? 2.085 2.960 25.350 1.00 96.31 597 LEU A O 1
ATOM 4815 N N . SER A 1 598 ? 0.406 4.382 25.782 1.00 96.12 598 SER A N 1
ATOM 4816 C CA . SER A 1 598 ? 1.058 5.045 26.917 1.00 96.12 598 SER A CA 1
ATOM 4817 C C . SER A 1 598 ? 1.379 4.051 28.031 1.00 96.12 598 SER A C 1
ATOM 4819 O O . SER A 1 598 ? 2.478 4.071 28.584 1.00 96.12 598 SER A O 1
ATOM 4821 N N . LEU A 1 599 ? 0.447 3.141 28.333 1.00 94.69 599 LEU A N 1
ATOM 4822 C CA . LEU A 1 599 ? 0.663 2.090 29.328 1.00 94.69 599 LEU A CA 1
ATOM 4823 C C . LEU A 1 599 ? 1.628 1.008 28.843 1.00 94.69 599 LEU A C 1
ATOM 4825 O O . LEU A 1 599 ? 2.413 0.500 29.649 1.00 94.69 599 LEU A O 1
ATOM 4829 N N . ALA A 1 600 ? 1.601 0.671 27.550 1.00 92.94 600 ALA A N 1
ATOM 4830 C CA . ALA A 1 600 ? 2.588 -0.226 26.959 1.00 92.94 600 ALA A CA 1
ATOM 4831 C C . ALA A 1 600 ? 4.000 0.347 27.151 1.00 92.94 600 ALA A C 1
ATOM 4833 O O . ALA A 1 600 ? 4.821 -0.306 27.789 1.00 92.94 600 ALA A O 1
ATOM 4834 N N . ILE A 1 601 ? 4.231 1.599 26.733 1.00 94.44 601 ILE A N 1
ATOM 4835 C CA . ILE A 1 601 ? 5.510 2.309 26.896 1.00 94.44 601 ILE A CA 1
ATOM 4836 C C . ILE A 1 601 ? 5.931 2.383 28.368 1.00 94.44 601 ILE A C 1
ATOM 4838 O O . ILE A 1 601 ? 7.079 2.086 28.704 1.00 94.44 601 ILE A O 1
ATOM 4842 N N . TYR A 1 602 ? 5.006 2.745 29.262 1.00 93.00 602 TYR A N 1
ATOM 4843 C CA . TYR A 1 602 ? 5.283 2.819 30.697 1.00 93.00 602 TYR A CA 1
ATOM 4844 C C . TYR A 1 602 ? 5.789 1.484 31.262 1.00 93.00 602 TYR A C 1
ATOM 4846 O O . TYR A 1 602 ? 6.689 1.462 32.103 1.00 93.00 602 TYR A O 1
ATOM 4854 N N . SER A 1 603 ? 5.228 0.372 30.780 1.00 88.75 603 SER A N 1
ATOM 4855 C CA . SER A 1 603 ? 5.537 -0.976 31.263 1.00 88.75 603 SER A CA 1
ATOM 4856 C C . SER A 1 603 ? 6.847 -1.533 30.699 1.00 88.75 603 SER A C 1
ATOM 4858 O O . SER A 1 603 ? 7.545 -2.280 31.387 1.00 88.75 603 SER A O 1
ATOM 4860 N N . THR A 1 604 ? 7.197 -1.195 29.457 1.00 86.38 604 THR A N 1
ATOM 4861 C CA . THR A 1 604 ? 8.330 -1.792 28.728 1.00 86.38 604 THR A CA 1
ATOM 4862 C C . THR A 1 604 ? 9.608 -0.953 28.762 1.00 86.38 604 THR A C 1
ATOM 4864 O O . THR A 1 604 ? 10.689 -1.519 28.581 1.00 86.38 604 THR A O 1
ATOM 4867 N N . CYS A 1 605 ? 9.535 0.351 29.066 1.00 79.50 605 CYS A N 1
ATOM 4868 C CA . CYS A 1 605 ? 10.689 1.264 29.103 1.00 79.50 605 CYS A CA 1
ATOM 4869 C C . CYS A 1 605 ? 11.090 1.708 30.531 1.00 79.50 605 CYS A C 1
ATOM 4871 O O . CYS A 1 605 ? 11.022 2.895 30.854 1.00 79.50 605 CYS A O 1
ATOM 4873 N N . PRO A 1 606 ? 11.577 0.818 31.422 1.00 66.12 606 PRO A N 1
ATOM 4874 C CA . PRO A 1 606 ? 11.899 1.184 32.805 1.00 66.12 606 PRO A CA 1
ATOM 4875 C C . PRO A 1 606 ? 13.180 2.017 32.960 1.00 66.12 606 PRO A C 1
ATOM 4877 O O . PRO A 1 606 ? 13.422 2.535 34.047 1.00 66.12 606 PRO A O 1
ATOM 4880 N N . ARG A 1 607 ? 14.020 2.119 31.918 1.00 72.69 607 ARG A N 1
ATOM 4881 C CA . ARG A 1 607 ? 15.294 2.857 31.972 1.00 72.69 607 ARG A CA 1
ATOM 4882 C C . ARG A 1 607 ? 15.128 4.369 31.828 1.00 72.69 607 ARG A C 1
ATOM 4884 O O . ARG A 1 607 ? 15.955 5.105 32.360 1.00 72.69 607 ARG A O 1
ATOM 4891 N N . ASP A 1 608 ? 14.081 4.824 31.144 1.00 80.25 608 ASP A N 1
ATOM 4892 C CA . ASP A 1 608 ? 13.787 6.248 30.979 1.00 80.25 608 ASP A CA 1
ATOM 4893 C C . ASP A 1 608 ? 12.805 6.711 32.064 1.00 80.25 608 ASP A C 1
ATOM 4895 O O . ASP A 1 608 ? 11.583 6.737 31.889 1.00 80.25 608 ASP A O 1
ATOM 4899 N N . SER A 1 609 ? 13.353 7.047 33.233 1.00 82.38 609 SER A N 1
ATOM 4900 C CA . SER A 1 609 ? 12.558 7.521 34.369 1.00 82.38 609 SER A CA 1
ATOM 4901 C C . SER A 1 609 ? 11.844 8.846 34.083 1.00 82.38 609 SER A C 1
ATOM 4903 O O . SER A 1 609 ? 10.787 9.101 34.664 1.00 82.38 609 SER A O 1
ATOM 4905 N N . ALA A 1 610 ? 12.372 9.676 33.177 1.00 88.88 610 ALA A N 1
ATOM 4906 C CA . ALA A 1 610 ? 11.765 10.949 32.806 1.00 88.88 610 ALA A CA 1
ATOM 4907 C C . ALA A 1 610 ? 10.520 10.736 31.937 1.00 88.88 610 ALA A C 1
ATOM 4909 O O . ALA A 1 610 ? 9.476 11.336 32.210 1.00 88.88 610 ALA A O 1
ATOM 4910 N N . LEU A 1 611 ? 10.592 9.839 30.948 1.00 91.81 611 LEU A N 1
ATOM 4911 C CA . LEU A 1 611 ? 9.438 9.480 30.126 1.00 91.81 611 LEU A CA 1
ATOM 4912 C C . LEU A 1 611 ? 8.343 8.814 30.967 1.00 91.81 611 LEU A C 1
ATOM 4914 O O . LEU A 1 611 ? 7.186 9.222 30.879 1.00 91.81 611 LEU A O 1
ATOM 4918 N N . ARG A 1 612 ? 8.697 7.865 31.847 1.00 90.75 612 ARG A N 1
ATOM 4919 C CA . ARG A 1 612 ? 7.722 7.242 32.764 1.00 90.75 612 ARG A CA 1
ATOM 4920 C C . ARG A 1 612 ? 7.035 8.266 33.662 1.00 90.75 612 ARG A C 1
ATOM 4922 O O . ARG A 1 612 ? 5.811 8.261 33.748 1.00 90.75 612 ARG A O 1
ATOM 4929 N N . SER A 1 613 ? 7.800 9.188 34.248 1.00 91.31 613 SER A N 1
ATOM 4930 C CA . SER A 1 613 ? 7.242 10.278 35.060 1.00 91.31 613 SER A CA 1
ATOM 4931 C C . SER A 1 613 ? 6.312 11.179 34.242 1.00 91.31 613 SER A C 1
ATOM 4933 O O . SER A 1 613 ? 5.255 11.580 34.719 1.00 91.31 613 SER A O 1
ATOM 4935 N N . THR A 1 614 ? 6.677 11.476 32.992 1.00 93.38 614 THR A N 1
ATOM 4936 C CA . THR A 1 614 ? 5.858 12.292 32.082 1.00 93.38 614 THR A CA 1
ATOM 4937 C C . THR A 1 614 ? 4.532 11.608 31.758 1.00 93.38 614 THR A C 1
ATOM 4939 O O . THR A 1 614 ? 3.482 12.249 31.815 1.00 93.38 614 THR A O 1
ATOM 4942 N N . ILE A 1 615 ? 4.563 10.304 31.462 1.00 94.31 615 ILE A N 1
ATOM 4943 C CA . ILE A 1 615 ? 3.359 9.497 31.236 1.00 94.31 615 ILE A CA 1
ATOM 4944 C C . ILE A 1 615 ? 2.476 9.522 32.481 1.00 94.31 615 ILE A C 1
ATOM 4946 O O . ILE A 1 615 ? 1.301 9.866 32.393 1.00 94.31 615 ILE A O 1
ATOM 4950 N N . GLU A 1 616 ? 3.046 9.235 33.649 1.00 92.19 616 GLU A N 1
ATOM 4951 C CA . GLU A 1 616 ? 2.310 9.183 34.913 1.00 92.19 616 GLU A CA 1
ATOM 4952 C C . GLU A 1 616 ? 1.629 10.519 35.257 1.00 92.19 616 GLU A C 1
ATOM 4954 O O . GLU A 1 616 ? 0.469 10.536 35.668 1.00 92.19 616 GLU A O 1
ATOM 4959 N N . ILE A 1 617 ? 2.293 11.651 34.994 1.00 92.44 617 ILE A N 1
ATOM 4960 C CA . ILE A 1 617 ? 1.733 13.001 35.180 1.00 92.44 617 ILE A CA 1
ATOM 4961 C C . ILE A 1 617 ? 0.592 13.299 34.193 1.00 92.44 617 ILE A C 1
ATOM 4963 O O . ILE A 1 617 ? -0.351 14.022 34.534 1.00 92.44 617 ILE A O 1
ATOM 4967 N N . ASN A 1 618 ? 0.667 12.780 32.967 1.00 93.81 618 ASN A N 1
ATOM 4968 C CA . ASN A 1 618 ? -0.318 13.060 31.922 1.00 93.81 618 ASN A CA 1
ATOM 4969 C C . ASN A 1 618 ? -1.513 12.095 31.937 1.00 93.81 618 ASN A C 1
ATOM 4971 O O . ASN A 1 618 ? -2.585 12.473 31.461 1.00 93.81 618 ASN A O 1
ATOM 4975 N N . LEU A 1 619 ? -1.382 10.903 32.528 1.00 93.62 619 LEU A N 1
ATOM 4976 C CA . LEU A 1 619 ? -2.458 9.908 32.619 1.00 93.62 619 LEU A CA 1
ATOM 4977 C C . LEU A 1 619 ? -3.775 10.476 33.189 1.00 93.62 619 LEU A C 1
ATOM 4979 O O . LEU A 1 619 ? -4.809 10.295 32.543 1.00 93.62 619 LEU A O 1
ATOM 4983 N N . PRO A 1 620 ? -3.795 11.225 34.313 1.00 90.62 620 PRO A N 1
ATOM 4984 C CA . PRO A 1 620 ? -5.033 11.825 34.816 1.00 90.62 620 PRO A CA 1
ATOM 4985 C C . PRO A 1 620 ? -5.708 12.780 33.819 1.00 90.62 620 PRO A C 1
ATOM 4987 O O . PRO A 1 620 ? -6.931 12.772 33.696 1.00 90.62 620 PRO A O 1
ATOM 4990 N N . LYS A 1 621 ? -4.926 13.568 33.066 1.00 90.31 621 LYS A N 1
ATOM 4991 C CA . LYS A 1 621 ? -5.452 14.500 32.049 1.00 90.31 621 LYS A CA 1
ATOM 4992 C C . LYS A 1 621 ? -6.029 13.759 30.845 1.00 90.31 621 LYS A C 1
ATOM 4994 O O . LYS A 1 621 ? -7.047 14.179 30.293 1.00 90.31 621 LYS A O 1
ATOM 4999 N N . LEU A 1 622 ? -5.390 12.659 30.445 1.00 92.62 622 LEU A N 1
ATOM 5000 C CA . LEU A 1 622 ? -5.886 11.787 29.384 1.00 92.62 622 LEU A CA 1
ATOM 5001 C C . LEU A 1 622 ? -7.228 11.158 29.780 1.00 92.62 622 LEU A C 1
ATOM 5003 O O . LEU A 1 622 ? -8.175 11.198 28.997 1.00 92.62 622 LEU A O 1
ATOM 5007 N N . ILE A 1 623 ? -7.336 10.654 31.013 1.00 90.56 623 ILE A N 1
ATOM 5008 C CA . ILE A 1 623 ? -8.577 10.085 31.558 1.00 90.56 623 ILE A CA 1
ATOM 5009 C C . ILE A 1 623 ? -9.683 11.149 31.634 1.00 90.56 623 ILE A C 1
ATOM 5011 O O . ILE A 1 623 ? -10.814 10.895 31.220 1.00 90.56 623 ILE A O 1
ATOM 5015 N N . GLU A 1 624 ? -9.369 12.361 32.099 1.00 85.75 624 GLU A N 1
ATOM 5016 C CA . GLU A 1 624 ? -10.328 13.472 32.119 1.00 85.75 624 GLU A CA 1
ATOM 5017 C C . GLU A 1 624 ? -10.821 13.823 30.705 1.00 85.75 624 GLU A C 1
ATOM 5019 O O . GLU A 1 624 ? -12.023 13.991 30.478 1.00 85.75 624 GLU A O 1
ATOM 5024 N N . SER A 1 625 ? -9.904 13.889 29.736 1.00 86.44 625 SER A N 1
ATOM 5025 C CA . SER A 1 625 ? -10.227 14.162 28.332 1.00 86.44 625 SER A CA 1
ATOM 5026 C C . SER A 1 625 ? -11.120 13.072 27.742 1.00 86.44 625 SER A C 1
ATOM 5028 O O . SER A 1 625 ? -12.124 13.386 27.104 1.00 86.44 625 SER A O 1
ATOM 5030 N N . LEU A 1 626 ? -10.826 11.800 28.030 1.00 87.62 626 LEU A N 1
ATOM 5031 C CA . LEU A 1 626 ? -11.663 10.665 27.641 1.00 87.62 626 LEU A CA 1
ATOM 5032 C C . LEU A 1 626 ? -13.084 10.787 28.214 1.00 87.62 626 LEU A C 1
ATOM 5034 O O . LEU A 1 626 ? -14.056 10.581 27.488 1.00 87.62 626 LEU A O 1
ATOM 5038 N N . GLY A 1 627 ? -13.218 11.192 29.479 1.00 81.81 627 GLY A N 1
ATOM 5039 C CA . GLY A 1 627 ? -14.513 11.472 30.103 1.00 81.81 627 GLY A CA 1
ATOM 5040 C C . GLY A 1 627 ? -15.310 12.552 29.383 1.00 81.81 627 GLY A C 1
ATOM 5041 O O . GLY A 1 627 ? -16.496 12.375 29.102 1.00 81.81 627 GLY A O 1
ATOM 5042 N N . ARG A 1 628 ? -14.656 13.666 29.034 1.00 78.38 628 ARG A N 1
ATOM 5043 C CA . ARG A 1 628 ? -15.287 14.768 28.290 1.00 78.38 628 ARG A CA 1
ATOM 5044 C C . ARG A 1 628 ? -15.721 14.336 26.890 1.00 78.38 628 ARG A C 1
ATOM 5046 O O . ARG A 1 628 ? -16.820 14.697 26.466 1.00 78.38 628 ARG A O 1
ATOM 5053 N N . LEU A 1 629 ? -14.898 13.550 26.195 1.00 81.81 629 LEU A N 1
ATOM 5054 C CA . LEU A 1 629 ? -15.235 12.988 24.887 1.00 81.81 629 LEU A CA 1
ATOM 5055 C C . LEU A 1 629 ? -16.446 12.051 24.981 1.00 81.81 629 LEU A C 1
ATOM 5057 O O . LEU A 1 629 ? -17.399 12.221 24.225 1.00 81.81 629 LEU A O 1
ATOM 5061 N N . CYS A 1 630 ? -16.466 11.129 25.949 1.00 80.75 630 CYS A N 1
ATOM 5062 C CA . CYS A 1 630 ? -17.594 10.214 26.159 1.00 80.75 630 CYS A CA 1
ATOM 5063 C C . CYS A 1 630 ? -18.880 10.974 26.512 1.00 80.75 630 CYS A C 1
ATOM 5065 O O . CYS A 1 630 ? -19.938 10.708 25.946 1.00 80.75 630 CYS A O 1
ATOM 5067 N N . ALA A 1 631 ? -18.794 11.981 27.386 1.00 74.19 631 ALA A N 1
ATOM 5068 C CA . ALA A 1 631 ? -19.932 12.831 27.728 1.00 74.19 631 ALA A CA 1
ATOM 5069 C C . ALA A 1 631 ? -20.435 13.667 26.539 1.00 74.19 631 ALA A C 1
ATOM 5071 O O . ALA A 1 631 ? -21.612 14.024 26.494 1.00 74.19 631 ALA A O 1
ATOM 5072 N N . SER A 1 632 ? -19.554 14.015 25.599 1.00 74.00 632 SER A N 1
ATOM 5073 C CA . SER A 1 632 ? -19.936 14.681 24.349 1.00 74.00 632 SER A CA 1
ATOM 5074 C C . SER A 1 632 ? -20.601 13.686 23.402 1.00 74.00 632 SER A C 1
ATOM 5076 O O . SER A 1 632 ? -21.644 13.998 22.844 1.00 74.00 632 SER A O 1
ATOM 5078 N N . PHE A 1 633 ? -20.080 12.463 23.295 1.00 76.81 633 PHE A N 1
ATOM 5079 C CA . PHE A 1 633 ? -20.653 11.404 22.461 1.00 76.81 633 PHE A CA 1
ATOM 5080 C C . PHE A 1 633 ? -22.075 11.052 22.893 1.00 76.81 633 PHE A C 1
ATOM 5082 O O . PHE A 1 633 ? -22.986 11.090 22.077 1.00 76.81 633 PHE A O 1
ATOM 5089 N N . VAL A 1 634 ? -22.300 10.840 24.192 1.00 70.56 634 VAL A N 1
ATOM 5090 C CA . VAL A 1 634 ? -23.641 10.564 24.738 1.00 70.56 634 VAL A CA 1
ATOM 5091 C C . VAL A 1 634 ? -24.625 11.716 24.476 1.00 70.56 634 VAL A C 1
ATOM 5093 O O . VAL A 1 634 ? -25.820 11.480 24.330 1.00 70.56 634 VAL A O 1
ATOM 5096 N N . ARG A 1 635 ? -24.147 12.966 24.401 1.00 63.94 635 ARG A N 1
ATOM 5097 C CA . ARG A 1 635 ? -24.984 14.142 24.092 1.00 63.94 635 ARG A CA 1
ATOM 5098 C C . ARG A 1 635 ? -25.244 14.334 22.602 1.00 63.94 635 ARG A C 1
ATOM 5100 O O . ARG A 1 635 ? -26.289 14.860 22.237 1.00 63.94 635 ARG A O 1
ATOM 5107 N N . CYS A 1 636 ? -24.280 13.961 21.769 1.00 57.25 636 CYS A N 1
ATOM 5108 C CA . CYS A 1 636 ? -24.219 14.321 20.355 1.00 57.25 636 CYS A CA 1
ATOM 5109 C C . CYS A 1 636 ? -24.405 13.117 19.437 1.00 57.25 636 CYS A C 1
ATOM 5111 O O . CYS A 1 636 ? -24.115 13.212 18.251 1.00 57.25 636 CYS A O 1
ATOM 5113 N N . VAL A 1 637 ? -24.858 11.979 19.949 1.00 61.38 637 VAL A N 1
ATOM 5114 C CA . VAL A 1 637 ? -25.160 10.823 19.117 1.00 61.38 637 VAL A CA 1
ATOM 5115 C C . VAL A 1 637 ? -26.462 10.210 19.604 1.00 61.38 637 VAL A C 1
ATOM 5117 O O . VAL A 1 637 ? -26.546 9.695 20.717 1.00 61.38 637 VAL A O 1
ATOM 5120 N N . VAL A 1 638 ? -27.493 10.273 18.761 1.00 63.62 638 VAL A N 1
ATOM 5121 C CA . VAL A 1 638 ? -28.744 9.554 19.009 1.00 63.62 638 VAL A CA 1
ATOM 5122 C C . VAL A 1 638 ? -28.599 8.131 18.500 1.00 63.62 638 VAL A C 1
ATOM 5124 O O . VAL A 1 638 ? -28.281 7.906 17.330 1.00 63.62 638 VAL A O 1
ATOM 5127 N N . GLN A 1 639 ? -28.826 7.188 19.412 1.00 66.81 639 GLN A N 1
ATOM 5128 C CA . GLN A 1 639 ? -29.038 5.791 19.079 1.00 66.81 639 GLN A CA 1
ATOM 5129 C C . GLN A 1 639 ? -30.522 5.611 18.749 1.00 66.81 639 GLN A C 1
ATOM 5131 O O . GLN A 1 639 ? -31.385 5.844 19.595 1.00 66.81 639 GLN A O 1
ATOM 5136 N N . GLU A 1 640 ? -30.825 5.222 17.518 1.00 67.44 640 GLU A N 1
ATOM 5137 C CA . GLU A 1 640 ? -32.188 4.961 17.068 1.00 67.44 640 GLU A CA 1
ATOM 5138 C C . GLU A 1 640 ? -32.207 3.666 16.268 1.00 67.44 640 GLU A C 1
ATOM 5140 O O . GLU A 1 640 ? -31.359 3.452 15.405 1.00 67.44 640 GLU A O 1
ATOM 5145 N N . ASN A 1 641 ? -33.162 2.785 16.577 1.00 70.75 641 ASN A N 1
ATOM 5146 C CA . ASN A 1 641 ? -33.227 1.435 16.009 1.00 70.75 641 ASN A CA 1
ATOM 5147 C C . ASN A 1 641 ? -31.882 0.690 16.112 1.00 70.75 641 ASN A C 1
ATOM 5149 O O . ASN A 1 641 ? -31.481 0.000 15.184 1.00 70.75 641 ASN A O 1
ATOM 5153 N N . GLY A 1 642 ? -31.155 0.889 17.215 1.00 73.62 642 GLY A N 1
ATOM 5154 C CA . GLY A 1 642 ? -29.850 0.275 17.454 1.00 73.62 642 GLY A CA 1
ATOM 5155 C C . GLY A 1 642 ? -28.660 0.943 16.756 1.00 73.62 642 GLY A C 1
ATOM 5156 O O . GLY A 1 642 ? -27.538 0.640 17.136 1.00 73.62 642 GLY A O 1
ATOM 5157 N N . LEU A 1 643 ? -28.853 1.875 15.813 1.00 81.06 643 LEU A N 1
ATOM 5158 C CA . LEU A 1 643 ? -27.773 2.544 15.069 1.00 81.06 643 LEU A CA 1
ATOM 5159 C C . LEU A 1 643 ? -27.489 3.954 15.588 1.00 81.06 643 LEU A C 1
ATOM 5161 O O . LEU A 1 643 ? -28.391 4.670 16.023 1.00 81.06 643 LEU A O 1
ATOM 5165 N N . TYR A 1 644 ? -26.230 4.377 15.493 1.00 79.38 644 TYR A N 1
ATOM 5166 C CA . TYR A 1 644 ? -25.817 5.729 15.850 1.00 79.38 644 TYR A CA 1
ATOM 5167 C C . TYR A 1 644 ? -25.942 6.680 14.659 1.00 79.38 644 TYR A C 1
ATOM 5169 O O . TYR A 1 644 ? -25.552 6.349 13.546 1.00 79.38 644 TYR A O 1
ATOM 5177 N N . HIS A 1 645 ? -26.460 7.887 14.871 1.00 72.69 645 HIS A N 1
ATOM 5178 C CA . HIS A 1 645 ? -26.569 8.879 13.801 1.00 72.69 645 HIS A CA 1
ATOM 5179 C C . HIS A 1 645 ? -25.648 10.071 14.051 1.00 72.69 645 HIS A C 1
ATOM 5181 O O . HIS A 1 645 ? -25.823 10.752 15.066 1.00 72.69 645 HIS A O 1
ATOM 5187 N N . PRO A 1 646 ? -24.702 10.373 13.137 1.00 65.50 646 PRO A N 1
ATOM 5188 C CA . PRO A 1 646 ? -23.983 11.630 13.204 1.00 65.50 646 PRO A CA 1
ATOM 5189 C C . PRO A 1 646 ? -24.950 12.786 12.930 1.00 65.50 646 PRO A C 1
ATOM 5191 O O . PRO A 1 646 ? -25.885 12.688 12.125 1.00 65.50 646 PRO A O 1
ATOM 5194 N N . TYR A 1 647 ? -24.706 13.898 13.609 1.00 64.00 647 TYR A N 1
ATOM 5195 C CA . TYR A 1 647 ? -25.412 15.145 13.365 1.00 64.00 647 TYR A CA 1
ATOM 5196 C C . TYR A 1 647 ? -24.685 16.018 12.352 1.00 64.00 647 TYR A C 1
ATOM 5198 O O . TYR A 1 647 ? -23.460 15.957 12.229 1.00 64.00 647 TYR A O 1
ATOM 5206 N N . TRP A 1 648 ? -25.467 16.863 11.687 1.00 60.81 648 TRP A N 1
ATOM 5207 C CA . TRP A 1 648 ? -25.008 18.042 10.974 1.00 60.81 648 TRP A CA 1
ATOM 5208 C C . TRP A 1 648 ? -25.406 19.289 11.743 1.00 60.81 648 TRP A C 1
ATOM 5210 O O . TRP A 1 648 ? -26.548 19.427 12.200 1.00 60.81 648 TRP A O 1
ATOM 5220 N N . LEU A 1 649 ? -24.463 20.212 11.852 1.00 54.41 649 LEU A N 1
ATOM 5221 C CA . LEU A 1 649 ? -24.710 21.506 12.462 1.00 54.41 649 LEU A CA 1
ATOM 5222 C C . LEU A 1 649 ? -25.481 22.405 11.484 1.00 54.41 649 LEU A C 1
ATOM 5224 O O . LEU A 1 649 ? -25.156 22.501 10.299 1.00 54.41 649 LEU A O 1
ATOM 5228 N N . ASP A 1 650 ? -26.543 23.053 11.972 1.00 52.31 650 ASP A N 1
ATOM 5229 C CA . ASP A 1 650 ? -27.274 24.058 11.200 1.00 52.31 650 ASP A CA 1
ATOM 5230 C C . ASP A 1 650 ? -26.443 25.350 11.146 1.00 52.31 650 ASP A C 1
ATOM 5232 O O . ASP A 1 650 ? -26.440 26.164 12.071 1.00 52.31 650 ASP A O 1
ATOM 5236 N N . VAL A 1 651 ? -25.700 25.526 10.054 1.00 48.00 651 VAL A N 1
ATOM 5237 C CA . VAL A 1 651 ? -24.881 26.720 9.781 1.00 48.00 651 VAL A CA 1
ATOM 5238 C C . VAL A 1 651 ? -25.689 27.886 9.173 1.00 48.00 651 VAL A C 1
ATOM 5240 O O . VAL A 1 651 ? -25.128 28.781 8.545 1.00 48.00 651 VAL A O 1
ATOM 5243 N N . GLY A 1 652 ? -27.018 27.911 9.347 1.00 42.75 652 GLY A N 1
ATOM 5244 C CA . GLY A 1 652 ? -27.891 28.999 8.879 1.00 42.75 652 GLY A CA 1
ATOM 5245 C C . GLY A 1 652 ? -28.380 28.856 7.433 1.00 42.75 652 GLY A C 1
ATOM 5246 O O . GLY A 1 652 ? -28.942 29.797 6.871 1.00 42.75 652 GLY A O 1
ATOM 5247 N N . PHE A 1 653 ? -28.189 27.682 6.828 1.00 40.34 653 PHE A N 1
ATOM 5248 C CA . PHE A 1 653 ? -28.660 27.354 5.476 1.00 40.34 653 PHE A CA 1
ATOM 5249 C C . PHE A 1 653 ? -30.091 26.810 5.434 1.00 40.34 653 PHE A C 1
ATOM 5251 O O . PHE A 1 653 ? -30.664 26.666 4.354 1.00 40.34 653 PHE A O 1
ATOM 5258 N N . TRP A 1 654 ? -30.678 26.490 6.585 1.00 40.84 654 TRP A N 1
ATOM 5259 C CA . TRP A 1 654 ? -31.938 25.773 6.650 1.00 40.84 654 TRP A CA 1
ATOM 5260 C C . TRP A 1 654 ? -33.077 26.707 7.064 1.00 40.84 654 TRP A C 1
ATOM 5262 O O . TRP A 1 654 ? -33.221 27.056 8.229 1.00 40.84 654 TRP A O 1
ATOM 5272 N N . SER A 1 655 ? -33.928 27.102 6.115 1.00 35.41 655 SER A N 1
ATOM 5273 C CA . SER A 1 655 ? -35.213 27.733 6.443 1.00 35.41 655 SER A CA 1
ATOM 5274 C C . SER A 1 655 ? -36.341 26.710 6.330 1.00 35.41 655 SER A C 1
ATOM 5276 O O . SER A 1 655 ? -36.548 26.109 5.278 1.00 35.41 655 SER A O 1
ATOM 5278 N N . GLU A 1 656 ? -37.069 26.490 7.426 1.00 32.53 656 GLU A N 1
ATOM 5279 C CA . GLU A 1 656 ? -38.345 25.777 7.384 1.00 32.53 656 GLU A CA 1
ATOM 5280 C C . GLU A 1 656 ? -39.413 26.717 6.822 1.00 32.53 656 GLU A C 1
ATOM 5282 O O . GLU A 1 656 ? -39.750 27.733 7.433 1.00 32.53 656 GLU A O 1
ATOM 5287 N N . VAL A 1 657 ? -39.991 26.372 5.672 1.00 27.98 657 VAL A N 1
ATOM 5288 C CA . VAL A 1 657 ? -41.250 26.982 5.235 1.00 27.98 657 VAL A CA 1
ATOM 5289 C C . VAL A 1 657 ? -42.373 26.306 6.020 1.00 27.98 657 VAL A C 1
ATOM 5291 O O . VAL A 1 657 ? -43.040 25.394 5.537 1.00 27.98 657 VAL A O 1
ATOM 5294 N N . SER A 1 658 ? -42.575 26.724 7.268 1.00 28.47 658 SER A N 1
ATOM 5295 C CA . SER A 1 658 ? -43.801 26.393 7.987 1.00 28.47 658 SER A CA 1
ATOM 5296 C C . SER A 1 658 ? -44.920 27.295 7.463 1.00 28.47 658 SER A C 1
ATOM 5298 O O . SER A 1 658 ? -44.926 28.513 7.636 1.00 28.47 658 SER A O 1
ATOM 5300 N N . GLY A 1 659 ? -45.879 26.696 6.756 1.00 29.28 659 GLY A N 1
ATOM 5301 C CA . GLY A 1 659 ? -47.133 27.352 6.408 1.00 29.28 659 GLY A CA 1
ATOM 5302 C C . GLY A 1 659 ? -47.930 27.635 7.680 1.00 29.28 659 GLY A C 1
ATOM 5303 O O . GLY A 1 659 ? -48.679 26.784 8.144 1.00 29.28 659 GLY A O 1
ATOM 5304 N N . GLY A 1 660 ? -47.756 28.820 8.260 1.00 24.78 660 GLY A N 1
ATOM 5305 C CA . GLY A 1 660 ? -48.464 29.236 9.465 1.00 24.78 660 GLY A CA 1
ATOM 5306 C C . GLY A 1 660 ? -48.249 30.717 9.746 1.00 24.78 660 GLY A C 1
ATOM 5307 O O . GLY A 1 660 ? -47.128 31.208 9.746 1.00 24.78 660 GLY A O 1
ATOM 5308 N N . SER A 1 661 ? -49.348 31.441 9.935 1.00 24.78 661 SER A N 1
ATOM 5309 C CA . SER A 1 661 ? -49.427 32.894 10.102 1.00 24.78 661 SER A CA 1
ATOM 5310 C C . SER A 1 661 ? -48.403 33.491 11.075 1.00 24.78 661 SER A C 1
ATOM 5312 O O . SER A 1 661 ? -48.282 33.068 12.221 1.00 24.78 661 SER A O 1
ATOM 5314 N N . SER A 1 662 ? -47.755 34.558 10.615 1.00 25.62 662 SER A N 1
ATOM 5315 C CA . SER A 1 662 ? -46.840 35.433 11.342 1.00 25.62 662 SER A CA 1
ATOM 5316 C C . SER A 1 662 ? -47.366 35.928 12.695 1.00 25.62 662 SER A C 1
ATOM 5318 O O . SER A 1 662 ? -48.384 36.623 12.741 1.00 25.62 662 SER A O 1
ATOM 5320 N N . SER A 1 663 ? -46.576 35.753 13.757 1.00 24.28 663 SER A N 1
ATOM 5321 C CA . SER A 1 663 ? -46.500 36.746 14.835 1.00 24.28 663 SER A CA 1
ATOM 5322 C C . SER A 1 663 ? -45.146 36.721 15.556 1.00 24.28 663 SER A C 1
ATOM 5324 O O . SER A 1 663 ? -44.850 35.804 16.310 1.00 24.28 663 SER A O 1
ATOM 5326 N N . ASN A 1 664 ? -44.379 37.792 15.328 1.00 28.77 664 ASN A N 1
ATOM 5327 C CA . ASN A 1 664 ? -43.432 38.458 16.229 1.00 28.77 664 ASN A CA 1
ATOM 5328 C C . ASN A 1 664 ? -42.386 37.631 16.997 1.00 28.77 664 ASN A C 1
ATOM 5330 O O . ASN A 1 664 ? -42.622 37.237 18.132 1.00 28.77 664 ASN A O 1
ATOM 5334 N N . LEU A 1 665 ? -41.153 37.625 16.480 1.00 24.06 665 LEU A N 1
ATOM 5335 C CA . LEU A 1 665 ? -39.926 37.659 17.287 1.00 24.06 665 LEU A CA 1
ATOM 5336 C C . LEU A 1 665 ? -38.885 38.523 16.560 1.00 24.06 665 LEU A C 1
ATOM 5338 O O . LEU A 1 665 ? -38.094 38.064 15.745 1.00 24.06 665 LEU A O 1
ATOM 5342 N N . SER A 1 666 ? -38.922 39.826 16.836 1.00 27.80 666 SER A N 1
ATOM 5343 C CA . SER A 1 666 ? -37.817 40.741 16.554 1.00 27.80 666 SER A CA 1
ATOM 5344 C C . SER A 1 666 ? -37.514 41.522 17.827 1.00 27.80 666 SER A C 1
ATOM 5346 O O . SER A 1 666 ? -38.444 41.935 18.520 1.00 27.80 666 SER A O 1
ATOM 5348 N N . ARG A 1 667 ? -36.215 41.747 18.069 1.00 28.48 667 ARG A N 1
ATOM 5349 C CA . ARG A 1 667 ? -35.562 42.429 19.208 1.00 28.48 667 ARG A CA 1
ATOM 5350 C C . ARG A 1 667 ? -35.033 41.487 20.290 1.00 28.48 667 ARG A C 1
ATOM 5352 O O . ARG A 1 667 ? -35.744 41.171 21.231 1.00 28.48 667 ARG A O 1
ATOM 5359 N N . ASN A 1 668 ? -33.755 41.114 20.161 1.00 26.16 668 ASN A N 1
ATOM 5360 C CA . ASN A 1 668 ? -32.733 41.297 21.211 1.00 26.16 668 ASN A CA 1
ATOM 5361 C C . ASN A 1 668 ? -31.379 40.680 20.812 1.00 26.16 668 ASN A C 1
ATOM 5363 O O . ASN A 1 668 ? -30.953 39.720 21.425 1.00 26.16 668 ASN A O 1
ATOM 5367 N N . ASN A 1 669 ? -30.674 41.223 19.808 1.00 28.00 669 ASN A N 1
ATOM 5368 C CA . ASN A 1 669 ? -29.272 40.832 19.550 1.00 28.00 669 ASN A CA 1
ATOM 5369 C C . ASN A 1 669 ? -28.429 41.978 18.955 1.00 28.00 669 ASN A C 1
ATOM 5371 O O . ASN A 1 669 ? -27.748 41.827 17.948 1.00 28.00 669 ASN A O 1
ATOM 5375 N N . LYS A 1 670 ? -28.488 43.170 19.566 1.00 27.12 670 LYS A N 1
ATOM 5376 C CA . LYS A 1 670 ? -27.653 44.325 19.167 1.00 27.12 670 LYS A CA 1
ATOM 5377 C C . LYS A 1 670 ? -26.757 44.889 20.279 1.00 27.12 670 LYS A C 1
ATOM 5379 O O . LYS A 1 670 ? -26.333 46.032 20.175 1.00 27.12 670 LYS A O 1
ATOM 5384 N N . GLN A 1 671 ? -26.442 44.121 21.327 1.00 25.97 671 GLN A N 1
ATOM 5385 C CA . GLN A 1 671 ? -25.716 44.674 22.484 1.00 25.97 671 GLN A CA 1
ATOM 5386 C C . GLN A 1 671 ? -24.525 43.871 23.041 1.00 25.97 671 GLN A C 1
ATOM 5388 O O . GLN A 1 671 ? -24.102 44.153 24.154 1.00 25.97 671 GLN A O 1
ATOM 5393 N N . GLN A 1 672 ? -23.910 42.951 22.288 1.00 27.31 672 GLN A N 1
ATOM 5394 C CA . GLN A 1 672 ? -22.674 42.274 22.739 1.00 27.31 672 GLN A CA 1
ATOM 5395 C C . GLN A 1 672 ? -21.600 42.133 21.643 1.00 27.31 672 GLN A C 1
ATOM 5397 O O . GLN A 1 672 ? -21.048 41.063 21.422 1.00 27.31 672 GLN A O 1
ATOM 5402 N N . GLN A 1 673 ? -21.273 43.228 20.951 1.00 27.72 673 GLN A N 1
ATOM 5403 C CA . GLN A 1 673 ? -20.056 43.321 20.125 1.00 27.72 673 GLN A CA 1
ATOM 5404 C C . GLN A 1 673 ? -19.366 44.679 20.312 1.00 27.72 673 GLN A C 1
ATOM 5406 O O . GLN A 1 673 ? -19.128 45.409 19.361 1.00 27.72 673 GLN A O 1
ATOM 5411 N N . GLN A 1 674 ? -19.061 45.045 21.554 1.00 28.28 674 GLN A N 1
ATOM 5412 C CA . GLN A 1 674 ? -18.088 46.093 21.867 1.00 28.28 674 GLN A CA 1
ATOM 5413 C C . GLN A 1 674 ? -17.468 45.756 23.220 1.00 28.28 674 GLN A C 1
ATOM 5415 O O . GLN A 1 674 ? -18.019 46.152 24.231 1.00 28.28 674 GLN A O 1
ATOM 5420 N N . GLU A 1 675 ? -16.391 44.964 23.224 1.00 26.58 675 GLU A N 1
ATOM 5421 C CA . GLU A 1 675 ? -15.301 44.986 24.221 1.00 26.58 675 GLU A CA 1
ATOM 5422 C C . GLU A 1 675 ? -14.406 43.750 24.051 1.00 26.58 675 GLU A C 1
ATOM 5424 O O . GLU A 1 675 ? -14.620 42.721 24.680 1.00 26.58 675 GLU A O 1
ATOM 5429 N N . THR A 1 676 ? -13.402 43.832 23.171 1.00 26.45 676 THR A N 1
ATOM 5430 C CA . THR A 1 676 ? -12.105 43.125 23.303 1.00 26.45 676 THR A CA 1
ATOM 5431 C C . THR A 1 676 ? -11.143 43.583 22.197 1.00 26.45 676 THR A C 1
ATOM 5433 O O . THR A 1 676 ? -10.763 42.847 21.296 1.00 26.45 676 THR A O 1
ATOM 5436 N N . GLN A 1 677 ? -10.721 44.849 22.259 1.00 27.25 677 GLN A N 1
ATOM 5437 C CA . GLN A 1 677 ? -9.499 45.308 21.591 1.00 27.25 677 GLN A CA 1
ATOM 5438 C C . GLN A 1 677 ? -8.478 45.708 22.654 1.00 27.25 677 GLN A C 1
ATOM 5440 O O . GLN A 1 677 ? -8.507 46.830 23.148 1.00 27.25 677 GLN A O 1
ATOM 5445 N N . ARG A 1 678 ? -7.555 44.797 22.980 1.00 25.36 678 ARG A N 1
ATOM 5446 C CA . ARG A 1 678 ? -6.207 45.128 23.474 1.00 25.36 678 ARG A CA 1
ATOM 5447 C C . ARG A 1 678 ? -5.225 44.043 23.021 1.00 25.36 678 ARG A C 1
ATOM 5449 O O . ARG A 1 678 ? -5.128 42.994 23.643 1.00 25.36 678 ARG A O 1
ATOM 5456 N N . ARG A 1 679 ? -4.490 44.314 21.938 1.00 24.97 679 ARG A N 1
ATOM 5457 C CA . ARG A 1 679 ? -3.195 43.680 21.630 1.00 24.97 679 ARG A CA 1
ATOM 5458 C C . ARG A 1 679 ? -2.077 44.632 22.075 1.00 24.97 679 ARG A C 1
ATOM 5460 O O . ARG A 1 679 ? -2.243 45.837 21.877 1.00 24.97 679 ARG A O 1
ATOM 5467 N N . PRO A 1 680 ? -0.934 44.150 22.589 1.00 24.55 680 PRO A N 1
ATOM 5468 C CA . PRO A 1 680 ? 0.310 44.896 22.543 1.00 24.55 680 PRO A CA 1
ATOM 5469 C C . PRO A 1 680 ? 1.012 44.682 21.196 1.00 24.55 680 PRO A C 1
ATOM 5471 O O . PRO A 1 680 ? 0.922 43.635 20.560 1.00 24.55 680 PRO A O 1
ATOM 5474 N N . SER A 1 681 ? 1.681 45.743 20.774 1.00 23.06 681 SER A N 1
ATOM 5475 C CA . SER A 1 681 ? 2.380 45.958 19.515 1.00 23.06 681 SER A CA 1
ATOM 5476 C C . SER A 1 681 ? 3.758 45.295 19.422 1.00 23.06 681 SER A C 1
ATOM 5478 O O . SER A 1 681 ? 4.440 45.128 20.429 1.00 23.06 681 SER A O 1
ATOM 5480 N N . SER A 1 682 ? 4.194 45.157 18.164 1.00 22.20 682 SER A N 1
ATOM 5481 C CA . SER A 1 682 ? 5.569 45.095 17.635 1.00 22.20 682 SER A CA 1
ATOM 5482 C C . SER A 1 682 ? 6.120 43.706 17.295 1.00 22.20 682 SER A C 1
ATOM 5484 O O . SER A 1 682 ? 6.514 42.950 18.168 1.00 22.20 682 SER A O 1
ATOM 5486 N N . ILE A 1 683 ? 6.152 43.410 15.990 1.00 22.88 683 ILE A N 1
ATOM 5487 C CA . ILE A 1 683 ? 7.336 43.026 15.201 1.00 22.88 683 ILE A CA 1
ATOM 5488 C C . ILE A 1 683 ? 6.967 43.274 13.727 1.00 22.88 683 ILE A C 1
ATOM 5490 O O . ILE A 1 683 ? 5.901 42.877 13.260 1.00 22.88 683 ILE A O 1
ATOM 5494 N N . GLN A 1 684 ? 7.815 44.040 13.043 1.00 22.77 684 GLN A N 1
ATOM 5495 C CA . GLN A 1 684 ? 7.682 44.429 11.641 1.00 22.77 684 GLN A CA 1
ATOM 5496 C C . GLN A 1 684 ? 7.901 43.211 10.733 1.00 22.77 684 GLN A C 1
ATOM 5498 O O . GLN A 1 684 ? 8.868 42.479 10.921 1.00 22.77 684 GLN A O 1
ATOM 5503 N N . SER A 1 685 ? 7.037 43.024 9.734 1.00 22.70 685 SER A N 1
ATOM 5504 C CA . SER A 1 685 ? 7.330 42.201 8.557 1.00 22.70 685 SER A CA 1
ATOM 5505 C C . SER A 1 685 ? 7.082 43.034 7.304 1.00 22.70 685 SER A C 1
ATOM 5507 O O . SER A 1 685 ? 6.076 43.736 7.190 1.00 22.70 685 SER A O 1
ATOM 5509 N N . GLU A 1 686 ? 8.080 43.018 6.427 1.00 21.38 686 GLU A N 1
ATOM 5510 C CA . GLU A 1 686 ? 8.109 43.696 5.140 1.00 21.38 686 GLU A CA 1
ATOM 5511 C C . GLU A 1 686 ? 7.128 43.043 4.161 1.00 21.38 686 GLU A C 1
ATOM 5513 O O . GLU A 1 686 ? 6.973 41.825 4.094 1.00 21.38 686 GLU A O 1
ATOM 5518 N N . SER A 1 687 ? 6.451 43.902 3.409 1.00 20.38 687 SER A N 1
ATOM 5519 C CA . SER A 1 687 ? 5.468 43.600 2.380 1.00 20.38 687 SER A CA 1
ATOM 5520 C C . SER A 1 687 ? 6.097 42.949 1.145 1.00 20.38 687 SER A C 1
ATOM 5522 O O . SER A 1 687 ? 6.941 43.560 0.492 1.00 20.38 687 SER A O 1
ATOM 5524 N N . ILE A 1 688 ? 5.603 41.769 0.763 1.00 21.19 688 ILE A N 1
ATOM 5525 C CA . ILE A 1 688 ? 5.639 41.286 -0.622 1.00 21.19 688 ILE A CA 1
ATOM 5526 C C . ILE A 1 688 ? 4.211 41.410 -1.158 1.00 21.19 688 ILE A C 1
ATOM 5528 O O . ILE A 1 688 ? 3.291 40.747 -0.679 1.00 21.19 688 ILE A O 1
ATOM 5532 N N . GLU A 1 689 ? 4.031 42.317 -2.114 1.00 20.73 689 GLU A 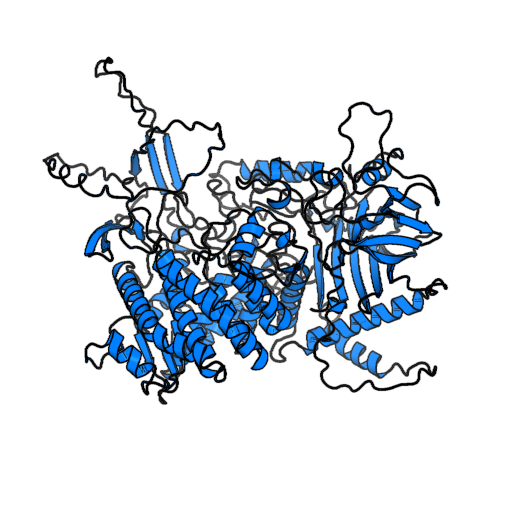N 1
ATOM 5533 C CA . GLU A 1 689 ? 2.784 42.533 -2.843 1.00 20.73 689 GLU A CA 1
ATOM 5534 C C . GLU A 1 689 ? 2.411 41.269 -3.634 1.00 20.73 689 GLU A C 1
ATOM 5536 O O . GLU A 1 689 ? 3.108 40.875 -4.568 1.00 20.73 689 GLU A O 1
ATOM 5541 N N . SER A 1 690 ? 1.286 40.645 -3.278 1.00 21.91 690 SER A N 1
ATOM 5542 C CA . SER A 1 690 ? 0.564 39.724 -4.157 1.00 21.91 690 SER A CA 1
ATOM 5543 C C . SER A 1 690 ? -0.676 40.445 -4.684 1.00 21.91 690 SER A C 1
ATOM 5545 O O . SER A 1 690 ? -1.623 40.736 -3.956 1.00 21.91 690 SER A O 1
ATOM 5547 N N . ASN A 1 691 ? -0.649 40.779 -5.973 1.00 21.28 691 ASN A N 1
ATOM 5548 C CA . ASN A 1 691 ? -1.821 41.250 -6.701 1.00 21.28 691 ASN A CA 1
ATOM 5549 C C . ASN A 1 691 ? -2.742 40.057 -6.990 1.00 21.28 691 ASN A C 1
ATOM 5551 O O . ASN A 1 691 ? -2.632 39.414 -8.029 1.00 21.28 691 ASN A O 1
ATOM 5555 N N . ALA A 1 692 ? -3.657 39.786 -6.065 1.00 21.42 692 ALA A N 1
ATOM 5556 C CA . ALA A 1 692 ? -4.893 39.055 -6.319 1.00 21.42 692 ALA A CA 1
ATOM 5557 C C . ALA A 1 692 ? -5.989 39.665 -5.435 1.00 21.42 692 ALA A C 1
ATOM 5559 O O . ALA A 1 692 ? -6.300 39.175 -4.353 1.00 21.42 692 ALA A O 1
ATOM 5560 N N . SER A 1 693 ? -6.546 40.796 -5.875 1.00 19.84 693 SER A N 1
ATOM 5561 C CA . SER A 1 693 ? -7.741 41.371 -5.265 1.00 19.84 693 SER A CA 1
ATOM 5562 C C . SER A 1 693 ? -8.946 40.486 -5.600 1.00 19.84 693 SER A C 1
ATOM 5564 O O . SER A 1 693 ? -9.584 40.663 -6.638 1.00 19.84 693 SER A O 1
ATOM 5566 N N . ILE A 1 694 ? -9.256 39.523 -4.733 1.00 23.97 694 ILE A N 1
ATOM 5567 C CA . ILE A 1 694 ? -10.620 39.003 -4.627 1.00 23.97 694 ILE A CA 1
ATOM 5568 C C . ILE A 1 694 ? -11.376 40.030 -3.790 1.00 23.97 694 ILE A C 1
ATOM 5570 O O . ILE A 1 694 ? -11.097 40.225 -2.609 1.00 23.97 694 ILE A O 1
ATOM 5574 N N . ASP A 1 695 ? -12.266 40.752 -4.459 1.00 21.84 695 ASP A N 1
ATOM 557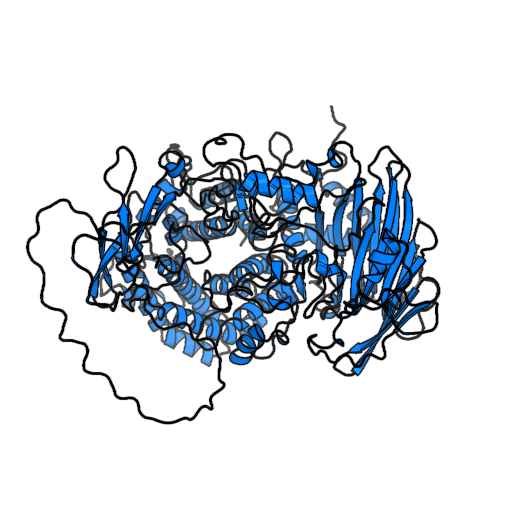5 C CA . ASP A 1 695 ? -13.102 41.789 -3.875 1.00 21.84 695 ASP A CA 1
ATOM 5576 C C . ASP A 1 695 ? -13.911 41.205 -2.702 1.00 21.84 695 ASP A C 1
ATOM 5578 O O . ASP A 1 695 ? -14.646 40.224 -2.855 1.00 21.84 695 ASP A O 1
ATOM 5582 N N . GLY A 1 696 ? -13.730 41.784 -1.513 1.00 23.95 696 GLY A N 1
ATOM 5583 C CA . GLY A 1 696 ? -14.241 41.312 -0.223 1.00 23.95 696 GLY A CA 1
ATOM 5584 C C . GLY A 1 696 ? -15.743 41.521 -0.031 1.00 23.95 696 GLY A C 1
ATOM 5585 O O . GLY A 1 696 ? -16.171 42.104 0.965 1.00 23.95 696 GLY A O 1
ATOM 5586 N N . SER A 1 697 ? -16.556 41.038 -0.968 1.00 21.17 697 SER A N 1
ATOM 5587 C CA . SER A 1 697 ? -18.002 40.934 -0.787 1.00 21.17 697 SER A CA 1
ATOM 5588 C C . SER A 1 697 ? -18.348 39.558 -0.212 1.00 21.17 697 SER A C 1
ATOM 5590 O O . SER A 1 697 ? -18.215 38.532 -0.875 1.00 21.17 697 SER A O 1
ATOM 5592 N N . CYS A 1 698 ? -18.786 39.522 1.050 1.00 21.34 698 CYS A N 1
ATOM 5593 C CA . CYS A 1 698 ? -19.432 38.346 1.631 1.00 21.34 698 CYS A CA 1
ATOM 5594 C C . CYS A 1 698 ? -20.653 37.974 0.778 1.00 21.34 698 CYS A C 1
ATOM 5596 O O . CYS A 1 698 ? -21.717 38.586 0.903 1.00 21.34 698 CYS A O 1
ATOM 5598 N N . VAL A 1 699 ? -20.523 36.956 -0.072 1.00 23.50 699 VAL A N 1
ATOM 5599 C CA . VAL A 1 699 ? -21.673 36.315 -0.710 1.00 23.50 699 VAL A CA 1
ATOM 5600 C C . VAL A 1 699 ? -22.366 35.481 0.364 1.00 23.50 699 VAL A C 1
ATOM 5602 O O . VAL A 1 699 ? -21.942 34.378 0.690 1.00 23.50 699 VAL A O 1
ATOM 5605 N N . SER A 1 700 ? -23.419 36.035 0.966 1.00 24.69 700 SER A N 1
ATOM 5606 C CA . SER A 1 700 ? -24.311 35.258 1.832 1.00 24.69 700 SER A CA 1
ATOM 5607 C C . SER A 1 700 ? -25.228 34.397 0.961 1.00 24.69 700 SER A C 1
ATOM 5609 O O . SER A 1 700 ? -26.020 34.916 0.171 1.00 24.69 700 SER A O 1
ATOM 5611 N N . PHE A 1 701 ? -25.100 33.077 1.075 1.00 28.12 701 PHE A N 1
ATOM 5612 C CA . PHE A 1 701 ? -25.996 32.122 0.433 1.00 28.12 701 PHE A CA 1
ATOM 5613 C C . PHE A 1 701 ? -27.210 31.900 1.340 1.00 28.12 701 PHE A C 1
ATOM 5615 O O . PHE A 1 701 ? -27.062 31.567 2.510 1.00 28.12 701 PHE A O 1
ATOM 5622 N N . SER A 1 702 ? -28.419 32.094 0.813 1.00 29.69 702 SER A N 1
ATOM 5623 C CA . SER A 1 702 ? -29.656 31.685 1.486 1.00 29.69 702 SER A CA 1
ATOM 5624 C C . SER A 1 702 ? -30.295 30.571 0.666 1.00 29.69 702 SER A C 1
ATOM 5626 O O . SER A 1 702 ? -30.741 30.824 -0.458 1.00 29.69 702 SER A O 1
ATOM 5628 N N . GLY A 1 703 ? -30.287 29.352 1.202 1.00 31.70 703 GLY A N 1
ATOM 5629 C CA . GLY A 1 703 ? -30.925 28.186 0.601 1.00 31.70 703 GLY A CA 1
ATOM 5630 C C . GLY A 1 703 ? -32.279 27.879 1.242 1.00 31.70 703 GLY A C 1
ATOM 5631 O O . GLY A 1 703 ? -32.482 28.110 2.432 1.00 31.70 703 GLY A O 1
ATOM 5632 N N . VAL A 1 704 ? -33.215 27.350 0.455 1.00 31.08 704 VAL A N 1
ATOM 5633 C CA . VAL A 1 704 ? -34.396 26.641 0.977 1.00 31.08 704 VAL A CA 1
ATOM 5634 C C . VAL A 1 704 ? -34.222 25.174 0.605 1.00 31.08 704 VAL A C 1
ATOM 5636 O O . VAL A 1 704 ? -33.975 24.871 -0.568 1.00 31.08 704 VAL A O 1
ATOM 5639 N N . VAL A 1 705 ? -34.307 24.285 1.596 1.00 34.84 705 VAL A N 1
ATOM 5640 C CA . VAL A 1 705 ? -34.204 22.838 1.397 1.00 34.84 705 VAL A CA 1
ATOM 5641 C C . VAL A 1 705 ? -35.600 22.231 1.446 1.00 34.84 705 VAL A C 1
ATOM 5643 O O . VAL A 1 705 ? -36.228 22.213 2.502 1.00 34.84 705 VAL A O 1
ATOM 5646 N N . GLU A 1 706 ? -36.092 21.741 0.310 1.00 33.03 706 GLU A N 1
ATOM 5647 C CA . GLU A 1 706 ? -37.408 21.098 0.208 1.00 33.03 706 GLU A CA 1
ATOM 5648 C C . GLU A 1 706 ? -37.257 19.598 -0.094 1.00 33.03 706 GLU A C 1
ATOM 5650 O O . GLU A 1 706 ? -36.441 19.189 -0.926 1.00 33.03 706 GLU A O 1
ATOM 5655 N N . ARG A 1 707 ? -38.052 18.766 0.593 1.00 33.84 707 ARG A N 1
ATOM 5656 C CA . ARG A 1 707 ? -38.099 17.303 0.422 1.00 33.84 707 ARG A CA 1
ATOM 5657 C C . ARG A 1 707 ? -39.125 16.920 -0.644 1.00 33.84 707 ARG A C 1
ATOM 5659 O O . ARG A 1 707 ? -40.247 17.419 -0.616 1.00 33.84 707 ARG A O 1
ATOM 5666 N N . PHE A 1 708 ? -38.792 15.941 -1.485 1.00 31.17 708 PHE A N 1
ATOM 5667 C CA . PHE A 1 708 ? -39.767 15.194 -2.284 1.00 31.17 708 PHE A CA 1
ATOM 5668 C C . PHE A 1 708 ? -39.547 13.689 -2.100 1.00 31.17 708 PHE A C 1
ATOM 5670 O O . PHE A 1 708 ? -38.670 13.101 -2.719 1.00 31.17 708 PHE A O 1
ATOM 5677 N N . THR A 1 709 ? -40.365 13.054 -1.260 1.00 31.73 709 THR A N 1
ATOM 5678 C CA . THR A 1 709 ? -40.573 11.598 -1.289 1.00 31.73 709 THR A CA 1
ATOM 5679 C C . THR A 1 709 ? -42.055 11.321 -1.046 1.00 31.73 709 THR A C 1
ATOM 5681 O O . THR A 1 709 ? -42.659 11.910 -0.144 1.00 31.73 709 THR A O 1
ATOM 5684 N N . GLY A 1 710 ? -42.655 10.440 -1.846 1.00 31.03 710 GLY A N 1
ATOM 5685 C CA . GLY A 1 710 ? -43.987 9.911 -1.568 1.00 31.03 710 GLY A CA 1
ATOM 5686 C C . GLY A 1 710 ? -43.971 9.129 -0.253 1.00 31.03 710 GLY A C 1
ATOM 5687 O O . GLY A 1 710 ? -43.159 8.234 -0.083 1.00 31.03 710 GLY A O 1
ATOM 5688 N N . SER A 1 711 ? -44.839 9.517 0.682 1.00 31.06 711 SER A N 1
ATOM 5689 C CA . SER A 1 711 ? -45.202 8.788 1.911 1.00 31.06 711 SER A CA 1
ATOM 5690 C C . SER A 1 711 ? -44.069 8.243 2.803 1.00 31.06 711 SER A C 1
ATOM 5692 O O . SER A 1 711 ? -43.852 7.041 2.860 1.00 31.06 711 SER A O 1
ATOM 5694 N N . SER A 1 712 ? -43.463 9.113 3.618 1.00 31.05 712 SER A N 1
ATOM 5695 C CA . SER A 1 712 ? -43.053 8.797 5.005 1.00 31.05 712 SER A CA 1
ATOM 5696 C C . SER A 1 712 ? -42.612 10.085 5.717 1.00 31.05 712 SER A C 1
ATOM 5698 O O . SER A 1 712 ? -41.515 10.604 5.534 1.00 31.05 712 SER A O 1
ATOM 5700 N N . SER A 1 713 ? -43.492 10.689 6.509 1.00 31.05 713 SER A N 1
ATOM 5701 C CA . SER A 1 713 ? -43.163 11.824 7.381 1.00 31.05 713 SER A CA 1
ATOM 5702 C C . SER A 1 713 ? -42.189 11.375 8.484 1.00 31.05 713 SER A C 1
ATOM 5704 O O . SER A 1 713 ? -42.607 10.569 9.309 1.00 31.05 713 SER A O 1
ATOM 5706 N N . GLY A 1 714 ? -40.935 11.867 8.536 1.00 38.62 714 GLY A N 1
ATOM 5707 C CA . GLY A 1 714 ? -40.113 11.627 9.740 1.00 38.62 714 GLY A CA 1
ATOM 5708 C C . GLY A 1 714 ? -38.578 11.765 9.762 1.00 38.62 714 GLY A C 1
ATOM 5709 O O . GLY A 1 714 ? -38.040 11.489 10.821 1.00 38.62 714 GLY A O 1
ATOM 5710 N N . LEU A 1 715 ? -37.836 12.161 8.712 1.00 38.44 715 LEU A N 1
ATOM 5711 C CA . LEU A 1 715 ? -36.357 11.962 8.709 1.00 38.44 715 LEU A CA 1
ATOM 5712 C C . LEU A 1 715 ? -35.438 13.203 8.760 1.00 38.44 715 LEU A C 1
ATOM 5714 O O . LEU A 1 715 ? -34.225 13.048 8.804 1.00 38.44 715 LEU A O 1
ATOM 5718 N N . LEU A 1 716 ? -35.971 14.426 8.836 1.00 45.56 716 LEU A N 1
ATOM 5719 C CA . LEU A 1 716 ? -35.192 15.625 9.205 1.00 45.56 716 LEU A CA 1
ATOM 5720 C C . LEU A 1 716 ? -35.728 16.175 10.528 1.00 45.56 716 LEU A C 1
ATOM 5722 O O . LEU A 1 716 ? -36.245 17.286 10.594 1.00 45.56 716 LEU A O 1
ATOM 5726 N N . THR A 1 717 ? -35.686 15.360 11.579 1.00 43.53 717 THR A N 1
ATOM 5727 C CA . THR A 1 717 ? -36.004 15.822 12.931 1.00 43.53 717 THR A CA 1
ATOM 5728 C C . THR A 1 717 ? -34.882 16.739 13.403 1.00 43.53 717 THR A C 1
ATOM 5730 O O . THR A 1 717 ? -33.733 16.305 13.521 1.00 43.53 717 THR A O 1
ATOM 5733 N N . SER A 1 718 ? -35.202 18.005 13.662 1.00 49.03 718 SER A N 1
ATOM 5734 C CA . SER A 1 718 ? -34.333 18.882 14.436 1.00 49.03 718 SER A CA 1
ATOM 5735 C C . SER A 1 718 ? -34.219 18.311 15.848 1.00 49.03 718 SER A C 1
ATOM 5737 O O . SER A 1 718 ? -35.216 17.983 16.491 1.00 49.03 718 SER A O 1
ATOM 5739 N N . SER A 1 719 ? -32.991 18.107 16.306 1.00 46.16 719 SER A N 1
ATOM 5740 C CA . SER A 1 719 ? -32.707 17.756 17.694 1.00 46.16 719 SER A CA 1
ATOM 5741 C C . SER A 1 719 ? -31.997 18.924 18.348 1.00 46.16 719 SER A C 1
ATOM 5743 O O . SER A 1 719 ? -31.190 19.606 17.719 1.00 46.16 719 SER A O 1
ATOM 5745 N N . THR A 1 720 ? -32.312 19.155 19.612 1.00 49.84 720 THR A N 1
ATOM 5746 C CA . THR A 1 720 ? -31.553 20.072 20.446 1.00 49.84 720 THR A CA 1
ATOM 5747 C C . THR A 1 720 ? -30.386 19.302 21.054 1.00 49.84 720 THR A C 1
ATOM 5749 O O . THR A 1 720 ? -30.603 18.348 21.801 1.00 49.84 720 THR A O 1
ATOM 5752 N N . VAL A 1 721 ? -29.161 19.723 20.764 1.00 49.81 721 VAL A N 1
ATOM 5753 C CA . VAL A 1 721 ? -27.950 19.254 21.444 1.00 49.81 721 VAL A CA 1
ATOM 5754 C C . VAL A 1 721 ? -27.385 20.406 22.261 1.00 49.81 721 VAL A C 1
ATOM 5756 O O . VAL A 1 721 ? -27.480 21.563 21.870 1.00 49.81 721 VAL A O 1
ATOM 5759 N N . TYR A 1 722 ? -26.815 20.100 23.423 1.00 44.38 722 TYR A N 1
ATOM 5760 C CA . TYR A 1 722 ? -26.121 21.096 24.229 1.00 44.38 722 TYR A CA 1
ATOM 5761 C C . TYR A 1 722 ? -24.630 21.042 23.932 1.00 44.38 722 TYR A C 1
ATOM 5763 O O . TYR A 1 722 ? -24.001 19.995 24.110 1.00 44.38 722 TYR A O 1
ATOM 5771 N N . SER A 1 723 ? -24.067 22.172 23.527 1.00 48.06 723 SER A N 1
ATOM 5772 C CA . SER A 1 723 ? -22.636 22.342 23.325 1.00 48.06 723 SER A CA 1
ATOM 5773 C C . SER A 1 723 ? -21.824 22.071 24.593 1.00 48.06 723 SER A C 1
ATOM 5775 O O . SER A 1 723 ? -22.336 22.052 25.720 1.00 48.06 723 SER A O 1
ATOM 5777 N N . GLY A 1 724 ? -20.510 21.905 24.426 1.00 39.31 724 GLY A N 1
ATOM 5778 C CA . GLY A 1 724 ? -19.568 21.741 25.536 1.00 39.31 724 GLY A CA 1
ATOM 5779 C C . GLY A 1 724 ? -19.585 22.888 26.562 1.00 39.31 724 GLY A C 1
ATOM 5780 O O . GLY A 1 724 ? -19.251 22.651 27.721 1.00 39.31 724 GLY A O 1
ATOM 5781 N N . ASP A 1 725 ? -20.018 24.095 26.174 1.00 45.47 725 ASP A N 1
ATOM 5782 C CA . ASP A 1 725 ? -20.226 25.255 27.059 1.00 45.47 725 ASP A CA 1
ATOM 5783 C C . ASP A 1 725 ? -21.681 25.414 27.557 1.00 45.47 725 ASP A C 1
ATOM 5785 O O . ASP A 1 725 ? -21.996 26.382 28.249 1.00 45.47 725 ASP A O 1
ATOM 5789 N N . GLY A 1 726 ? -22.560 24.450 27.260 1.00 45.03 726 GLY A N 1
ATOM 5790 C CA . GLY A 1 726 ? -23.938 24.390 27.755 1.00 45.03 726 GLY A CA 1
ATOM 5791 C C . GLY A 1 726 ? -24.950 25.231 26.972 1.00 45.03 726 GLY A C 1
ATOM 5792 O O . GLY A 1 726 ? -26.070 25.416 27.449 1.00 45.03 726 GLY A O 1
ATOM 5793 N N . ARG A 1 727 ? -24.588 25.744 25.791 1.00 52.88 727 ARG A N 1
ATOM 5794 C CA . ARG A 1 727 ? -25.515 26.424 24.878 1.00 52.88 727 ARG A CA 1
ATOM 5795 C C . ARG A 1 727 ? -26.373 25.415 24.135 1.00 52.88 727 ARG A C 1
ATOM 5797 O O . ARG A 1 727 ? -25.933 24.326 23.792 1.00 52.88 727 ARG A O 1
ATOM 5804 N N . GLU A 1 728 ? -27.613 25.806 23.899 1.00 52.62 728 GLU A N 1
ATOM 5805 C CA . GLU A 1 728 ? -28.571 25.023 23.137 1.00 52.62 728 GLU A CA 1
ATOM 5806 C C . GLU A 1 728 ? -28.308 25.198 21.636 1.00 52.62 728 GLU A C 1
ATOM 5808 O O . GLU A 1 728 ? -28.330 26.322 21.131 1.00 52.62 728 GLU A O 1
ATOM 5813 N N . GLU A 1 729 ? -28.059 24.101 20.926 1.00 55.91 729 GLU A N 1
ATOM 5814 C CA . GLU A 1 729 ? -27.833 24.083 19.486 1.00 55.91 729 GLU A CA 1
ATOM 5815 C C . GLU A 1 729 ? -28.846 23.193 18.775 1.00 55.91 729 GLU A C 1
ATOM 5817 O O . GLU A 1 729 ? -29.119 22.066 19.185 1.00 55.91 729 GLU A O 1
ATOM 5822 N N . THR A 1 730 ? -29.388 23.688 17.664 1.00 56.75 730 THR A N 1
ATOM 5823 C CA . THR A 1 730 ? -30.221 22.877 16.779 1.00 56.75 730 THR A CA 1
ATOM 5824 C C . THR A 1 730 ? -29.330 22.131 15.798 1.00 56.75 730 THR A C 1
ATOM 5826 O O . THR A 1 730 ? -28.625 22.735 14.991 1.00 56.75 730 THR A O 1
ATOM 5829 N N . VAL A 1 731 ? -29.391 20.807 15.853 1.00 58.41 731 VAL A N 1
ATOM 5830 C CA . VAL A 1 731 ? -28.698 19.918 14.926 1.00 58.41 731 VAL A CA 1
ATOM 5831 C C . VAL A 1 731 ? -29.695 19.149 14.075 1.00 58.41 731 VAL A C 1
ATOM 5833 O O . VAL A 1 731 ? -30.809 18.837 14.509 1.00 58.41 731 VAL A O 1
ATOM 5836 N N . LYS A 1 732 ? -29.293 18.828 12.847 1.00 57.97 732 LYS A N 1
ATOM 5837 C CA . LYS A 1 732 ? -30.073 17.982 11.944 1.00 57.97 732 LYS A CA 1
ATOM 5838 C C . LYS A 1 732 ? -29.437 16.612 11.849 1.00 57.97 732 LYS A C 1
ATOM 5840 O O . LYS A 1 732 ? -28.228 16.478 11.708 1.00 57.97 732 LYS A O 1
ATOM 5845 N N . ARG A 1 733 ? -30.263 15.580 11.956 1.00 63.34 733 ARG A N 1
ATOM 5846 C CA . ARG A 1 733 ? -29.830 14.188 11.846 1.00 63.34 733 ARG A CA 1
ATOM 5847 C C . ARG A 1 733 ? -29.423 13.863 10.406 1.00 63.34 733 ARG A C 1
ATOM 5849 O O . ARG A 1 733 ? -30.147 14.229 9.481 1.00 63.34 733 ARG A O 1
ATOM 5856 N N . CYS A 1 734 ? -28.330 13.116 10.235 1.00 66.00 734 CYS A N 1
ATOM 5857 C CA . CYS A 1 734 ? -28.038 12.442 8.971 1.00 66.00 734 CYS A CA 1
ATOM 5858 C C . CYS A 1 734 ? -29.065 11.311 8.743 1.00 66.00 734 CYS A C 1
ATOM 5860 O O . CYS A 1 734 ? -29.123 10.375 9.554 1.00 66.00 734 CYS A O 1
ATOM 5862 N N . PRO A 1 735 ? -29.890 11.371 7.679 1.00 64.25 735 PRO A N 1
ATOM 5863 C CA . PRO A 1 735 ? -30.930 10.373 7.433 1.00 64.25 735 PRO A CA 1
ATOM 5864 C C . PRO A 1 735 ? -30.382 9.065 6.838 1.00 64.25 735 PRO A C 1
ATOM 5866 O O . PRO A 1 735 ? -31.116 8.081 6.761 1.00 64.25 735 PRO A O 1
ATOM 5869 N N . TRP A 1 736 ? -29.118 9.037 6.405 1.00 73.06 736 TRP A N 1
ATOM 5870 C CA . TRP A 1 736 ? -28.509 7.866 5.777 1.00 73.06 736 TRP A CA 1
ATOM 5871 C C . TRP A 1 736 ? -27.897 6.914 6.800 1.00 73.06 736 TRP A C 1
ATOM 5873 O O . TRP A 1 736 ? -27.368 7.324 7.829 1.00 73.06 736 TRP A O 1
ATOM 5883 N N . LEU A 1 737 ? -27.958 5.623 6.480 1.00 80.69 737 LEU A N 1
ATOM 5884 C CA . LEU A 1 737 ? -27.418 4.535 7.291 1.00 80.69 737 LEU A CA 1
ATOM 5885 C C . LEU A 1 737 ? -26.121 4.074 6.637 1.00 80.69 737 LEU A C 1
ATOM 5887 O O . LEU A 1 737 ? -26.149 3.288 5.690 1.00 80.69 737 LEU A O 1
ATOM 5891 N N . HIS A 1 738 ? -25.002 4.604 7.113 1.00 81.12 738 HIS A N 1
ATOM 5892 C CA . HIS A 1 738 ? -23.674 4.415 6.531 1.00 81.12 738 HIS A CA 1
ATOM 5893 C C . HIS A 1 738 ? -22.664 3.937 7.580 1.00 81.12 738 HIS A C 1
ATOM 5895 O O . HIS A 1 738 ? -23.014 3.747 8.742 1.00 81.12 738 HIS A O 1
ATOM 5901 N N . ALA A 1 739 ? -21.401 3.753 7.186 1.00 83.25 739 ALA A N 1
ATOM 5902 C CA . ALA A 1 739 ? -20.386 3.113 8.021 1.00 83.25 739 ALA A CA 1
ATOM 5903 C C . ALA A 1 739 ? -20.219 3.737 9.419 1.00 83.25 739 ALA A C 1
ATOM 5905 O O . ALA A 1 739 ? -20.088 3.036 10.422 1.00 83.25 739 ALA A O 1
ATOM 5906 N N . TYR A 1 740 ? -20.301 5.065 9.515 1.00 81.44 740 TYR A N 1
ATOM 5907 C CA . TYR A 1 740 ? -20.221 5.779 10.791 1.00 81.44 740 TYR A CA 1
ATOM 5908 C C . TYR A 1 740 ? -21.340 5.441 11.775 1.00 81.44 740 TYR A C 1
ATOM 5910 O O . TYR A 1 740 ? -21.156 5.650 12.972 1.00 81.44 740 TYR A O 1
ATOM 5918 N N . CYS A 1 741 ? -22.459 4.880 11.312 1.00 83.38 741 CYS A N 1
ATOM 5919 C CA . CYS A 1 741 ? -23.540 4.459 12.192 1.00 83.38 741 CYS A CA 1
ATOM 5920 C C . CYS A 1 741 ? -23.165 3.289 13.103 1.00 83.38 741 CYS A C 1
ATOM 5922 O O . CYS A 1 741 ? -23.784 3.109 14.152 1.00 83.38 741 CYS A O 1
ATOM 5924 N N . TYR A 1 742 ? -22.143 2.519 12.724 1.00 88.38 742 TYR A N 1
ATOM 5925 C CA . TYR A 1 742 ? -21.620 1.411 13.516 1.00 88.38 742 TYR A CA 1
ATOM 5926 C C . TYR A 1 742 ? -20.167 1.603 13.969 1.00 88.38 742 TYR A C 1
ATOM 5928 O O . TYR A 1 742 ? -19.675 0.813 14.773 1.00 88.38 742 TYR A O 1
ATOM 5936 N N . LEU A 1 743 ? -19.473 2.662 13.528 1.00 88.44 743 LEU A N 1
ATOM 5937 C CA . LEU A 1 743 ? -18.099 2.924 13.967 1.00 88.44 743 LEU A CA 1
ATOM 5938 C C . LEU A 1 743 ? -17.908 3.093 15.480 1.00 88.44 743 LEU A C 1
ATOM 5940 O O . LEU A 1 743 ? -16.819 2.752 15.926 1.00 88.44 743 LEU A O 1
ATOM 5944 N N . PRO A 1 744 ? -18.875 3.523 16.316 1.00 89.75 744 PRO A N 1
ATOM 5945 C CA . PRO A 1 744 ? -18.647 3.579 17.764 1.00 89.75 744 PRO A CA 1
ATOM 5946 C C . PRO A 1 744 ? -18.172 2.258 18.398 1.00 89.75 744 PRO A C 1
ATOM 5948 O O . PRO A 1 744 ? -17.530 2.291 19.445 1.00 89.75 744 PRO A O 1
ATOM 5951 N N . ILE A 1 745 ? -18.390 1.110 17.739 1.00 92.69 745 ILE A N 1
ATOM 5952 C CA . ILE A 1 745 ? -17.835 -0.199 18.130 1.00 92.69 745 ILE A CA 1
ATOM 5953 C C . ILE A 1 745 ? -16.297 -0.167 18.241 1.00 92.69 745 ILE A C 1
ATOM 5955 O O . ILE A 1 745 ? -15.735 -0.812 19.131 1.00 92.69 745 ILE A O 1
ATOM 5959 N N . ILE A 1 746 ? -15.610 0.601 17.383 1.00 93.69 746 ILE A N 1
ATOM 5960 C CA . ILE A 1 746 ? -14.137 0.674 17.348 1.00 93.69 746 ILE A CA 1
ATOM 5961 C C . ILE A 1 746 ? -13.552 1.501 18.496 1.00 93.69 746 ILE A C 1
ATOM 5963 O O . ILE A 1 746 ? -12.360 1.387 18.794 1.00 93.69 746 ILE A O 1
ATOM 5967 N N . CYS A 1 747 ? -14.375 2.325 19.153 1.00 93.94 747 CYS A N 1
ATOM 5968 C CA . CYS A 1 747 ? -14.003 3.112 20.324 1.00 93.94 747 CYS A CA 1
ATOM 5969 C C . CYS A 1 747 ? -13.965 2.205 21.563 1.00 93.94 747 CYS A C 1
ATOM 5971 O O . CYS A 1 747 ? -14.799 2.294 22.474 1.00 93.94 747 CYS A O 1
ATOM 5973 N N . CYS A 1 748 ? -12.985 1.305 21.564 1.00 93.19 748 CYS A N 1
ATOM 5974 C CA . CYS A 1 748 ? -12.642 0.438 22.674 1.00 93.19 748 CYS A CA 1
ATOM 5975 C C . CYS A 1 748 ? -11.126 0.204 22.767 1.00 93.19 748 CYS A C 1
ATOM 5977 O O . CYS A 1 748 ? -10.393 0.265 21.771 1.00 93.19 748 CYS A O 1
ATOM 5979 N N . CYS A 1 749 ? -10.645 -0.093 23.974 1.00 92.00 749 CYS A N 1
ATOM 5980 C CA . CYS A 1 749 ? -9.273 -0.531 24.213 1.00 92.00 749 CYS A CA 1
ATOM 5981 C C . CYS A 1 749 ? -9.165 -1.527 25.373 1.00 92.00 749 CYS A C 1
ATOM 5983 O O . CYS A 1 749 ? -10.032 -1.597 26.244 1.00 92.00 749 CYS A O 1
ATOM 5985 N N . SER A 1 750 ? -8.082 -2.309 25.373 1.00 89.44 750 SER A N 1
ATOM 5986 C CA . SER A 1 750 ? -7.738 -3.222 26.463 1.00 89.44 750 SER A CA 1
ATOM 5987 C C . SER A 1 750 ? -6.462 -2.741 27.143 1.00 89.44 750 SER A C 1
ATOM 5989 O O . SER A 1 750 ? -5.397 -2.706 26.532 1.00 89.44 750 SER A O 1
ATOM 5991 N N . LEU A 1 751 ? -6.569 -2.383 28.416 1.00 90.94 751 LEU A N 1
ATOM 5992 C CA . LEU A 1 751 ? -5.512 -1.778 29.211 1.00 90.94 751 LEU A CA 1
ATOM 5993 C C . LEU A 1 751 ? -4.969 -2.793 30.227 1.00 90.94 751 LEU A C 1
ATOM 5995 O O . LEU A 1 751 ? -5.760 -3.467 30.893 1.00 90.94 751 LEU A O 1
ATOM 5999 N N . PRO A 1 752 ? -3.644 -2.909 30.402 1.00 89.75 752 PRO A N 1
ATOM 6000 C CA . PRO A 1 752 ? -3.096 -3.621 31.549 1.00 89.75 752 PRO A CA 1
ATOM 6001 C C . PRO A 1 752 ? -3.387 -2.830 32.836 1.00 89.75 752 PRO A C 1
ATOM 6003 O O . PRO A 1 752 ? -3.200 -1.612 32.874 1.00 89.75 752 PRO A O 1
ATOM 6006 N N . ASN A 1 753 ? -3.818 -3.505 33.905 1.00 90.12 753 ASN A N 1
ATOM 6007 C CA . ASN A 1 753 ? -4.062 -2.863 35.202 1.00 90.12 753 ASN A CA 1
ATOM 6008 C C . ASN A 1 753 ? -2.751 -2.707 35.990 1.00 90.12 753 ASN A C 1
ATOM 6010 O O . ASN A 1 753 ? -2.496 -3.382 36.988 1.00 90.12 753 ASN A O 1
ATOM 6014 N N . VAL A 1 754 ? -1.862 -1.862 35.473 1.00 90.31 754 VAL A N 1
ATOM 6015 C CA . VAL A 1 754 ? -0.526 -1.650 36.037 1.00 90.31 754 VAL A CA 1
ATOM 6016 C C . VAL A 1 754 ? -0.616 -0.793 37.296 1.00 90.31 754 VAL A C 1
ATOM 6018 O O . VAL A 1 754 ? -1.406 0.148 37.373 1.00 90.31 754 VAL A O 1
ATOM 6021 N N . ARG A 1 755 ? 0.230 -1.102 38.281 1.00 90.69 755 ARG A N 1
ATOM 6022 C CA . ARG A 1 755 ? 0.437 -0.244 39.445 1.00 90.69 755 ARG A CA 1
ATOM 6023 C C . ARG A 1 755 ? 1.501 0.802 39.132 1.00 90.69 755 ARG A C 1
ATOM 6025 O O . ARG A 1 755 ? 2.627 0.441 38.795 1.00 90.69 755 ARG A O 1
ATOM 6032 N N . LEU A 1 756 ? 1.124 2.069 39.237 1.00 90.12 756 LEU A N 1
ATOM 6033 C CA . LEU A 1 756 ? 1.996 3.213 38.991 1.00 90.12 756 LEU A CA 1
ATOM 6034 C C . LEU A 1 756 ? 2.956 3.438 40.166 1.00 90.12 756 LEU A C 1
ATOM 6036 O O . LEU A 1 756 ? 2.721 2.947 41.276 1.00 90.12 756 LEU A O 1
ATOM 6040 N N . ASP A 1 757 ? 4.019 4.209 39.940 1.00 85.50 757 ASP A N 1
ATOM 6041 C CA . ASP A 1 757 ? 5.042 4.484 40.953 1.00 85.50 757 ASP A CA 1
ATOM 6042 C C . ASP A 1 757 ? 4.450 5.290 42.135 1.00 85.50 757 ASP A C 1
ATOM 6044 O O . ASP A 1 757 ? 4.844 5.090 43.286 1.00 85.50 757 ASP A O 1
ATOM 6048 N N . GLY A 1 758 ? 3.427 6.119 41.883 1.00 81.62 758 GLY A N 1
ATOM 6049 C CA . GLY A 1 758 ? 2.606 6.804 42.890 1.00 81.62 758 GLY A CA 1
ATOM 6050 C C . GLY A 1 758 ? 1.693 5.893 43.727 1.00 81.62 758 GLY A C 1
ATOM 6051 O O . GLY A 1 758 ? 1.060 6.361 44.673 1.00 81.62 758 GLY A O 1
ATOM 6052 N N . GLY A 1 759 ? 1.636 4.593 43.422 1.00 85.88 759 GLY A N 1
ATOM 6053 C CA . GLY A 1 759 ? 0.970 3.565 44.224 1.00 85.88 759 GLY A CA 1
ATOM 6054 C C . GLY A 1 759 ? -0.468 3.231 43.819 1.00 85.88 759 GLY A C 1
ATOM 6055 O O . GLY A 1 759 ? -0.956 2.179 44.249 1.00 85.88 759 GLY A O 1
ATOM 6056 N N . ASP A 1 760 ? -1.101 4.063 42.991 1.00 89.25 760 ASP A N 1
ATOM 6057 C CA . ASP A 1 760 ? -2.415 3.820 42.389 1.00 89.25 760 ASP A CA 1
ATOM 6058 C C . ASP A 1 760 ? -2.336 2.802 41.244 1.00 89.25 760 ASP A C 1
ATOM 6060 O O . ASP A 1 760 ? -1.354 2.744 40.500 1.00 89.25 760 ASP A O 1
ATOM 6064 N N . THR A 1 761 ? -3.393 2.015 41.072 1.00 91.56 761 THR A N 1
ATOM 6065 C CA . THR A 1 761 ? -3.617 1.229 39.853 1.00 91.56 761 THR A CA 1
ATOM 6066 C C . THR A 1 761 ? -4.366 2.047 38.797 1.00 91.56 761 THR A C 1
ATOM 6068 O O . THR A 1 761 ? -4.948 3.098 39.086 1.00 91.56 761 THR A O 1
ATOM 6071 N N . ILE A 1 762 ? -4.375 1.567 37.551 1.00 91.69 762 ILE A N 1
ATOM 6072 C CA . ILE A 1 762 ? -5.188 2.178 36.487 1.00 91.69 762 ILE A CA 1
ATOM 6073 C C . ILE A 1 762 ? -6.680 2.105 36.829 1.00 91.69 762 ILE A C 1
ATOM 6075 O O . ILE A 1 762 ? -7.416 3.062 36.586 1.00 91.69 762 ILE A O 1
ATOM 6079 N N . GLU A 1 763 ? -7.115 1.013 37.454 1.00 88.94 763 GLU A N 1
ATOM 6080 C CA . GLU A 1 763 ? -8.477 0.862 37.964 1.00 88.94 763 GLU A CA 1
ATOM 6081 C C . GLU A 1 763 ? -8.821 1.939 39.006 1.00 88.94 763 GLU A C 1
ATOM 6083 O O . GLU A 1 763 ? -9.864 2.583 38.889 1.00 88.94 763 GLU A O 1
ATOM 6088 N N . ASP A 1 764 ? -7.918 2.227 39.953 1.00 88.19 764 ASP A N 1
ATOM 6089 C CA . ASP A 1 764 ? -8.116 3.286 40.957 1.00 88.19 764 ASP A CA 1
ATOM 6090 C C . ASP A 1 764 ? -8.274 4.674 40.313 1.00 88.19 764 ASP A C 1
ATOM 6092 O O . ASP A 1 764 ? -9.107 5.483 40.738 1.00 88.19 764 ASP A O 1
ATOM 6096 N N . LEU A 1 765 ? -7.476 4.971 39.280 1.00 88.56 765 LEU A N 1
ATOM 6097 C CA . LEU A 1 765 ? -7.556 6.233 38.538 1.00 88.56 765 LEU A CA 1
ATOM 6098 C C . LEU A 1 765 ? -8.891 6.383 37.799 1.00 88.56 765 LEU A C 1
ATOM 6100 O O . LEU A 1 765 ? -9.536 7.430 37.904 1.00 88.56 765 LEU A O 1
ATOM 6104 N N . LEU A 1 766 ? -9.315 5.342 37.078 1.00 87.38 766 LEU A N 1
ATOM 6105 C CA . LEU A 1 766 ? -10.588 5.325 36.352 1.00 87.38 766 LEU A CA 1
ATOM 6106 C C . LEU A 1 766 ? -11.776 5.443 37.313 1.00 87.38 766 LEU A C 1
ATOM 6108 O O . LEU A 1 766 ? -12.689 6.236 37.074 1.00 87.38 766 LEU A O 1
ATOM 6112 N N . ALA A 1 767 ? -11.732 4.722 38.436 1.00 81.38 767 ALA A N 1
ATOM 6113 C CA . ALA A 1 767 ? -12.752 4.798 39.472 1.00 81.38 767 ALA A CA 1
ATOM 6114 C C . ALA A 1 767 ? -12.875 6.223 40.028 1.00 81.38 767 ALA A C 1
ATOM 6116 O O . ALA A 1 767 ? -13.977 6.754 40.132 1.00 81.38 767 ALA A O 1
ATOM 6117 N N . ARG A 1 768 ? -11.768 6.908 40.335 1.00 82.62 768 ARG A N 1
ATOM 6118 C CA . ARG A 1 768 ? -11.845 8.298 40.815 1.00 82.62 768 ARG A CA 1
ATOM 6119 C C . ARG A 1 768 ? -12.416 9.261 39.777 1.00 82.62 768 ARG A C 1
ATOM 6121 O O . ARG A 1 768 ? -13.178 10.149 40.150 1.00 82.62 768 ARG A O 1
ATOM 6128 N N . ALA A 1 769 ? -12.056 9.096 38.507 1.00 78.44 769 ALA A N 1
ATOM 6129 C CA . ALA A 1 769 ? -12.471 10.013 37.451 1.00 78.44 769 ALA A CA 1
ATOM 6130 C C . ALA A 1 769 ? -13.955 9.880 37.080 1.00 78.44 769 ALA A C 1
ATOM 6132 O O . ALA A 1 769 ? -14.610 10.886 36.814 1.00 78.44 769 ALA A O 1
ATOM 6133 N N . PHE A 1 770 ? -14.491 8.657 37.066 1.00 75.81 770 PHE A N 1
ATOM 6134 C CA . PHE A 1 770 ? -15.829 8.399 36.524 1.00 75.81 770 PHE A CA 1
ATOM 6135 C C . PHE A 1 770 ? -16.894 8.090 37.574 1.00 75.81 770 PHE A C 1
ATOM 6137 O O . PHE A 1 770 ? -18.084 8.173 37.270 1.00 75.81 770 PHE A O 1
ATOM 6144 N N . ASN A 1 771 ? -16.512 7.764 38.812 1.00 66.12 771 ASN A N 1
ATOM 6145 C CA . ASN A 1 771 ? -17.435 7.068 39.702 1.00 66.12 771 ASN A CA 1
ATOM 6146 C C . ASN A 1 771 ? -18.140 7.929 40.765 1.00 66.12 771 ASN A C 1
ATOM 6148 O O . ASN A 1 771 ? -19.189 7.519 41.241 1.00 66.12 771 ASN A O 1
ATOM 6152 N N . ASN A 1 772 ? -17.647 9.101 41.187 1.00 51.19 772 ASN A N 1
ATOM 6153 C CA . ASN A 1 772 ? -18.277 9.891 42.277 1.00 51.19 772 ASN A CA 1
ATOM 6154 C C . ASN A 1 772 ? -18.748 9.060 43.519 1.00 51.19 772 ASN A C 1
ATOM 6156 O O . ASN A 1 772 ? -19.623 9.506 44.258 1.00 51.19 772 ASN A O 1
ATOM 6160 N N . GLY A 1 773 ? -18.198 7.857 43.759 1.00 46.41 773 GLY A N 1
ATOM 6161 C CA . GLY A 1 773 ? -18.589 6.943 44.845 1.00 46.41 773 GLY A CA 1
ATOM 6162 C C . GLY A 1 773 ? -19.699 5.903 44.573 1.00 46.41 773 GLY A C 1
ATOM 6163 O O . GLY A 1 773 ? -20.181 5.328 45.547 1.00 46.41 773 GLY A O 1
ATOM 6164 N N . SER A 1 774 ? -20.122 5.634 43.329 1.00 49.69 774 SER A N 1
ATOM 6165 C CA . SER A 1 774 ? -21.048 4.521 42.999 1.00 49.69 774 SER A CA 1
ATOM 6166 C C . SER A 1 774 ? -20.313 3.167 42.870 1.00 49.69 774 SER A C 1
ATOM 6168 O O . SER A 1 774 ? -19.093 3.116 42.856 1.00 49.69 774 SER A O 1
ATOM 6170 N N . SER A 1 775 ? -21.002 2.028 42.814 1.00 50.41 775 SER A N 1
ATOM 6171 C CA . SER A 1 775 ? -20.403 0.720 42.459 1.00 50.41 775 SER A CA 1
ATOM 6172 C C . SER A 1 775 ? -20.791 0.260 41.046 1.00 50.41 775 SER A C 1
ATOM 6174 O O . SER A 1 775 ? -20.470 -0.857 40.652 1.00 50.41 775 SER A O 1
ATOM 6176 N N . ASP A 1 776 ? -21.495 1.114 40.299 1.00 52.78 776 ASP A N 1
ATOM 6177 C CA . ASP A 1 776 ? -22.254 0.753 39.097 1.00 52.78 776 ASP A CA 1
ATOM 6178 C C . ASP A 1 776 ? -21.554 1.242 37.811 1.00 52.78 776 ASP A C 1
ATOM 6180 O O . ASP A 1 776 ? -22.014 2.151 37.113 1.00 52.78 776 ASP A O 1
ATOM 6184 N N . TRP A 1 777 ? -20.390 0.648 37.526 1.00 55.28 777 TRP A N 1
ATOM 6185 C CA . TRP A 1 777 ? -19.522 0.929 36.367 1.00 55.28 777 TRP A CA 1
ATOM 6186 C C . TRP A 1 777 ? -20.187 0.647 35.006 1.00 55.28 777 TRP A C 1
ATOM 6188 O O . TRP A 1 777 ? -19.727 1.132 33.973 1.00 55.28 777 TRP A O 1
ATOM 6198 N N . GLU A 1 778 ? -21.291 -0.103 34.999 1.00 52.31 778 GLU A N 1
ATOM 6199 C CA . GLU A 1 778 ? -22.036 -0.500 33.797 1.00 52.31 778 GLU A CA 1
ATOM 6200 C C . GLU A 1 778 ? -23.011 0.578 33.290 1.00 52.31 778 GLU A C 1
ATOM 6202 O O . GLU A 1 778 ? -23.605 0.414 32.227 1.00 52.31 778 GLU A O 1
ATOM 6207 N N . THR A 1 779 ? -23.192 1.688 34.017 1.00 56.16 779 THR A N 1
ATOM 6208 C CA . THR A 1 779 ? -24.314 2.616 33.762 1.00 56.16 779 THR A CA 1
ATOM 6209 C C . THR A 1 779 ? -23.934 3.949 33.113 1.00 56.16 779 THR A C 1
ATOM 6211 O O . THR A 1 779 ? -24.827 4.689 32.691 1.00 56.16 779 THR A O 1
ATOM 6214 N N . ARG A 1 780 ? -22.640 4.297 33.020 1.00 66.06 780 ARG A N 1
ATOM 6215 C CA . ARG A 1 780 ? -22.181 5.578 32.448 1.00 66.06 780 ARG A CA 1
ATOM 6216 C C . ARG A 1 780 ? -20.891 5.419 31.649 1.00 66.06 780 ARG A C 1
ATOM 6218 O O . ARG A 1 780 ? -19.913 4.898 32.166 1.00 66.06 780 ARG A O 1
ATOM 6225 N N . ALA A 1 781 ? -20.886 5.935 30.420 1.00 65.81 781 ALA A N 1
ATOM 6226 C CA . ALA A 1 781 ? -19.709 5.929 29.556 1.00 65.81 781 ALA A CA 1
ATOM 6227 C C . ALA A 1 781 ? -18.565 6.823 30.107 1.00 65.81 781 ALA A C 1
ATOM 6229 O O . ALA A 1 781 ? -18.849 7.915 30.614 1.00 65.81 781 ALA A O 1
ATOM 6230 N N . PRO A 1 782 ? -17.287 6.425 29.937 1.00 79.62 782 PRO A N 1
ATOM 6231 C CA . PRO A 1 782 ? -16.852 5.161 29.337 1.00 79.62 782 PRO A CA 1
ATOM 6232 C C . PRO A 1 782 ? -17.141 3.960 30.252 1.00 79.62 782 PRO A C 1
ATOM 6234 O O . PRO A 1 782 ? -16.924 4.020 31.458 1.00 79.62 782 PRO A O 1
ATOM 6237 N N . TYR A 1 783 ? -17.600 2.861 29.659 1.00 84.31 783 TYR A N 1
ATOM 6238 C CA . TYR A 1 783 ? -17.867 1.606 30.355 1.00 84.31 783 TYR A CA 1
ATOM 6239 C C . TYR A 1 783 ? -16.560 0.837 30.549 1.00 84.31 783 TYR A C 1
ATOM 6241 O O . TYR A 1 783 ? -15.774 0.713 29.606 1.00 84.31 783 TYR A O 1
ATOM 6249 N N . VAL A 1 784 ? -16.323 0.326 31.760 1.00 84.88 784 VAL A N 1
ATOM 6250 C CA . VAL A 1 784 ? -15.066 -0.340 32.139 1.00 84.88 784 VAL A CA 1
ATOM 6251 C C . VAL A 1 784 ? -15.340 -1.748 32.646 1.00 84.88 784 VAL A C 1
ATOM 6253 O O . VAL A 1 784 ? -15.819 -1.915 33.755 1.00 84.88 784 VAL A O 1
ATOM 6256 N N . PHE A 1 785 ? -14.979 -2.761 31.869 1.00 82.19 785 PHE A N 1
ATOM 6257 C CA . PHE A 1 785 ? -15.123 -4.168 32.229 1.00 82.19 785 PHE A CA 1
ATOM 6258 C C . PHE A 1 785 ? -13.793 -4.702 32.767 1.00 82.19 785 PHE A C 1
ATOM 6260 O O . PHE A 1 785 ? -12.736 -4.400 32.213 1.00 82.19 785 PHE A O 1
ATOM 6267 N N . THR A 1 786 ? -13.825 -5.527 33.810 1.00 78.44 786 THR A N 1
ATOM 6268 C CA . THR A 1 786 ? -12.622 -6.144 34.388 1.00 78.44 786 THR A CA 1
ATOM 6269 C C . THR A 1 786 ? -12.611 -7.650 34.151 1.00 78.44 786 THR A C 1
ATOM 6271 O O . THR A 1 786 ? -13.657 -8.302 34.088 1.00 78.44 786 THR A O 1
ATOM 6274 N N . ASP A 1 787 ? -11.422 -8.229 33.979 1.00 76.38 787 ASP A N 1
ATOM 6275 C CA . ASP A 1 787 ? -11.277 -9.682 34.025 1.00 76.38 787 ASP A CA 1
ATOM 6276 C C . ASP A 1 787 ? -11.338 -10.196 35.476 1.00 76.38 787 ASP A C 1
ATOM 6278 O O . ASP A 1 787 ? -11.131 -9.453 36.432 1.00 76.38 787 ASP A O 1
ATOM 6282 N N . ALA A 1 788 ? -11.593 -11.497 35.664 1.00 69.94 788 ALA A N 1
ATOM 6283 C CA . ALA A 1 788 ? -11.744 -12.092 37.000 1.00 69.94 788 ALA A CA 1
ATOM 6284 C C . ALA A 1 788 ? -10.505 -11.921 37.908 1.00 69.94 788 ALA A C 1
ATOM 6286 O O . ALA A 1 788 ? -10.617 -12.027 39.127 1.00 69.94 788 ALA A O 1
ATOM 6287 N N . GLY A 1 789 ? -9.327 -11.683 37.319 1.00 71.00 789 GLY A N 1
ATOM 6288 C CA . GLY A 1 789 ? -8.079 -11.419 38.033 1.00 71.00 789 GLY A CA 1
ATOM 6289 C C . GLY A 1 789 ? -7.743 -9.936 38.219 1.00 71.00 789 GLY A C 1
ATOM 6290 O O . GLY A 1 789 ? -6.687 -9.656 38.781 1.00 71.00 789 GLY A O 1
ATOM 6291 N N . HIS A 1 790 ? -8.580 -9.009 37.733 1.00 78.19 790 HIS A N 1
ATOM 6292 C CA . HIS A 1 790 ? -8.307 -7.564 37.672 1.00 78.19 790 HIS A CA 1
ATOM 6293 C C . HIS A 1 790 ? -6.935 -7.223 37.060 1.00 78.19 790 HIS A C 1
ATOM 6295 O O . HIS A 1 790 ? -6.318 -6.213 37.389 1.00 78.19 790 HIS A O 1
ATOM 6301 N N . SER A 1 791 ? -6.433 -8.078 36.172 1.00 82.62 791 SER A N 1
ATOM 6302 C CA . SER A 1 791 ? -5.149 -7.914 35.494 1.00 82.62 791 SER A CA 1
ATOM 6303 C C . SER A 1 791 ? -5.271 -7.034 34.252 1.00 82.62 791 SER A C 1
ATOM 6305 O O . SER A 1 791 ? -4.305 -6.377 33.849 1.00 82.62 791 SER A O 1
ATOM 6307 N N . ARG A 1 792 ? -6.467 -6.994 33.652 1.00 87.00 792 ARG A N 1
ATOM 6308 C CA . ARG A 1 792 ? -6.776 -6.187 32.473 1.00 87.00 792 ARG A CA 1
ATOM 6309 C C . ARG A 1 792 ? -8.136 -5.520 32.609 1.00 87.00 792 ARG A C 1
ATOM 6311 O O . ARG A 1 792 ? -9.090 -6.102 33.121 1.00 87.00 792 ARG A O 1
ATOM 6318 N N . LEU A 1 793 ? -8.210 -4.308 32.078 1.00 89.25 793 LEU A N 1
ATOM 6319 C CA . LEU A 1 793 ? -9.413 -3.494 31.999 1.00 89.25 793 LEU A CA 1
ATOM 6320 C C . LEU A 1 793 ? -9.782 -3.341 30.526 1.00 89.25 793 LEU A C 1
ATOM 6322 O O . LEU A 1 793 ? -8.924 -3.046 29.697 1.00 89.25 793 LEU A O 1
ATOM 6326 N N . PHE A 1 794 ? -11.043 -3.538 30.180 1.00 89.75 794 PHE A N 1
ATOM 6327 C CA . PHE A 1 794 ? -11.569 -3.243 28.856 1.00 89.75 794 PHE A CA 1
ATOM 6328 C C . PHE A 1 794 ? -12.432 -1.991 28.947 1.00 89.75 794 PHE A C 1
ATOM 6330 O O . PHE A 1 794 ? -13.386 -1.956 29.719 1.00 89.75 794 PHE A O 1
ATOM 6337 N N . VAL A 1 795 ? -12.084 -0.958 28.187 1.00 90.75 795 VAL A N 1
ATOM 6338 C CA . VAL A 1 795 ? -12.758 0.343 28.216 1.00 90.75 795 VAL A CA 1
ATOM 6339 C C . VAL A 1 795 ? -13.449 0.566 26.878 1.00 90.75 795 VAL A C 1
ATOM 6341 O O . VAL A 1 795 ? -12.818 0.389 25.838 1.00 90.75 795 VAL A O 1
ATOM 6344 N N . SER A 1 796 ? -14.720 0.972 26.882 1.00 91.38 796 SER A N 1
ATOM 6345 C CA . SER A 1 796 ? -15.456 1.313 25.658 1.00 91.38 796 SER A CA 1
ATOM 6346 C C . SER A 1 796 ? -16.441 2.466 25.847 1.00 91.38 796 SER A C 1
ATOM 6348 O O . SER A 1 796 ? -16.895 2.747 26.954 1.00 91.38 796 SER A O 1
ATOM 6350 N N . VAL A 1 797 ? -16.775 3.152 24.750 1.00 89.06 797 VAL A N 1
ATOM 6351 C CA . VAL A 1 797 ? -17.801 4.204 24.739 1.00 89.06 797 VAL A CA 1
ATOM 6352 C C . VAL A 1 797 ? -19.228 3.640 24.747 1.00 89.06 797 VAL A C 1
ATOM 6354 O O . VAL A 1 797 ? -20.146 4.338 25.171 1.00 89.06 797 VAL A O 1
ATOM 6357 N N . ILE A 1 798 ? -19.415 2.382 24.330 1.00 88.19 798 ILE A N 1
ATOM 6358 C CA . ILE A 1 798 ? -20.706 1.675 24.321 1.00 88.19 798 ILE A CA 1
ATOM 6359 C C . ILE A 1 798 ? -20.672 0.488 25.290 1.00 88.19 798 ILE A C 1
ATOM 6361 O O . ILE A 1 798 ? -19.598 -0.033 25.589 1.00 88.19 798 ILE A O 1
ATOM 6365 N N . ASN A 1 799 ? -21.828 0.064 25.803 1.00 86.31 799 ASN A N 1
ATOM 6366 C CA . ASN A 1 799 ? -21.934 -1.135 26.645 1.00 86.31 799 ASN A CA 1
ATOM 6367 C C . ASN A 1 799 ? -22.336 -2.380 25.829 1.00 86.31 799 ASN A C 1
ATOM 6369 O O . ASN A 1 799 ? -22.563 -2.301 24.622 1.00 86.31 799 ASN A O 1
ATOM 6373 N N . SER A 1 800 ? -22.434 -3.539 26.488 1.00 84.38 800 SER A N 1
ATOM 6374 C CA . SER A 1 800 ? -22.774 -4.813 25.836 1.00 84.38 800 SER A CA 1
ATOM 6375 C C . SER A 1 800 ? -24.183 -4.845 25.232 1.00 84.38 800 SER A C 1
ATOM 6377 O O . SER A 1 800 ? -24.374 -5.462 24.187 1.00 84.38 800 SER A O 1
ATOM 6379 N N . ILE A 1 801 ? -25.157 -4.160 25.841 1.00 85.44 801 ILE A N 1
ATOM 6380 C CA . ILE A 1 801 ? -26.531 -4.065 25.322 1.00 85.44 801 ILE A CA 1
ATOM 6381 C C . ILE A 1 801 ? -26.530 -3.253 24.025 1.00 85.44 801 ILE A C 1
ATOM 6383 O O . ILE A 1 801 ? -27.018 -3.724 23.002 1.00 85.44 801 ILE A O 1
ATOM 6387 N N . GLN A 1 802 ? -25.900 -2.077 24.045 1.00 87.81 802 GLN A N 1
ATOM 6388 C CA . GLN A 1 802 ? -25.774 -1.204 22.876 1.00 87.81 802 GLN A CA 1
ATOM 6389 C C . GLN A 1 802 ? -25.003 -1.881 21.740 1.00 87.81 802 GLN A C 1
ATOM 6391 O O . GLN A 1 802 ? -25.379 -1.762 20.577 1.00 87.81 802 GLN A O 1
ATOM 6396 N N . LEU A 1 803 ? -23.944 -2.630 22.067 1.00 90.44 803 LEU A N 1
ATOM 6397 C CA . LEU A 1 803 ? -23.227 -3.446 21.091 1.00 90.44 803 LEU A CA 1
ATOM 6398 C C . LEU A 1 803 ? -24.143 -4.503 20.464 1.00 90.44 803 LEU A C 1
ATOM 6400 O O . LEU A 1 803 ? -24.121 -4.665 19.248 1.00 90.44 803 LEU A O 1
ATOM 6404 N N . SER A 1 804 ? -24.944 -5.213 21.263 1.00 89.56 804 SER A N 1
ATOM 6405 C CA . SER A 1 804 ? -25.873 -6.222 20.746 1.00 89.56 804 SER A CA 1
ATOM 6406 C C . SER A 1 804 ? -26.913 -5.607 19.805 1.00 89.56 804 SER A C 1
ATOM 6408 O O . SER A 1 804 ? -27.149 -6.152 18.731 1.00 89.56 804 SER A O 1
ATOM 6410 N N . GLU A 1 805 ? -27.496 -4.463 20.174 1.00 89.62 805 GLU A N 1
ATOM 6411 C CA . GLU A 1 805 ? -28.468 -3.735 19.342 1.00 89.62 805 GLU A CA 1
ATOM 6412 C C . GLU A 1 805 ? -27.846 -3.252 18.023 1.00 89.62 805 GLU A C 1
ATOM 6414 O O . GLU A 1 805 ? -28.465 -3.351 16.965 1.00 89.62 805 GLU A O 1
ATOM 6419 N N . LEU A 1 806 ? -26.600 -2.769 18.064 1.00 92.00 806 LEU A N 1
ATOM 6420 C CA . LEU A 1 806 ? -25.846 -2.405 16.864 1.00 92.00 806 LEU A CA 1
ATOM 6421 C C . LEU A 1 806 ? -25.593 -3.611 15.960 1.00 92.00 806 LEU A C 1
ATOM 6423 O O . LEU A 1 806 ? -25.827 -3.544 14.752 1.00 92.00 806 LEU A O 1
ATOM 6427 N N . LEU A 1 807 ? -25.087 -4.707 16.532 1.00 94.38 807 LEU A N 1
ATOM 6428 C CA . LEU A 1 807 ? -24.745 -5.911 15.781 1.00 94.38 807 LEU A CA 1
ATOM 6429 C C . LEU A 1 807 ? -25.984 -6.552 15.151 1.00 94.38 807 LEU A C 1
ATOM 6431 O O . LEU A 1 807 ? -25.877 -7.064 14.043 1.00 94.38 807 LEU A O 1
ATOM 6435 N N . GLU A 1 808 ? -27.158 -6.451 15.776 1.00 93.38 808 GLU A N 1
ATOM 6436 C CA . GLU A 1 808 ? -28.429 -6.875 15.173 1.00 93.38 808 GLU A CA 1
ATOM 6437 C C . GLU A 1 808 ? -28.713 -6.162 13.834 1.00 93.38 808 GLU A C 1
ATOM 6439 O O . GLU A 1 808 ? -29.247 -6.757 12.899 1.00 93.38 808 GLU A O 1
ATOM 6444 N N . GLN A 1 809 ? -28.323 -4.890 13.700 1.00 92.88 809 GLN A N 1
ATOM 6445 C CA . GLN A 1 809 ? -28.499 -4.132 12.457 1.00 92.88 809 GLN A CA 1
ATOM 6446 C C . GLN A 1 809 ? -27.347 -4.369 11.469 1.00 92.88 809 GLN A C 1
ATOM 6448 O O . GLN A 1 809 ? -27.572 -4.557 10.272 1.00 92.88 809 GLN A O 1
ATOM 6453 N N . VAL A 1 810 ? -26.102 -4.383 11.956 1.00 95.06 810 VAL A N 1
ATOM 6454 C CA . VAL A 1 810 ? -24.892 -4.544 11.127 1.00 95.06 810 VAL A CA 1
ATOM 6455 C C . VAL A 1 810 ? -24.797 -5.947 10.523 1.00 95.06 810 VAL A C 1
ATOM 6457 O O . VAL A 1 810 ? -24.410 -6.099 9.365 1.00 95.06 810 VAL A O 1
ATOM 6460 N N . LEU A 1 811 ? -25.185 -6.978 11.275 1.00 96.94 811 LEU A N 1
ATOM 6461 C CA . LEU A 1 811 ? -25.147 -8.381 10.849 1.00 96.94 811 LEU A CA 1
ATOM 6462 C C . LEU A 1 811 ? -26.437 -8.812 10.124 1.00 96.94 811 LEU A C 1
ATOM 6464 O O . LEU A 1 811 ? -26.636 -9.999 9.854 1.00 96.94 811 LEU A O 1
ATOM 6468 N N . SER A 1 812 ? -27.301 -7.855 9.773 1.00 95.19 812 SER A N 1
ATOM 6469 C CA . SER A 1 812 ? -28.521 -8.093 9.007 1.00 95.19 812 SER A CA 1
ATOM 6470 C C . SER A 1 812 ? -28.248 -8.129 7.506 1.00 95.19 812 SER A C 1
ATOM 6472 O O . SER A 1 812 ? -27.757 -7.159 6.920 1.00 95.19 812 SER A O 1
ATOM 6474 N N . GLU A 1 813 ? -28.625 -9.237 6.861 1.00 93.88 813 GLU A N 1
ATOM 6475 C CA . GLU A 1 813 ? -28.469 -9.426 5.411 1.00 93.88 813 GLU A CA 1
ATOM 6476 C C . GLU A 1 813 ? -29.387 -8.528 4.581 1.00 93.88 813 GLU A C 1
ATOM 6478 O O . GLU A 1 813 ? -29.144 -8.384 3.392 1.00 93.88 813 GLU A O 1
ATOM 6483 N N . VAL A 1 814 ? -30.406 -7.893 5.178 1.00 90.50 814 VAL A N 1
ATOM 6484 C CA . VAL A 1 814 ? -31.253 -6.890 4.500 1.00 90.50 814 VAL A CA 1
ATOM 6485 C C . VAL A 1 814 ? -30.737 -5.456 4.669 1.00 90.50 814 VAL A C 1
ATOM 6487 O O . VAL A 1 814 ? -31.333 -4.525 4.133 1.00 90.50 814 VAL A O 1
ATOM 6490 N N . GLN A 1 815 ? -29.638 -5.268 5.410 1.00 89.94 815 GLN A N 1
ATOM 6491 C CA . GLN A 1 815 ? -29.007 -3.969 5.642 1.00 89.94 815 GLN A CA 1
ATOM 6492 C C . GLN A 1 815 ? -27.538 -3.981 5.216 1.00 89.94 815 GLN A C 1
ATOM 6494 O O . GLN A 1 815 ? -27.235 -3.737 4.049 1.00 89.94 815 GLN A O 1
ATOM 6499 N N . PHE A 1 816 ? -26.622 -4.242 6.151 1.00 93.69 816 PHE A N 1
ATOM 6500 C CA . PHE A 1 816 ? -25.188 -4.082 5.936 1.00 93.69 816 PHE A CA 1
ATOM 6501 C C . PHE A 1 816 ? -24.471 -5.395 5.612 1.00 93.69 816 PHE A C 1
ATOM 6503 O O . PHE A 1 816 ? -23.474 -5.359 4.893 1.00 93.69 816 PHE A O 1
ATOM 6510 N N . LEU A 1 817 ? -24.952 -6.551 6.082 1.00 96.56 817 LEU A N 1
ATOM 6511 C CA . LEU A 1 817 ? -24.249 -7.818 5.882 1.00 96.56 817 LEU A CA 1
ATOM 6512 C C . LEU A 1 817 ? -24.361 -8.290 4.426 1.00 96.56 817 LEU A C 1
ATOM 6514 O O . LEU A 1 817 ? -25.446 -8.540 3.902 1.00 96.56 817 LEU A O 1
ATOM 6518 N N . SER A 1 818 ? -23.214 -8.417 3.771 1.00 95.12 818 SER A N 1
ATOM 6519 C CA . SER A 1 818 ? -23.028 -8.919 2.409 1.00 95.12 818 SER A CA 1
ATOM 6520 C C . SER A 1 818 ? -22.384 -10.305 2.436 1.00 95.12 818 SER A C 1
ATOM 6522 O O . SER A 1 818 ? -21.756 -10.692 3.421 1.00 95.12 818 SER A O 1
ATOM 6524 N N . GLN A 1 819 ? -22.475 -11.048 1.329 1.00 93.94 819 GLN A N 1
ATOM 6525 C CA . GLN A 1 819 ? -21.676 -12.255 1.094 1.00 93.94 819 GLN A CA 1
ATOM 6526 C C . GLN A 1 819 ? -20.157 -12.013 1.225 1.00 93.94 819 GLN A C 1
ATOM 6528 O O . GLN A 1 819 ? -19.429 -12.951 1.537 1.00 93.94 819 GLN A O 1
ATOM 6533 N N . TYR A 1 820 ? -19.692 -10.777 1.026 1.00 95.31 820 TYR A N 1
ATOM 6534 C CA . TYR A 1 820 ? -18.274 -10.414 0.961 1.00 95.31 820 TYR A CA 1
ATOM 6535 C C . TYR A 1 820 ? -17.773 -9.562 2.140 1.00 95.31 820 TYR A C 1
ATOM 6537 O O . TYR A 1 820 ? -16.607 -9.166 2.159 1.00 95.31 820 TYR A O 1
ATOM 6545 N N . GLY A 1 821 ? -18.629 -9.270 3.125 1.00 95.56 821 GLY A N 1
ATOM 6546 C CA . GLY A 1 821 ? -18.278 -8.471 4.303 1.00 95.56 821 GLY A CA 1
ATOM 6547 C C . GLY A 1 821 ? -19.411 -7.563 4.770 1.00 95.56 821 GLY A C 1
ATOM 6548 O O . GLY A 1 821 ? -20.582 -7.835 4.523 1.00 95.56 821 GLY A O 1
ATOM 6549 N N . ILE A 1 822 ? -19.062 -6.471 5.442 1.00 96.06 822 ILE A N 1
ATOM 6550 C CA . ILE A 1 822 ? -19.986 -5.415 5.861 1.00 96.06 822 ILE A CA 1
ATOM 6551 C C . ILE A 1 822 ? -19.927 -4.267 4.848 1.00 96.06 822 ILE A C 1
ATOM 6553 O O . ILE A 1 822 ? -18.846 -3.745 4.551 1.00 96.06 822 ILE A O 1
ATOM 6557 N N . ARG A 1 823 ? -21.092 -3.898 4.306 1.00 92.19 823 ARG A N 1
ATOM 6558 C CA . ARG A 1 823 ? -21.266 -2.782 3.367 1.00 92.19 823 ARG A CA 1
ATOM 6559 C C . ARG A 1 823 ? -21.048 -1.442 4.060 1.00 92.19 823 ARG A C 1
ATOM 6561 O O . ARG A 1 823 ? -21.379 -1.265 5.227 1.00 92.19 823 ARG A O 1
ATOM 6568 N N . THR A 1 824 ? -20.560 -0.470 3.303 1.00 87.88 824 THR A N 1
ATOM 6569 C CA . THR A 1 824 ? -20.389 0.918 3.763 1.00 87.88 824 THR A CA 1
ATOM 6570 C C . THR A 1 824 ? -21.708 1.688 3.890 1.00 87.88 824 THR A C 1
ATOM 6572 O O . THR A 1 824 ? -21.759 2.678 4.618 1.00 87.88 824 THR A O 1
ATOM 6575 N N . MET A 1 825 ? -22.785 1.217 3.248 1.00 86.12 825 MET A N 1
ATOM 6576 C CA . MET A 1 825 ? -24.141 1.764 3.360 1.00 86.12 825 MET A CA 1
ATOM 6577 C C . MET A 1 825 ? -25.188 0.646 3.400 1.00 86.12 825 MET A C 1
ATOM 6579 O O . MET A 1 825 ? -25.004 -0.411 2.796 1.00 86.12 825 MET A O 1
ATOM 6583 N N . SER A 1 826 ? -26.283 0.881 4.123 1.0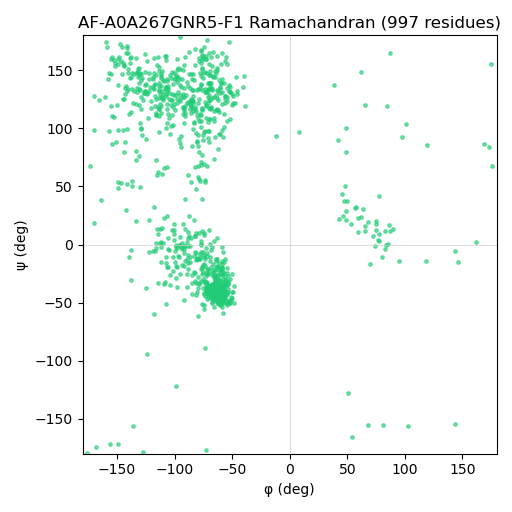0 86.62 826 SER A N 1
ATOM 6584 C CA . SER A 1 826 ? -27.388 -0.071 4.261 1.00 86.62 826 SER A CA 1
ATOM 6585 C C . SER A 1 826 ? -28.180 -0.210 2.961 1.00 86.62 826 SER A C 1
ATOM 6587 O O . SER A 1 826 ? -28.546 0.790 2.338 1.00 86.62 826 SER A O 1
ATOM 6589 N N . MET A 1 827 ? -28.541 -1.447 2.609 1.00 85.31 827 MET A N 1
ATOM 6590 C CA . MET A 1 827 ? -29.411 -1.748 1.465 1.00 85.31 827 MET A CA 1
ATOM 6591 C C . MET A 1 827 ? -30.832 -1.185 1.590 1.00 85.31 827 MET A C 1
ATOM 6593 O O . MET A 1 827 ? -31.548 -1.141 0.589 1.00 85.31 827 MET A O 1
ATOM 6597 N N . LEU A 1 828 ? -31.253 -0.704 2.765 1.00 80.56 828 LEU A N 1
ATOM 6598 C CA . LEU A 1 828 ? -32.552 -0.034 2.915 1.00 80.56 828 LEU A CA 1
ATOM 6599 C C . LEU A 1 828 ? -32.686 1.200 2.004 1.00 80.56 828 LEU A C 1
ATOM 6601 O O . LEU A 1 828 ? -33.788 1.524 1.567 1.00 80.56 828 LEU A O 1
ATOM 6605 N N . HIS A 1 829 ? -31.564 1.822 1.629 1.00 74.62 829 HIS A N 1
ATOM 6606 C CA . HIS A 1 829 ? -31.519 2.955 0.694 1.00 74.62 829 HIS A CA 1
ATOM 6607 C C . HIS A 1 829 ? -31.671 2.552 -0.786 1.00 74.62 829 HIS A C 1
ATOM 6609 O O . HIS A 1 829 ? -31.608 3.411 -1.660 1.00 74.62 829 HIS A O 1
ATOM 6615 N N . THR A 1 830 ? -31.893 1.266 -1.091 1.00 68.38 830 THR A N 1
ATOM 6616 C CA . THR A 1 830 ? -32.210 0.788 -2.455 1.00 68.38 830 THR A CA 1
ATOM 6617 C C . THR A 1 830 ? -33.649 1.128 -2.858 1.00 68.38 830 THR A C 1
ATOM 6619 O O . THR A 1 830 ? -33.931 1.359 -4.030 1.00 68.38 830 THR A O 1
ATOM 6622 N N . CYS A 1 831 ? -34.575 1.153 -1.892 1.00 47.38 831 CYS A N 1
ATOM 6623 C CA . CYS A 1 831 ? -36.009 1.358 -2.134 1.00 47.38 831 CYS A CA 1
ATOM 6624 C C . CYS A 1 831 ? -36.475 2.804 -1.883 1.00 47.38 831 CYS A C 1
ATOM 6626 O O . CYS A 1 831 ? -37.536 3.184 -2.372 1.00 47.38 831 CYS A O 1
ATOM 6628 N N . ASP A 1 832 ? -35.692 3.594 -1.144 1.00 50.84 832 ASP A N 1
ATOM 6629 C CA . ASP A 1 832 ? -35.976 4.986 -0.782 1.00 50.84 832 ASP A CA 1
ATOM 6630 C C . ASP A 1 832 ? -34.800 5.874 -1.216 1.00 50.84 832 ASP A C 1
ATOM 6632 O O . ASP A 1 832 ? -33.849 6.100 -0.468 1.00 50.84 832 ASP A O 1
ATOM 6636 N N . THR A 1 833 ? -34.851 6.413 -2.436 1.00 51.09 833 THR A N 1
ATOM 6637 C CA . THR A 1 833 ? -33.896 7.441 -2.868 1.00 51.09 833 THR A CA 1
ATOM 6638 C C . THR A 1 833 ? -34.209 8.733 -2.118 1.00 51.09 833 THR A C 1
ATOM 6640 O O . THR A 1 833 ? -35.120 9.486 -2.487 1.00 51.09 833 THR A O 1
ATOM 6643 N N . ALA A 1 834 ? -33.485 9.003 -1.034 1.00 47.88 834 ALA A N 1
ATOM 6644 C CA . ALA A 1 834 ? -33.573 10.288 -0.361 1.00 47.88 834 ALA A CA 1
ATOM 6645 C C . ALA A 1 834 ? -33.025 11.369 -1.308 1.00 47.88 834 ALA A C 1
ATOM 6647 O O . ALA A 1 834 ? -31.821 11.465 -1.547 1.00 47.88 834 ALA A O 1
ATOM 6648 N N . SER A 1 835 ? -33.928 12.174 -1.874 1.00 49.59 835 SER A N 1
ATOM 6649 C CA . SER A 1 835 ? -33.577 13.346 -2.673 1.00 49.59 835 SER A CA 1
ATOM 6650 C C . SER A 1 835 ? -33.833 14.627 -1.881 1.00 49.59 835 SER A C 1
ATOM 6652 O O . SER A 1 835 ? -34.888 14.826 -1.270 1.00 49.59 835 SER A O 1
ATOM 6654 N N . VAL A 1 836 ? -32.831 15.494 -1.871 1.00 48.16 836 VAL A N 1
ATOM 6655 C CA . VAL A 1 836 ? -32.818 16.793 -1.213 1.00 48.16 836 VAL A CA 1
ATOM 6656 C C . VAL A 1 836 ? -32.730 17.857 -2.299 1.00 48.16 836 VAL A C 1
ATOM 6658 O O . VAL A 1 836 ? -31.758 17.911 -3.050 1.00 48.16 836 VAL A O 1
ATOM 6661 N N . ARG A 1 837 ? -33.739 18.727 -2.410 1.00 42.44 837 ARG A N 1
ATOM 6662 C CA . ARG A 1 837 ? -33.689 19.852 -3.349 1.00 42.44 837 ARG A CA 1
ATOM 6663 C C . ARG A 1 837 ? -33.121 21.082 -2.656 1.00 42.44 837 ARG A C 1
ATOM 6665 O O . ARG A 1 837 ? -33.743 21.619 -1.745 1.00 42.44 837 ARG A O 1
ATOM 6672 N N . LEU A 1 838 ? -31.963 21.541 -3.114 1.00 44.12 838 LEU A N 1
ATOM 6673 C CA . LEU A 1 838 ? -31.347 22.803 -2.727 1.00 44.12 838 LEU A CA 1
ATOM 6674 C C . LEU A 1 838 ? -31.768 23.903 -3.699 1.00 44.12 838 LEU A C 1
ATOM 6676 O O . LEU A 1 838 ? -31.368 23.910 -4.861 1.00 44.12 838 LEU A O 1
ATOM 6680 N N . SER A 1 839 ? -32.548 24.872 -3.231 1.00 39.38 839 SER A N 1
ATOM 6681 C CA . SER A 1 839 ? -32.808 26.092 -4.000 1.00 39.38 839 SER A CA 1
ATOM 6682 C C . SER A 1 839 ? -31.780 27.152 -3.626 1.00 39.38 839 SER A C 1
ATOM 6684 O O . SER A 1 839 ? -31.875 27.728 -2.546 1.00 39.38 839 SER A O 1
ATOM 6686 N N . MET A 1 840 ? -30.795 27.409 -4.492 1.00 38.78 840 MET A N 1
ATOM 6687 C CA . MET A 1 840 ? -29.775 28.437 -4.260 1.00 38.78 840 MET A CA 1
ATOM 6688 C C . MET A 1 840 ? -30.197 29.769 -4.891 1.00 38.78 840 MET A C 1
ATOM 6690 O O . MET A 1 840 ? -30.361 29.879 -6.109 1.00 38.78 840 MET A O 1
ATOM 6694 N N . GLY A 1 841 ? -30.377 30.795 -4.054 1.00 38.09 841 GLY A N 1
ATOM 6695 C CA . GLY A 1 841 ? -30.613 32.173 -4.484 1.00 38.09 841 GLY A CA 1
ATOM 6696 C C . GLY A 1 841 ? -29.344 33.010 -4.358 1.00 38.09 841 GLY A C 1
ATOM 6697 O O . GLY A 1 841 ? -28.720 33.034 -3.298 1.00 38.09 841 GLY A O 1
ATOM 6698 N N . ARG A 1 842 ? -28.961 33.726 -5.420 1.00 32.38 842 ARG A N 1
ATOM 6699 C CA . ARG A 1 842 ? -27.859 34.695 -5.367 1.00 32.38 842 ARG A CA 1
ATOM 6700 C C . ARG A 1 842 ? -28.397 36.018 -4.813 1.00 32.38 842 ARG A C 1
ATOM 6702 O O . ARG A 1 842 ? -29.091 36.741 -5.523 1.00 32.38 842 ARG A O 1
ATOM 6709 N N . ARG A 1 843 ? -28.092 36.354 -3.555 1.00 35.31 843 ARG A N 1
ATOM 6710 C CA . ARG A 1 843 ? -28.304 37.719 -3.047 1.00 35.31 843 ARG A CA 1
ATOM 6711 C C . ARG A 1 843 ? -27.152 38.599 -3.515 1.00 35.31 843 ARG A C 1
ATOM 6713 O O . ARG A 1 843 ? -26.116 38.669 -2.865 1.00 35.31 843 ARG A O 1
ATOM 6720 N N . GLU A 1 844 ? -27.329 39.282 -4.639 1.00 32.53 844 GLU A N 1
ATOM 6721 C CA . GLU A 1 844 ? -26.485 40.440 -4.937 1.00 32.53 844 GLU A CA 1
ATOM 6722 C C . GLU A 1 844 ? -26.883 41.576 -3.987 1.00 32.53 844 GLU A C 1
ATOM 6724 O O . GLU A 1 844 ? -28.047 41.979 -3.930 1.00 32.53 844 GLU A O 1
ATOM 6729 N N . SER A 1 845 ? -25.929 42.076 -3.199 1.00 35.53 845 SER A N 1
ATOM 6730 C CA . SER A 1 845 ? -26.125 43.285 -2.405 1.00 35.53 845 SER A CA 1
ATOM 6731 C C . SER A 1 845 ? -26.195 44.483 -3.353 1.00 35.53 845 SER A C 1
ATOM 6733 O O . SER A 1 845 ? -25.181 45.102 -3.671 1.00 35.53 845 SER A O 1
ATOM 6735 N N . SER A 1 846 ? -27.386 44.811 -3.848 1.00 36.47 846 SER A N 1
ATOM 6736 C CA . SER A 1 846 ? -27.584 46.038 -4.612 1.00 36.47 846 SER A CA 1
ATOM 6737 C C . SER A 1 846 ? -27.457 47.239 -3.669 1.00 36.47 846 SER A C 1
ATOM 6739 O O . SER A 1 846 ? -28.350 47.505 -2.867 1.00 36.47 846 SER A O 1
ATOM 6741 N N . THR A 1 847 ? -26.364 47.990 -3.776 1.00 37.31 847 THR A N 1
ATOM 6742 C CA . THR A 1 847 ? -26.169 49.289 -3.110 1.00 37.31 847 THR A CA 1
ATOM 6743 C C . THR A 1 847 ? -26.876 50.450 -3.821 1.00 37.31 847 THR A C 1
ATOM 6745 O O . THR A 1 847 ? -26.683 51.599 -3.439 1.00 37.31 847 THR A O 1
ATOM 6748 N N . ASN A 1 848 ? -27.743 50.193 -4.807 1.00 37.56 848 ASN A N 1
ATOM 6749 C CA . ASN A 1 848 ? -28.474 51.249 -5.511 1.00 37.56 848 ASN A CA 1
ATOM 6750 C C . ASN A 1 848 ? -29.932 51.350 -5.051 1.00 37.56 848 ASN A C 1
ATOM 6752 O O . ASN A 1 848 ? -30.805 50.583 -5.454 1.00 37.56 848 ASN A O 1
ATOM 6756 N N . SER A 1 849 ? -30.187 52.355 -4.217 1.00 41.59 849 SER A N 1
ATOM 6757 C CA . SER A 1 849 ? -31.506 52.800 -3.772 1.00 41.59 849 SER A CA 1
ATOM 6758 C C . SER A 1 849 ? -32.226 53.620 -4.856 1.00 41.59 849 SER A C 1
ATOM 6760 O O . SER A 1 849 ? -32.350 54.839 -4.722 1.00 41.59 849 SER A O 1
ATOM 6762 N N . SER A 1 850 ? -32.680 52.992 -5.945 1.00 43.72 850 SER A N 1
ATOM 6763 C CA . SER A 1 850 ? -33.490 53.694 -6.962 1.00 43.72 850 SER A CA 1
ATOM 6764 C C . SER A 1 850 ? -34.257 52.790 -7.939 1.00 43.72 850 SER A C 1
ATOM 6766 O O . SER A 1 850 ? -34.394 53.132 -9.112 1.00 43.72 850 SER A O 1
ATOM 6768 N N . LEU A 1 851 ? -34.814 51.663 -7.485 1.00 37.50 851 LEU A N 1
ATOM 6769 C CA . LEU A 1 851 ? -35.756 50.875 -8.293 1.00 37.50 851 LEU A CA 1
ATOM 6770 C C . LEU A 1 851 ? -37.056 50.624 -7.520 1.00 37.50 851 LEU A C 1
ATOM 6772 O O . LEU A 1 851 ? -37.037 50.246 -6.351 1.00 37.50 851 LEU A O 1
ATOM 6776 N N . SER A 1 852 ? -38.187 50.900 -8.171 1.00 38.66 852 SER A N 1
ATOM 6777 C CA . SER A 1 852 ? -39.540 50.752 -7.628 1.00 38.66 852 SER A CA 1
ATOM 6778 C C . SER A 1 852 ? -39.948 49.283 -7.454 1.00 38.66 852 SER A C 1
ATOM 6780 O O . SER A 1 852 ? -39.604 48.427 -8.265 1.00 38.66 852 SER A O 1
ATOM 6782 N N . GLU A 1 853 ? -40.741 49.026 -6.410 1.00 39.41 853 GLU A N 1
ATOM 6783 C CA . GLU A 1 853 ? -41.083 47.721 -5.816 1.00 39.41 853 GLU A CA 1
ATOM 6784 C C . GLU A 1 853 ? -41.751 46.604 -6.668 1.00 39.41 853 GLU A C 1
ATOM 6786 O O . GLU A 1 853 ? -41.845 45.497 -6.134 1.00 39.41 853 GLU A O 1
ATOM 6791 N N . PRO A 1 854 ? -42.187 46.742 -7.942 1.00 33.75 854 PRO A N 1
ATOM 6792 C CA . PRO A 1 854 ? -42.754 45.582 -8.656 1.00 33.75 854 PRO A CA 1
ATOM 6793 C C . PRO A 1 854 ? -41.766 44.685 -9.431 1.00 33.75 854 PRO A C 1
ATOM 6795 O O . PRO A 1 854 ? -42.143 43.564 -9.768 1.00 33.75 854 PRO A O 1
ATOM 6798 N N . GLU A 1 855 ? -40.528 45.106 -9.722 1.00 32.41 855 GLU A N 1
ATOM 6799 C CA . GLU A 1 855 ? -39.629 44.360 -10.641 1.00 32.41 855 GLU A CA 1
ATOM 6800 C C . GLU A 1 855 ? -38.626 43.403 -9.960 1.00 32.41 855 GLU A C 1
ATOM 6802 O O . GLU A 1 855 ? -37.916 42.659 -10.631 1.00 32.41 855 GLU A O 1
ATOM 6807 N N . VAL A 1 856 ? -38.614 43.308 -8.625 1.00 39.59 856 VAL A N 1
ATOM 6808 C CA . VAL A 1 856 ? -37.699 42.414 -7.871 1.00 39.59 856 VAL A CA 1
ATOM 6809 C C . VAL A 1 856 ? -38.142 40.930 -7.897 1.00 39.59 856 VAL A C 1
ATOM 6811 O O . VAL A 1 856 ? -37.482 40.056 -7.339 1.00 39.59 856 VAL A O 1
ATOM 6814 N N . LYS A 1 857 ? -39.248 40.580 -8.570 1.00 36.16 857 LYS A N 1
ATOM 6815 C CA . LYS A 1 857 ? -39.905 39.262 -8.432 1.00 36.16 857 LYS A CA 1
ATOM 6816 C C . LYS A 1 857 ? -39.501 38.145 -9.407 1.00 36.16 857 LYS A C 1
ATOM 6818 O O . LYS A 1 857 ? -40.205 37.143 -9.478 1.00 36.16 857 LYS A O 1
ATOM 6823 N N . GLN A 1 858 ? -38.364 38.231 -10.095 1.00 36.88 858 GLN A N 1
ATOM 6824 C CA . GLN A 1 858 ? -37.872 37.113 -10.919 1.00 36.88 858 GLN A CA 1
ATOM 6825 C C . GLN A 1 858 ? -36.345 36.944 -10.860 1.00 36.88 858 GLN A C 1
ATOM 6827 O O . GLN A 1 858 ? -35.667 36.839 -11.877 1.00 36.88 858 GLN A O 1
ATOM 6832 N N . GLN A 1 859 ? -35.771 36.866 -9.655 1.00 38.06 859 GLN A N 1
ATOM 6833 C CA . GLN A 1 859 ? -34.457 36.228 -9.521 1.00 38.06 859 GLN A CA 1
ATOM 6834 C C . GLN A 1 859 ? -34.625 34.723 -9.775 1.00 38.06 859 GLN A C 1
ATOM 6836 O O . GLN A 1 859 ? -35.350 34.042 -9.050 1.00 38.06 859 GLN A O 1
ATOM 6841 N N . LYS A 1 860 ? -33.985 34.206 -10.833 1.00 34.38 860 LYS A N 1
ATOM 6842 C CA . LYS A 1 860 ? -33.879 32.765 -11.107 1.00 34.38 860 LYS A CA 1
ATOM 6843 C C . LYS A 1 860 ? -33.189 32.089 -9.918 1.00 34.38 860 LYS A C 1
ATOM 6845 O O . LYS A 1 860 ? -31.967 32.115 -9.820 1.00 34.38 860 LYS A O 1
ATOM 6850 N N . LEU A 1 861 ? -33.969 31.488 -9.025 1.00 41.19 861 LEU A N 1
ATOM 6851 C CA . LEU A 1 861 ? -33.475 30.489 -8.083 1.00 41.19 861 LEU A CA 1
ATOM 6852 C C . LEU A 1 861 ? -33.003 29.290 -8.908 1.00 41.19 861 LEU A C 1
ATOM 6854 O O . LEU A 1 861 ? -33.801 28.667 -9.611 1.00 41.19 861 LEU A O 1
ATOM 6858 N N . ALA A 1 862 ? -31.708 28.992 -8.866 1.00 39.03 862 ALA A N 1
ATOM 6859 C CA . ALA A 1 862 ? -31.207 27.741 -9.407 1.00 39.03 862 ALA A CA 1
ATOM 6860 C C . ALA A 1 862 ? -31.539 26.651 -8.381 1.00 39.03 862 ALA A C 1
ATOM 6862 O O . ALA A 1 862 ? -30.962 26.612 -7.294 1.00 39.03 862 ALA A O 1
ATOM 6863 N N . SER A 1 863 ? -32.533 25.815 -8.686 1.00 39.97 863 SER A N 1
ATOM 6864 C CA . SER A 1 863 ? -32.851 24.642 -7.873 1.00 39.97 863 SER A CA 1
ATOM 6865 C C . SER A 1 863 ? -31.999 23.462 -8.331 1.00 39.97 863 SER A C 1
ATOM 6867 O O . SER A 1 863 ? -32.158 22.999 -9.461 1.00 39.97 863 SER A O 1
ATOM 6869 N N . TYR A 1 864 ? -31.140 22.963 -7.454 1.00 43.47 864 TYR A N 1
ATOM 6870 C CA . TYR A 1 864 ? -30.377 21.734 -7.627 1.00 43.47 864 TYR A CA 1
ATOM 6871 C C . TYR A 1 864 ? -31.068 20.629 -6.832 1.00 43.47 864 TYR A C 1
ATOM 6873 O O . TYR A 1 864 ? -31.376 20.818 -5.661 1.00 43.47 864 TYR A O 1
ATOM 6881 N N . THR A 1 865 ? -31.343 19.483 -7.446 1.00 47.94 865 THR A N 1
ATOM 6882 C CA . THR A 1 865 ? -31.765 18.288 -6.704 1.00 47.94 865 THR A CA 1
ATOM 6883 C C . THR A 1 865 ? -30.536 17.417 -6.503 1.00 47.94 865 THR A C 1
ATOM 6885 O O . THR A 1 865 ? -29.898 17.035 -7.477 1.00 47.94 865 THR A O 1
ATOM 6888 N N . LEU A 1 866 ? -30.204 17.130 -5.250 1.00 50.50 866 LEU A N 1
ATOM 6889 C CA . LEU A 1 866 ? -29.170 16.185 -4.858 1.00 50.50 866 LEU A CA 1
ATOM 6890 C C . LEU A 1 866 ? -29.863 14.907 -4.389 1.00 50.50 866 LEU A C 1
ATOM 6892 O O . LEU A 1 866 ? -30.659 14.951 -3.457 1.00 50.50 866 LEU A O 1
ATOM 6896 N N . SER A 1 867 ? -29.604 13.780 -5.037 1.00 54.03 867 SER A N 1
ATOM 6897 C CA . SER A 1 867 ? -30.070 12.464 -4.595 1.00 54.03 867 SER A CA 1
ATOM 6898 C C . SER A 1 867 ? -28.875 11.572 -4.302 1.00 54.03 867 SER A C 1
ATOM 6900 O O . SER A 1 867 ? -27.854 11.646 -4.987 1.00 54.03 867 SER A O 1
ATOM 6902 N N . GLN A 1 868 ? -29.010 10.752 -3.264 1.00 57.38 868 GLN A N 1
ATOM 6903 C CA . GLN A 1 868 ? -28.032 9.733 -2.902 1.00 57.38 868 GLN A CA 1
ATOM 6904 C C . GLN A 1 868 ? -28.737 8.385 -2.939 1.00 57.38 868 GLN A C 1
ATOM 6906 O O . GLN A 1 868 ? -29.766 8.207 -2.285 1.00 57.38 868 GLN A O 1
ATOM 6911 N N . GLU A 1 869 ? -28.205 7.467 -3.738 1.00 64.19 869 GLU A N 1
ATOM 6912 C CA . GLU A 1 869 ? -28.782 6.144 -3.962 1.00 64.19 869 GLU A CA 1
ATOM 6913 C C . GLU A 1 869 ? -27.802 5.073 -3.492 1.00 64.19 869 GLU A C 1
ATOM 6915 O O . GLU A 1 869 ? -26.584 5.254 -3.576 1.00 64.19 869 GLU A O 1
ATOM 6920 N N . PHE A 1 870 ? -28.333 3.950 -3.003 1.00 71.88 870 PHE A N 1
ATOM 6921 C CA . PHE A 1 870 ? -27.520 2.766 -2.752 1.00 71.88 870 PHE A CA 1
ATOM 6922 C C . PHE A 1 870 ? -26.843 2.294 -4.039 1.00 71.88 870 PHE A C 1
ATOM 6924 O O . PHE A 1 870 ? -27.506 1.986 -5.026 1.00 71.88 870 PHE A O 1
ATOM 6931 N N . CYS A 1 871 ? -25.512 2.249 -4.005 1.00 72.06 871 CYS A N 1
ATOM 6932 C CA . CYS A 1 871 ? -24.660 1.803 -5.097 1.00 72.06 871 CYS A CA 1
ATOM 6933 C C . CYS A 1 871 ? -23.686 0.766 -4.526 1.00 72.06 871 CYS A C 1
ATOM 6935 O O . CYS A 1 871 ? -22.694 1.152 -3.901 1.00 72.06 871 CYS A O 1
ATOM 6937 N N . PRO A 1 872 ? -23.949 -0.543 -4.701 1.00 71.06 872 PRO A N 1
ATOM 6938 C CA . PRO A 1 872 ? -23.061 -1.574 -4.182 1.00 71.06 872 PRO A CA 1
ATOM 6939 C C . PRO A 1 872 ? -21.690 -1.530 -4.868 1.00 71.06 872 PRO A C 1
ATOM 6941 O O . PRO A 1 872 ? -20.711 -1.873 -4.218 1.00 71.06 872 PRO A O 1
ATOM 6944 N N . GLY A 1 873 ? -21.612 -1.081 -6.126 1.00 70.56 873 GLY A N 1
ATOM 6945 C CA . GLY A 1 873 ? -20.380 -0.854 -6.891 1.00 70.56 873 GLY A CA 1
ATOM 6946 C C . GLY A 1 873 ? -19.946 0.619 -6.899 1.00 70.56 873 GLY A C 1
ATOM 6947 O O . GLY A 1 873 ? -19.718 1.214 -5.848 1.00 70.56 873 GLY A O 1
ATOM 6948 N N . ALA A 1 874 ? -19.819 1.220 -8.085 1.00 63.25 874 ALA A N 1
ATOM 6949 C CA . ALA A 1 874 ? -19.437 2.628 -8.242 1.00 63.25 874 ALA A CA 1
ATOM 6950 C C . ALA A 1 874 ? -20.639 3.593 -8.161 1.00 63.25 874 ALA A C 1
ATOM 6952 O O . ALA A 1 874 ? -21.743 3.264 -8.601 1.00 63.25 874 ALA A O 1
ATOM 6953 N N . SER A 1 875 ? -20.416 4.801 -7.624 1.00 60.16 875 SER A N 1
ATOM 6954 C CA . SER A 1 875 ? -21.441 5.851 -7.511 1.00 60.16 875 SER A CA 1
ATOM 6955 C C . SER A 1 875 ? -22.051 6.225 -8.865 1.00 60.16 875 SER A C 1
ATOM 6957 O O . SER A 1 875 ? -21.352 6.398 -9.862 1.00 60.16 875 SER A O 1
ATOM 6959 N N . VAL A 1 876 ? -23.373 6.427 -8.888 1.00 51.78 876 VAL A N 1
ATOM 6960 C CA . VAL A 1 876 ? -24.106 6.867 -10.087 1.00 51.78 876 VAL A CA 1
ATOM 6961 C C . VAL A 1 876 ? -24.078 8.381 -10.321 1.00 51.78 876 VAL A C 1
ATOM 6963 O O . VAL A 1 876 ? -24.497 8.836 -11.387 1.00 51.78 876 VAL A O 1
ATOM 6966 N N . SER A 1 877 ? -23.588 9.153 -9.348 1.00 52.38 877 SER A N 1
ATOM 6967 C CA . SER A 1 877 ? -23.617 10.616 -9.350 1.00 52.38 877 SER A CA 1
ATOM 6968 C C . SER A 1 877 ? -22.290 11.227 -9.803 1.00 52.38 877 SER A C 1
ATOM 6970 O O . SER A 1 877 ? -21.232 10.956 -9.233 1.00 52.38 877 SER A O 1
ATOM 6972 N N . SER A 1 878 ? -22.358 12.137 -10.779 1.00 48.22 878 SER A N 1
ATOM 6973 C CA . SER A 1 878 ? -21.213 12.933 -11.238 1.00 48.22 878 SER A CA 1
ATOM 6974 C C . SER A 1 878 ? -20.827 14.055 -10.269 1.00 48.22 878 SER A C 1
ATOM 6976 O O . SER A 1 878 ? -19.821 14.724 -10.497 1.00 48.22 878 SER A O 1
ATOM 6978 N N . SER A 1 879 ? -21.614 14.295 -9.211 1.00 42.88 879 SER A N 1
ATOM 6979 C CA . SER A 1 879 ? -21.435 15.435 -8.300 1.00 42.88 879 SER A CA 1
ATOM 6980 C C . SER A 1 879 ? -20.066 15.465 -7.616 1.00 42.88 879 SER A C 1
ATOM 6982 O O . SER A 1 879 ? -19.650 16.528 -7.166 1.00 42.88 879 SER A O 1
ATOM 6984 N N . TYR A 1 880 ? -19.361 14.327 -7.565 1.00 48.38 880 TYR A N 1
ATOM 6985 C CA . TYR A 1 880 ? -18.104 14.179 -6.827 1.00 48.38 880 TYR A CA 1
ATOM 6986 C C . TYR A 1 880 ? -17.054 13.296 -7.530 1.00 48.38 880 TYR A C 1
ATOM 6988 O O . TYR A 1 880 ? -16.236 12.672 -6.865 1.00 48.38 880 TYR A O 1
ATOM 6996 N N . GLY A 1 881 ? -17.058 13.242 -8.869 1.00 43.38 881 GLY A N 1
ATOM 6997 C CA . GLY A 1 881 ? -15.961 12.625 -9.637 1.00 43.38 881 GLY A CA 1
ATOM 6998 C C . GLY A 1 881 ? -16.037 11.109 -9.869 1.00 43.38 881 GLY A C 1
ATOM 6999 O O . GLY A 1 881 ? -15.028 10.516 -10.219 1.00 43.38 881 GLY A O 1
ATOM 7000 N N . GLY A 1 882 ? -17.202 10.471 -9.694 1.00 43.31 882 GLY A N 1
ATOM 7001 C CA . GLY A 1 882 ? -17.494 9.112 -10.198 1.00 43.31 882 GLY A CA 1
ATOM 7002 C C . GLY A 1 882 ? -16.763 7.924 -9.542 1.00 43.31 882 GLY A C 1
ATOM 7003 O O . GLY A 1 882 ? -17.244 6.801 -9.671 1.00 43.31 882 GLY A O 1
ATOM 7004 N N . ASN A 1 883 ? -15.666 8.147 -8.805 1.00 48.62 883 ASN A N 1
ATOM 7005 C CA . ASN A 1 883 ? -14.807 7.080 -8.260 1.00 48.62 883 ASN A CA 1
ATOM 7006 C C . ASN A 1 883 ? -15.128 6.651 -6.813 1.00 48.62 883 ASN A C 1
ATOM 7008 O O . ASN A 1 883 ? -14.480 5.778 -6.248 1.00 48.62 883 ASN A O 1
ATOM 7012 N N . THR A 1 884 ? -16.099 7.282 -6.147 1.00 55.09 884 THR A N 1
ATOM 7013 C CA . THR A 1 884 ? -16.322 7.062 -4.708 1.00 55.09 884 THR A CA 1
ATOM 7014 C C . THR A 1 884 ? -17.395 6.006 -4.459 1.00 55.09 884 THR A C 1
ATOM 7016 O O . THR A 1 884 ? -18.511 6.097 -4.965 1.00 55.09 884 THR A O 1
ATOM 7019 N N . ASN A 1 885 ? -17.059 4.975 -3.681 1.00 62.72 885 ASN A N 1
ATOM 7020 C CA . ASN A 1 885 ? -17.884 3.770 -3.532 1.00 62.72 885 ASN A CA 1
ATOM 7021 C C . ASN A 1 885 ? -18.531 3.613 -2.132 1.00 62.72 885 ASN A C 1
ATOM 7023 O O . ASN A 1 885 ? -19.035 2.546 -1.772 1.00 62.72 885 ASN A O 1
ATOM 7027 N N . TRP A 1 886 ? -18.534 4.669 -1.320 1.00 73.00 886 TRP A N 1
ATOM 7028 C CA . TRP A 1 886 ? -18.990 4.636 0.077 1.00 73.00 886 TRP A CA 1
ATOM 7029 C C . TRP A 1 886 ? -20.510 4.449 0.259 1.00 73.00 886 TRP A C 1
ATOM 7031 O O . TRP A 1 886 ? -21.039 4.632 1.354 1.00 73.00 886 TRP A O 1
ATOM 7041 N N . TYR A 1 887 ? -21.217 4.083 -0.810 1.00 76.44 887 TYR A N 1
ATOM 7042 C CA . TYR A 1 887 ? -22.671 3.963 -0.883 1.00 76.44 887 TYR A CA 1
ATOM 7043 C C . TYR A 1 887 ? -23.151 2.512 -0.972 1.00 76.44 887 TYR A C 1
ATOM 7045 O O . TYR A 1 887 ? -24.265 2.263 -1.429 1.00 76.44 887 TYR A O 1
ATOM 7053 N N . GLY A 1 888 ? -22.348 1.548 -0.521 1.00 80.38 888 GLY A N 1
ATOM 7054 C CA . GLY A 1 888 ? -22.763 0.144 -0.495 1.00 80.38 888 GLY A CA 1
ATOM 7055 C C . GLY A 1 888 ? -21.651 -0.859 -0.749 1.00 80.38 888 GLY A C 1
ATOM 7056 O O . GLY A 1 888 ? -21.828 -2.035 -0.435 1.00 80.38 888 GLY A O 1
ATOM 7057 N N . GLY A 1 889 ? -20.501 -0.421 -1.260 1.00 87.25 889 GLY A N 1
ATOM 7058 C CA . GLY A 1 889 ? -19.374 -1.316 -1.485 1.00 87.25 889 GLY A CA 1
ATOM 7059 C C . GLY A 1 889 ? -18.706 -1.798 -0.199 1.00 87.25 889 GLY A C 1
ATOM 7060 O O . GLY A 1 889 ? -18.893 -1.240 0.889 1.00 87.25 889 GLY A O 1
ATOM 7061 N N . ILE A 1 890 ? -17.900 -2.848 -0.342 1.00 91.94 890 ILE A N 1
ATOM 7062 C CA . ILE A 1 890 ? -17.009 -3.376 0.687 1.00 91.94 890 ILE A CA 1
ATOM 7063 C C . ILE A 1 890 ? -15.697 -2.600 0.644 1.00 91.94 890 ILE A C 1
ATOM 7065 O O . ILE A 1 890 ? -15.005 -2.555 -0.376 1.00 91.94 890 ILE A O 1
ATOM 7069 N N . ASN A 1 891 ? -15.339 -2.023 1.788 1.00 91.31 891 ASN A N 1
ATOM 7070 C CA . ASN A 1 891 ? -14.043 -1.403 2.019 1.00 91.31 891 ASN A CA 1
ATOM 7071 C C . ASN A 1 891 ? -13.290 -2.224 3.081 1.00 91.31 891 ASN A C 1
ATOM 7073 O O . ASN A 1 891 ? -13.760 -2.364 4.219 1.00 91.31 891 ASN A O 1
ATOM 7077 N N . LEU A 1 892 ? -12.154 -2.815 2.690 1.00 94.75 892 LEU A N 1
ATOM 7078 C CA . LEU A 1 892 ? -11.386 -3.723 3.549 1.00 94.75 892 LEU A CA 1
ATOM 7079 C C . LEU A 1 892 ? -10.838 -3.037 4.812 1.00 94.75 892 LEU A C 1
ATOM 7081 O O . LEU A 1 892 ? -10.986 -3.634 5.876 1.00 94.75 892 LEU A O 1
ATOM 7085 N N . PRO A 1 893 ? -10.291 -1.805 4.764 1.00 93.88 893 PRO A N 1
ATOM 7086 C CA . PRO A 1 893 ? -9.926 -1.059 5.972 1.00 93.88 893 PRO A CA 1
ATOM 7087 C C . PRO A 1 893 ? -11.045 -0.952 7.018 1.00 93.88 893 PRO A C 1
ATOM 7089 O O . PRO A 1 893 ? -10.821 -1.257 8.188 1.00 93.88 893 PRO A O 1
ATOM 7092 N N . TYR A 1 894 ? -12.267 -0.589 6.615 1.00 91.75 894 TYR A N 1
ATOM 7093 C CA . TYR A 1 894 ? -13.401 -0.469 7.547 1.00 91.75 894 TYR A CA 1
ATOM 7094 C C . TYR A 1 894 ? -13.875 -1.822 8.078 1.00 91.75 894 TYR A C 1
ATOM 7096 O O . TYR A 1 894 ? -14.216 -1.936 9.255 1.00 91.75 894 TYR A O 1
ATOM 7104 N N . ASN A 1 895 ? -13.859 -2.854 7.230 1.00 96.06 895 ASN A N 1
ATOM 7105 C CA . ASN A 1 895 ? -14.130 -4.223 7.667 1.00 96.06 895 ASN A CA 1
ATOM 7106 C C . ASN A 1 895 ? -13.084 -4.673 8.695 1.00 96.06 895 ASN A C 1
ATOM 7108 O O . ASN A 1 895 ? -13.456 -5.167 9.752 1.00 96.06 895 ASN A O 1
ATOM 7112 N N . TYR A 1 896 ? -11.794 -4.432 8.445 1.00 96.62 896 TYR A N 1
ATOM 7113 C CA . TYR A 1 896 ? -10.726 -4.754 9.389 1.00 96.62 896 TYR A CA 1
ATOM 7114 C C . TYR A 1 896 ? -10.901 -4.039 10.734 1.00 96.62 896 TYR A C 1
ATOM 7116 O O . TYR A 1 896 ? -10.844 -4.700 11.765 1.00 96.62 896 TYR A O 1
ATOM 7124 N N . LEU A 1 897 ? -11.157 -2.725 10.745 1.00 95.44 897 LEU A N 1
ATOM 7125 C CA . LEU A 1 897 ? -11.362 -1.977 11.993 1.00 95.44 897 LEU A CA 1
ATOM 7126 C C . LEU A 1 897 ? -12.535 -2.535 12.812 1.00 95.44 897 LEU A C 1
ATOM 7128 O O . LEU A 1 897 ? -12.439 -2.637 14.035 1.00 95.44 897 LEU A O 1
ATOM 7132 N N . LEU A 1 898 ? -13.625 -2.930 12.146 1.00 95.88 898 LEU A N 1
ATOM 7133 C CA . LEU A 1 898 ? -14.761 -3.573 12.800 1.00 95.88 898 LEU A CA 1
ATOM 7134 C C . LEU A 1 898 ? -14.395 -4.961 13.344 1.00 95.88 898 LEU A C 1
ATOM 7136 O O . LEU A 1 898 ? -14.695 -5.253 14.498 1.00 95.88 898 LEU A O 1
ATOM 7140 N N . LEU A 1 899 ? -13.729 -5.802 12.546 1.00 96.75 899 LEU A N 1
ATOM 7141 C CA . LEU A 1 899 ? -13.320 -7.150 12.954 1.00 96.75 899 LEU A CA 1
ATOM 7142 C C . LEU A 1 899 ? -12.316 -7.128 14.107 1.00 96.75 899 LEU A C 1
ATOM 7144 O O . LEU A 1 899 ? -12.450 -7.912 15.042 1.00 96.75 899 LEU A O 1
ATOM 7148 N N . GLU A 1 900 ? -11.347 -6.214 14.075 1.00 95.38 900 GLU A N 1
ATOM 7149 C CA . GLU A 1 900 ? -10.373 -6.012 15.148 1.00 95.38 900 GLU A CA 1
ATOM 7150 C C . GLU A 1 900 ? -11.072 -5.597 16.447 1.00 95.38 900 GLU A C 1
ATOM 7152 O O . GLU A 1 900 ? -10.828 -6.188 17.501 1.00 95.38 900 GLU A O 1
ATOM 7157 N N . ALA A 1 901 ? -12.016 -4.656 16.367 1.00 95.06 901 ALA A N 1
ATOM 7158 C CA . ALA A 1 901 ? -12.795 -4.230 17.520 1.00 95.06 901 ALA A CA 1
ATOM 7159 C C . ALA A 1 901 ? -13.683 -5.359 18.067 1.00 95.06 901 ALA A C 1
ATOM 7161 O O . ALA A 1 901 ? -13.700 -5.601 19.273 1.00 95.06 901 ALA A O 1
ATOM 7162 N N . MET A 1 902 ? -14.389 -6.093 17.201 1.00 95.00 902 MET A N 1
ATOM 7163 C CA . MET A 1 902 ? -15.203 -7.249 17.595 1.00 95.00 902 MET A CA 1
ATOM 7164 C C . MET A 1 902 ? -14.349 -8.352 18.230 1.00 95.00 902 MET A C 1
ATOM 7166 O O . MET A 1 902 ? -14.738 -8.920 19.250 1.00 95.00 902 MET A O 1
ATOM 7170 N N . HIS A 1 903 ? -13.154 -8.616 17.696 1.00 93.69 903 HIS A N 1
ATOM 7171 C CA . HIS A 1 903 ? -12.226 -9.568 18.298 1.00 93.69 903 HIS A CA 1
ATOM 7172 C C . HIS A 1 903 ? -11.817 -9.119 19.709 1.00 93.69 903 HIS A C 1
ATOM 7174 O O . HIS A 1 903 ? -11.838 -9.917 20.646 1.00 93.69 903 HIS A O 1
ATOM 7180 N N . ARG A 1 904 ? -11.557 -7.823 19.922 1.00 90.94 904 ARG A N 1
ATOM 7181 C CA . ARG A 1 904 ? -11.307 -7.277 21.267 1.00 90.94 904 ARG A CA 1
ATOM 7182 C C . ARG A 1 904 ? -12.510 -7.447 22.199 1.00 90.94 904 ARG A C 1
ATOM 7184 O O . ARG A 1 904 ? -12.326 -7.878 23.337 1.00 90.94 904 ARG A O 1
ATOM 7191 N N . TRP A 1 905 ? -13.726 -7.176 21.727 1.00 91.12 905 TRP A N 1
ATOM 7192 C CA . TRP A 1 905 ? -14.965 -7.400 22.487 1.00 91.12 905 TRP A CA 1
ATOM 7193 C C . TRP A 1 905 ? -15.153 -8.866 22.898 1.00 91.12 905 TRP A C 1
ATOM 7195 O O . TRP A 1 905 ? -15.597 -9.142 24.016 1.00 91.12 905 TRP A O 1
ATOM 7205 N N . SER A 1 906 ? -14.740 -9.804 22.042 1.00 90.62 906 SER A N 1
ATOM 7206 C CA . SER A 1 906 ? -14.820 -11.241 22.321 1.00 90.62 906 SER A CA 1
ATOM 7207 C C . SER A 1 906 ? -14.046 -11.638 23.589 1.00 90.62 906 SER A C 1
ATOM 7209 O O . SER A 1 906 ? -14.495 -12.483 24.360 1.00 90.62 906 SER A O 1
ATOM 7211 N N . THR A 1 907 ? -12.945 -10.941 23.907 1.00 85.00 907 THR A N 1
ATOM 7212 C CA . THR A 1 907 ? -12.122 -11.213 25.104 1.00 85.00 907 THR A CA 1
ATOM 7213 C C . THR A 1 907 ? -12.852 -10.993 26.438 1.00 85.00 907 THR A C 1
ATOM 7215 O O . THR A 1 907 ? -12.404 -11.508 27.476 1.00 85.00 907 THR A O 1
ATOM 7218 N N . VAL A 1 908 ? -13.963 -10.247 26.410 1.00 81.56 908 VAL A N 1
ATOM 7219 C CA . VAL A 1 908 ? -14.831 -9.950 27.557 1.00 81.56 908 VAL A CA 1
ATOM 7220 C C . VAL A 1 908 ? -16.147 -10.720 27.463 1.00 81.56 908 VAL A C 1
ATOM 7222 O O . VAL A 1 908 ? -16.527 -11.381 28.429 1.00 81.56 908 VAL A O 1
ATOM 7225 N N . LEU A 1 909 ? -16.835 -10.644 26.322 1.00 81.12 909 LEU A N 1
ATOM 7226 C CA . LEU A 1 909 ? -18.207 -11.142 26.175 1.00 81.12 909 LEU A CA 1
ATOM 7227 C C . LEU A 1 909 ? -18.280 -12.661 25.985 1.00 81.12 909 LEU A C 1
ATOM 7229 O O . LEU A 1 909 ? -19.122 -13.312 26.603 1.00 81.12 909 LEU A O 1
ATOM 7233 N N . ASP A 1 910 ? -17.335 -13.267 25.260 1.00 81.69 910 ASP A N 1
ATOM 7234 C CA . ASP A 1 910 ? -17.357 -14.722 25.050 1.00 81.69 910 ASP A CA 1
ATOM 7235 C C . ASP A 1 910 ? -17.113 -15.480 26.369 1.00 81.69 910 ASP A C 1
ATOM 7237 O O . ASP A 1 910 ? -17.636 -16.574 26.575 1.00 81.69 910 ASP A O 1
ATOM 7241 N N . LYS A 1 911 ? -16.394 -14.871 27.326 1.00 78.38 911 LYS A N 1
ATOM 7242 C CA . LYS A 1 911 ? -16.216 -15.420 28.687 1.00 78.38 911 LYS A CA 1
ATOM 7243 C C . LYS A 1 911 ? -17.510 -15.440 29.501 1.00 78.38 911 LYS A C 1
ATOM 7245 O O . LYS A 1 911 ? -17.617 -16.233 30.437 1.00 78.38 911 LYS A O 1
ATOM 7250 N N . LYS A 1 912 ? -18.465 -14.566 29.175 1.00 76.50 912 LYS A N 1
ATOM 7251 C CA . LYS A 1 912 ? -19.803 -14.527 29.781 1.00 76.50 912 LYS A CA 1
ATOM 7252 C C . LYS A 1 912 ? -20.802 -15.427 29.043 1.00 76.50 912 LYS A C 1
ATOM 7254 O O . LYS A 1 912 ? -21.928 -15.563 29.507 1.00 76.50 912 LYS A O 1
ATOM 7259 N N . PHE A 1 913 ? -20.369 -16.098 27.967 1.00 74.62 913 PHE A N 1
ATOM 7260 C CA . PHE A 1 913 ? -21.216 -16.871 27.054 1.00 74.62 913 PHE A CA 1
ATOM 7261 C C . PHE A 1 913 ? -22.333 -16.027 26.416 1.00 74.62 913 PHE A C 1
ATOM 7263 O O . PHE A 1 913 ? -23.413 -16.546 26.127 1.00 74.62 913 PHE A O 1
ATOM 7270 N N . ASP A 1 914 ? -22.070 -14.737 26.183 1.00 78.31 914 ASP A N 1
ATOM 7271 C CA . ASP A 1 914 ? -22.997 -13.849 25.485 1.00 78.31 914 ASP A CA 1
ATOM 7272 C C . ASP A 1 914 ? -23.000 -14.206 23.991 1.00 78.31 914 ASP A C 1
ATOM 7274 O O . ASP A 1 914 ? -22.018 -13.987 23.279 1.00 78.31 914 ASP A O 1
ATOM 7278 N N . LEU A 1 915 ? -24.096 -14.802 23.517 1.00 89.94 915 LEU A N 1
ATOM 7279 C CA . LEU A 1 915 ? -24.253 -15.178 22.114 1.00 89.94 915 LEU A CA 1
ATOM 7280 C C . LEU A 1 915 ? -25.000 -14.092 21.338 1.00 89.94 915 LEU A C 1
ATOM 7282 O O . LEU A 1 915 ? -26.036 -13.601 21.784 1.00 89.94 915 LEU A O 1
ATOM 7286 N N . ILE A 1 916 ? -24.521 -13.793 20.133 1.00 93.25 916 ILE A N 1
ATOM 7287 C CA . ILE A 1 916 ? -25.145 -12.857 19.195 1.00 93.25 916 ILE A CA 1
ATOM 7288 C C . ILE A 1 916 ? -25.781 -13.644 18.050 1.00 93.25 916 ILE A C 1
ATOM 7290 O O . ILE A 1 916 ? -25.237 -14.650 17.585 1.00 93.25 916 ILE A O 1
ATOM 7294 N N . GLU A 1 917 ? -26.957 -13.209 17.603 1.00 95.44 917 GLU A N 1
ATOM 7295 C CA . GLU A 1 917 ? -27.631 -13.828 16.465 1.00 95.44 917 GLU A CA 1
ATOM 7296 C C . GLU A 1 917 ? -26.871 -13.530 15.159 1.00 95.44 917 GLU A C 1
ATOM 7298 O O . GLU A 1 917 ? -26.638 -12.367 14.824 1.00 95.44 917 GLU A O 1
ATOM 7303 N N . TYR A 1 918 ? -26.478 -14.571 14.417 1.00 95.88 918 TYR A N 1
ATOM 7304 C CA . TYR A 1 918 ? -25.717 -14.441 13.175 1.00 95.88 918 TYR A CA 1
ATOM 7305 C C . TYR A 1 918 ? -26.089 -15.496 12.110 1.00 95.88 918 TYR A C 1
ATOM 7307 O O . TYR A 1 918 ? -25.947 -16.702 12.354 1.00 95.88 918 TYR A O 1
ATOM 7315 N N . PRO A 1 919 ? -26.462 -15.064 10.889 1.00 96.88 919 PRO A N 1
ATOM 7316 C CA . PRO A 1 919 ? -26.880 -13.698 10.550 1.00 96.88 919 PRO A CA 1
ATOM 7317 C C . PRO A 1 919 ? -28.055 -13.233 11.421 1.00 96.88 919 PRO A C 1
ATOM 7319 O O . PRO A 1 919 ? -28.777 -14.073 11.966 1.00 96.88 919 PRO A O 1
ATOM 7322 N N . SER A 1 920 ? -28.262 -11.926 11.566 1.00 95.38 920 SER A N 1
ATOM 7323 C CA . SER A 1 920 ? -29.390 -11.413 12.356 1.00 95.38 920 SER A CA 1
ATOM 7324 C C . SER A 1 920 ? -30.720 -11.918 11.794 1.00 95.38 920 SER A C 1
ATOM 7326 O O . SER A 1 920 ? -30.875 -12.044 10.576 1.00 95.38 920 SER A O 1
ATOM 7328 N N . TYR A 1 921 ? -31.671 -12.228 12.678 1.00 93.81 921 TYR A N 1
ATOM 7329 C CA . TYR A 1 921 ? -32.975 -12.813 12.341 1.00 93.81 921 TYR A CA 1
ATOM 7330 C C . TYR A 1 921 ? -32.938 -14.235 11.739 1.00 93.81 921 TYR A C 1
ATOM 7332 O O . TYR A 1 921 ? -33.927 -14.690 11.158 1.00 93.81 921 TYR A O 1
ATOM 7340 N N . SER A 1 922 ? -31.821 -14.963 11.857 1.00 95.38 922 SER A N 1
ATOM 7341 C CA . SER A 1 922 ? -31.682 -16.345 11.360 1.00 95.38 922 SER A CA 1
ATOM 7342 C C . SER A 1 922 ? -32.086 -17.440 12.362 1.00 95.38 922 SER A C 1
ATOM 7344 O O . SER A 1 922 ? -32.175 -18.614 11.990 1.00 95.38 922 SER A O 1
ATOM 7346 N N . GLY A 1 923 ? -32.282 -17.092 13.635 1.00 95.06 923 GLY A N 1
ATOM 7347 C CA . GLY A 1 923 ? -32.460 -18.006 14.764 1.00 95.06 923 GLY A CA 1
ATOM 7348 C C . GLY A 1 923 ? -31.184 -18.740 15.198 1.00 95.06 923 GLY A C 1
ATOM 7349 O O . GLY A 1 923 ? -31.261 -19.663 16.012 1.00 95.06 923 GLY A O 1
ATOM 7350 N N . ARG A 1 924 ? -30.015 -18.388 14.641 1.00 95.31 924 ARG A N 1
ATOM 7351 C CA . ARG A 1 924 ? -28.716 -18.999 14.965 1.00 95.31 924 ARG A CA 1
ATOM 7352 C C . ARG A 1 924 ? -27.886 -18.044 15.802 1.00 95.31 924 ARG A C 1
ATOM 7354 O O . ARG A 1 924 ? -27.719 -16.894 15.425 1.00 95.31 924 ARG A O 1
ATOM 7361 N N . TYR A 1 925 ? -27.318 -18.548 16.889 1.00 95.62 925 TYR A N 1
ATOM 7362 C CA . TYR A 1 925 ? -26.557 -17.762 17.854 1.00 95.62 925 TYR A CA 1
ATOM 7363 C C . TYR A 1 925 ? -25.112 -18.253 17.917 1.00 95.62 925 TYR A C 1
ATOM 7365 O O . TYR A 1 925 ? -24.875 -19.463 17.905 1.00 95.62 925 TYR A O 1
ATOM 7373 N N . LYS A 1 926 ? -24.165 -17.316 17.954 1.00 95.62 926 LYS A N 1
ATOM 7374 C CA . LYS A 1 926 ? -22.720 -17.568 17.916 1.00 95.62 926 LYS A CA 1
ATOM 7375 C C . LYS A 1 926 ? -21.983 -16.671 18.899 1.00 95.62 926 LYS A C 1
ATOM 7377 O O . LYS A 1 926 ? -22.469 -15.595 19.243 1.00 95.62 926 LYS A O 1
ATOM 7382 N N . LEU A 1 927 ? -20.806 -17.115 19.323 1.00 95.44 927 LEU A N 1
ATOM 7383 C CA . LEU A 1 927 ? -19.861 -16.267 20.044 1.00 95.44 927 LEU A CA 1
ATOM 7384 C C . LEU A 1 927 ? -19.323 -15.175 19.112 1.00 95.44 927 LEU A C 1
ATOM 7386 O O . LEU A 1 927 ? -19.243 -15.370 17.895 1.00 95.44 927 LEU A O 1
ATOM 7390 N N . ILE A 1 928 ? -18.913 -14.034 19.667 1.00 93.88 928 ILE A N 1
ATOM 7391 C CA . ILE A 1 928 ? -18.435 -12.906 18.856 1.00 93.88 928 ILE A CA 1
ATOM 7392 C C . ILE A 1 928 ? -17.196 -13.313 18.061 1.00 93.88 928 ILE A C 1
ATOM 7394 O O . ILE A 1 928 ? -17.089 -12.966 16.884 1.00 93.88 928 ILE A O 1
ATOM 7398 N N . ASN A 1 929 ? -16.288 -14.094 18.653 1.00 94.00 929 ASN A N 1
ATOM 7399 C CA . ASN A 1 929 ? -15.101 -14.539 17.931 1.00 94.00 929 ASN A CA 1
ATOM 7400 C C . ASN A 1 929 ? -15.433 -15.471 16.749 1.00 94.00 929 ASN A C 1
ATOM 7402 O O . ASN A 1 929 ? -14.784 -15.393 15.712 1.00 94.00 929 ASN A O 1
ATOM 7406 N N . GLU A 1 930 ? -16.469 -16.311 16.854 1.00 95.56 930 GLU A N 1
ATOM 7407 C CA . GLU A 1 930 ? -16.927 -17.140 15.726 1.00 95.56 930 GLU A CA 1
ATOM 7408 C C . GLU A 1 930 ? -17.495 -16.269 14.593 1.00 95.56 930 GLU A C 1
ATOM 7410 O O . GLU A 1 930 ? -17.255 -16.537 13.416 1.00 95.56 930 GLU A O 1
ATOM 7415 N N . ILE A 1 931 ? -18.206 -15.190 14.940 1.00 96.75 931 ILE A N 1
ATOM 7416 C CA . ILE A 1 931 ? -18.721 -14.216 13.967 1.00 96.75 931 ILE A CA 1
ATOM 7417 C C . ILE A 1 931 ? -17.567 -13.492 13.264 1.00 96.75 931 ILE A C 1
ATOM 7419 O O . ILE A 1 931 ? -17.605 -13.336 12.045 1.00 96.75 931 ILE A O 1
ATOM 7423 N N . VAL A 1 932 ? -16.522 -13.091 14.000 1.00 96.81 932 VAL A N 1
ATOM 7424 C CA . VAL A 1 932 ? -15.306 -12.491 13.420 1.00 96.81 932 VAL A CA 1
ATOM 7425 C C . VAL A 1 932 ? -14.680 -13.425 12.387 1.00 96.81 932 VAL A C 1
ATOM 7427 O O . VAL A 1 932 ? -14.356 -12.981 11.287 1.00 96.81 932 VAL A O 1
ATOM 7430 N N . GLN A 1 933 ? -14.556 -14.718 12.698 1.00 95.75 933 GLN A N 1
ATOM 7431 C CA . GLN A 1 933 ? -13.993 -15.709 11.776 1.00 95.75 933 GLN A CA 1
ATOM 7432 C C . GLN A 1 933 ? -14.848 -15.879 10.511 1.00 95.75 933 GLN A C 1
ATOM 7434 O O . GLN A 1 933 ? -14.308 -15.915 9.404 1.00 95.75 933 GLN A O 1
ATOM 7439 N N . GLU A 1 934 ? -16.177 -15.929 10.641 1.00 96.62 934 GLU A N 1
ATOM 7440 C CA . GLU A 1 934 ? -17.073 -16.045 9.482 1.00 96.62 934 GLU A CA 1
ATOM 7441 C C . GLU A 1 934 ? -17.086 -14.780 8.616 1.00 96.62 934 GLU A C 1
ATOM 7443 O O . GLU A 1 934 ? -17.059 -14.878 7.389 1.00 96.62 934 GLU A O 1
ATOM 7448 N N . LEU A 1 935 ? -17.059 -13.589 9.217 1.00 97.50 935 LEU A N 1
ATOM 7449 C CA . LEU A 1 935 ? -16.942 -12.332 8.474 1.00 97.50 935 LEU A CA 1
ATOM 7450 C C . LEU A 1 935 ? -15.580 -12.198 7.776 1.00 97.50 935 LEU A C 1
ATOM 7452 O O . LEU A 1 935 ? -15.529 -11.800 6.612 1.00 97.50 935 LEU A O 1
ATOM 7456 N N . ALA A 1 936 ? -14.488 -12.588 8.436 1.00 96.88 936 ALA A N 1
ATOM 7457 C CA . ALA A 1 936 ? -13.164 -12.617 7.821 1.00 96.88 936 ALA A CA 1
ATOM 7458 C C . ALA A 1 936 ? -13.116 -13.591 6.629 1.00 96.88 936 ALA A C 1
ATOM 7460 O O . ALA A 1 936 ? -12.560 -13.262 5.579 1.00 96.88 936 ALA A O 1
ATOM 7461 N N . SER A 1 937 ? -13.780 -14.748 6.742 1.00 95.81 937 SER A N 1
ATOM 7462 C CA . SER A 1 937 ? -13.943 -15.699 5.636 1.00 95.81 937 SER A CA 1
ATOM 7463 C C . SER A 1 937 ? -14.749 -15.107 4.471 1.00 95.81 937 SER A C 1
ATOM 7465 O O . SER A 1 937 ? -14.373 -15.285 3.309 1.00 95.81 937 SER A O 1
ATOM 7467 N N . ARG A 1 938 ? -15.803 -14.324 4.755 1.00 96.38 938 ARG A N 1
ATOM 7468 C CA . ARG A 1 938 ? -16.544 -13.560 3.732 1.00 96.38 938 ARG A CA 1
ATOM 7469 C C . ARG A 1 938 ? -15.640 -12.560 3.004 1.00 96.38 938 ARG A C 1
ATOM 7471 O O . ARG A 1 938 ? -15.679 -12.501 1.778 1.00 96.38 938 ARG A O 1
ATOM 7478 N N . ASN A 1 939 ? -14.775 -11.828 3.713 1.00 97.25 939 ASN A N 1
ATOM 7479 C CA . ASN A 1 939 ? -13.802 -10.943 3.060 1.00 97.25 939 ASN A CA 1
ATOM 7480 C C . ASN A 1 939 ? -12.775 -11.728 2.224 1.00 97.25 939 ASN A C 1
ATOM 7482 O O . ASN A 1 939 ? -12.460 -11.320 1.108 1.00 97.25 939 ASN A O 1
ATOM 7486 N N . ALA A 1 940 ? -12.280 -12.872 2.711 1.00 95.31 940 ALA A N 1
ATOM 7487 C CA . ALA A 1 940 ? -11.366 -13.728 1.951 1.00 95.31 940 ALA A CA 1
ATOM 7488 C C . ALA A 1 940 ? -12.004 -14.250 0.649 1.00 95.31 940 ALA A C 1
ATOM 7490 O O . ALA A 1 940 ? -11.318 -14.371 -0.368 1.00 95.31 940 ALA A O 1
ATOM 7491 N N . ALA A 1 941 ? -13.322 -14.483 0.641 1.00 94.81 941 ALA A N 1
ATOM 7492 C CA . ALA A 1 941 ? -14.063 -14.938 -0.535 1.00 94.81 941 ALA A CA 1
ATOM 7493 C C . ALA A 1 941 ? -13.986 -13.975 -1.734 1.00 94.81 941 ALA A C 1
ATOM 7495 O O . ALA A 1 941 ? -14.151 -14.425 -2.866 1.00 94.81 941 ALA A O 1
ATOM 7496 N N . LEU A 1 942 ? -13.661 -12.690 -1.524 1.00 93.75 942 LEU A N 1
ATOM 7497 C CA . LEU A 1 942 ? -13.375 -11.740 -2.611 1.00 93.75 942 LEU A CA 1
ATOM 7498 C C . LEU A 1 942 ? -12.233 -12.215 -3.521 1.00 93.75 942 LEU A C 1
ATOM 7500 O O . LEU A 1 942 ? -12.238 -11.941 -4.720 1.00 93.75 942 LEU A O 1
ATOM 7504 N N . PHE A 1 943 ? -11.262 -12.934 -2.953 1.00 93.44 943 PHE A N 1
ATOM 7505 C CA . PHE A 1 943 ? -10.030 -13.358 -3.621 1.00 93.44 943 PHE A CA 1
ATOM 7506 C C . PHE A 1 943 ? -9.975 -14.867 -3.885 1.00 93.44 943 PHE A C 1
ATOM 7508 O O . PHE A 1 943 ? -8.994 -15.366 -4.437 1.00 93.44 943 PHE A O 1
ATOM 7515 N N . LEU A 1 944 ? -11.024 -15.605 -3.519 1.00 91.12 944 LEU A N 1
ATOM 7516 C CA . LEU A 1 944 ? -11.116 -17.040 -3.757 1.00 91.12 944 LEU A CA 1
ATOM 7517 C C . LEU A 1 944 ? -11.962 -17.326 -5.005 1.00 91.12 944 LEU A C 1
ATOM 7519 O O . LEU A 1 944 ? -12.965 -16.652 -5.236 1.00 91.12 944 LEU A O 1
ATOM 7523 N N . PRO A 1 945 ? -11.606 -18.338 -5.818 1.00 88.56 945 PRO A N 1
ATOM 7524 C CA . PRO A 1 945 ? -12.428 -18.728 -6.954 1.00 88.56 945 PRO A CA 1
ATOM 7525 C C . PRO A 1 945 ? -13.822 -19.170 -6.497 1.00 88.56 945 PRO A C 1
ATOM 7527 O O . PRO A 1 945 ? -13.961 -20.028 -5.625 1.00 88.56 945 PRO A O 1
ATOM 7530 N N . ASN A 1 946 ? -14.858 -18.622 -7.126 1.00 85.69 946 ASN A N 1
ATOM 7531 C CA . ASN A 1 946 ? -16.234 -19.055 -6.927 1.00 85.69 946 ASN A CA 1
ATOM 7532 C C . ASN A 1 946 ? -16.494 -20.424 -7.592 1.00 85.69 946 ASN A C 1
ATOM 7534 O O . ASN A 1 946 ? -15.610 -21.043 -8.189 1.00 85.69 946 ASN A O 1
ATOM 7538 N N . SER A 1 947 ? -17.740 -20.901 -7.538 1.00 85.50 947 SER A N 1
ATOM 7539 C CA . SER A 1 947 ? -18.148 -22.184 -8.137 1.00 85.50 947 SER A CA 1
ATOM 7540 C C . SER A 1 947 ? -17.903 -22.290 -9.651 1.00 85.50 947 SER A C 1
ATOM 7542 O O . SER A 1 947 ? -17.830 -23.401 -10.174 1.00 85.50 947 SER A O 1
ATOM 7544 N N . SER A 1 948 ? -17.744 -21.161 -10.349 1.00 81.38 948 SER A N 1
ATOM 7545 C CA . SER A 1 948 ? -17.416 -21.085 -11.780 1.00 81.38 948 SER A CA 1
ATOM 7546 C C . SER A 1 948 ? -15.907 -20.966 -12.051 1.00 81.38 948 SER A C 1
ATOM 7548 O O . SER A 1 948 ? -15.503 -20.869 -13.206 1.00 81.38 948 SER A O 1
ATOM 7550 N N . GLY A 1 949 ? -15.062 -20.974 -11.013 1.00 81.69 949 GLY A N 1
ATOM 7551 C CA . GLY A 1 949 ? -13.607 -20.807 -11.123 1.00 81.69 949 GLY A CA 1
ATOM 7552 C C . GLY A 1 949 ? -13.146 -19.358 -11.332 1.00 81.69 949 GLY A C 1
ATOM 7553 O O . GLY A 1 949 ? -11.963 -19.127 -11.595 1.00 81.69 949 GLY A O 1
ATOM 7554 N N . VAL A 1 950 ? -14.067 -18.397 -11.212 1.00 82.50 950 VAL A N 1
ATOM 7555 C CA . VAL A 1 950 ? -13.817 -16.958 -11.361 1.00 82.50 950 VAL A CA 1
ATOM 7556 C C . VAL A 1 950 ? -13.565 -16.347 -9.990 1.00 82.50 950 VAL A C 1
ATOM 7558 O O . VAL A 1 950 ? -14.293 -16.642 -9.045 1.00 82.50 950 VAL A O 1
ATOM 7561 N N . ILE A 1 951 ? -12.553 -15.493 -9.877 1.00 86.19 951 ILE A N 1
ATOM 7562 C CA . ILE A 1 951 ? -12.283 -14.745 -8.647 1.00 86.19 951 ILE A CA 1
ATOM 7563 C C . ILE A 1 951 ? -13.169 -13.489 -8.646 1.00 86.19 951 ILE A C 1
ATOM 7565 O O . ILE A 1 951 ? -13.056 -12.709 -9.592 1.00 86.19 951 ILE A O 1
ATOM 7569 N N . PRO A 1 952 ? -14.046 -13.274 -7.643 1.00 89.12 952 PRO A N 1
ATOM 7570 C CA . PRO A 1 952 ? -14.984 -12.149 -7.632 1.00 89.12 952 PRO A CA 1
ATOM 7571 C C . PRO A 1 952 ? -14.317 -10.791 -7.856 1.00 89.12 952 PRO A C 1
ATOM 7573 O O . PRO A 1 952 ? -14.735 -10.061 -8.755 1.00 89.12 952 PRO A O 1
ATOM 7576 N N . SER A 1 953 ? -13.228 -10.501 -7.134 1.00 86.69 953 SER A N 1
ATOM 7577 C CA . SER A 1 953 ? -12.521 -9.218 -7.219 1.00 86.69 953 SER A CA 1
ATOM 7578 C C . SER A 1 953 ? -12.066 -8.875 -8.633 1.00 86.69 953 SER A C 1
ATOM 7580 O O . SER A 1 953 ? -12.293 -7.766 -9.105 1.00 86.69 953 SER A O 1
ATOM 7582 N N . THR A 1 954 ? -11.476 -9.829 -9.348 1.00 80.19 954 THR A N 1
ATOM 7583 C CA . THR A 1 954 ? -10.932 -9.593 -10.692 1.00 80.19 954 THR A CA 1
ATOM 7584 C C . THR A 1 954 ? -11.940 -9.882 -11.795 1.00 80.19 954 THR A C 1
ATOM 7586 O O . THR A 1 954 ? -11.737 -9.461 -12.931 1.00 80.19 954 THR A O 1
ATOM 7589 N N . GLY A 1 955 ? -13.005 -10.641 -11.500 1.00 74.62 955 GLY A N 1
ATOM 7590 C CA . GLY A 1 955 ? -13.893 -11.309 -12.463 1.00 74.62 955 GLY A CA 1
ATOM 7591 C C . GLY A 1 955 ? -13.167 -12.107 -13.550 1.00 74.62 955 GLY A C 1
ATOM 7592 O O . GLY A 1 955 ? -13.746 -12.374 -14.600 1.00 74.62 955 GLY A O 1
ATOM 7593 N N . LEU A 1 956 ? -11.910 -12.483 -13.306 1.00 72.06 956 LEU A N 1
ATOM 7594 C CA . LEU A 1 956 ? -11.090 -13.301 -14.190 1.00 72.06 956 LEU A CA 1
ATOM 7595 C C . LEU A 1 956 ? -10.923 -14.706 -13.604 1.00 72.06 956 LEU A C 1
ATOM 7597 O O . LEU A 1 956 ? -11.135 -14.957 -12.415 1.00 72.06 956 LEU A O 1
ATOM 7601 N N . GLU A 1 957 ? -10.520 -15.646 -14.457 1.00 68.31 957 GLU A N 1
ATOM 7602 C CA . GLU A 1 957 ? -10.116 -16.976 -14.009 1.00 68.31 957 GLU A CA 1
ATOM 7603 C C . GLU A 1 957 ? -8.868 -16.897 -13.116 1.00 68.31 957 GLU A C 1
ATOM 7605 O O . GLU A 1 957 ? -7.960 -16.103 -13.362 1.00 68.31 957 GLU A O 1
ATOM 7610 N N . ALA A 1 958 ? -8.763 -17.802 -12.139 1.00 65.38 958 ALA A N 1
ATOM 7611 C CA . ALA A 1 958 ? -7.669 -17.808 -11.160 1.00 65.38 958 ALA A CA 1
ATOM 7612 C C . ALA A 1 958 ? -6.249 -17.806 -11.763 1.00 65.38 958 ALA A C 1
ATOM 7614 O O . ALA A 1 958 ? -5.309 -17.298 -11.154 1.00 65.38 958 ALA A O 1
ATOM 7615 N N . ARG A 1 959 ? -6.080 -18.333 -12.986 1.00 61.22 959 ARG A N 1
ATOM 7616 C CA . ARG A 1 959 ? -4.787 -18.347 -13.692 1.00 61.22 959 ARG A CA 1
ATOM 7617 C C . ARG A 1 959 ? -4.247 -16.953 -14.036 1.00 61.22 959 ARG A C 1
ATOM 7619 O O . ARG A 1 959 ? -3.059 -16.828 -14.303 1.00 61.22 959 ARG A O 1
ATOM 7626 N N . CYS A 1 960 ? -5.092 -15.923 -14.046 1.00 58.22 960 CYS A N 1
ATOM 7627 C CA . CYS A 1 960 ? -4.700 -14.554 -14.383 1.00 58.22 960 CYS A CA 1
ATOM 7628 C C . CYS A 1 960 ? -3.973 -13.832 -13.231 1.00 58.22 960 CYS A C 1
ATOM 7630 O O . CYS A 1 960 ? -3.384 -12.777 -13.447 1.00 58.22 960 CYS A O 1
ATOM 7632 N N . GLY A 1 961 ? -3.931 -14.434 -12.036 1.00 69.06 961 GLY A N 1
ATOM 7633 C CA . GLY A 1 961 ? -3.347 -13.837 -10.836 1.00 69.06 961 GLY A CA 1
ATOM 7634 C C . GLY A 1 961 ? -4.340 -12.972 -10.060 1.00 69.06 961 GLY A C 1
ATOM 7635 O O . GLY A 1 961 ? -5.408 -12.613 -10.556 1.00 69.06 961 GLY A O 1
ATOM 7636 N N . LEU A 1 962 ? -3.982 -12.667 -8.813 1.00 83.81 962 LEU A N 1
ATOM 7637 C CA . LEU A 1 962 ? -4.768 -11.803 -7.939 1.00 83.81 962 LEU A CA 1
ATOM 7638 C C . LEU A 1 962 ? -4.444 -10.335 -8.219 1.00 83.81 962 LEU A C 1
ATOM 7640 O O . LEU A 1 962 ? -3.274 -9.954 -8.294 1.00 83.81 962 LEU A O 1
ATOM 7644 N N . GLN A 1 963 ? -5.488 -9.520 -8.343 1.00 82.25 963 GLN A N 1
ATOM 7645 C CA . GLN A 1 963 ? -5.388 -8.066 -8.375 1.00 82.25 963 GLN A CA 1
ATOM 7646 C C . GLN A 1 963 ? -6.118 -7.491 -7.163 1.00 82.25 963 GLN A C 1
ATOM 7648 O O . GLN A 1 963 ? -7.120 -8.039 -6.698 1.00 82.25 963 GLN A O 1
ATOM 7653 N N . PHE A 1 964 ? -5.579 -6.391 -6.653 1.00 89.00 964 PHE A N 1
ATOM 7654 C CA . PHE A 1 964 ? -6.146 -5.643 -5.543 1.00 89.00 964 PHE A CA 1
ATOM 7655 C C . PHE A 1 964 ? -6.765 -4.375 -6.092 1.00 89.00 964 PHE A C 1
ATOM 7657 O O . PHE A 1 964 ? -6.165 -3.718 -6.942 1.00 89.00 964 PHE A O 1
ATOM 7664 N N . TYR A 1 965 ? -7.951 -4.060 -5.598 1.00 87.94 965 TYR A N 1
ATOM 7665 C CA . TYR A 1 965 ? -8.692 -2.877 -5.990 1.00 87.94 965 TYR A CA 1
ATOM 7666 C C . TYR A 1 965 ? -8.893 -1.983 -4.787 1.00 87.94 965 TYR A C 1
ATOM 7668 O O . TYR A 1 965 ? -8.785 -2.443 -3.644 1.00 87.94 965 TYR A O 1
ATOM 7676 N N . GLU A 1 966 ? -9.182 -0.718 -5.052 1.00 85.06 966 GLU A N 1
ATOM 7677 C CA . GLU A 1 966 ? -9.541 0.241 -4.026 1.00 85.06 966 GLU A CA 1
ATOM 7678 C C . GLU A 1 966 ? -10.682 -0.307 -3.175 1.00 85.06 966 GLU A C 1
ATOM 7680 O O . GLU A 1 966 ? -10.585 -0.379 -1.948 1.00 85.06 966 GLU A O 1
ATOM 7685 N N . THR A 1 967 ? -11.737 -0.764 -3.840 1.00 86.12 967 THR A N 1
ATOM 7686 C CA . THR A 1 967 ? -12.947 -1.235 -3.188 1.00 86.12 967 THR A CA 1
ATOM 7687 C C . THR A 1 967 ? -13.631 -2.358 -3.964 1.00 86.12 967 THR A C 1
ATOM 7689 O O . THR A 1 967 ? -13.223 -2.691 -5.077 1.00 86.12 967 THR A O 1
ATOM 7692 N N . PHE A 1 968 ? -14.663 -2.973 -3.378 1.00 88.62 968 PHE A N 1
ATOM 7693 C CA . PHE A 1 968 ? -15.360 -4.109 -3.984 1.00 88.62 968 PHE A CA 1
ATOM 7694 C C . PHE A 1 968 ? -16.869 -3.929 -3.945 1.00 88.62 968 PHE A C 1
ATOM 7696 O O . PHE A 1 968 ? -17.416 -3.354 -3.006 1.00 88.62 968 PHE A O 1
ATOM 7703 N N . ASP A 1 969 ? -17.545 -4.458 -4.954 1.00 87.00 969 ASP A N 1
ATOM 7704 C CA . ASP A 1 969 ? -18.990 -4.422 -5.050 1.00 87.00 969 ASP A CA 1
ATOM 7705 C C . ASP A 1 969 ? -19.636 -5.216 -3.909 1.00 87.00 969 ASP A C 1
ATOM 7707 O O . ASP A 1 969 ? -19.297 -6.380 -3.680 1.00 87.00 969 ASP A O 1
ATOM 7711 N N . GLY A 1 970 ? -20.572 -4.584 -3.202 1.00 87.38 970 GLY A N 1
ATOM 7712 C CA . GLY A 1 970 ? -21.270 -5.165 -2.059 1.00 87.38 970 GLY A CA 1
ATOM 7713 C C . GLY A 1 970 ? -22.064 -6.436 -2.370 1.00 87.38 970 GLY A C 1
ATOM 7714 O O . GLY A 1 970 ? -22.298 -7.218 -1.456 1.00 87.38 970 GLY A O 1
ATOM 7715 N N . ASP A 1 971 ? -22.453 -6.686 -3.617 1.00 86.00 971 ASP A N 1
ATOM 7716 C CA . ASP A 1 971 ? -23.332 -7.802 -3.987 1.00 86.00 971 ASP A CA 1
ATOM 7717 C C . ASP A 1 971 ? -22.630 -8.835 -4.873 1.00 86.00 971 ASP A C 1
ATOM 7719 O O . ASP A 1 971 ? -22.888 -10.034 -4.764 1.00 86.00 971 ASP A O 1
ATOM 7723 N N . THR A 1 972 ? -21.710 -8.394 -5.732 1.00 86.44 972 THR A N 1
ATOM 7724 C CA . THR A 1 972 ? -20.991 -9.255 -6.684 1.00 86.44 972 THR A CA 1
ATOM 7725 C C . THR A 1 972 ? -19.541 -9.522 -6.293 1.00 86.44 972 THR A C 1
ATOM 7727 O O . THR A 1 972 ? -18.960 -10.493 -6.776 1.00 86.44 972 THR A O 1
ATOM 7730 N N . GLY A 1 973 ? -18.954 -8.695 -5.421 1.00 88.62 973 GLY A N 1
ATOM 7731 C CA . GLY A 1 973 ? -17.548 -8.778 -5.020 1.00 88.62 973 GLY A CA 1
ATOM 7732 C C . GLY A 1 973 ? -16.566 -8.235 -6.062 1.00 88.62 973 GLY A C 1
ATOM 7733 O O . GLY A 1 973 ? -15.358 -8.322 -5.857 1.00 88.62 973 GLY A O 1
ATOM 7734 N N . ARG A 1 974 ? -17.061 -7.677 -7.176 1.00 85.56 974 ARG A N 1
ATOM 7735 C CA . ARG A 1 974 ? -16.250 -7.105 -8.259 1.00 85.56 974 ARG A CA 1
ATOM 7736 C C . ARG A 1 974 ? -15.412 -5.926 -7.766 1.00 85.56 974 ARG A C 1
ATOM 7738 O O . ARG A 1 974 ? -15.945 -5.024 -7.129 1.00 85.56 974 ARG A O 1
ATOM 7745 N N . GLY A 1 975 ? -14.123 -5.905 -8.083 1.00 83.94 975 GLY A N 1
ATOM 7746 C CA . GLY A 1 975 ? -13.226 -4.795 -7.769 1.00 83.94 975 GLY A CA 1
ATOM 7747 C C . GLY A 1 975 ? -13.549 -3.523 -8.558 1.00 83.94 975 GLY A C 1
ATOM 7748 O O . GLY A 1 975 ? -13.865 -3.601 -9.747 1.00 83.94 975 GLY A O 1
ATOM 7749 N N . HIS A 1 976 ? -13.473 -2.378 -7.880 1.00 78.19 976 HIS A N 1
ATOM 7750 C CA . HIS A 1 976 ? -13.764 -1.033 -8.382 1.00 78.19 976 HIS A CA 1
ATOM 7751 C C . HIS A 1 976 ? -12.737 -0.012 -7.862 1.00 78.19 976 HIS A C 1
ATOM 7753 O O . HIS A 1 976 ? -12.077 -0.250 -6.844 1.00 78.19 976 HIS A O 1
ATOM 7759 N N . GLY A 1 977 ? -12.651 1.133 -8.545 1.00 77.25 977 GLY A N 1
ATOM 7760 C CA . GLY A 1 977 ? -11.632 2.160 -8.316 1.00 77.25 977 GLY A CA 1
ATOM 7761 C C . GLY A 1 977 ? -10.239 1.681 -8.714 1.00 77.25 977 GLY A C 1
ATOM 7762 O O . GLY A 1 977 ? -10.111 0.749 -9.517 1.00 77.25 977 GLY A O 1
ATOM 7763 N N . ALA A 1 978 ? -9.209 2.277 -8.115 1.00 78.44 978 ALA A N 1
ATOM 7764 C CA . ALA A 1 978 ? -7.813 1.996 -8.442 1.00 78.44 978 ALA A CA 1
ATOM 7765 C C . ALA A 1 978 ? -7.490 0.499 -8.481 1.00 78.44 978 ALA A C 1
ATOM 7767 O O . ALA A 1 978 ? -7.622 -0.207 -7.475 1.00 78.44 978 ALA A O 1
ATOM 7768 N N . ALA A 1 979 ? -7.007 0.014 -9.624 1.00 80.75 979 ALA A N 1
ATOM 7769 C CA . ALA A 1 979 ? -6.391 -1.303 -9.723 1.00 80.75 979 ALA A CA 1
ATOM 7770 C C . ALA A 1 979 ? -4.961 -1.270 -9.160 1.00 80.75 979 ALA A C 1
ATOM 7772 O O . ALA A 1 979 ? -4.307 -0.233 -9.120 1.00 80.75 979 ALA A O 1
ATOM 7773 N N . HIS A 1 980 ? -4.453 -2.426 -8.731 1.00 84.88 980 HIS A N 1
ATOM 7774 C CA . HIS A 1 980 ? -3.151 -2.552 -8.061 1.00 84.88 980 HIS A CA 1
ATOM 7775 C C . HIS A 1 980 ? -3.041 -1.787 -6.735 1.00 84.88 980 HIS A C 1
ATOM 7777 O O . HIS A 1 980 ? -1.931 -1.539 -6.252 1.00 84.88 980 HIS A O 1
ATOM 7783 N N . LYS A 1 981 ? -4.184 -1.512 -6.088 1.00 82.38 981 LYS A N 1
ATOM 7784 C CA . LYS A 1 981 ? -4.283 -0.895 -4.757 1.00 82.38 981 LYS A CA 1
ATOM 7785 C C . LYS A 1 981 ? -3.891 -1.855 -3.635 1.00 82.38 981 LYS A C 1
ATOM 7787 O O . LYS A 1 981 ? -4.639 -2.113 -2.697 1.00 82.38 981 LYS A O 1
ATOM 7792 N N . GLY A 1 982 ? -2.690 -2.413 -3.734 1.00 76.12 982 GLY A N 1
ATOM 7793 C CA . GLY A 1 982 ? -2.068 -3.233 -2.700 1.00 76.12 982 GLY A CA 1
ATOM 7794 C C . GLY A 1 982 ? -1.552 -2.444 -1.501 1.00 76.12 982 GLY A C 1
ATOM 7795 O O . GLY A 1 982 ? -0.842 -3.021 -0.689 1.00 76.12 982 GLY A O 1
ATOM 7796 N N . GLY A 1 983 ? -1.872 -1.154 -1.395 1.00 80.69 983 GLY A N 1
ATOM 7797 C CA . GLY A 1 983 ? -1.678 -0.361 -0.192 1.00 80.69 983 GLY A CA 1
ATOM 7798 C C . GLY A 1 983 ? -2.693 -0.725 0.886 1.00 80.69 983 GLY A C 1
ATOM 7799 O O . GLY A 1 983 ? -2.463 -1.634 1.684 1.00 80.69 983 GLY A O 1
ATOM 7800 N N . TRP A 1 984 ? -3.860 -0.075 0.892 1.00 87.94 984 TRP A N 1
ATOM 7801 C CA . TRP A 1 984 ? -4.858 -0.338 1.930 1.00 87.94 984 TRP A CA 1
ATOM 7802 C C . TRP A 1 984 ? -5.562 -1.697 1.798 1.00 87.94 984 TRP A C 1
ATOM 7804 O O . TRP A 1 984 ? -5.992 -2.255 2.805 1.00 87.94 984 TRP A O 1
ATOM 7814 N N . SER A 1 985 ? -5.657 -2.287 0.595 1.00 93.06 985 SER A N 1
ATOM 7815 C CA . SER A 1 985 ? -6.356 -3.574 0.416 1.00 93.06 985 SER A CA 1
ATOM 7816 C C . SER A 1 985 ? -5.473 -4.754 0.806 1.00 93.06 985 SER A C 1
ATOM 7818 O O . SER A 1 985 ? -5.983 -5.853 1.033 1.00 93.06 985 SER A O 1
ATOM 7820 N N . ALA A 1 986 ? -4.168 -4.522 0.997 1.00 93.06 986 ALA A N 1
ATOM 7821 C CA . ALA A 1 986 ? -3.287 -5.498 1.625 1.00 93.06 986 ALA A CA 1
ATOM 7822 C C . ALA A 1 986 ? -3.656 -5.777 3.089 1.00 93.06 986 ALA A C 1
ATOM 7824 O O . ALA A 1 986 ? -3.235 -6.803 3.618 1.00 93.06 986 ALA A O 1
ATOM 7825 N N . ILE A 1 987 ? -4.524 -4.970 3.720 1.00 95.31 987 ILE A N 1
ATOM 7826 C CA . ILE A 1 987 ? -5.054 -5.254 5.064 1.00 95.31 987 ILE A CA 1
ATOM 7827 C C . ILE A 1 987 ? -5.800 -6.596 5.152 1.00 95.31 987 ILE A C 1
ATOM 7829 O O . ILE A 1 987 ? -5.980 -7.119 6.252 1.00 95.31 987 ILE A O 1
ATOM 7833 N N . ILE A 1 988 ? -6.154 -7.220 4.015 1.00 95.38 988 ILE A N 1
ATOM 7834 C CA . ILE A 1 988 ? -6.624 -8.614 3.975 1.00 95.38 988 ILE A CA 1
ATOM 7835 C C . ILE A 1 988 ? -5.667 -9.574 4.699 1.00 95.38 988 ILE A C 1
ATOM 7837 O O . ILE A 1 988 ? -6.117 -10.548 5.290 1.00 95.38 988 ILE A O 1
ATOM 7841 N N . VAL A 1 989 ? -4.366 -9.265 4.731 1.00 92.31 989 VAL A N 1
ATOM 7842 C CA . VAL A 1 989 ? -3.356 -9.968 5.533 1.00 92.31 989 VAL A CA 1
ATOM 7843 C C . VAL A 1 989 ? -3.786 -10.070 6.996 1.00 92.31 989 VAL A C 1
ATOM 7845 O O . VAL A 1 989 ? -3.791 -11.157 7.570 1.00 92.31 989 VAL A O 1
ATOM 7848 N N . ARG A 1 990 ? -4.186 -8.945 7.599 1.00 93.38 990 ARG A N 1
ATOM 7849 C CA . ARG A 1 990 ? -4.601 -8.886 9.004 1.00 93.38 990 ARG A CA 1
ATOM 7850 C C . ARG A 1 990 ? -5.962 -9.528 9.228 1.00 93.38 990 ARG A C 1
ATOM 7852 O O . ARG A 1 990 ? -6.170 -10.173 10.248 1.00 93.38 990 ARG A O 1
ATOM 7859 N N . ILE A 1 991 ? -6.863 -9.417 8.256 1.00 95.81 991 ILE A N 1
ATOM 7860 C CA . ILE A 1 991 ? -8.164 -10.096 8.301 1.00 95.81 991 ILE A CA 1
ATOM 7861 C C . ILE A 1 991 ? -7.980 -11.625 8.293 1.00 95.81 991 ILE A C 1
ATOM 7863 O O . ILE A 1 991 ? -8.612 -12.319 9.088 1.00 95.81 991 ILE A O 1
ATOM 7867 N N . LEU A 1 992 ? -7.075 -12.160 7.464 1.00 93.44 992 LEU A N 1
ATOM 7868 C CA . LEU A 1 992 ? -6.748 -13.592 7.457 1.00 93.44 992 LEU A CA 1
ATOM 7869 C C . LEU A 1 992 ? -6.110 -14.047 8.776 1.00 93.44 992 LEU A C 1
ATOM 7871 O O . LEU A 1 992 ? -6.400 -15.146 9.241 1.00 93.44 992 LEU A O 1
ATOM 7875 N N . MET A 1 993 ? -5.282 -13.211 9.407 1.00 90.50 993 MET A N 1
ATOM 7876 C CA . MET A 1 993 ? -4.737 -13.505 10.737 1.00 90.50 993 MET A CA 1
ATOM 7877 C C . MET A 1 993 ? -5.848 -13.623 11.790 1.00 90.50 993 MET A C 1
ATOM 7879 O O . MET A 1 993 ? -5.908 -14.633 12.492 1.00 90.50 993 MET A O 1
ATOM 7883 N N . LEU A 1 994 ? -6.796 -12.675 11.816 1.00 91.19 994 LEU A N 1
ATOM 7884 C CA . LEU A 1 994 ? -7.965 -12.726 12.706 1.00 91.19 994 LEU A CA 1
ATOM 7885 C C . LEU A 1 994 ? -8.824 -13.978 12.473 1.00 91.19 994 LEU A C 1
ATOM 7887 O O . LEU A 1 994 ? -9.274 -14.602 13.433 1.00 91.19 994 LEU A O 1
ATOM 7891 N N . MET A 1 995 ? -9.006 -14.392 11.214 1.00 91.06 995 MET A N 1
ATOM 7892 C CA . MET A 1 995 ? -9.751 -15.608 10.858 1.00 91.06 995 MET A CA 1
ATOM 7893 C C . MET A 1 995 ? -9.184 -16.868 11.527 1.00 91.06 995 MET A C 1
ATOM 7895 O O . MET A 1 995 ? -9.935 -17.767 11.900 1.00 91.06 995 MET A O 1
ATOM 7899 N N . HIS A 1 996 ? -7.864 -16.924 11.707 1.00 87.56 996 HIS A N 1
ATOM 7900 C CA . HIS A 1 996 ? -7.164 -18.056 12.316 1.00 87.56 996 HIS A CA 1
ATOM 7901 C C . HIS A 1 996 ? -6.795 -17.832 13.789 1.00 87.56 996 HIS A C 1
ATOM 7903 O O . HIS A 1 996 ? -6.159 -18.697 14.390 1.00 87.56 996 HIS A O 1
ATOM 7909 N N . GLY A 1 997 ? -7.195 -16.702 14.384 1.00 81.50 997 GLY A N 1
ATOM 7910 C CA . GLY A 1 997 ? -6.834 -16.340 15.759 1.00 81.50 997 GLY A CA 1
ATOM 7911 C C . GLY A 1 997 ? -5.330 -16.124 15.955 1.00 81.50 997 GLY A C 1
ATOM 7912 O O . GLY A 1 997 ? -4.802 -16.425 17.024 1.00 81.50 997 GLY A O 1
ATOM 7913 N N . ILE A 1 998 ? -4.641 -15.668 14.908 1.00 79.44 998 ILE A N 1
ATOM 7914 C CA . ILE A 1 998 ? -3.229 -15.284 14.943 1.00 79.44 998 ILE A CA 1
ATOM 7915 C C . ILE A 1 998 ? -3.163 -13.796 15.301 1.00 79.44 998 ILE A C 1
ATOM 7917 O O . ILE A 1 998 ? -3.844 -12.992 14.664 1.00 79.44 998 ILE A O 1
ATOM 7921 N N . ASP A 1 999 ? -2.355 -13.459 16.306 1.00 58.88 999 ASP A N 1
ATOM 7922 C CA . ASP A 1 999 ? -2.095 -12.083 16.769 1.00 58.88 999 ASP A CA 1
ATOM 7923 C C . ASP A 1 999 ? -1.064 -11.351 15.880 1.00 58.88 999 ASP A C 1
ATOM 7925 O O . ASP A 1 999 ? 0.020 -11.939 15.636 1.00 58.88 999 ASP A O 1
#

Sequence (999 aa):
GKNNLKNVWNWSYINVASKMINNKKSPSNKLEGNEFDSAELPPSTDPRWQLWGPYMSQREWGTVRETGGLDGSNWAEFPYEQAASVPYRYCEDGIFGVCDRDCRVCHSYAFWNYRDDHLKERFYGLTNSQGAHGEDVKEVYSYKAADPQYKYIGADFLYPQTEYPYRHLHQMERLEGAADVSAMNSVRSAAVSLTDFNNWYSEQRYFEMEFEMCKLTPERLYLQLSITNCSALPARLVAMPMLFLRNTWSPGQTGDDFNVEKVIQAKDNSLIVCFKDRYNKEFHLGYYFDSEAGVPEILLTDNVNSPASKDASAHSPSKDAFHRYITRGDSSGLIANLGSLPASKAGICYRLNLAPKQQIKLRCFLMSQRSGESAMLNWKGLTSSMEMVRLQNNVDTYQSLPGSLVPAEQDILNAAYTNLLWNRQYYPLDQMPHLWRVLSSGAGTLPNRLVTVPDKWEQPYLAAWDTALHCLCLSCFDRRQAIDELMLLMALIREDGSMYADEYRPEGVTPPLSVLAAVDVYSKCNRDEQESMAPLIYDRLHRHLDWWLQRRDARGVALIDGGICGVDYVSLFPRELVETGEGLIWALFFAMRFFELSLAIYSTCPRDSALRSTIEINLPKLIESLGRLCASFVRCVVQENGLYHPYWLDVGFWSEVSGGSSSNLSRNNKQQQQETQRRPSSIQSESIESNASIDGSCVSFSGVVERFTGSSSGLLTSSTVYSGDGREETVKRCPWLHAYCYLPIICCCSLPNVRLDGGDTIEDLLARAFNNGSSDWETRAPYVFTDAGHSRLFVSVINSIQLSELLEQVLSEVQFLSQYGIRTMSMLHTCDTASVRLSMGRRESSTNSSLSEPEVKQQKLASYTLSQEFCPGASVSSSYGGNTNWYGGINLPYNYLLLEAMHRWSTVLDKKFDLIEYPSYSGRYKLINEIVQELASRNAALFLPNSSGVIPSTGLEARCGLQFYETFDGDTGRGHGAAHKGGWSAIIVRILMLMHGID

Secondary structure (DSSP, 8-state):
-----SSS-THHHHHHHHHHHHH-PPP-----------S---S---GGGGGEES-SBS--TT-HHHH--SSSTHHHHS-HHHHTTS--SS--B-EEEEEETTSSEEEEEEEE-SSSSS-B-S--EE-TTTSTTSSEE--EEEEEEE-TT-SEEEEEEEEESSPP-HHHHHHHHHHHHHS-TTS-TT---S---GGGSTTTTTTT-EEEEEEEEEEEETTEEEEEEEEEE-SSS-EEEEEEEEEEE---SSTTS---------EEEEETTEEEEEEE-TT--EEEEEEEEEESS-PPEEEEE-SSPPP--S-TT---S-TTHHHHHHHH---TTSPPSTTSS-BSEEEEEEEEEEPTT-EEEEEEEEEE--SS--S---HHHHHHHHHHHHHHHHHHHHHSS-TTS-HHHHHHHHHHHHHHHHTEEE--TTT-HHHHHHHHHH-S--S-SEEE-S-SSS--S-BHHHHHHHHHHHTTT-HHHHHHHHHHHHHTB-TTS-B--BSS-TT-----THHHHHHHHHHHS-HHHHHHHHHHHHHHHHHHHHHHHH---TT-SS-----S-SSTT-SSS-GGG--BTHHHHHHHHHHHHHHHHHHHHHHH-TT-HHHHHHHHHHHHHHHHHHHHHHHHHHHH-EEETTEEE-EEE--S-------S---------SSS------PPP-------------------EEEEEEE--SS---S--EEEEE-TTS-EEEEEE--S-BGGGTGGGG-EEEEE-PBPTTS-BHHHHHHHHH-TT-S-TTSSSSEEEE-TTSSEEEEESS-HHHHHHHHHHHT-TTTTEETTEEBSB-GGGGT--EEEEEEEEE----------TTS-TT---EEEEEEE--BSSS-S-GGGTS---TTB-B-HHHHHHHHHHHHHHHHHHGGGT--EESSTTSS-EE-HHHHHHHHHHHHHGGGS--TTSEETTTTEEGGG----EEEE-TTT--EEEEET-TTGGGGHHHHHHHHTT--

pLDDT: mean 74.6, std 22.66, range [19.84, 98.44]

Radius of gyration: 30.87 Å; Cα contacts (8 Å, |Δi|>4): 1926; chains: 1; bounding box: 89×92×84 Å

Nearest PDB structures (foldseek):
  8ho9-assembly1_B  TM=4.737E-01  e=8.122E-11  Acetivibrio thermocellus
  8ho8-assembly1_B  TM=4.867E-01  e=3.236E-10  Acetivibrio thermocellus
  8hob-assembly1_B  TM=4.777E-01  e=5.892E-10  Acetivibrio thermocellus
  3qde-assembly1_A  TM=4.670E-01  e=8.147E-09  Acetivibrio thermocellus
  1h54-assembly1_B  TM=4.241E-01  e=1.870E-07  Levilactobacillus brevis

Foldseek 3Di:
DDDDPPDDFCPVVLVVLVVVVVPDDDDDDDDDDDDPDPDDDDDPPPCLLLQKDLFAFLDPQLFCLQQVDLPSCRCVRGPPVCLLFAAGQFAHHFASKMATQQRFKIKHKWKDLLAELWICGHWDWDALVQALQHTETQWAKAWDAAALSRQKTKMKGKAANHYQPNVVLSVVRVVLNPDDLPPPPDDPDPTDHSCVPPVRVVQQRIKMWMWMWHDPDSFKIKIKIKIWRRHQAKGKMKMKIKMFGRDQPDPPHFPQVFVDPFAQFDDQQWTWGWTATSVRDIFIKIKGKDWPQDAFDKWFFADHGWDPDPPPPATDGGSNQCGCCPNPVDNRNTDDDGDDDHGRMMIGIGIDTAGHRDMIMMMMMMGTPPPDPPPDDPVVVVVVSSVSSVSVSVNVLQVLDPPVDDSLLSQLLRRLVSLQSSQKHQAPQCRRVVNVVLLVQDHDDLPHRIARWLHSHNTNWDFLLLLLLSLLSCLSRPLPVSLSSLVVQLSQQGPQLQGQGISSCRRAFAQVSSLVSLLRSLVSDDLVSNQVCVVSSLVNLVSNLVNQLCADDPVNQAQRFNQPHHQPPPDLDDSVQWGKSVSLLSSLLSLQSSQQSLQVSLVRHPPCPVSVVVSVVCVLVSLLSNQLSLVQCVQQWDQDLLWTWIWTFCPPQEDDPDPDDDDDDDDDDDPPDDDDDDDDDDDDDDDDDDPDDPDPDPFDKHKYKDWDDPDDPDAFDFDWGATPVGDTGTITTDSFAFLNRLSLLLSKDKHFQDQGPVGDTPVRSNCVSPPPPDPCLQPGPQRWDADPVNGMIMTGSDHPVSNLSNLLQQLAPQFQDFLQAGWRGTNVQQVPWGKIKIFIFGDDPPPDPDDDDPPPPDRPGDIDIRTQGQFLAWGSDPPRSTNRRSRTWDALLSRLSNLVSLLVVLVRCVVVVDWHDGSNPPPDTDRSLVVLLSNLVSNSQQQAQDPVQARQQDSHHCVSGDKDARTAGRHRSYHGHYISSSSNSSSNSVSVCSNVVHD

Mean predicted aligned error: 13.08 Å

InterPro domains:
  IPR004888 Glycoside hydrolase family 63 [PTHR10412] (44-555)
  IPR008928 Six-hairpin glycosidase superfamily [SSF48208] (415-555)
  IPR008928 Six-hairpin glycosidase superfamily [SSF48208] (788-992)
  IPR012341 Six-hairpin glycosidase-like superfamily [G3DSA:1.50.10.10] (443-678)
  IPR012341 Six-hairpin glycosidase-like superfamily [G3DSA:1.50.10.10] (762-995)

Organism: NCBI:txid282301

Solvent-accessible surface area (backbone atoms only — not comparable to full-atom values): 55405 Å² total; per-residue (Å²): 132,98,81,86,85,87,84,76,76,68,68,69,51,51,65,49,47,59,48,49,66,72,62,59,75,74,82,92,67,94,75,90,79,89,79,92,72,95,60,90,74,68,81,73,87,57,70,51,36,58,36,40,40,48,28,37,29,39,37,52,61,40,31,39,86,67,67,69,44,63,84,72,53,17,49,75,77,37,33,76,86,50,52,55,31,47,63,48,45,78,54,56,57,12,44,85,13,32,17,35,58,78,53,50,50,39,35,30,39,33,35,36,45,89,57,50,88,51,59,48,39,54,72,55,61,36,51,47,91,41,29,51,47,7,41,39,70,56,63,57,65,41,70,73,40,48,48,99,51,40,45,36,34,30,33,40,37,58,45,57,58,56,61,71,60,67,68,55,56,51,50,52,28,45,51,66,61,64,55,71,90,85,78,54,96,85,67,80,65,78,79,91,51,61,63,76,47,90,49,29,58,84,66,31,33,27,33,44,36,40,40,41,39,32,43,85,44,64,62,31,38,43,37,39,42,37,44,30,30,57,18,90,52,67,48,55,37,37,46,22,55,30,45,32,42,54,42,32,74,54,91,90,28,50,78,53,60,40,66,59,71,55,26,45,40,67,54,91,67,28,35,41,39,37,41,26,42,70,82,68,50,78,45,49,34,36,39,34,58,52,51,77,85,60,87,61,49,82,45,36,20,27,42,32,60,50,80,91,64,90,67,86,85,71,56,63,54,12,46,33,26,62,37,42,28,74,66,70,65,44,61,62,16,47,56,69,68,84,86,57,79,60,22,36,26,36,33,46,38,37,83,46,77,37,48,48,64,34,68,48,48,42,36,39,37,40,31,68,55,82,82,78,89,81,68,80,81,58,60,71,60,52,52,54,51,46,54,48,50,51,53,48,48,59,47,54,59,62,67,72,47,69,84,86,53,52,70,74,53,49,51,51,40,51,45,27,52,19,34,36,59,58,19,28,23,49,44,56,55,81,74,36,74,82,48,28,56,43,32,71,64,47,34,75,84,78,92,67,38,65,45,64,19,41,15,37,56,83,44,58,44,63,40,46,46,46,39,19,43,38,23,60,45,28,44,77,81,37,52,67,58,18,51,55,51,49,53,48,58,48,31,38,31,31,77,80,14,52,49,48,25,28,75,68,38,49,85,39,54,56,49,62,37,54,45,54,24,47,43,54,45,49,72,73,42,54,68,70,56,38,55,71,43,43,67,60,53,51,55,41,52,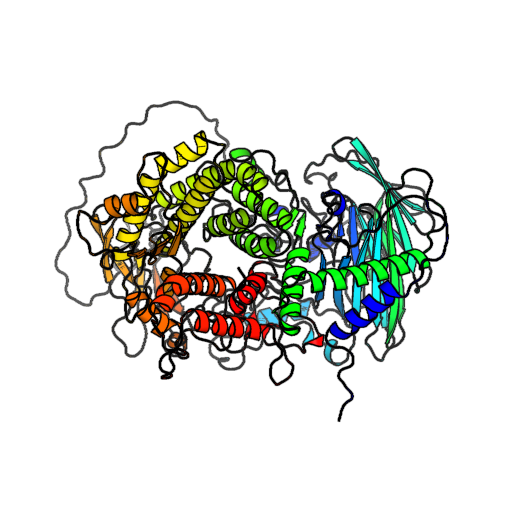50,38,31,48,54,32,53,73,65,36,43,32,99,84,65,58,52,48,36,40,35,35,70,48,78,53,70,74,78,52,97,56,62,69,93,74,44,48,34,45,55,24,45,52,47,45,45,32,39,54,39,38,47,50,38,38,51,52,50,47,50,70,69,34,77,85,45,61,67,60,40,51,51,50,63,69,43,46,64,57,52,53,51,50,49,40,54,48,32,55,46,46,68,58,56,40,56,73,55,94,44,34,39,34,47,33,32,60,68,84,72,47,76,52,82,87,68,93,68,86,90,80,88,90,81,90,88,87,87,82,88,88,84,89,87,89,84,81,90,85,90,80,93,77,86,88,77,89,75,95,71,86,73,76,91,67,85,76,60,70,54,34,42,65,49,81,66,72,88,89,75,94,76,61,75,53,74,40,82,33,65,30,76,87,67,49,84,37,64,27,36,48,50,75,72,60,37,52,74,30,60,46,59,63,47,27,46,36,72,36,71,43,50,71,43,95,92,68,49,36,50,62,56,53,52,47,66,75,75,36,90,85,64,91,65,50,88,77,51,57,55,24,62,50,69,47,100,80,56,54,37,36,37,39,22,62,57,51,73,66,56,48,50,39,30,43,46,46,46,37,14,68,75,32,18,28,35,80,44,29,49,26,24,18,30,47,64,31,65,83,50,62,58,36,44,31,42,32,45,39,86,61,75,84,77,88,68,94,83,74,73,89,80,75,78,81,73,74,80,58,52,68,44,75,47,68,58,59,53,21,34,44,63,37,91,53,73,91,76,46,17,43,51,35,60,34,12,9,31,43,56,61,63,44,42,48,48,41,55,29,43,46,58,49,21,77,58,40,44,79,72,66,51,62,45,55,57,52,30,94,64,89,36,72,37,40,45,50,58,50,38,25,54,44,30,48,18,42,52,46,27,75,35,61,46,99,85,44,32,15,28,27,68,70,40,50,62,88,75,60,79,66,34,27,58,30,23,17,27,84,69,26,36,46,37,50,36,66,56,16,14,22,47,44,19,42,54,48,56,33,54,29,52,43,71,72,50,133